Protein AF-0000000080708677 (afdb_homodimer)

Solvent-accessible surface area (backbone atoms only — not comparable to full-atom values): 71696 Å² total; per-residue (Å²): 63,31,33,70,60,73,61,90,81,62,88,71,53,75,65,36,65,67,45,30,76,67,50,51,50,50,32,36,48,73,40,58,39,45,74,49,75,49,67,41,77,64,61,50,33,37,38,37,50,73,49,70,48,68,70,57,48,47,52,49,30,32,72,70,48,38,67,37,55,40,27,40,66,53,44,49,50,47,34,54,66,28,44,89,37,42,32,51,58,42,62,61,47,61,86,78,63,76,42,96,63,61,77,48,54,71,28,53,40,59,41,64,75,92,44,71,83,54,58,72,30,42,35,64,33,74,46,88,53,96,80,51,75,65,36,67,53,50,71,39,50,50,52,37,49,50,52,49,37,37,39,30,44,58,93,73,61,14,32,50,42,50,61,68,57,34,38,73,64,60,45,24,72,43,75,65,53,77,76,53,66,67,62,49,51,57,47,44,70,69,58,72,52,92,85,60,60,50,82,68,60,59,42,68,60,42,22,57,64,46,13,42,40,58,20,49,51,54,49,49,50,18,52,53,41,51,59,29,47,65,50,19,56,52,16,47,52,25,44,50,48,19,51,73,61,74,61,34,76,40,34,70,39,28,50,54,46,32,55,48,48,39,53,46,42,48,50,52,56,50,53,44,43,30,51,44,45,48,47,16,46,64,69,60,20,67,70,42,77,81,67,59,60,74,37,71,81,37,72,51,48,82,35,53,27,62,54,70,25,45,80,37,67,45,64,63,66,69,59,42,50,52,42,44,52,50,43,52,51,51,52,53,52,50,46,53,49,45,54,52,52,52,52,50,43,53,50,49,34,56,56,31,60,33,72,79,47,31,64,74,38,47,52,96,87,43,56,44,39,70,52,46,42,35,50,51,48,42,50,50,39,55,53,51,48,56,54,46,51,55,48,43,52,54,45,48,60,66,41,51,46,50,30,65,66,56,42,49,38,52,39,50,54,55,46,47,60,45,47,50,49,55,67,41,44,66,56,50,36,44,57,66,41,34,65,76,74,69,48,79,53,91,85,37,44,40,56,51,40,22,50,40,50,52,48,27,51,50,50,49,55,50,51,52,56,47,47,69,54,49,48,53,51,53,50,29,52,52,40,46,50,61,63,49,58,90,32,55,86,85,58,70,78,48,74,68,54,56,45,64,39,33,37,84,44,48,58,68,62,40,53,46,52,55,50,50,55,52,52,54,49,48,44,65,36,45,35,54,24,40,50,37,35,54,36,26,40,55,50,31,56,49,42,60,50,44,57,53,52,53,50,45,38,54,73,73,45,28,32,39,41,66,40,40,82,48,47,66,74,60,51,57,54,55,48,51,53,51,48,32,57,46,18,33,48,41,24,32,44,37,45,36,66,41,30,59,64,44,61,89,44,52,62,50,57,28,48,51,49,25,50,51,49,34,51,50,48,52,51,48,49,51,50,48,59,70,70,47,64,55,64,45,68,47,50,54,46,49,52,50,20,32,55,51,48,38,38,36,74,74,64,53,54,66,55,87,81,11,50,68,28,30,52,68,46,39,72,73,70,68,72,71,71,72,77,75,80,84,121,64,32,34,70,60,74,60,91,81,61,88,70,53,74,65,37,64,66,43,30,75,67,51,52,50,51,30,36,46,72,42,56,40,44,76,48,74,47,66,41,75,64,60,48,33,36,39,36,48,74,48,69,48,68,69,57,48,46,52,48,30,32,73,70,46,38,67,37,53,39,28,37,67,53,45,48,52,46,33,54,66,29,42,91,38,41,34,52,58,42,61,61,46,62,87,77,64,75,43,96,63,59,78,48,53,70,28,53,41,60,41,63,74,91,42,70,82,52,59,73,31,41,34,62,33,73,45,90,54,96,80,51,75,64,35,69,52,50,75,39,51,48,52,37,49,50,49,48,39,38,39,30,44,60,92,72,60,15,33,50,42,48,62,68,58,34,37,74,65,60,43,24,70,44,76,66,53,79,76,53,66,69,63,50,51,58,44,42,70,68,57,72,52,93,84,61,59,51,83,68,59,58,44,69,62,44,21,57,64,45,12,40,40,58,20,47,51,53,48,49,50,18,52,53,40,50,59,28,49,65,50,18,55,52,16,48,54,26,45,50,48,17,52,72,59,73,61,34,74,40,36,70,40,27,50,54,46,34,56,49,48,40,52,46,43,48,52,53,54,50,52,44,43,30,50,44,46,47,48,16,47,64,68,63,20,67,67,43,78,80,67,59,61,74,38,70,81,38,70,50,47,84,36,52,27,61,53,71,27,47,83,36,66,44,63,61,65,68,58,42,48,52,41,46,52,49,43,52,51,50,51,53,53,51,47,52,48,46,55,52,52,51,52,50,44,53,51,49,33,57,56,32,59,33,72,80,45,30,63,73,37,47,54,97,85,43,58,43,38,70,50,46,44,34,51,51,49,42,50,50,37,54,52,51,48,55,53,47,52,56,48,42,53,54,46,48,61,67,41,51,46,50,32,66,66,57,40,50,37,53,39,49,54,54,46,45,60,44,48,51,50,56,69,41,44,67,55,50,36,44,55,65,42,33,64,75,74,70,48,79,53,91,85,37,44,42,56,51,37,23,50,41,50,52,48,27,52,51,50,49,55,52,50,52,56,47,48,70,54,48,50,55,53,52,50,30,52,50,40,46,50,61,63,51,58,89,31,55,88,85,57,71,77,49,73,68,55,55,44,64,38,32,37,85,42,47,57,66,62,40,53,47,52,53,48,51,54,51,53,55,50,49,43,63,36,46,34,54,26,39,48,36,36,53,36,26,42,54,49,33,54,48,43,61,50,45,57,52,51,54,51,47,39,54,72,73,46,28,32,39,42,65,39,40,82,48,49,68,74,60,52,58,53,56,50,51,54,51,49,34,56,46,17,34,48,43,25,32,44,36,44,34,66,44,29,59,64,45,63,87,44,55,63,49,57,30,47,50,50,26,50,52,49,32,53,51,49,51,51,48,48,51,49,51,59,70,70,48,64,54,63,46,69,46,50,53,46,50,52,51,20,30,53,50,49,40,38,37,73,73,65,53,54,66,55,89,80,11,52,68,28,30,53,68,46,39,73,74,70,68,73,70,72,73,77,74,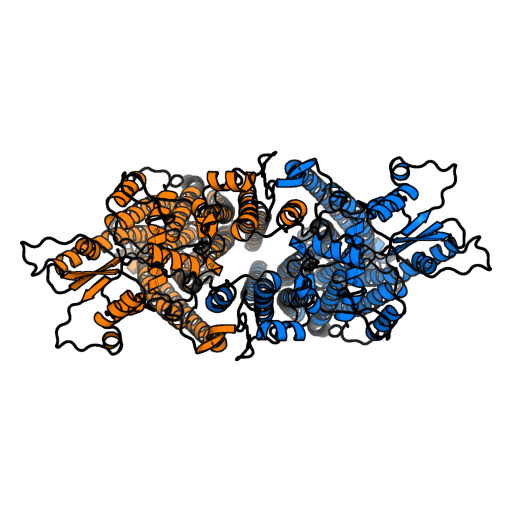80,84,118

pLDDT: mean 88.06, std 11.64, range [26.44, 98.38]

Secondary structure (DSSP, 8-state):
-EEE---TTPPPPHHHHHT-HHHHHHHHHHTT-EEEEEE-SSSSEEEEEEE--HHHHHHHHHHHT-EEEBPHHHHHHHHHH-BTTTB-------TT---SS-TTTT-EEE--SS-GGGGGGBPPB--SSTTPPPBS--HHHHHHHHHHHHHS-GGGTS----HHHHHHTTS-SB--PPP-HHHHHHHHHHH--TT--GGG--HHHHHHHH-HHHHHHHHHHHHHHHHHHHHHHHHHHHHHHHHHTTS-TTSHHHHHHHHHHHHHHHHHHHHHHHHHHHHHHHTT-TTGGGGPPPPTT---EEEE-TTT--EEEE--HHHHHHHHHHHHHHHHHHHHHHHHHHHHHHHHHHHHTSHHHHHHTEETTEEHHHHHHHHHHHHHHHHHHHHHHHHHHHHHHHH--SSHHHHHHHHHHHHHHHHHHHHHHHHHIIIIITTTTT---SS-HHHHHHHHHHHHHHHHHHHHHHHHHHHHHHHHHHHHHHHHTT--TTPPPPHHHHHHHSBP--HHHHHHHHHHHHHHHHHHHHTTTTT-TTHHHHHHHHHHHHHHHHHHIIIIIBPPPPP---S--THHHHHHHHHHHHHHHHHHHIIIIISSTTTTS-HHHHHHHHHHHHHHHHHHHHHHHHHS-SS-HHHHHHHHHHHHHIIIIIT----GGGHHHHHHHS-------------/-EEE---TTPPPPHHHHHT-HHHHHHHHHHTT-EEEEEE-SSSSEEEEEEE--HHHHHHHHHHHT-EEEBPHHHHHHHHHH-BTTTB-------TT---SS-TTTT-EEE--SS-GGGGGGBPPB--SSTTPPPBS--HHHHHHHHHHHHHS-GGGTS----HHHHHHTTS-SB--PPP-HHHHHHHHHHH--TT--GGG--HHHHHHHH-HHHHHHHHHHHHHHHHHHHHHHHHHHHHHHHHHTTS-TTSHHHHHHHHHHHHHHHHHHHHHHHHHHHHHHHTT-TTGGGGPPPPTT---EEEE-TTT--EEEE--HHHHHHHHHHHHHHHHHHHHHHHHHHHHHHHHHHHHTSHHHHHHTEETTEEHHHHHHHHHHHHHHHHHHHHHHHHHHHHHHHH--SSHHHHHHHHHHHHHHHHHHHHHHHHHIIIIITTTTT---SS-HHHHHHHHHHHHHHHHHHHHHHHHHHHHHHHHHHHHHHHHTT--TTPPPPHHHHHHHSBP--HHHHHHHHHHHHHHHHHHHHTTTTT-TTHHHHHHHHHHHHHHHHHHIIIIIBPPPPP---S--THHHHHHHHHHHHHHHHHHHIIIIISSTTTTS-HHHHHHHHHHHHHHHHHHHHHHHHHS-SS-HHHHHHHHHHHHHIIIIIT----GGGHHHHHHHS-------------

Organism: Ectocarpus siliculosus (NCBI:txid2880)

InterPro domains:
  IPR007632 Anoctamin [PTHR12308] (2-653)
  IPR049452 Anoctamin, transmembrane domain [PF04547] (206-641)

Sequence (1358 aa):
MVFEVRAEDKELTSYQRKFSMKEILTRLNAGGIETRMFYSVQRDEVYCKIRCPLERLQREADRVGYKILLDANNLRSTCQHGRPGKWASIVIQDEYNESPYEAYEYIYAPYTVDRPELESLYKKHGGLEREVMMIPFRGTDRLKLLYSILVAKTADSGCNLDILRLVKSKCLLAFFPLHDKVELRALQRKWLQYFRPPWKEPIDDVKNYFGEKIGLYFLWLGHYTTWLIPASIVGVMAWVHVALSGNDPNALGSALFSIFIGLWTTLFTEFWKRKQARCAMRWGMSGFEEQEQTRPQYKGIRSSSTIDGKPMDYFPPSESRKRFIFSQTVILGLILVVIGVVASIFWLKYFLTQPAQSSALDVWGVSFATIIPPLVNAVQIQVMNAFYGTVAIKLTDLENHRTDTEYEDNLIAKTFMFQFVNSYASLVYIAFIKEIIGNPCLVSCMNELSTNLSTVFLARLAVGNLSEVVLPILKARRRQREETMGSDPERTFSGPEREYIKETYDVMLGTFKDYAEMIIQFGYATLFVAAYPLSCLMALVNNYIEIRIDAWKLCQVSRRPEPRGAEDIGTWHTILTIMSSMAVVSNSAIVAFTSEIFHNQTWTTRVWIFLGIEHGMLLFKYLLEALINDTPADVGIQLKRNEFIVSKVVYNMPDDDDEEAVRAGMPTLSDHTIISSDEMVFEVRAEDKELTSYQRKFSMKEILTRLNAGGIETRMFYSVQRDEVYCKIRCPLERLQREADRVGYKILLDANNLRSTCQHGRPGKWASIVIQDEYNESPYEAYEYIYAPYTVDRPELESLYKKHGGLEREVMMIPFRGTDRLKLLYSILVAKTADSGCNLDILRLVKSKCLLAFFPLHDKVELRALQRKWLQYFRPPWKEPIDDVKNYFGEKIGLYFLWLGHYTTWLIPASIVGVMAWVHVALSGNDPNALGSALFSIFIGLWTTLFTEFWKRKQARCAMRWGMSGFEEQEQTRPQYKGIRSSSTIDGKPMDYFPPSESRKRFIFSQTVILGLILVVIGVVASIFWLKYFLTQPAQSSALDVWGVSFATIIPPLVNAVQIQVMNAFYGTVAIKLTDLENHRTDTEYEDNLIAKTFMFQFVNSYASLVYIAFIKEIIGNPCLVSCMNELSTNLSTVFLARLAVGNLSEVVLPILKARRRQREETMGSDPERTFSGPEREYIKETYDVMLGTFKDYAEMIIQFGYATLFVAAYPLSCLMALVNNYIEIRIDAWKLCQVSRRPEPRGAEDIGTWHTILTIMSSMAVVSNSAIVAFTSEIFHNQTWTTRVWIFLGIEHGMLLFKYLLEALINDTPADVGIQLKRNEFIVSKVVYNMPDDDDEEAVRAGMPTLSDHTIISSDE

Foldseek 3Di:
DKAFDDDPPDDADPVLVVLAPVLLVVLCVLLQKDWDWDAFLLSGMIDIDIDHDPVSLLVLLALLQPKAQWDQVVLQVDQQCDDFQFFHRDDDDDPPPPFPDDLRALFIGRRHPVDPVCQNGQDWDDPPDPPDDTHSAAPLSRLVSLVCQACDDVVSSHSNDQQVVCCVSSSGVDDFDFDDPVLLVVLCVQAQDQDDQLCPHPLVSVCSFQNALVSQLSNLLSLLLVLLVVLLVLLVVLCVQCVVVVVALQDVSLLVSLLVLLVSLLVSLLVVLAVLLVVLSNVVNVPVVVSFAFGSLFAADFDADPPPRHTDGDDDVVQLVVLVVVLVVVLVVLLVVLLVVLVVLVVQLVVCPPPVNQVVQQDPNDRVSLQVSLVVLLVVLVVSLVVVLVVLLVSLSSSRDTGLQRSLLSSLVSSCVNSVCSLCVNLCCLQPPCVVVPNADPPASLQSSQSSLVSSLVSLLVCVLCCLPPVLVVQLVVLVCVSPPPRDPVDDGDSVRNQVSFAAQESSVNSSVVLSSLLSLVLSQQQACSSPSNSSVVSSVSSSVVSNSVSCCCSPRHGSYNHDHDSHPHNSSVSSVVSSLNSQLRSLSSSLPRRCNCVVPDNVVSVVSSCCRSVVSVVVSVVVSVVRDSYDPNSVSNVVSSVVSCCCVVVSDYDPNGVVSSVSSPPPPVPVVPPPDPD/DKAFDDDPPDDADPVLVVLAPVLLVVLCVLLQKDWDWDAFLLSGMIDIDIDHDPVSLLVLLALLQPKAQWDQVVLQVDQQCDDFQFFHRDDDDDPPPPFPDDLRALFIGRRHPPDPVCQNGQDWDDPPDPPDDTDSAAPQSRLVSLVCQACDDVVSSHSNDQPVVCCVSSSGVDDFDFDDPVLLVVLCVQAQDQDDQLCPHPLVSVCSFQNALVSQLSNLLSLLLVLLVVLLVLLVVLCVQCVVVVVALQDVSLLVSLLVLLVSLLVSLLVVLAVLLVVLSNVVNVPVVVSFAFGSLFAADFDADPPPRHTDGDDDVVQLVVLVVVLVVVLVVLLVVLLVVLVVLVVQLVVCPPPVNQVVQQDPNDRVSLQVSLVVLLVVLVVSLVVVLVVLLVSLSSSRDTGLLRSLLSSLVSSCVNSVCSLCVNLCCLQPPCVVVPNADPPASLQSSQSSLVSSLVSLLVCVLCCLPPVLVVQLVVLVCVSPPPRDPPDDGDSVRNQVSFAAQESSVNSSVVLSSLLSLVLSQQQACSSPSNSSVVSSVSSSVVSNSVSCSCSPRHGSYNHDHDSHPHNSSVSSVVSSLNSQLRSLSSSLPRRCNCVVPDNVVSVVSSCCRSVVSVVVSVVVSVVRDSYDPNSVSNVVSSVVSCCCVVVSDYDPNGVVSSVSSPPPPPPVVPPPDPD

Radius of gyration: 36.71 Å; Cα contacts (8 Å, |Δi|>4): 1794; chains: 2; bounding box: 108×114×88 Å

Nearest PDB structures (foldseek):
  6r65-assembly1_A  TM=8.129E-01  e=8.884E-27  Homo sapiens
  6qpb-assembly1_B  TM=7.201E-01  e=8.217E-26  Mus musculus
  8b8g-assembly1_B  TM=7.083E-01  e=2.468E-24  Mus musculus
  8b8j-assembly1_A  TM=6.836E-01  e=1.294E-23  Mus musculus
  6e1o-assembly1_B  TM=7.950E-01  e=3.730E-17  Aspergillus fumigatus Af293

Structure (mmCIF, N/CA/C/O backbone):
data_AF-0000000080708677-model_v1
#
loop_
_entity.id
_entity.type
_entity.pdbx_description
1 polymer 'Anoctamin transmembrane domain-containing protein'
#
loop_
_atom_site.group_PDB
_atom_site.id
_atom_site.type_symbol
_atom_site.label_atom_id
_atom_site.label_alt_id
_atom_site.label_comp_id
_atom_site.label_asym_id
_atom_site.label_entity_id
_atom_site.label_seq_id
_atom_site.pdbx_PDB_ins_code
_atom_site.Cartn_x
_atom_site.Cartn_y
_atom_site.Cartn_z
_atom_site.occupancy
_atom_site.B_iso_or_equiv
_atom_site.auth_seq_id
_atom_site.auth_comp_id
_atom_site.auth_asym_id
_atom_site.auth_atom_id
_atom_site.pdbx_PDB_model_num
ATOM 1 N N . MET A 1 1 ? 17.172 -32.031 -23.156 1 95.5 1 MET A N 1
ATOM 2 C CA . MET A 1 1 ? 16.375 -31.703 -24.328 1 95.5 1 MET A CA 1
ATOM 3 C C . MET A 1 1 ? 16.094 -32.938 -25.188 1 95.5 1 MET A C 1
ATOM 5 O O . MET A 1 1 ? 16.969 -33.781 -25.328 1 95.5 1 MET A O 1
ATOM 9 N N . VAL A 1 2 ? 14.891 -33.031 -25.672 1 94.75 2 VAL A N 1
ATOM 10 C CA . VAL A 1 2 ? 14.523 -34.156 -26.516 1 94.75 2 VAL A CA 1
ATOM 11 C C . VAL A 1 2 ? 14.133 -33.656 -27.906 1 94.75 2 VAL A C 1
ATOM 13 O O . VAL A 1 2 ? 13.281 -32.781 -28.047 1 94.75 2 VAL A O 1
ATOM 16 N N . PHE A 1 3 ? 14.828 -34.188 -28.906 1 94.12 3 PHE A N 1
ATOM 17 C CA . PHE A 1 3 ? 14.57 -33.844 -30.297 1 94.12 3 PHE A CA 1
ATOM 18 C C . PHE A 1 3 ? 13.906 -35 -31.031 1 94.12 3 PHE A C 1
ATOM 20 O O . PHE A 1 3 ? 14.133 -36.156 -30.688 1 94.12 3 PHE A O 1
ATOM 27 N N . GLU A 1 4 ? 13.07 -34.719 -31.906 1 91.69 4 GLU A N 1
ATOM 28 C CA . GLU A 1 4 ? 12.477 -35.75 -32.75 1 91.69 4 GLU A CA 1
ATOM 29 C C . GLU A 1 4 ? 13.344 -36 -34 1 91.69 4 GLU A C 1
ATOM 31 O O . GLU A 1 4 ? 13.883 -35.062 -34.594 1 91.69 4 GLU A O 1
ATOM 36 N N . VAL A 1 5 ? 13.516 -37.312 -34.281 1 87.31 5 VAL A N 1
ATOM 37 C CA . VAL A 1 5 ? 14.195 -37.688 -35.5 1 87.31 5 VAL A CA 1
ATOM 38 C C . VAL A 1 5 ? 13.203 -37.656 -36.688 1 87.31 5 VAL A C 1
ATOM 40 O O . VAL A 1 5 ? 12.242 -38.406 -36.688 1 87.31 5 VAL A O 1
ATOM 43 N N . ARG A 1 6 ? 13.32 -36.688 -37.5 1 83.06 6 ARG A N 1
ATOM 44 C CA . ARG A 1 6 ? 12.352 -36.5 -38.562 1 83.06 6 ARG A CA 1
ATOM 45 C C . ARG A 1 6 ? 12.82 -37.219 -39.844 1 83.06 6 ARG A C 1
ATOM 47 O O . ARG A 1 6 ? 14.008 -37.219 -40.156 1 83.06 6 ARG A O 1
ATOM 54 N N . ALA A 1 7 ? 11.836 -37.844 -40.406 1 74.88 7 ALA A N 1
ATOM 55 C CA . ALA A 1 7 ? 12.086 -38.438 -41.719 1 74.88 7 ALA A CA 1
ATOM 56 C C . ALA A 1 7 ? 12.289 -37.375 -42.781 1 74.88 7 ALA A C 1
ATOM 58 O O . ALA A 1 7 ? 11.812 -36.25 -42.656 1 74.88 7 ALA A O 1
ATOM 59 N N . GLU A 1 8 ? 13.094 -37.656 -43.719 1 66.69 8 GLU A N 1
ATOM 60 C CA . GLU A 1 8 ? 13.453 -36.75 -44.812 1 66.69 8 GLU A CA 1
ATOM 61 C C . GLU A 1 8 ? 12.211 -36.219 -45.531 1 66.69 8 GLU A C 1
ATOM 63 O O . GLU A 1 8 ? 12.211 -35.062 -46 1 66.69 8 GLU A O 1
ATOM 68 N N . ASP A 1 9 ? 11.094 -36.938 -45.438 1 72.38 9 ASP A N 1
ATOM 69 C CA . ASP A 1 9 ? 9.938 -36.562 -46.25 1 72.38 9 ASP A CA 1
ATOM 70 C C . ASP A 1 9 ? 8.945 -35.75 -45.438 1 72.38 9 ASP A C 1
ATOM 72 O O . ASP A 1 9 ? 7.938 -35.281 -45.969 1 72.38 9 ASP A O 1
ATOM 76 N N . LYS A 1 10 ? 9.141 -35.438 -44.25 1 79.5 10 LYS A N 1
ATOM 77 C CA . LYS A 1 10 ? 8.148 -34.719 -43.438 1 79.5 10 LYS A CA 1
ATOM 78 C C . LYS A 1 10 ? 8.203 -33.219 -43.719 1 79.5 10 LYS A C 1
ATOM 80 O O . LYS A 1 10 ? 9.289 -32.656 -43.812 1 79.5 10 LYS A O 1
ATOM 85 N N . GLU A 1 11 ? 7.105 -32.625 -44.062 1 83.88 11 GLU A N 1
ATOM 86 C CA . GLU A 1 11 ? 7 -31.172 -44.312 1 83.88 11 GLU A CA 1
ATOM 87 C C . GLU A 1 11 ? 7.176 -30.391 -43 1 83.88 11 GLU A C 1
ATOM 89 O O . GLU A 1 11 ? 6.492 -30.672 -42 1 83.88 11 GLU A O 1
ATOM 94 N N . LEU A 1 12 ? 8.172 -29.547 -42.969 1 86.75 12 LEU A N 1
ATOM 95 C CA . LEU A 1 12 ? 8.492 -28.75 -41.812 1 86.75 12 LEU A CA 1
ATOM 96 C C . LEU A 1 12 ? 7.883 -27.359 -41.906 1 86.75 12 LEU A C 1
ATOM 98 O O . LEU A 1 12 ? 7.777 -26.797 -43 1 86.75 12 LEU A O 1
ATOM 102 N N . THR A 1 13 ? 7.363 -26.844 -40.812 1 88.69 13 THR A N 1
ATOM 103 C CA . THR A 1 13 ? 6.91 -25.469 -40.75 1 88.69 13 THR A CA 1
ATOM 104 C C . THR A 1 13 ? 8.086 -24.5 -40.844 1 88.69 13 THR A C 1
ATOM 106 O O . THR A 1 13 ? 9.242 -24.906 -40.719 1 88.69 13 THR A O 1
ATOM 109 N N . SER A 1 14 ? 7.805 -23.25 -41.156 1 88.81 14 SER A N 1
ATOM 110 C CA . SER A 1 14 ? 8.852 -22.234 -41.281 1 88.81 14 SER A CA 1
ATOM 111 C C . SER A 1 14 ? 9.625 -22.094 -39.969 1 88.81 14 SER A C 1
ATOM 113 O O . SER A 1 14 ? 10.844 -21.906 -40 1 88.81 14 SER A O 1
ATOM 115 N N . TYR A 1 15 ? 9.008 -22.25 -38.875 1 89.38 15 TYR A N 1
ATOM 116 C CA . TYR A 1 15 ? 9.656 -22.109 -37.562 1 89.38 15 TYR A CA 1
ATOM 117 C C . TYR A 1 15 ? 10.555 -23.312 -37.281 1 89.38 15 TYR A C 1
ATOM 119 O O . TYR A 1 15 ? 11.641 -23.156 -36.719 1 89.38 15 TYR A O 1
ATOM 127 N N . GLN A 1 16 ? 10.148 -24.484 -37.719 1 89.5 16 GLN A N 1
ATOM 128 C CA . GLN A 1 16 ? 10.945 -25.703 -37.531 1 89.5 16 GLN A CA 1
ATOM 129 C C . GLN A 1 16 ? 12.203 -25.672 -38.375 1 89.5 16 GLN A C 1
ATOM 131 O O . GLN A 1 16 ? 13.242 -26.203 -38 1 89.5 16 GLN A O 1
ATOM 136 N N . ARG A 1 17 ? 12.055 -24.984 -39.5 1 88.31 17 ARG A N 1
ATOM 137 C CA . ARG A 1 17 ? 13.219 -24.844 -40.375 1 88.31 17 ARG A CA 1
ATOM 138 C C . ARG A 1 17 ? 14.227 -23.859 -39.812 1 88.31 17 ARG A C 1
ATOM 140 O O . ARG A 1 17 ? 15.438 -24.062 -39.906 1 88.31 17 ARG A O 1
ATOM 147 N N . LYS A 1 18 ? 13.656 -22.859 -39.188 1 90 18 LYS A N 1
ATOM 148 C CA . LYS A 1 18 ? 14.523 -21.844 -38.594 1 90 18 LYS A CA 1
ATOM 149 C C . LYS A 1 18 ? 15.227 -22.391 -37.375 1 90 18 LYS A C 1
ATOM 151 O O . LYS A 1 18 ? 16.406 -22.094 -37.156 1 90 18 LYS A O 1
ATOM 156 N N . PHE A 1 19 ? 14.539 -23.141 -36.594 1 91.69 19 PHE A N 1
ATOM 157 C CA . PHE A 1 19 ? 15.086 -23.703 -35.375 1 91.69 19 PHE A CA 1
ATOM 158 C C . PHE A 1 19 ? 15.25 -25.219 -35.5 1 91.69 19 PHE A C 1
ATOM 160 O O . PHE A 1 19 ? 14.57 -25.969 -34.812 1 91.69 19 PHE A O 1
ATOM 167 N N . SER A 1 20 ? 16.25 -25.547 -36.312 1 90.31 20 SER A N 1
ATOM 168 C CA . SER A 1 20 ? 16.609 -26.953 -36.438 1 90.31 20 SER A CA 1
ATOM 169 C C . SER A 1 20 ? 17.469 -27.422 -35.25 1 90.31 20 SER A C 1
ATOM 171 O O . SER A 1 20 ? 17.938 -26.594 -34.469 1 90.31 20 SER A O 1
ATOM 173 N N . MET A 1 21 ? 17.609 -28.75 -35.094 1 92.06 21 MET A N 1
ATOM 174 C CA . MET A 1 21 ? 18.453 -29.297 -34.031 1 92.06 21 MET A CA 1
ATOM 175 C C . MET A 1 21 ? 19.859 -28.703 -34.094 1 92.06 21 MET A C 1
ATOM 177 O O . MET A 1 21 ? 20.422 -28.344 -33.062 1 92.06 21 MET A O 1
ATOM 181 N N . LYS A 1 22 ? 20.375 -28.531 -35.281 1 91 22 LYS A N 1
ATOM 182 C CA . LYS A 1 22 ? 21.703 -27.969 -35.5 1 91 22 LYS A CA 1
ATOM 183 C C . LYS A 1 22 ? 21.766 -26.516 -35.031 1 91 22 LYS A C 1
ATOM 185 O O . LYS A 1 22 ? 22.734 -26.109 -34.375 1 91 22 LYS A O 1
ATOM 190 N N . GLU A 1 23 ? 20.766 -25.766 -35.375 1 93.38 23 GLU A N 1
ATOM 191 C CA . GLU A 1 23 ? 20.734 -24.375 -34.969 1 93.38 23 GLU A CA 1
ATOM 192 C C . GLU A 1 23 ? 20.656 -24.234 -33.469 1 93.38 23 GLU A C 1
ATOM 194 O O . GLU A 1 23 ? 21.344 -23.391 -32.875 1 93.38 23 GLU A O 1
ATOM 199 N N . ILE A 1 24 ? 19.828 -25.016 -32.812 1 94.44 24 ILE A N 1
ATOM 200 C CA . ILE A 1 24 ? 19.672 -24.969 -31.359 1 94.44 24 ILE A CA 1
ATOM 201 C C . ILE A 1 24 ? 21 -25.328 -30.688 1 94.44 24 ILE A C 1
ATOM 203 O O . ILE A 1 24 ? 21.422 -24.656 -29.734 1 94.44 24 ILE A O 1
ATOM 207 N N . LEU A 1 25 ? 21.688 -26.328 -31.234 1 93.75 25 LEU A N 1
ATOM 208 C CA . LEU A 1 25 ? 22.969 -26.75 -30.688 1 93.75 25 LEU A CA 1
ATOM 209 C C . LEU A 1 25 ? 24.031 -25.672 -30.875 1 93.75 25 LEU A C 1
ATOM 211 O O . LEU A 1 25 ? 24.891 -25.484 -30 1 93.75 25 LEU A O 1
ATOM 215 N N . THR A 1 26 ? 23.969 -25 -31.969 1 93.19 26 THR A N 1
ATOM 216 C CA . THR A 1 26 ? 24.906 -23.906 -32.219 1 93.19 26 THR A CA 1
ATOM 217 C C . THR A 1 26 ? 24.703 -22.766 -31.219 1 93.19 26 THR A C 1
ATOM 219 O O . THR A 1 26 ? 25.672 -22.203 -30.719 1 93.19 26 THR A O 1
ATOM 222 N N . ARG A 1 27 ? 23.516 -22.453 -30.938 1 93.5 27 ARG A N 1
ATOM 223 C CA . ARG A 1 27 ? 23.203 -21.406 -29.984 1 93.5 27 ARG A CA 1
ATOM 224 C C . ARG A 1 27 ? 23.625 -21.797 -28.578 1 93.5 27 ARG A C 1
ATOM 226 O O . ARG A 1 27 ? 24.078 -20.953 -27.797 1 93.5 27 ARG A O 1
ATOM 233 N N . LEU A 1 28 ? 23.422 -23.094 -28.281 1 95 28 LEU A N 1
ATOM 234 C CA . LEU A 1 28 ? 23.859 -23.594 -26.969 1 95 28 LEU A CA 1
ATOM 235 C C . LEU A 1 28 ? 25.375 -23.469 -26.812 1 95 28 LEU A C 1
ATOM 237 O O . LEU A 1 28 ? 25.859 -23.031 -25.766 1 95 28 LEU A O 1
ATOM 241 N N . ASN A 1 29 ? 26.031 -23.859 -27.844 1 92.56 29 ASN A N 1
ATOM 242 C CA . ASN A 1 29 ? 27.484 -23.766 -27.828 1 92.56 29 ASN A CA 1
ATOM 243 C C . ASN A 1 29 ? 27.969 -22.312 -27.734 1 92.56 29 ASN A C 1
ATOM 245 O O . ASN A 1 29 ? 28.938 -22.031 -27.047 1 92.56 29 ASN A O 1
ATOM 249 N N . ALA A 1 30 ? 27.281 -21.516 -28.453 1 92.19 30 ALA A N 1
ATOM 250 C CA . ALA A 1 30 ? 27.625 -20.094 -28.422 1 92.19 30 ALA A CA 1
ATOM 251 C C . ALA A 1 30 ? 27.406 -19.516 -27.031 1 92.19 30 ALA A C 1
ATOM 253 O O . ALA A 1 30 ? 28.094 -18.562 -26.625 1 92.19 30 ALA A O 1
ATOM 254 N N . GLY A 1 31 ? 26.531 -20.062 -26.297 1 92.75 31 GLY A N 1
ATOM 255 C CA . GLY A 1 31 ? 26.25 -19.609 -24.953 1 92.75 31 GLY A CA 1
ATOM 256 C C . GLY A 1 31 ? 27.172 -20.203 -23.906 1 92.75 31 GLY A C 1
ATOM 257 O O . GLY A 1 31 ? 27.094 -19.859 -22.734 1 92.75 31 GLY A O 1
ATOM 258 N N . GLY A 1 32 ? 28.016 -21.016 -24.312 1 93.06 32 GLY A N 1
ATOM 259 C CA . GLY A 1 32 ? 28.984 -21.625 -23.406 1 93.06 32 GLY A CA 1
ATOM 260 C C . GLY A 1 32 ? 28.453 -22.891 -22.734 1 93.06 32 GLY A C 1
ATOM 261 O O . GLY A 1 32 ? 28.891 -23.234 -21.625 1 93.06 32 GLY A O 1
ATOM 262 N N . ILE A 1 33 ? 27.531 -23.516 -23.344 1 95.38 33 ILE A N 1
ATOM 263 C CA . ILE A 1 33 ? 26.906 -24.703 -22.766 1 95.38 33 ILE A CA 1
ATOM 264 C C . ILE A 1 33 ? 27.5 -25.953 -23.391 1 95.38 33 ILE A C 1
ATOM 266 O O . ILE A 1 33 ? 27.734 -26 -24.609 1 95.38 33 ILE A O 1
ATOM 270 N N . GLU A 1 34 ? 27.75 -26.922 -22.531 1 95.12 34 GLU A N 1
ATOM 271 C CA . GLU A 1 34 ? 28.234 -28.219 -23 1 95.12 34 GLU A CA 1
ATOM 272 C C . GLU A 1 34 ? 27.078 -29.188 -23.25 1 95.12 34 GLU A C 1
ATOM 274 O O . GLU A 1 34 ? 26.094 -29.203 -22.516 1 95.12 34 GLU A O 1
ATOM 279 N N . THR A 1 35 ? 27.234 -29.984 -24.344 1 95 35 THR A N 1
ATOM 280 C CA . THR A 1 35 ? 26.141 -30.875 -24.719 1 95 35 THR A CA 1
ATOM 281 C C . THR A 1 35 ? 26.656 -32.281 -24.953 1 95 35 THR A C 1
ATOM 283 O O . THR A 1 35 ? 27.812 -32.5 -25.297 1 95 35 THR A O 1
ATOM 286 N N . ARG A 1 36 ? 25.828 -33.281 -24.609 1 94.12 36 ARG A N 1
ATOM 287 C CA . ARG A 1 36 ? 26.031 -34.719 -24.906 1 94.12 36 ARG A CA 1
ATOM 288 C C . ARG A 1 36 ? 24.766 -35.312 -25.5 1 94.12 36 ARG A C 1
ATOM 290 O O . ARG A 1 36 ? 23.703 -35.281 -24.875 1 94.12 36 ARG A O 1
ATOM 297 N N . MET A 1 37 ? 24.906 -35.875 -26.719 1 94 37 MET A N 1
ATOM 298 C CA . MET A 1 37 ? 23.734 -36.375 -27.406 1 94 37 MET A CA 1
ATOM 299 C C . MET A 1 37 ? 23.781 -37.906 -27.516 1 94 37 MET A C 1
ATOM 301 O O . MET A 1 37 ? 24.859 -38.5 -27.625 1 94 37 MET A O 1
ATOM 305 N N . PHE A 1 38 ? 22.609 -38.531 -27.438 1 91.94 38 PHE A N 1
ATOM 306 C CA . PHE A 1 38 ? 22.484 -39.969 -27.656 1 91.94 38 PHE A CA 1
ATOM 307 C C . PHE A 1 38 ? 21.094 -40.312 -28.172 1 91.94 38 PHE A C 1
ATOM 309 O O . PHE A 1 38 ? 20.141 -39.562 -27.969 1 91.94 38 PHE A O 1
ATOM 316 N N . TYR A 1 39 ? 20.922 -41.375 -28.891 1 89.81 39 TYR A N 1
ATOM 317 C CA . TYR A 1 39 ? 19.656 -41.812 -29.469 1 89.81 39 TYR A CA 1
ATOM 318 C C . TYR A 1 39 ? 18.812 -42.531 -28.453 1 89.81 39 TYR A C 1
ATOM 320 O O . TYR A 1 39 ? 19.344 -43.188 -27.531 1 89.81 39 TYR A O 1
ATOM 328 N N . SER A 1 40 ? 17.516 -42.438 -28.625 1 88.94 40 SER A N 1
ATOM 329 C CA . SER A 1 40 ? 16.594 -43.219 -27.844 1 88.94 40 SER A CA 1
ATOM 330 C C . SER A 1 40 ? 16.688 -44.688 -28.188 1 88.94 40 SER A C 1
ATOM 332 O O . SER A 1 40 ? 17.344 -45.062 -29.172 1 88.94 40 SER A O 1
ATOM 334 N N . VAL A 1 41 ? 15.984 -45.469 -27.359 1 84.75 41 VAL A N 1
ATOM 335 C CA . VAL A 1 41 ? 15.992 -46.938 -27.578 1 84.75 41 VAL A CA 1
ATOM 336 C C . VAL A 1 41 ? 15.359 -47.25 -28.922 1 84.75 41 VAL A C 1
ATOM 338 O O . VAL A 1 41 ? 15.805 -48.188 -29.609 1 84.75 41 VAL A O 1
ATOM 341 N N . GLN A 1 42 ? 14.352 -46.469 -29.375 1 84.56 42 GLN A N 1
ATOM 342 C CA . GLN A 1 42 ? 13.664 -46.688 -30.641 1 84.56 42 GLN A CA 1
ATOM 343 C C . GLN A 1 42 ? 14.352 -45.938 -31.781 1 84.56 42 GLN A C 1
ATOM 345 O O . GLN A 1 42 ? 14.016 -46.125 -32.938 1 84.56 42 GLN A O 1
ATOM 350 N N . ARG A 1 43 ? 15.297 -45.094 -31.469 1 84.56 43 ARG A N 1
ATOM 351 C CA . ARG A 1 43 ? 16.062 -44.312 -32.438 1 84.56 43 ARG A CA 1
ATOM 352 C C . ARG A 1 43 ? 15.172 -43.312 -33.156 1 84.56 43 ARG A C 1
ATOM 354 O O . ARG A 1 43 ? 15.414 -43 -34.312 1 84.56 43 ARG A O 1
ATOM 361 N N . ASP A 1 44 ? 14.078 -43 -32.5 1 88.12 44 ASP A N 1
ATOM 362 C CA . ASP A 1 44 ? 13.18 -42 -33.125 1 88.12 44 ASP A CA 1
ATOM 363 C C . ASP A 1 44 ? 13.328 -40.656 -32.438 1 88.12 44 ASP A C 1
ATOM 365 O O . ASP A 1 44 ? 12.742 -39.656 -32.875 1 88.12 44 ASP A O 1
ATOM 369 N N . GLU A 1 45 ? 14.055 -40.656 -31.344 1 92.06 45 GLU A N 1
ATOM 370 C CA . GLU A 1 45 ? 14.305 -39.406 -30.609 1 92.06 45 GLU A CA 1
ATOM 371 C C . GLU A 1 45 ? 15.789 -39.25 -30.297 1 92.06 45 GLU A C 1
ATOM 373 O O . GLU A 1 45 ? 16.516 -40.25 -30.203 1 92.06 45 GLU A O 1
ATOM 378 N N . VAL A 1 46 ? 16.25 -38.062 -30.219 1 93.19 46 VAL A N 1
ATOM 379 C CA . VAL A 1 46 ? 17.609 -37.75 -29.797 1 93.19 46 VAL A CA 1
ATOM 380 C C . VAL A 1 46 ? 17.562 -36.969 -28.469 1 93.19 46 VAL A C 1
ATOM 382 O O . VAL A 1 46 ? 16.906 -35.938 -28.375 1 93.19 46 VAL A O 1
ATOM 385 N N . TYR A 1 47 ? 18.234 -37.562 -27.484 1 94.06 47 TYR A N 1
ATOM 386 C CA . TYR A 1 47 ? 18.359 -36.906 -26.188 1 94.06 47 TYR A CA 1
ATOM 387 C C . TYR A 1 47 ? 19.641 -36.125 -26.109 1 94.06 47 TYR A C 1
ATOM 389 O O . TYR A 1 47 ? 20.703 -36.594 -26.531 1 94.06 47 TYR A O 1
ATOM 397 N N . CYS A 1 48 ? 19.484 -34.875 -25.656 1 95.06 48 CYS A N 1
ATOM 398 C CA . CYS A 1 48 ? 20.625 -34 -25.484 1 95.06 48 CYS A CA 1
ATOM 399 C C . CYS A 1 48 ? 20.766 -33.562 -24.047 1 95.06 48 CYS A C 1
ATOM 401 O O . CYS A 1 48 ? 19.984 -32.719 -23.562 1 95.06 48 CYS A O 1
ATOM 403 N N . LYS A 1 49 ? 21.781 -34.094 -23.359 1 94.88 49 LYS A N 1
ATOM 404 C CA . LYS A 1 49 ? 22.078 -33.625 -22 1 94.88 49 LYS A CA 1
ATOM 405 C C . LYS A 1 49 ? 22.891 -32.312 -22.047 1 94.88 49 LYS A C 1
ATOM 407 O O . LYS A 1 49 ? 23.828 -32.188 -22.828 1 94.88 49 LYS A O 1
ATOM 412 N N . ILE A 1 50 ? 22.438 -31.375 -21.297 1 95.38 50 ILE A N 1
ATOM 413 C CA . ILE A 1 50 ? 23.094 -30.078 -21.281 1 95.38 50 ILE A CA 1
ATOM 414 C C . ILE A 1 50 ? 23.688 -29.812 -19.906 1 95.38 50 ILE A C 1
ATOM 416 O O . ILE A 1 50 ? 23.078 -30.141 -18.891 1 95.38 50 ILE A O 1
ATOM 420 N N . ARG A 1 51 ? 24.891 -29.297 -19.859 1 93.38 51 ARG A N 1
ATOM 421 C CA . ARG A 1 51 ? 25.594 -28.922 -18.625 1 93.38 51 ARG A CA 1
ATOM 422 C C . ARG A 1 51 ? 26.281 -27.562 -18.797 1 93.38 51 ARG A C 1
ATOM 424 O O . ARG A 1 51 ? 26.781 -27.25 -19.875 1 93.38 51 ARG A O 1
ATOM 431 N N . CYS A 1 52 ? 26.25 -26.797 -17.844 1 94.75 52 CYS A N 1
ATOM 432 C CA . CYS A 1 52 ? 26.922 -25.5 -17.828 1 94.75 52 CYS A CA 1
ATOM 433 C C . CYS A 1 52 ? 28.109 -25.516 -16.891 1 94.75 52 CYS A C 1
ATOM 435 O O . CYS A 1 52 ? 27.984 -25.844 -15.719 1 94.75 52 CYS A O 1
ATOM 437 N N . PRO A 1 53 ? 29.281 -25.125 -17.438 1 94 53 PRO A N 1
ATOM 438 C CA . PRO A 1 53 ? 30.469 -25.062 -16.578 1 94 53 PRO A CA 1
ATOM 439 C C . PRO A 1 53 ? 30.328 -24 -15.477 1 94 53 PRO A C 1
ATOM 441 O O . PRO A 1 53 ? 29.578 -23.047 -15.625 1 94 53 PRO A O 1
ATOM 444 N N . LEU A 1 54 ? 31.078 -24.219 -14.414 1 92.88 54 LEU A N 1
ATOM 445 C CA . LEU A 1 54 ? 30.984 -23.359 -13.234 1 92.88 54 LEU A CA 1
ATOM 446 C C . LEU A 1 54 ? 31.328 -21.922 -13.586 1 92.88 54 LEU A C 1
ATOM 448 O O . LEU A 1 54 ? 30.672 -20.984 -13.133 1 92.88 54 LEU A O 1
ATOM 452 N N . GLU A 1 55 ? 32.344 -21.75 -14.375 1 92.19 55 GLU A N 1
ATOM 453 C CA . GLU A 1 55 ? 32.75 -20.406 -14.742 1 92.19 55 GLU A CA 1
ATOM 454 C C . GLU A 1 55 ? 31.656 -19.656 -15.484 1 92.19 55 GLU A C 1
ATOM 456 O O . GLU A 1 55 ? 31.469 -18.453 -15.266 1 92.19 55 GLU A O 1
ATOM 461 N N . ARG A 1 56 ? 31 -20.375 -16.344 1 94.38 56 ARG A N 1
ATOM 462 C CA . ARG A 1 56 ? 29.922 -19.75 -17.109 1 94.38 56 ARG A CA 1
ATOM 463 C C . ARG A 1 56 ? 28.734 -19.406 -16.203 1 94.38 56 ARG A C 1
ATOM 465 O O . ARG A 1 56 ? 28.094 -18.375 -16.391 1 94.38 56 ARG A O 1
ATOM 472 N N . LEU A 1 57 ? 28.5 -20.219 -15.25 1 95.38 57 LEU A N 1
ATOM 473 C CA . LEU A 1 57 ? 27.453 -19.953 -14.266 1 95.38 57 LEU A CA 1
ATOM 474 C C . LEU A 1 57 ? 27.781 -18.703 -13.445 1 95.38 57 LEU A C 1
ATOM 476 O O . LEU A 1 57 ? 26.891 -17.891 -13.18 1 95.38 57 LEU A O 1
ATOM 480 N N . GLN A 1 58 ? 28.984 -18.594 -13.078 1 94.31 58 GLN A N 1
ATOM 481 C CA . GLN A 1 58 ? 29.438 -17.453 -12.289 1 94.31 58 GLN A CA 1
ATOM 482 C C . GLN A 1 58 ? 29.266 -16.156 -13.062 1 94.31 58 GLN A C 1
ATOM 484 O O . GLN A 1 58 ? 28.812 -15.148 -12.5 1 94.31 58 GLN A O 1
ATOM 489 N N . ARG A 1 59 ? 29.547 -16.203 -14.305 1 91.81 59 ARG A N 1
ATOM 490 C CA . ARG A 1 59 ? 29.406 -15.016 -15.133 1 91.81 59 ARG A CA 1
ATOM 491 C C . ARG A 1 59 ? 27.938 -14.617 -15.273 1 91.81 59 ARG A C 1
ATOM 493 O O . ARG A 1 59 ? 27.625 -13.422 -15.266 1 91.81 59 ARG A O 1
ATOM 500 N N . GLU A 1 60 ? 27.156 -15.578 -15.438 1 93.12 60 GLU A N 1
ATOM 501 C CA . GLU A 1 60 ? 25.734 -15.281 -15.555 1 93.12 60 GLU A CA 1
ATOM 502 C C . GLU A 1 60 ? 25.172 -14.75 -14.242 1 93.12 60 GLU A C 1
ATOM 504 O O . GLU A 1 60 ? 24.344 -13.836 -14.234 1 93.12 60 GLU A O 1
ATOM 509 N N . ALA A 1 61 ? 25.594 -15.336 -13.156 1 94.12 61 ALA A N 1
ATOM 510 C CA . ALA A 1 61 ? 25.156 -14.883 -11.844 1 94.12 61 ALA A CA 1
ATOM 511 C C . ALA A 1 61 ? 25.531 -13.422 -11.609 1 94.12 61 ALA A C 1
ATOM 513 O O . ALA A 1 61 ? 24.75 -12.656 -11.039 1 94.12 61 ALA A O 1
ATOM 514 N N . ASP A 1 62 ? 26.656 -13.125 -12.047 1 91 62 ASP A N 1
ATOM 515 C CA . ASP A 1 62 ? 27.125 -11.75 -11.938 1 91 62 ASP A CA 1
ATOM 516 C C . ASP A 1 62 ? 26.297 -10.812 -12.812 1 91 62 ASP A C 1
ATOM 518 O O . ASP A 1 62 ? 25.906 -9.734 -12.375 1 91 62 ASP A O 1
ATOM 522 N N . ARG A 1 63 ? 26.031 -11.25 -13.984 1 87 63 ARG A N 1
ATOM 523 C CA . ARG A 1 63 ? 25.281 -10.422 -14.938 1 87 63 ARG A CA 1
ATOM 524 C C . ARG A 1 63 ? 23.891 -10.102 -14.414 1 87 63 ARG A C 1
ATOM 526 O O . ARG A 1 63 ? 23.438 -8.961 -14.5 1 87 63 ARG A O 1
ATOM 533 N N . VAL A 1 64 ? 23.234 -11.094 -13.859 1 88.81 64 VAL A N 1
ATOM 534 C CA . VAL A 1 64 ? 21.844 -10.914 -13.469 1 88.81 64 VAL A CA 1
ATOM 535 C C . VAL A 1 64 ? 21.766 -10.43 -12.023 1 88.81 64 VAL A C 1
ATOM 537 O O . VAL A 1 64 ? 20.688 -10.125 -11.516 1 88.81 64 VAL A O 1
ATOM 540 N N . GLY A 1 65 ? 22.844 -10.281 -11.367 1 88.25 65 GLY A N 1
ATOM 541 C CA . GLY A 1 65 ? 22.828 -9.906 -9.961 1 88.25 65 GLY A CA 1
ATOM 542 C C . GLY A 1 65 ? 22.125 -10.938 -9.078 1 88.25 65 GLY A C 1
ATOM 543 O O . GLY A 1 65 ? 21.266 -10.586 -8.273 1 88.25 65 GLY A O 1
ATOM 544 N N . TYR A 1 66 ? 22.516 -12.18 -9.336 1 93.06 66 TYR A N 1
ATOM 545 C CA . TYR A 1 66 ? 21.891 -13.289 -8.625 1 93.06 66 TYR A CA 1
ATOM 546 C C . TYR A 1 66 ? 22.203 -13.227 -7.133 1 93.06 66 TYR A C 1
ATOM 548 O O . TYR A 1 66 ? 23.359 -13.102 -6.746 1 93.06 66 TYR A O 1
ATOM 556 N N . LYS A 1 67 ? 21.234 -13.25 -6.246 1 94.25 67 LYS A N 1
ATOM 557 C CA . LYS A 1 67 ? 21.422 -13.141 -4.805 1 94.25 67 LYS A CA 1
ATOM 558 C C . LYS A 1 67 ? 21.781 -14.492 -4.199 1 94.25 67 LYS A C 1
ATOM 560 O O . LYS A 1 67 ? 21.078 -15.484 -4.422 1 94.25 67 LYS A O 1
ATOM 565 N N . ILE A 1 68 ? 22.844 -14.484 -3.488 1 94.94 68 ILE A N 1
ATOM 566 C CA . ILE A 1 68 ? 23.312 -15.703 -2.836 1 94.94 68 ILE A CA 1
ATOM 567 C C . ILE A 1 68 ? 23.438 -15.469 -1.332 1 94.94 68 ILE A C 1
ATOM 569 O O . ILE A 1 68 ? 23.75 -14.352 -0.895 1 94.94 68 ILE A O 1
ATOM 573 N N . LEU A 1 69 ? 23.141 -16.5 -0.585 1 96.19 69 LEU A N 1
ATOM 574 C CA . LEU A 1 69 ? 23.25 -16.438 0.869 1 96.19 69 LEU A CA 1
ATOM 575 C C . LEU A 1 69 ? 24.719 -16.344 1.301 1 96.19 69 LEU A C 1
ATOM 577 O O . LEU A 1 69 ? 25.578 -17.047 0.762 1 96.19 69 LEU A O 1
ATOM 581 N N . LEU A 1 70 ? 24.969 -15.43 2.154 1 97.12 70 LEU A N 1
ATOM 582 C CA . LEU A 1 70 ? 26.312 -15.289 2.701 1 97.12 70 LEU A CA 1
ATOM 583 C C . LEU A 1 70 ? 26.5 -16.188 3.924 1 97.12 70 LEU A C 1
ATOM 585 O O . LEU A 1 70 ? 25.531 -16.453 4.648 1 97.12 70 LEU A O 1
ATOM 589 N N . ASP A 1 71 ? 27.75 -16.625 4.086 1 96.19 71 ASP A N 1
ATOM 590 C CA . ASP A 1 71 ? 28.062 -17.406 5.273 1 96.19 71 ASP A CA 1
ATOM 591 C C . ASP A 1 71 ? 28.078 -16.531 6.523 1 96.19 71 ASP A C 1
ATOM 593 O O . ASP A 1 71 ? 28.875 -15.594 6.617 1 96.19 71 ASP A O 1
ATOM 597 N N . ALA A 1 72 ? 27.312 -16.922 7.527 1 96.25 72 ALA A N 1
ATOM 598 C CA . ALA A 1 72 ? 27.094 -16.078 8.711 1 96.25 72 ALA A CA 1
ATOM 599 C C . ALA A 1 72 ? 28.391 -15.93 9.508 1 96.25 72 ALA A C 1
ATOM 601 O O . ALA A 1 72 ? 28.688 -14.836 10.008 1 96.25 72 ALA A O 1
ATOM 602 N N . ASN A 1 73 ? 29.156 -16.953 9.648 1 95.31 73 ASN A N 1
ATOM 603 C CA . ASN A 1 73 ? 30.375 -16.906 10.453 1 95.31 73 ASN A CA 1
ATOM 604 C C . ASN A 1 73 ? 31.453 -16.062 9.789 1 95.31 73 ASN A C 1
ATOM 606 O O . ASN A 1 73 ? 32.094 -15.234 10.445 1 95.31 73 ASN A O 1
ATOM 610 N N . ASN A 1 74 ? 31.656 -16.312 8.5 1 95.44 74 ASN A N 1
ATOM 611 C CA . ASN A 1 74 ? 32.656 -15.531 7.773 1 95.44 74 ASN A CA 1
ATOM 612 C C . ASN A 1 74 ? 32.25 -14.055 7.711 1 95.44 74 ASN A C 1
ATOM 614 O O . ASN A 1 74 ? 33.125 -13.18 7.762 1 95.44 74 ASN A O 1
ATOM 618 N N . LEU A 1 75 ? 30.984 -13.898 7.57 1 96 75 LEU A N 1
ATOM 619 C CA . LEU A 1 75 ? 30.469 -12.531 7.52 1 96 75 LEU A CA 1
ATOM 620 C C . LEU A 1 75 ? 30.688 -11.828 8.852 1 96 75 LEU A C 1
ATOM 622 O O . LEU A 1 75 ? 31.094 -10.664 8.883 1 96 75 LEU A O 1
ATOM 626 N N . ARG A 1 76 ? 30.375 -12.523 9.977 1 95.19 76 ARG A N 1
ATOM 627 C CA . ARG A 1 76 ? 30.578 -11.969 11.312 1 95.19 76 ARG A CA 1
ATOM 628 C C . ARG A 1 76 ? 32.062 -11.602 11.531 1 95.19 76 ARG A C 1
ATOM 630 O O . ARG A 1 76 ? 32.344 -10.508 12.016 1 95.19 76 ARG A O 1
ATOM 637 N N . SER A 1 77 ? 32.938 -12.445 11.125 1 94.69 77 SER A N 1
ATOM 638 C CA . SER A 1 77 ? 34.375 -12.211 11.289 1 94.69 77 SER A CA 1
ATOM 639 C C . SER A 1 77 ? 34.844 -11.023 10.453 1 94.69 77 SER A C 1
ATOM 641 O O . SER A 1 77 ? 35.594 -10.188 10.922 1 94.69 77 SER A O 1
ATOM 643 N N . THR A 1 78 ? 34.375 -10.992 9.273 1 94.12 78 THR A N 1
ATOM 644 C CA . THR A 1 78 ? 34.75 -9.898 8.375 1 94.12 78 THR A CA 1
ATOM 645 C C . THR A 1 78 ? 34.25 -8.562 8.922 1 94.12 78 THR A C 1
ATOM 647 O O . THR A 1 78 ? 34.969 -7.562 8.867 1 94.12 78 THR A O 1
ATOM 650 N N . CYS A 1 79 ? 33.062 -8.531 9.406 1 93.56 79 CYS A N 1
ATOM 651 C CA . CYS A 1 79 ? 32.5 -7.301 9.945 1 93.56 79 CYS A CA 1
ATOM 652 C C . CYS A 1 79 ? 33.219 -6.883 11.219 1 93.56 79 CYS A C 1
ATOM 654 O O . CYS A 1 79 ? 33.5 -5.695 11.422 1 93.56 79 CYS A O 1
ATOM 656 N N . GLN A 1 80 ? 33.594 -7.816 12.062 1 92.44 80 GLN A N 1
ATOM 657 C CA . GLN A 1 80 ? 34.281 -7.516 13.312 1 92.44 80 GLN A CA 1
ATOM 658 C C . GLN A 1 80 ? 35.688 -7.008 13.055 1 92.44 80 GLN A C 1
ATOM 660 O O . GLN A 1 80 ? 36.188 -6.168 13.797 1 92.44 80 GLN A O 1
ATOM 665 N N . HIS A 1 81 ? 36.312 -7.465 12.016 1 91.12 81 HIS A N 1
ATOM 666 C CA . HIS A 1 81 ? 37.656 -7.047 11.68 1 91.12 81 HIS A CA 1
ATOM 667 C C . HIS A 1 81 ? 37.656 -5.73 10.906 1 91.12 81 HIS A C 1
ATOM 669 O O . HIS A 1 81 ? 38.594 -4.934 11.023 1 91.12 81 HIS A O 1
ATOM 675 N N . GLY A 1 82 ? 36.656 -5.477 10.156 1 89.19 82 GLY A N 1
ATOM 676 C CA . GLY A 1 82 ? 36.625 -4.312 9.289 1 89.19 82 GLY A CA 1
ATOM 677 C C . GLY A 1 82 ? 37.5 -4.449 8.07 1 89.19 82 GLY A C 1
ATOM 678 O O . GLY A 1 82 ? 38.156 -5.48 7.879 1 89.19 82 GLY A O 1
ATOM 679 N N . ARG A 1 83 ? 37.375 -3.615 7.184 1 87.69 83 ARG A N 1
ATOM 680 C CA . ARG A 1 83 ? 38.25 -3.545 6.02 1 87.69 83 ARG A CA 1
ATOM 681 C C . ARG A 1 83 ? 39.125 -2.279 6.051 1 87.69 83 ARG A C 1
ATOM 683 O O . ARG A 1 83 ? 38.625 -1.19 5.734 1 87.69 83 ARG A O 1
ATOM 690 N N . PRO A 1 84 ? 40.344 -2.484 6.352 1 81 84 PRO A N 1
ATOM 691 C CA . PRO A 1 84 ? 41.219 -1.318 6.477 1 81 84 PRO A CA 1
ATOM 692 C C . PRO A 1 84 ? 41.219 -0.442 5.227 1 81 84 PRO A C 1
ATOM 694 O O . PRO A 1 84 ? 41.344 -0.953 4.109 1 81 84 PRO A O 1
ATOM 697 N N . GLY A 1 85 ? 41 0.855 5.379 1 76.19 85 GLY A N 1
ATOM 698 C CA . GLY A 1 85 ? 41 1.811 4.281 1 76.19 85 GLY A CA 1
ATOM 699 C C . GLY A 1 85 ? 39.625 2.066 3.709 1 76.19 85 GLY A C 1
ATOM 700 O O . GLY A 1 85 ? 39.438 2.992 2.918 1 76.19 85 GLY A O 1
ATOM 701 N N . LYS A 1 86 ? 38.719 1.185 4.09 1 82 86 LYS A N 1
ATOM 702 C CA . LYS A 1 86 ? 37.375 1.349 3.516 1 82 86 LYS A CA 1
ATOM 703 C C . LYS A 1 86 ? 36.344 1.642 4.602 1 82 86 LYS A C 1
ATOM 705 O O . LYS A 1 86 ? 35.75 2.713 4.609 1 82 86 LYS A O 1
ATOM 710 N N . TRP A 1 87 ? 36.188 0.685 5.516 1 85.88 87 TRP A N 1
ATOM 711 C CA . TRP A 1 87 ? 35.219 0.884 6.594 1 85.88 87 TRP A CA 1
ATOM 712 C C . TRP A 1 87 ? 35.688 0.209 7.875 1 85.88 87 TRP A C 1
ATOM 714 O O . TRP A 1 87 ? 36.438 -0.757 7.832 1 85.88 87 TRP A O 1
ATOM 724 N N . ALA A 1 88 ? 35.219 0.778 9.031 1 87.62 88 ALA A N 1
ATOM 725 C CA . ALA A 1 88 ? 35.656 0.342 10.359 1 87.62 88 ALA A CA 1
ATOM 726 C C . ALA A 1 88 ? 34.875 -0.891 10.812 1 87.62 88 ALA A C 1
ATOM 728 O O . ALA A 1 88 ? 34.031 -1.393 10.078 1 87.62 88 ALA A O 1
ATOM 729 N N . SER A 1 89 ? 35.344 -1.442 11.961 1 89.5 89 SER A N 1
ATOM 730 C CA . SER A 1 89 ? 34.719 -2.635 12.531 1 89.5 89 SER A CA 1
ATOM 731 C C . SER A 1 89 ? 33.281 -2.379 12.898 1 89.5 89 SER A C 1
ATOM 733 O O . SER A 1 89 ? 32.938 -1.296 13.383 1 89.5 89 SER A O 1
ATOM 735 N N . ILE A 1 90 ? 32.469 -3.316 12.641 1 91.06 90 ILE A N 1
ATOM 736 C CA . ILE A 1 90 ? 31.031 -3.248 12.898 1 91.06 90 ILE A CA 1
ATOM 737 C C . ILE A 1 90 ? 30.641 -4.367 13.859 1 91.06 90 ILE A C 1
ATOM 739 O O . ILE A 1 90 ? 30.906 -5.543 13.594 1 91.06 90 ILE A O 1
ATOM 743 N N . VAL A 1 91 ? 30.094 -4.035 14.953 1 90.5 91 VAL A N 1
ATOM 744 C CA . VAL A 1 91 ? 29.562 -5.012 15.898 1 90.5 91 VAL A CA 1
ATOM 745 C C . VAL A 1 91 ? 28.078 -4.738 16.156 1 90.5 91 VAL A C 1
ATOM 747 O O . VAL A 1 91 ? 27.734 -3.691 16.703 1 90.5 91 VAL A O 1
ATOM 750 N N . ILE A 1 92 ? 27.281 -5.648 15.719 1 93.12 92 ILE A N 1
ATOM 751 C CA . ILE A 1 92 ? 25.844 -5.512 15.898 1 93.12 92 ILE A CA 1
ATOM 752 C C . ILE A 1 92 ? 25.375 -6.383 17.062 1 93.12 92 ILE A C 1
ATOM 754 O O . ILE A 1 92 ? 25.547 -7.605 17.047 1 93.12 92 ILE A O 1
ATOM 758 N N . GLN A 1 93 ? 24.859 -5.754 18.125 1 89.62 93 GLN A N 1
ATOM 759 C CA . GLN A 1 93 ? 24.344 -6.465 19.297 1 89.62 93 GLN A CA 1
ATOM 760 C C . GLN A 1 93 ? 22.875 -6.148 19.547 1 89.62 93 GLN A C 1
ATOM 762 O O . GLN A 1 93 ? 22.469 -4.988 19.469 1 89.62 93 GLN A O 1
ATOM 767 N N . ASP A 1 94 ? 22.125 -7.207 19.641 1 90.12 94 ASP A N 1
ATOM 768 C CA . ASP A 1 94 ? 20.719 -7.059 19.984 1 90.12 94 ASP A CA 1
ATOM 769 C C . ASP A 1 94 ? 20.5 -7.172 21.484 1 90.12 94 ASP A C 1
ATOM 771 O O . ASP A 1 94 ? 20.062 -8.211 21.984 1 90.12 94 ASP A O 1
ATOM 775 N N . GLU A 1 95 ? 20.609 -6.102 22.234 1 87.38 95 GLU A N 1
ATOM 776 C CA . GLU A 1 95 ? 20.625 -6.055 23.688 1 87.38 95 GLU A CA 1
ATOM 777 C C . GLU A 1 95 ? 19.266 -6.375 24.281 1 87.38 95 GLU A C 1
ATOM 779 O O . GLU A 1 95 ? 19.156 -6.941 25.375 1 87.38 95 GLU A O 1
ATOM 784 N N . TYR A 1 96 ? 18.297 -6.086 23.625 1 87.5 96 TYR A N 1
ATOM 785 C CA . TYR A 1 96 ? 16.953 -6.238 24.188 1 87.5 96 TYR A CA 1
ATOM 786 C C . TYR A 1 96 ? 16.188 -7.336 23.469 1 87.5 96 TYR A C 1
ATOM 788 O O . TYR A 1 96 ? 14.953 -7.391 23.531 1 87.5 96 TYR A O 1
ATOM 796 N N . ASN A 1 97 ? 16.844 -8.195 22.672 1 87.81 97 ASN A N 1
ATOM 797 C CA . ASN A 1 97 ? 16.266 -9.336 21.984 1 87.81 97 ASN A CA 1
ATOM 798 C C . ASN A 1 97 ? 15.047 -8.93 21.156 1 87.81 97 ASN A C 1
ATOM 800 O O . ASN A 1 97 ? 13.961 -9.492 21.312 1 87.81 97 ASN A O 1
ATOM 804 N N . GLU A 1 98 ? 15.305 -7.957 20.359 1 87.69 98 GLU A N 1
ATOM 805 C CA . GLU A 1 98 ? 14.234 -7.449 19.5 1 87.69 98 GLU A CA 1
ATOM 806 C C . GLU A 1 98 ? 13.984 -8.383 18.328 1 87.69 98 GLU A C 1
ATOM 808 O O . GLU A 1 98 ? 12.891 -8.391 17.75 1 87.69 98 GLU A O 1
ATOM 813 N N . SER A 1 99 ? 14.969 -9.086 17.875 1 91.38 99 SER A N 1
ATOM 814 C CA . SER A 1 99 ? 14.844 -10 16.75 1 91.38 99 SER A CA 1
ATOM 815 C C . SER A 1 99 ? 15.211 -11.43 17.156 1 91.38 99 SER A C 1
ATOM 817 O O . SER A 1 99 ? 16.156 -11.641 17.922 1 91.38 99 SER A O 1
ATOM 819 N N . PRO A 1 100 ? 14.414 -12.336 16.656 1 93.19 100 PRO A N 1
ATOM 820 C CA . PRO A 1 100 ? 14.758 -13.734 16.938 1 93.19 100 PRO A CA 1
ATOM 821 C C . PRO A 1 100 ? 15.945 -14.219 16.109 1 93.19 100 PRO A C 1
ATOM 823 O O . PRO A 1 100 ? 16.5 -15.289 16.375 1 93.19 100 PRO A O 1
ATOM 826 N N . TYR A 1 101 ? 16.375 -13.461 15.148 1 94.69 101 TYR A N 1
ATOM 827 C CA . TYR A 1 101 ? 17.484 -13.844 14.273 1 94.69 101 TYR A CA 1
ATOM 828 C C . TYR A 1 101 ? 18.781 -13.172 14.711 1 94.69 101 TYR A C 1
ATOM 830 O O . TYR A 1 101 ? 18.766 -12.055 15.234 1 94.69 101 TYR A O 1
ATOM 838 N N . GLU A 1 102 ? 19.859 -13.859 14.461 1 93.75 102 GLU A N 1
ATOM 839 C CA . GLU A 1 102 ? 21.156 -13.219 14.641 1 93.75 102 GLU A CA 1
ATOM 840 C C . GLU A 1 102 ? 21.422 -12.195 13.547 1 93.75 102 GLU A C 1
ATOM 842 O O . GLU A 1 102 ? 20.875 -12.289 12.445 1 93.75 102 GLU A O 1
ATOM 847 N N . ALA A 1 103 ? 22.297 -11.281 13.789 1 94.19 103 ALA A N 1
ATOM 848 C CA . ALA A 1 103 ? 22.516 -10.125 12.93 1 94.19 103 ALA A CA 1
ATOM 849 C C . ALA A 1 103 ? 23.016 -10.547 11.547 1 94.19 103 ALA A C 1
ATOM 851 O O . ALA A 1 103 ? 22.75 -9.875 10.547 1 94.19 103 ALA A O 1
ATOM 852 N N . TYR A 1 104 ? 23.719 -11.68 11.508 1 95.69 104 TYR A N 1
ATOM 853 C CA . TYR A 1 104 ? 24.375 -12.016 10.258 1 95.69 104 TYR A CA 1
ATOM 854 C C . TYR A 1 104 ? 23.719 -13.219 9.594 1 95.69 104 TYR A C 1
ATOM 856 O O . TYR A 1 104 ? 24.25 -13.766 8.617 1 95.69 104 TYR A O 1
ATOM 864 N N . GLU A 1 105 ? 22.578 -13.547 10.117 1 95.44 105 GLU A N 1
ATOM 865 C CA . GLU A 1 105 ? 21.828 -14.648 9.531 1 95.44 105 GLU A CA 1
ATOM 866 C C . GLU A 1 105 ? 20.938 -14.164 8.398 1 95.44 105 GLU A C 1
ATOM 868 O O . GLU A 1 105 ? 20.391 -13.055 8.453 1 95.44 105 GLU A O 1
ATOM 873 N N . TYR A 1 106 ? 20.766 -15.008 7.328 1 96.25 106 TYR A N 1
ATOM 874 C CA . TYR A 1 106 ? 19.844 -14.773 6.219 1 96.25 106 TYR A CA 1
ATOM 875 C C . TYR A 1 106 ? 20.203 -13.477 5.492 1 96.25 106 TYR A C 1
ATOM 877 O O . TYR A 1 106 ? 19.328 -12.656 5.223 1 96.25 106 TYR A O 1
ATOM 885 N N . ILE A 1 107 ? 21.453 -13.227 5.34 1 97.25 107 ILE A N 1
ATOM 886 C CA . ILE A 1 107 ? 21.938 -12.086 4.57 1 97.25 107 ILE A CA 1
ATOM 887 C C . ILE A 1 107 ? 22.266 -12.523 3.146 1 97.25 107 ILE A C 1
ATOM 889 O O . ILE A 1 107 ? 23.078 -13.43 2.939 1 97.25 107 ILE A O 1
ATOM 893 N N . TYR A 1 108 ? 21.578 -11.938 2.174 1 96.56 108 TYR A N 1
ATOM 894 C CA . TYR A 1 108 ? 21.766 -12.266 0.765 1 96.56 108 TYR A CA 1
ATOM 895 C C . TYR A 1 108 ? 22.422 -11.109 0.02 1 96.56 108 TYR A C 1
ATOM 897 O O . TYR A 1 108 ? 22.125 -9.938 0.282 1 96.56 108 TYR A O 1
ATOM 905 N N . ALA A 1 109 ? 23.328 -11.359 -0.798 1 95.12 109 ALA A N 1
ATOM 906 C CA . ALA A 1 109 ? 24.016 -10.352 -1.604 1 95.12 109 ALA A CA 1
ATOM 907 C C . ALA A 1 109 ? 24.156 -10.812 -3.053 1 95.12 109 ALA A C 1
ATOM 909 O O . ALA A 1 109 ? 24.172 -12.008 -3.332 1 95.12 109 ALA A O 1
ATOM 910 N N . PRO A 1 110 ? 24.156 -9.867 -3.998 1 91.69 110 PRO A N 1
ATOM 911 C CA . PRO A 1 110 ? 24.391 -10.25 -5.395 1 91.69 110 PRO A CA 1
ATOM 912 C C . PRO A 1 110 ? 25.781 -10.836 -5.621 1 91.69 110 PRO A C 1
ATOM 914 O O . PRO A 1 110 ? 26.75 -10.383 -5.016 1 91.69 110 PRO A O 1
ATOM 917 N N . TYR A 1 111 ? 25.859 -11.82 -6.438 1 93.38 111 TYR A N 1
ATOM 918 C CA . TYR A 1 111 ? 27.125 -12.469 -6.762 1 93.38 111 TYR A CA 1
ATOM 919 C C . TYR A 1 111 ? 27.969 -11.602 -7.695 1 93.38 111 TYR A C 1
ATOM 921 O O . TYR A 1 111 ? 27.422 -10.984 -8.617 1 93.38 111 TYR A O 1
ATOM 929 N N . THR A 1 112 ? 29.234 -11.484 -7.391 1 88.94 112 THR A N 1
ATOM 930 C CA . THR A 1 112 ? 30.156 -10.742 -8.25 1 88.94 112 THR A CA 1
ATOM 931 C C . THR A 1 112 ? 31.422 -11.547 -8.5 1 88.94 112 THR A C 1
ATOM 933 O O . THR A 1 112 ? 31.922 -12.234 -7.605 1 88.94 112 THR A O 1
ATOM 936 N N . VAL A 1 113 ? 31.891 -11.562 -9.758 1 85.31 113 VAL A N 1
ATOM 937 C CA . VAL A 1 113 ? 33.094 -12.32 -10.133 1 85.31 113 VAL A CA 1
ATOM 938 C C . VAL A 1 113 ? 34.312 -11.453 -9.953 1 85.31 113 VAL A C 1
ATOM 940 O O . VAL A 1 113 ? 35.406 -11.977 -9.695 1 85.31 113 VAL A O 1
ATOM 943 N N . ASP A 1 114 ? 34.188 -10.164 -9.961 1 78.44 114 ASP A N 1
ATOM 944 C CA . ASP A 1 114 ? 35.312 -9.242 -10.062 1 78.44 114 ASP A CA 1
ATOM 945 C C . ASP A 1 114 ? 35.969 -8.992 -8.695 1 78.44 114 ASP A C 1
ATOM 947 O O . ASP A 1 114 ? 37 -8.336 -8.594 1 78.44 114 ASP A O 1
ATOM 951 N N . ARG A 1 115 ? 35.438 -9.602 -7.684 1 84.5 115 ARG A N 1
ATOM 952 C CA . ARG A 1 115 ? 35.969 -9.359 -6.344 1 84.5 115 ARG A CA 1
ATOM 953 C C . ARG A 1 115 ? 36.25 -10.672 -5.621 1 84.5 115 ARG A C 1
ATOM 955 O O . ARG A 1 115 ? 35.406 -11.18 -4.883 1 84.5 115 ARG A O 1
ATOM 962 N N . PRO A 1 116 ? 37.406 -11.07 -5.707 1 83.69 116 PRO A N 1
ATOM 963 C CA . PRO A 1 116 ? 37.75 -12.359 -5.109 1 83.69 116 PRO A CA 1
ATOM 964 C C . PRO A 1 116 ? 37.656 -12.359 -3.588 1 83.69 116 PRO A C 1
ATOM 966 O O . PRO A 1 116 ? 37.469 -13.414 -2.977 1 83.69 116 PRO A O 1
ATOM 969 N N . GLU A 1 117 ? 37.688 -11.172 -2.951 1 84.69 117 GLU A N 1
ATOM 970 C CA . GLU A 1 117 ? 37.594 -11.086 -1.497 1 84.69 117 GLU A CA 1
ATOM 971 C C . GLU A 1 117 ? 36.188 -11.508 -1.014 1 84.69 117 GLU A C 1
ATOM 973 O O . GLU A 1 117 ? 36.031 -11.906 0.14 1 84.69 117 GLU A O 1
ATOM 978 N N . LEU A 1 118 ? 35.312 -11.414 -1.93 1 90.94 118 LEU A N 1
ATOM 979 C CA . LEU A 1 118 ? 33.938 -11.719 -1.552 1 90.94 118 LEU A CA 1
ATOM 980 C C . LEU A 1 118 ? 33.656 -13.211 -1.714 1 90.94 118 LEU A C 1
ATOM 982 O O . LEU A 1 118 ? 32.625 -13.703 -1.21 1 90.94 118 LEU A O 1
ATOM 986 N N . GLU A 1 119 ? 34.5 -13.961 -2.363 1 89.94 119 GLU A N 1
ATOM 987 C CA . GLU A 1 119 ? 34.25 -15.375 -2.645 1 89.94 119 GLU A CA 1
ATOM 988 C C . GLU A 1 119 ? 34.156 -16.188 -1.355 1 89.94 119 GLU A C 1
ATOM 990 O O . GLU A 1 119 ? 33.375 -17.125 -1.279 1 89.94 119 GLU A O 1
ATOM 995 N N . SER A 1 120 ? 34.906 -15.742 -0.35 1 90.5 120 SER A N 1
ATOM 996 C CA . SER A 1 120 ? 34.906 -16.484 0.91 1 90.5 120 SER A CA 1
ATOM 997 C C . SER A 1 120 ? 33.625 -16.219 1.698 1 90.5 120 SER A C 1
ATOM 999 O O . SER A 1 120 ? 33.281 -16.969 2.611 1 90.5 120 SER A O 1
ATOM 1001 N N . LEU A 1 121 ? 32.969 -15.203 1.324 1 94.69 121 LEU A N 1
ATOM 1002 C CA . LEU A 1 121 ? 31.797 -14.805 2.08 1 94.69 121 LEU A CA 1
ATOM 1003 C C . LEU A 1 121 ? 30.562 -15.57 1.611 1 94.69 121 LEU A C 1
ATOM 1005 O O . LEU A 1 121 ? 29.578 -15.688 2.346 1 94.69 121 LEU A O 1
ATOM 1009 N N . TYR A 1 122 ? 30.562 -16.031 0.38 1 95.12 122 TYR A N 1
ATOM 1010 C CA . TYR A 1 122 ? 29.422 -16.766 -0.132 1 95.12 122 TYR A CA 1
ATOM 1011 C C . TYR A 1 122 ? 29.328 -18.156 0.502 1 95.12 122 TYR A C 1
ATOM 1013 O O . TYR A 1 122 ? 30.344 -18.844 0.652 1 95.12 122 TYR A O 1
ATOM 1021 N N . LYS A 1 123 ? 28.141 -18.5 0.921 1 94.5 123 LYS A N 1
ATOM 1022 C CA . LYS A 1 123 ? 27.938 -19.828 1.475 1 94.5 123 LYS A CA 1
ATOM 1023 C C . LYS A 1 123 ? 28.188 -20.906 0.419 1 94.5 123 LYS A C 1
ATOM 1025 O O . LYS A 1 123 ? 27.672 -20.828 -0.694 1 94.5 123 LYS A O 1
ATOM 1030 N N . LYS A 1 124 ? 28.984 -21.812 0.724 1 92.44 124 LYS A N 1
ATOM 1031 C CA . LYS A 1 124 ? 29.344 -22.875 -0.219 1 92.44 124 LYS A CA 1
ATOM 1032 C C . LYS A 1 124 ? 28.516 -24.125 0.022 1 92.44 124 LYS A C 1
ATOM 1034 O O . LYS A 1 124 ? 28.078 -24.391 1.146 1 92.44 124 LYS A O 1
ATOM 1039 N N . HIS A 1 125 ? 28.234 -24.734 -1.038 1 88.38 125 HIS A N 1
ATOM 1040 C CA . HIS A 1 125 ? 27.438 -25.953 -1.008 1 88.38 125 HIS A CA 1
ATOM 1041 C C . HIS A 1 125 ? 28.188 -27.109 -1.655 1 88.38 125 HIS A C 1
ATOM 1043 O O . HIS A 1 125 ? 28.984 -26.906 -2.576 1 88.38 125 HIS A O 1
ATOM 1049 N N . GLY A 1 126 ? 27.969 -28.219 -1.173 1 74.06 126 GLY A N 1
ATOM 1050 C CA . GLY A 1 126 ? 28.656 -29.391 -1.717 1 74.06 126 GLY A CA 1
ATOM 1051 C C . GLY A 1 126 ? 29.656 -30 -0.75 1 74.06 126 GLY A C 1
ATOM 1052 O O . GLY A 1 126 ? 29.797 -29.531 0.383 1 74.06 126 GLY A O 1
ATOM 1053 N N . GLY A 1 127 ? 30.312 -31.312 -0.621 1 61.91 127 GLY A N 1
ATOM 1054 C CA . GLY A 1 127 ? 31.469 -31.859 0.088 1 61.91 127 GLY A CA 1
ATOM 1055 C C . GLY A 1 127 ? 31.188 -33.219 0.731 1 61.91 127 GLY A C 1
ATOM 1056 O O . GLY A 1 127 ? 32 -33.719 1.493 1 61.91 127 GLY A O 1
ATOM 1057 N N . LEU A 1 128 ? 30 -33.5 0.907 1 52.03 128 LEU A N 1
ATOM 1058 C CA . LEU A 1 128 ? 30.016 -34.75 1.661 1 52.03 128 LEU A CA 1
ATOM 1059 C C . LEU A 1 128 ? 31.047 -35.719 1.099 1 52.03 128 LEU A C 1
ATOM 1061 O O . LEU A 1 128 ? 31.562 -36.562 1.825 1 52.03 128 LEU A O 1
ATOM 1065 N N . GLU A 1 129 ? 31.125 -35.875 -0.208 1 49.41 129 GLU A N 1
ATOM 1066 C CA . GLU A 1 129 ? 32.125 -36.812 -0.669 1 49.41 129 GLU A CA 1
ATOM 1067 C C . GLU A 1 129 ? 33.469 -36.125 -0.935 1 49.41 129 GLU A C 1
ATOM 1069 O O . GLU A 1 129 ? 33.5 -34.969 -1.334 1 49.41 129 GLU A O 1
ATOM 1074 N N . ARG A 1 130 ? 34.562 -36.594 -0.417 1 50.09 130 ARG A N 1
ATOM 1075 C CA . ARG A 1 130 ? 35.969 -36.188 -0.333 1 50.09 130 ARG A CA 1
ATOM 1076 C C . ARG A 1 130 ? 36.375 -35.438 -1.604 1 50.09 130 ARG A C 1
ATOM 1078 O O . ARG A 1 130 ? 37.312 -34.625 -1.574 1 50.09 130 ARG A O 1
ATOM 1085 N N . GLU A 1 131 ? 35.719 -35.688 -2.67 1 52.38 131 GLU A N 1
ATOM 1086 C CA . GLU A 1 131 ? 36.281 -35.25 -3.936 1 52.38 131 GLU A CA 1
ATOM 1087 C C . GLU A 1 131 ? 35.5 -34.125 -4.559 1 52.38 131 GLU A C 1
ATOM 1089 O O . GLU A 1 131 ? 35.906 -33.562 -5.582 1 52.38 131 GLU A O 1
ATOM 1094 N N . VAL A 1 132 ? 34.281 -33.625 -4.023 1 58.12 132 VAL A N 1
ATOM 1095 C CA . VAL A 1 132 ? 33.469 -32.688 -4.785 1 58.12 132 VAL A CA 1
ATOM 1096 C C . VAL A 1 132 ? 33.75 -31.266 -4.32 1 58.12 132 VAL A C 1
ATOM 1098 O O . VAL A 1 132 ? 33.812 -31 -3.119 1 58.12 132 VAL A O 1
ATOM 1101 N N . MET A 1 133 ? 34.25 -30.297 -5.176 1 69.12 133 MET A N 1
ATOM 1102 C CA . MET A 1 133 ? 34.562 -28.891 -5.004 1 69.12 133 MET A CA 1
ATOM 1103 C C . MET A 1 133 ? 33.344 -28.125 -4.48 1 69.12 133 MET A C 1
ATOM 1105 O O . MET A 1 133 ? 32.219 -28.328 -4.945 1 69.12 133 MET A O 1
ATOM 1109 N N . MET A 1 134 ? 33.469 -27.5 -3.348 1 83.5 134 MET A N 1
ATOM 1110 C CA . MET A 1 134 ? 32.438 -26.641 -2.783 1 83.5 134 MET A CA 1
ATOM 1111 C C . MET A 1 134 ? 32.25 -25.391 -3.633 1 83.5 134 MET A C 1
ATOM 1113 O O . MET A 1 134 ? 33.219 -24.719 -3.977 1 83.5 134 MET A O 1
ATOM 1117 N N . ILE A 1 135 ? 30.984 -25.266 -4.145 1 88.38 135 ILE A N 1
ATOM 1118 C CA . ILE A 1 135 ? 30.703 -24.125 -5 1 88.38 135 ILE A CA 1
ATOM 1119 C C . ILE A 1 135 ? 29.609 -23.266 -4.359 1 88.38 135 ILE A C 1
ATOM 1121 O O . ILE A 1 135 ? 28.828 -23.75 -3.525 1 88.38 135 ILE A O 1
ATOM 1125 N N . PRO A 1 136 ? 29.516 -22.078 -4.695 1 91.19 136 PRO A N 1
ATOM 1126 C CA . PRO A 1 136 ? 28.578 -21.156 -4.047 1 91.19 136 PRO A CA 1
ATOM 1127 C C . PRO A 1 136 ? 27.156 -21.297 -4.59 1 91.19 136 PRO A C 1
ATOM 1129 O O . PRO A 1 136 ? 26.281 -20.484 -4.273 1 91.19 136 PRO A O 1
ATOM 1132 N N . PHE A 1 137 ? 26.906 -22.312 -5.371 1 94.06 137 PHE A N 1
ATOM 1133 C CA . PHE A 1 137 ? 25.578 -22.484 -5.973 1 94.06 137 PHE A CA 1
ATOM 1134 C C . PHE A 1 137 ? 24.969 -23.812 -5.543 1 94.06 137 PHE A C 1
ATOM 1136 O O . PHE A 1 137 ? 25.625 -24.859 -5.617 1 94.06 137 PHE A O 1
ATOM 1143 N N . ARG A 1 138 ? 23.812 -23.75 -5.062 1 91.38 138 ARG A N 1
ATOM 1144 C CA . ARG A 1 138 ? 23.031 -24.969 -4.855 1 91.38 138 ARG A CA 1
ATOM 1145 C C . ARG A 1 138 ? 22.641 -25.594 -6.188 1 91.38 138 ARG A C 1
ATOM 1147 O O . ARG A 1 138 ? 22.766 -24.969 -7.238 1 91.38 138 ARG A O 1
ATOM 1154 N N . GLY A 1 139 ? 22.047 -26.797 -6.129 1 90.44 139 GLY A N 1
ATOM 1155 C CA . GLY A 1 139 ? 21.547 -27.438 -7.336 1 90.44 139 GLY A CA 1
ATOM 1156 C C . GLY A 1 139 ? 20.469 -26.641 -8.023 1 90.44 139 GLY A C 1
ATOM 1157 O O . GLY A 1 139 ? 20.469 -26.484 -9.25 1 90.44 139 GLY A O 1
ATOM 1158 N N . THR A 1 140 ? 19.578 -26.109 -7.297 1 94.31 140 THR A N 1
ATOM 1159 C CA . THR A 1 140 ? 18.484 -25.312 -7.832 1 94.31 140 THR A CA 1
ATOM 1160 C C . THR A 1 140 ? 19 -24.016 -8.43 1 94.31 140 THR A C 1
ATOM 1162 O O . THR A 1 140 ? 18.469 -23.531 -9.43 1 94.31 140 THR A O 1
ATOM 1165 N N . ASP A 1 141 ? 20.047 -23.422 -7.809 1 95.25 141 ASP A N 1
ATOM 1166 C CA . ASP A 1 141 ? 20.656 -22.203 -8.344 1 95.25 141 ASP A CA 1
ATOM 1167 C C . ASP A 1 141 ? 21.266 -22.453 -9.719 1 95.25 141 ASP A C 1
ATOM 1169 O O . ASP A 1 141 ? 21.125 -21.641 -10.625 1 95.25 141 ASP A O 1
ATOM 1173 N N . ARG A 1 142 ? 21.922 -23.594 -9.812 1 95.12 142 ARG A N 1
ATOM 1174 C CA . ARG A 1 142 ? 22.562 -23.938 -11.078 1 95.12 142 ARG A CA 1
ATOM 1175 C C . ARG A 1 142 ? 21.531 -24.094 -12.188 1 95.12 142 ARG A C 1
ATOM 1177 O O . ARG A 1 142 ? 21.734 -23.609 -13.312 1 95.12 142 ARG A O 1
ATOM 1184 N N . LEU A 1 143 ? 20.453 -24.703 -11.844 1 95.81 143 LEU A N 1
ATOM 1185 C CA . LEU A 1 143 ? 19.391 -24.906 -12.828 1 95.81 143 LEU A CA 1
ATOM 1186 C C . LEU A 1 143 ? 18.75 -23.578 -13.219 1 95.81 143 LEU A C 1
ATOM 1188 O O . LEU A 1 143 ? 18.453 -23.359 -14.398 1 95.81 143 LEU A O 1
ATOM 1192 N N . LYS A 1 144 ? 18.547 -22.719 -12.266 1 95.06 144 LYS A N 1
ATOM 1193 C CA . LYS A 1 144 ? 17.953 -21.406 -12.547 1 95.06 144 LYS A CA 1
ATOM 1194 C C . LYS A 1 144 ? 18.875 -20.578 -13.438 1 95.06 144 LYS A C 1
ATOM 1196 O O . LYS A 1 144 ? 18.406 -19.938 -14.383 1 95.06 144 LYS A O 1
ATOM 1201 N N . LEU A 1 145 ? 20.094 -20.594 -13.109 1 95.5 145 LEU A N 1
ATOM 1202 C CA . LEU A 1 145 ? 21.078 -19.828 -13.883 1 95.5 145 LEU A CA 1
ATOM 1203 C C . LEU A 1 145 ? 21.203 -20.406 -15.289 1 95.5 145 LEU A C 1
ATOM 1205 O O . LEU A 1 145 ? 21.344 -19.656 -16.266 1 95.5 145 LEU A O 1
ATOM 1209 N N . LEU A 1 146 ? 21.234 -21.719 -15.352 1 95.88 146 LEU A N 1
ATOM 1210 C CA . LEU A 1 146 ? 21.281 -22.359 -16.656 1 95.88 146 LEU A CA 1
ATOM 1211 C C . LEU A 1 146 ? 20.094 -21.938 -17.516 1 95.88 146 LEU A C 1
ATOM 1213 O O . LEU A 1 146 ? 20.266 -21.609 -18.688 1 95.88 146 LEU A O 1
ATOM 1217 N N . TYR A 1 147 ? 18.953 -21.969 -16.922 1 93.56 147 TYR A N 1
ATOM 1218 C CA . TYR A 1 147 ? 17.766 -21.547 -17.656 1 93.56 147 TYR A CA 1
ATOM 1219 C C . TYR A 1 147 ? 17.875 -20.078 -18.078 1 93.56 147 TYR A C 1
ATOM 1221 O O . TYR A 1 147 ? 17.469 -19.719 -19.188 1 93.56 147 TYR A O 1
ATOM 1229 N N . SER A 1 148 ? 18.375 -19.281 -17.188 1 92.94 148 SER A N 1
ATOM 1230 C CA . SER A 1 148 ? 18.562 -17.875 -17.484 1 92.94 148 SER A CA 1
ATOM 1231 C C . SER A 1 148 ? 19.469 -17.688 -18.703 1 92.94 148 SER A C 1
ATOM 1233 O O . SER A 1 148 ? 19.203 -16.828 -19.547 1 92.94 148 SER A O 1
ATOM 1235 N N . ILE A 1 149 ? 20.5 -18.469 -18.828 1 94.31 149 ILE A N 1
ATOM 1236 C CA . ILE A 1 149 ? 21.422 -18.406 -19.969 1 94.31 149 ILE A CA 1
ATOM 1237 C C . ILE A 1 149 ? 20.703 -18.797 -21.25 1 94.31 149 ILE A C 1
ATOM 1239 O O . ILE A 1 149 ? 20.875 -18.172 -22.297 1 94.31 149 ILE A O 1
ATOM 1243 N N . LEU A 1 150 ? 19.859 -19.781 -21.141 1 94.19 150 LEU A N 1
ATOM 1244 C CA . LEU A 1 150 ? 19.172 -20.312 -22.312 1 94.19 150 LEU A CA 1
ATOM 1245 C C . LEU A 1 150 ? 18.234 -19.281 -22.906 1 94.19 150 LEU A C 1
ATOM 1247 O O . LEU A 1 150 ? 18.141 -19.141 -24.125 1 94.19 150 LEU A O 1
ATOM 1251 N N . VAL A 1 151 ? 17.578 -18.547 -22 1 90.69 151 VAL A N 1
ATOM 1252 C CA . VAL A 1 151 ? 16.5 -17.688 -22.469 1 90.69 151 VAL A CA 1
ATOM 1253 C C . VAL A 1 151 ? 17.031 -16.281 -22.719 1 90.69 151 VAL A C 1
ATOM 1255 O O . VAL A 1 151 ? 16.453 -15.523 -23.516 1 90.69 151 VAL A O 1
ATOM 1258 N N . ALA A 1 152 ? 18.109 -15.914 -22.109 1 87.94 152 ALA A N 1
ATOM 1259 C CA . ALA A 1 152 ? 18.656 -14.57 -22.266 1 87.94 152 ALA A CA 1
ATOM 1260 C C . ALA A 1 152 ? 18.969 -14.266 -23.719 1 87.94 152 ALA A C 1
ATOM 1262 O O . ALA A 1 152 ? 19.344 -15.172 -24.484 1 87.94 152 ALA A O 1
ATOM 1263 N N . LYS A 1 153 ? 18.844 -13.055 -24.141 1 82.12 153 LYS A N 1
ATOM 1264 C CA . LYS A 1 153 ? 19.109 -12.617 -25.516 1 82.12 153 LYS A CA 1
ATOM 1265 C C . LYS A 1 153 ? 20.594 -12.719 -25.844 1 82.12 153 LYS A C 1
ATOM 1267 O O . LYS A 1 153 ? 21.438 -12.758 -24.953 1 82.12 153 LYS A O 1
ATOM 1272 N N . THR A 1 154 ? 20.844 -12.734 -27.156 1 81.19 154 THR A N 1
ATOM 1273 C CA . THR A 1 154 ? 22.219 -12.844 -27.641 1 81.19 154 THR A CA 1
ATOM 1274 C C . THR A 1 154 ? 23.047 -11.633 -27.203 1 81.19 154 THR A C 1
ATOM 1276 O O . THR A 1 154 ? 24.234 -11.758 -26.922 1 81.19 154 THR A O 1
ATOM 1279 N N . ALA A 1 155 ? 22.297 -10.531 -27.094 1 72.94 155 ALA A N 1
ATOM 1280 C CA . ALA A 1 155 ? 22.969 -9.305 -26.672 1 72.94 155 ALA A CA 1
ATOM 1281 C C . ALA A 1 155 ? 23.516 -9.438 -25.25 1 72.94 155 ALA A C 1
ATOM 1283 O O . ALA A 1 155 ? 24.5 -8.789 -24.891 1 72.94 155 ALA A O 1
ATOM 1284 N N . ASP A 1 156 ? 23 -10.297 -24.484 1 76.88 156 ASP A N 1
ATOM 1285 C CA . ASP A 1 156 ? 23.422 -10.539 -23.109 1 76.88 156 ASP A CA 1
ATOM 1286 C C . ASP A 1 156 ? 24.203 -11.836 -23 1 76.88 156 ASP A C 1
ATOM 1288 O O . ASP A 1 156 ? 24.25 -12.445 -21.922 1 76.88 156 ASP A O 1
ATOM 1292 N N . SER A 1 157 ? 24.766 -12.289 -24.047 1 81.19 157 SER A N 1
ATOM 1293 C CA . SER A 1 157 ? 25.562 -13.508 -24.109 1 81.19 157 SER A CA 1
ATOM 1294 C C . SER A 1 157 ? 24.719 -14.734 -23.797 1 81.19 157 SER A C 1
ATOM 1296 O O . SER A 1 157 ? 25.203 -15.703 -23.219 1 81.19 157 SER A O 1
ATOM 1298 N N . GLY A 1 158 ? 23.469 -14.641 -24.031 1 89.06 158 GLY A N 1
ATOM 1299 C CA . GLY A 1 158 ? 22.578 -15.773 -23.844 1 89.06 158 GLY A CA 1
ATOM 1300 C C . GLY A 1 158 ? 22.328 -16.547 -25.109 1 89.06 158 GLY A C 1
ATOM 1301 O O . GLY A 1 158 ? 22.922 -16.266 -26.156 1 89.06 158 GLY A O 1
ATOM 1302 N N . CYS A 1 159 ? 21.5 -17.609 -25 1 91.75 159 CYS A N 1
ATOM 1303 C CA . CYS A 1 159 ? 21.219 -18.469 -26.141 1 91.75 159 CYS A CA 1
ATOM 1304 C C . CYS A 1 159 ? 19.984 -17.984 -26.906 1 91.75 159 CYS A C 1
ATOM 1306 O O . CYS A 1 159 ? 19.719 -18.438 -28.016 1 91.75 159 CYS A O 1
ATOM 1308 N N . ASN A 1 160 ? 19.234 -17.031 -26.391 1 87.88 160 ASN A N 1
ATOM 1309 C CA . ASN A 1 160 ? 18.031 -16.469 -26.984 1 87.88 160 ASN A CA 1
ATOM 1310 C C . ASN A 1 160 ? 17.078 -17.562 -27.453 1 87.88 160 ASN A C 1
ATOM 1312 O O . ASN A 1 160 ? 16.625 -17.547 -28.609 1 87.88 160 ASN A O 1
ATOM 1316 N N . LEU A 1 161 ? 16.781 -18.516 -26.609 1 91.5 161 LEU A N 1
ATOM 1317 C CA . LEU A 1 161 ? 15.891 -19.625 -26.938 1 91.5 161 LEU A CA 1
ATOM 1318 C C . LEU A 1 161 ? 14.562 -19.484 -26.203 1 91.5 161 LEU A C 1
ATOM 1320 O O . LEU A 1 161 ? 14.531 -19.422 -24.969 1 91.5 161 LEU A O 1
ATOM 1324 N N . ASP A 1 162 ? 13.523 -19.344 -26.922 1 89.62 162 ASP A N 1
ATOM 1325 C CA . ASP A 1 162 ? 12.18 -19.438 -26.344 1 89.62 162 ASP A CA 1
ATOM 1326 C C . ASP A 1 162 ? 11.742 -20.891 -26.203 1 89.62 162 ASP A C 1
ATOM 1328 O O . ASP A 1 162 ? 11.062 -21.438 -27.078 1 89.62 162 ASP A O 1
ATOM 1332 N N . ILE A 1 163 ? 11.977 -21.422 -25.109 1 90.69 163 ILE A N 1
ATOM 1333 C CA . ILE A 1 163 ? 11.797 -22.859 -24.875 1 90.69 163 ILE A CA 1
ATOM 1334 C C . ILE A 1 163 ? 10.32 -23.219 -25.016 1 90.69 163 ILE A C 1
ATOM 1336 O O . ILE A 1 163 ? 9.984 -24.25 -25.578 1 90.69 163 ILE A O 1
ATOM 1340 N N . LEU A 1 164 ? 9.492 -22.438 -24.516 1 87 164 LEU A N 1
ATOM 1341 C CA . LEU A 1 164 ? 8.062 -22.719 -24.578 1 87 164 LEU A CA 1
ATOM 1342 C C . LEU A 1 164 ? 7.59 -22.781 -26.031 1 87 164 LEU A C 1
ATOM 1344 O O . LEU A 1 164 ? 6.84 -23.672 -26.406 1 87 164 LEU A O 1
ATOM 1348 N N . ARG A 1 165 ? 8.016 -21.875 -26.844 1 87.69 165 ARG A N 1
ATOM 1349 C CA . ARG A 1 165 ? 7.625 -21.859 -28.25 1 87.69 165 ARG A CA 1
ATOM 1350 C C . ARG A 1 165 ? 8.25 -23.031 -29.016 1 87.69 165 ARG A C 1
ATOM 1352 O O . ARG A 1 165 ? 7.641 -23.578 -29.922 1 87.69 165 ARG A O 1
ATOM 1359 N N . LEU A 1 166 ? 9.453 -23.328 -28.656 1 92.56 166 LEU A N 1
ATOM 1360 C CA . LEU A 1 166 ? 10.141 -24.438 -29.297 1 92.56 166 LEU A CA 1
ATOM 1361 C C . LEU A 1 166 ? 9.398 -25.75 -29.047 1 92.56 166 LEU A C 1
ATOM 1363 O O . LEU A 1 166 ? 9.297 -26.594 -29.953 1 92.56 166 LEU A O 1
ATOM 1367 N N . VAL A 1 167 ? 8.898 -25.906 -27.891 1 91.62 167 VAL A N 1
ATOM 1368 C CA . VAL A 1 167 ? 8.164 -27.109 -27.547 1 91.62 167 VAL A CA 1
ATOM 1369 C C . VAL A 1 167 ? 6.797 -27.094 -28.219 1 91.62 167 VAL A C 1
ATOM 1371 O O . VAL A 1 167 ? 6.359 -28.109 -28.781 1 91.62 167 VAL A O 1
ATOM 1374 N N . LYS A 1 168 ? 6.141 -25.984 -28.203 1 86.88 168 LYS A N 1
ATOM 1375 C CA . LYS A 1 168 ? 4.82 -25.844 -28.812 1 86.88 168 LYS A CA 1
ATOM 1376 C C . LYS A 1 168 ? 4.887 -26.094 -30.328 1 86.88 168 LYS A C 1
ATOM 1378 O O . LYS A 1 168 ? 3.969 -26.672 -30.906 1 86.88 168 LYS A O 1
ATOM 1383 N N . SER A 1 169 ? 5.98 -25.625 -30.938 1 90.25 169 SER A N 1
ATOM 1384 C CA . SER A 1 169 ? 6.152 -25.75 -32.375 1 90.25 169 SER A CA 1
ATOM 1385 C C . SER A 1 169 ? 6.773 -27.094 -32.75 1 90.25 169 SER A C 1
ATOM 1387 O O . SER A 1 169 ? 7.074 -27.359 -33.906 1 90.25 169 SER A O 1
ATOM 1389 N N . LYS A 1 170 ? 7.059 -27.906 -31.734 1 90.62 170 LYS A N 1
ATOM 1390 C CA . LYS A 1 170 ? 7.578 -29.266 -31.891 1 90.62 170 LYS A CA 1
ATOM 1391 C C . LYS A 1 170 ? 8.984 -29.25 -32.469 1 90.62 170 LYS A C 1
ATOM 1393 O O . LYS A 1 170 ? 9.359 -30.156 -33.219 1 90.62 170 LYS A O 1
ATOM 1398 N N . CYS A 1 171 ? 9.617 -28.094 -32.281 1 91.5 171 CYS A N 1
ATOM 1399 C CA . CYS A 1 171 ? 11.047 -28.109 -32.531 1 91.5 171 CYS A CA 1
ATOM 1400 C C . CYS A 1 171 ? 11.773 -28.938 -31.5 1 91.5 171 CYS A C 1
ATOM 1402 O O . CYS A 1 171 ? 12.812 -29.547 -31.781 1 91.5 171 CYS A O 1
ATOM 1404 N N . LEU A 1 172 ? 11.273 -28.859 -30.328 1 93.5 172 LEU A N 1
ATOM 1405 C CA . LEU A 1 172 ? 11.656 -29.672 -29.188 1 93.5 172 LEU A CA 1
ATOM 1406 C C . LEU A 1 172 ? 10.461 -30.484 -28.672 1 93.5 172 LEU A C 1
ATOM 1408 O O . LEU A 1 172 ? 9.344 -29.969 -28.609 1 93.5 172 LEU A O 1
ATOM 1412 N N . LEU A 1 173 ? 10.789 -31.688 -28.422 1 91.88 173 LEU A N 1
ATOM 1413 C CA . LEU A 1 173 ? 9.719 -32.5 -27.859 1 91.88 173 LEU A CA 1
ATOM 1414 C C . LEU A 1 173 ? 9.539 -32.188 -26.375 1 91.88 173 LEU A C 1
ATOM 1416 O O . LEU A 1 173 ? 8.422 -32.219 -25.859 1 91.88 173 LEU A O 1
ATOM 1420 N N . ALA A 1 174 ? 10.672 -32 -25.703 1 93.31 174 ALA A N 1
ATOM 1421 C CA . ALA A 1 174 ? 10.602 -31.719 -24.266 1 93.31 174 ALA A CA 1
ATOM 1422 C C . ALA A 1 174 ? 11.891 -31.078 -23.766 1 93.31 174 ALA A C 1
ATOM 1424 O O . ALA A 1 174 ? 12.945 -31.219 -24.391 1 93.31 174 ALA A O 1
ATOM 1425 N N . PHE A 1 175 ? 11.773 -30.344 -22.812 1 94.56 175 PHE A N 1
ATOM 1426 C CA . PHE A 1 175 ? 12.867 -29.734 -22.047 1 94.56 175 PHE A CA 1
ATOM 1427 C C . PHE A 1 175 ? 12.594 -29.828 -20.547 1 94.56 175 PHE A C 1
ATOM 1429 O O . PHE A 1 175 ? 11.57 -29.344 -20.078 1 94.56 175 PHE A O 1
ATOM 1436 N N . PHE A 1 176 ? 13.438 -30.547 -19.828 1 94.56 176 PHE A N 1
ATOM 1437 C CA . PHE A 1 176 ? 13.195 -30.672 -18.406 1 94.56 176 PHE A CA 1
ATOM 1438 C C . PHE A 1 176 ? 14.492 -30.984 -17.656 1 94.56 176 PHE A C 1
ATOM 1440 O O . PHE A 1 176 ? 15.383 -31.625 -18.203 1 94.56 176 PHE A O 1
ATOM 1447 N N . PRO A 1 177 ? 14.633 -30.531 -16.391 1 95.38 177 PRO A N 1
ATOM 1448 C CA . PRO A 1 177 ? 15.758 -30.953 -15.562 1 95.38 177 PRO A CA 1
ATOM 1449 C C . PRO A 1 177 ? 15.656 -32.406 -15.125 1 95.38 177 PRO A C 1
ATOM 1451 O O . PRO A 1 177 ? 14.555 -32.938 -14.922 1 95.38 177 PRO A O 1
ATOM 1454 N N . LEU A 1 178 ? 16.75 -33.031 -14.961 1 94.62 178 LEU A N 1
ATOM 1455 C CA . LEU A 1 178 ? 16.781 -34.406 -14.523 1 94.62 178 LEU A CA 1
ATOM 1456 C C . LEU A 1 178 ? 16.703 -34.5 -13 1 94.62 178 LEU A C 1
ATOM 1458 O O . LEU A 1 178 ? 17.25 -33.656 -12.297 1 94.62 178 LEU A O 1
ATOM 1462 N N . HIS A 1 179 ? 16.016 -35.5 -12.57 1 94.75 179 HIS A N 1
ATOM 1463 C CA . HIS A 1 179 ? 15.984 -35.75 -11.141 1 94.75 179 HIS A CA 1
ATOM 1464 C C . HIS A 1 179 ? 17.328 -36.281 -10.641 1 94.75 179 HIS A C 1
ATOM 1466 O O . HIS A 1 179 ? 17.984 -37.062 -11.336 1 94.75 179 HIS A O 1
ATOM 1472 N N . ASP A 1 180 ? 17.75 -35.781 -9.469 1 92.25 180 ASP A N 1
ATOM 1473 C CA . ASP A 1 180 ? 18.828 -36.438 -8.711 1 92.25 180 ASP A CA 1
ATOM 1474 C C . ASP A 1 180 ? 18.281 -37.531 -7.801 1 92.25 180 ASP A C 1
ATOM 1476 O O . ASP A 1 180 ? 17.672 -37.25 -6.77 1 92.25 180 ASP A O 1
ATOM 1480 N N . LYS A 1 181 ? 18.578 -38.688 -8.094 1 92.12 181 LYS A N 1
ATOM 1481 C CA . LYS A 1 181 ? 17.953 -39.844 -7.418 1 92.12 181 LYS A CA 1
ATOM 1482 C C . LYS A 1 181 ? 18.25 -39.812 -5.922 1 92.12 181 LYS A C 1
ATOM 1484 O O . LYS A 1 181 ? 17.375 -40.094 -5.105 1 92.12 181 LYS A O 1
ATOM 1489 N N . VAL A 1 182 ? 19.422 -39.5 -5.582 1 91.69 182 VAL A N 1
ATOM 1490 C CA . VAL A 1 182 ? 19.828 -39.5 -4.184 1 91.69 182 VAL A CA 1
ATOM 1491 C C . VAL A 1 182 ? 19.109 -38.406 -3.42 1 91.69 182 VAL A C 1
ATOM 1493 O O . VAL A 1 182 ? 18.531 -38.625 -2.363 1 91.69 182 VAL A O 1
ATOM 1496 N N . GLU A 1 183 ? 19.156 -37.25 -3.943 1 92.44 183 GLU A N 1
ATOM 1497 C CA . GLU A 1 183 ? 18.5 -36.125 -3.293 1 92.44 183 GLU A CA 1
ATOM 1498 C C . GLU A 1 183 ? 16.984 -36.312 -3.25 1 92.44 183 GLU A C 1
ATOM 1500 O O . GLU A 1 183 ? 16.344 -35.969 -2.268 1 92.44 183 GLU A O 1
ATOM 1505 N N . LEU A 1 184 ? 16.453 -36.844 -4.316 1 95.5 184 LEU A N 1
ATOM 1506 C CA . LEU A 1 184 ? 15.008 -37.062 -4.387 1 95.5 184 LEU A CA 1
ATOM 1507 C C . LEU A 1 184 ? 14.562 -38.094 -3.354 1 95.5 184 LEU A C 1
ATOM 1509 O O . LEU A 1 184 ? 13.531 -37.906 -2.701 1 95.5 184 LEU A O 1
ATOM 1513 N N . ARG A 1 185 ? 15.297 -39.125 -3.207 1 95 185 ARG A N 1
ATOM 1514 C CA . ARG A 1 185 ? 14.961 -40.156 -2.232 1 95 185 ARG A CA 1
ATOM 1515 C C . ARG A 1 185 ? 15.016 -39.625 -0.811 1 95 185 ARG A C 1
ATOM 1517 O O . ARG A 1 185 ? 14.172 -39.938 0.023 1 95 185 ARG A O 1
ATOM 1524 N N . ALA A 1 186 ? 15.977 -38.844 -0.558 1 94.62 186 ALA A N 1
ATOM 1525 C CA . ALA A 1 186 ? 16.094 -38.219 0.755 1 94.62 186 ALA A CA 1
ATOM 1526 C C . ALA A 1 186 ? 14.883 -37.312 1.033 1 94.62 186 ALA A C 1
ATOM 1528 O O . ALA A 1 186 ? 14.367 -37.281 2.152 1 94.62 186 ALA A O 1
ATOM 1529 N N . LEU A 1 187 ? 14.453 -36.625 0.03 1 95.94 187 LEU A N 1
ATOM 1530 C CA . LEU A 1 187 ? 13.289 -35.75 0.161 1 95.94 187 LEU A CA 1
ATOM 1531 C C . LEU A 1 187 ? 12.023 -36.562 0.356 1 95.94 187 LEU A C 1
ATOM 1533 O O . LEU A 1 187 ? 11.172 -36.219 1.183 1 95.94 187 LEU A O 1
ATOM 1537 N N . GLN A 1 188 ? 11.891 -37.625 -0.385 1 95.62 188 GLN A N 1
ATOM 1538 C CA . GLN A 1 188 ? 10.719 -38.5 -0.303 1 95.62 188 GLN A CA 1
ATOM 1539 C C . GLN A 1 188 ? 10.562 -39.062 1.097 1 95.62 188 GLN A C 1
ATOM 1541 O O . GLN A 1 188 ? 9.445 -39.156 1.615 1 95.62 188 GLN A O 1
ATOM 1546 N N . ARG A 1 189 ? 11.578 -39.406 1.717 1 94.12 189 ARG A N 1
ATOM 1547 C CA . ARG A 1 189 ? 11.555 -40 3.053 1 94.12 189 ARG A CA 1
ATOM 1548 C C . ARG A 1 189 ? 11.016 -39 4.074 1 94.12 189 ARG A C 1
ATOM 1550 O O . ARG A 1 189 ? 10.266 -39.375 4.984 1 94.12 189 ARG A O 1
ATOM 1557 N N . LYS A 1 190 ? 11.359 -37.781 3.84 1 93.19 190 LYS A N 1
ATOM 1558 C CA . LYS A 1 190 ? 10.953 -36.75 4.785 1 93.19 190 LYS A CA 1
ATOM 1559 C C . LYS A 1 190 ? 9.578 -36.219 4.438 1 93.19 190 LYS A C 1
ATOM 1561 O O . LYS A 1 190 ? 8.82 -35.812 5.324 1 93.19 190 LYS A O 1
ATOM 1566 N N . TRP A 1 191 ? 9.289 -36.219 3.188 1 93.56 191 TRP A N 1
ATOM 1567 C CA . TRP A 1 191 ? 8.148 -35.438 2.693 1 93.56 191 TRP A CA 1
ATOM 1568 C C . TRP A 1 191 ? 6.922 -36.344 2.531 1 93.56 191 TRP A C 1
ATOM 1570 O O . TRP A 1 191 ? 5.805 -35.938 2.869 1 93.56 191 TRP A O 1
ATOM 1580 N N . LEU A 1 192 ? 7.117 -37.531 2.059 1 93.12 192 LEU A N 1
ATOM 1581 C CA . LEU A 1 192 ? 5.992 -38.438 1.784 1 93.12 192 LEU A CA 1
ATOM 1582 C C . LEU A 1 192 ? 5.602 -39.219 3.031 1 93.12 192 LEU A C 1
ATOM 1584 O O . LEU A 1 192 ? 5.77 -40.438 3.08 1 93.12 192 LEU A O 1
ATOM 1588 N N . GLN A 1 193 ? 5.145 -38.562 4.016 1 91.44 193 GLN A N 1
ATOM 1589 C CA . GLN A 1 193 ? 4.617 -39.156 5.242 1 91.44 193 GLN A CA 1
ATOM 1590 C C . GLN A 1 193 ? 3.102 -38.969 5.328 1 91.44 193 GLN A C 1
ATOM 1592 O O . GLN A 1 193 ? 2.584 -37.875 5.137 1 91.44 193 GLN A O 1
ATOM 1597 N N . TYR A 1 194 ? 2.453 -40 5.617 1 88.12 194 TYR A N 1
ATOM 1598 C CA . TYR A 1 194 ? 0.996 -40 5.582 1 88.12 194 TYR A CA 1
ATOM 1599 C C . TYR A 1 194 ? 0.414 -39.219 6.742 1 88.12 194 TYR A C 1
ATOM 1601 O O . TYR A 1 194 ? -0.628 -38.562 6.602 1 88.12 194 TYR A O 1
ATOM 1609 N N . PHE A 1 195 ? 1.05 -39.25 7.914 1 89.31 195 PHE A N 1
ATOM 1610 C CA . PHE A 1 195 ? 0.43 -38.656 9.086 1 89.31 195 PHE A CA 1
ATOM 1611 C C . PHE A 1 195 ? 1.25 -37.469 9.578 1 89.31 195 PHE A C 1
ATOM 1613 O O . PHE A 1 195 ? 1.21 -37.125 10.766 1 89.31 195 PHE A O 1
ATOM 1620 N N . ARG A 1 196 ? 1.613 -36.656 8.812 1 91.31 196 ARG A N 1
ATOM 1621 C CA . ARG A 1 196 ? 2.363 -35.469 9.219 1 91.31 196 ARG A CA 1
ATOM 1622 C C . ARG A 1 196 ? 1.445 -34.25 9.359 1 91.31 196 ARG A C 1
ATOM 1624 O O . ARG A 1 196 ? 0.616 -34 8.484 1 91.31 196 ARG A O 1
ATOM 1631 N N . PRO A 1 197 ? 1.641 -33.562 10.492 1 94.69 197 PRO A N 1
ATOM 1632 C CA . PRO A 1 197 ? 0.836 -32.344 10.633 1 94.69 197 PRO A CA 1
ATOM 1633 C C . PRO A 1 197 ? 1.132 -31.297 9.547 1 94.69 197 PRO A C 1
ATOM 1635 O O . PRO A 1 197 ? 2.281 -31.156 9.133 1 94.69 197 PRO A O 1
ATOM 1638 N N . PRO A 1 198 ? 0.104 -30.594 9.125 1 94.19 198 PRO A N 1
ATOM 1639 C CA . PRO A 1 198 ? 0.258 -29.688 7.996 1 94.19 198 PRO A CA 1
ATOM 1640 C C . PRO A 1 198 ? 1.199 -28.516 8.297 1 94.19 198 PRO A C 1
ATOM 1642 O O . PRO A 1 198 ? 1.756 -27.906 7.383 1 94.19 198 PRO A O 1
ATOM 1645 N N . TRP A 1 199 ? 1.419 -28.172 9.562 1 92.75 199 TRP A N 1
ATOM 1646 C CA . TRP A 1 199 ? 2.287 -27.047 9.906 1 92.75 199 TRP A CA 1
ATOM 1647 C C . TRP A 1 199 ? 3.742 -27.5 10 1 92.75 199 TRP A C 1
ATOM 1649 O O . TRP A 1 199 ? 4.641 -26.672 10.18 1 92.75 199 TRP A O 1
ATOM 1659 N N . LYS A 1 200 ? 4.059 -28.781 9.812 1 93.38 200 LYS A N 1
ATOM 1660 C CA . LYS A 1 200 ? 5.418 -29.281 9.953 1 93.38 200 LYS A CA 1
ATOM 1661 C C . LYS A 1 200 ? 5.91 -29.906 8.648 1 93.38 200 LYS A C 1
ATOM 1663 O O . LYS A 1 200 ? 6.703 -30.844 8.664 1 93.38 200 LYS A O 1
ATOM 1668 N N . GLU A 1 201 ? 5.398 -29.438 7.59 1 93.88 201 GLU A N 1
ATOM 1669 C CA . GLU A 1 201 ? 5.887 -29.906 6.297 1 93.88 201 GLU A CA 1
ATOM 1670 C C . GLU A 1 201 ? 7.336 -29.484 6.07 1 93.88 201 GLU A C 1
ATOM 1672 O O . GLU A 1 201 ? 7.758 -28.422 6.516 1 93.88 201 GLU A O 1
ATOM 1677 N N . PRO A 1 202 ? 8.156 -30.297 5.48 1 95.81 202 PRO A N 1
ATOM 1678 C CA . PRO A 1 202 ? 9.547 -29.938 5.211 1 95.81 202 PRO A CA 1
ATOM 1679 C C . PRO A 1 202 ? 9.695 -28.969 4.051 1 95.81 202 PRO A C 1
ATOM 1681 O O . PRO A 1 202 ? 10.297 -29.297 3.027 1 95.81 202 PRO A O 1
ATOM 1684 N N . ILE A 1 203 ? 9.328 -27.797 4.25 1 96.69 203 ILE A N 1
ATOM 1685 C CA . ILE A 1 203 ? 9.211 -26.797 3.191 1 96.69 203 ILE A CA 1
ATOM 1686 C C . ILE A 1 203 ? 10.602 -26.391 2.717 1 96.69 203 ILE A C 1
ATOM 1688 O O . ILE A 1 203 ? 10.805 -26.125 1.527 1 96.69 203 ILE A O 1
ATOM 1692 N N . ASP A 1 204 ? 11.539 -26.328 3.596 1 95 204 ASP A N 1
ATOM 1693 C CA . ASP A 1 204 ? 12.891 -25.922 3.215 1 95 204 ASP A CA 1
ATOM 1694 C C . ASP A 1 204 ? 13.523 -26.938 2.268 1 95 204 ASP A C 1
ATOM 1696 O O . ASP A 1 204 ? 14.195 -26.562 1.305 1 95 204 ASP A O 1
ATOM 1700 N N . ASP A 1 205 ? 13.281 -28.172 2.543 1 95.75 205 ASP A N 1
ATOM 1701 C CA . ASP A 1 205 ? 13.797 -29.219 1.668 1 95.75 205 ASP A CA 1
ATOM 1702 C C . ASP A 1 205 ? 13.109 -29.188 0.306 1 95.75 205 ASP A C 1
ATOM 1704 O O . ASP A 1 205 ? 13.75 -29.391 -0.727 1 95.75 205 ASP A O 1
ATOM 1708 N N . VAL A 1 206 ? 11.852 -28.938 0.301 1 96.56 206 VAL A N 1
ATOM 1709 C CA . VAL A 1 206 ? 11.078 -28.875 -0.936 1 96.56 206 VAL A CA 1
ATOM 1710 C C . VAL A 1 206 ? 11.57 -27.703 -1.789 1 96.56 206 VAL A C 1
ATOM 1712 O O . VAL A 1 206 ? 11.812 -27.859 -2.986 1 96.56 206 VAL A O 1
ATOM 1715 N N . LYS A 1 207 ? 11.758 -26.609 -1.15 1 95.75 207 LYS A N 1
ATOM 1716 C CA . LYS A 1 207 ? 12.203 -25.406 -1.859 1 95.75 207 LYS A CA 1
ATOM 1717 C C . LYS A 1 207 ? 13.617 -25.594 -2.398 1 95.75 207 LYS A C 1
ATOM 1719 O O . LYS A 1 207 ? 13.938 -25.109 -3.49 1 95.75 207 LYS A O 1
ATOM 1724 N N . ASN A 1 208 ? 14.438 -26.25 -1.65 1 94.38 208 ASN A N 1
ATOM 1725 C CA . ASN A 1 208 ? 15.82 -26.438 -2.062 1 94.38 208 ASN A CA 1
ATOM 1726 C C . ASN A 1 208 ? 15.93 -27.422 -3.234 1 94.38 208 ASN A C 1
ATOM 1728 O O . ASN A 1 208 ? 16.906 -27.406 -3.973 1 94.38 208 ASN A O 1
ATOM 1732 N N . TYR A 1 209 ? 14.93 -28.219 -3.396 1 96.06 209 TYR A N 1
ATOM 1733 C CA . TYR A 1 209 ? 14.977 -29.188 -4.484 1 96.06 209 TYR A CA 1
ATOM 1734 C C . TYR A 1 209 ? 14.141 -28.734 -5.672 1 96.06 209 TYR A C 1
ATOM 1736 O O . TYR A 1 209 ? 14.586 -28.797 -6.816 1 96.06 209 TYR A O 1
ATOM 1744 N N . PHE A 1 210 ? 12.93 -28.25 -5.461 1 96.56 210 PHE A N 1
ATOM 1745 C CA . PHE A 1 210 ? 12 -27.938 -6.547 1 96.56 210 PHE A CA 1
ATOM 1746 C C . PHE A 1 210 ? 11.961 -26.438 -6.824 1 96.56 210 PHE A C 1
ATOM 1748 O O . PHE A 1 210 ? 11.391 -26.016 -7.828 1 96.56 210 PHE A O 1
ATOM 1755 N N . GLY A 1 211 ? 12.469 -25.594 -5.938 1 95.94 211 GLY A N 1
ATOM 1756 C CA . GLY A 1 211 ? 12.461 -24.156 -6.137 1 95.94 211 GLY A CA 1
ATOM 1757 C C . GLY A 1 211 ? 11.508 -23.422 -5.199 1 95.94 211 GLY A C 1
ATOM 1758 O O . GLY A 1 211 ? 10.68 -24.062 -4.535 1 95.94 211 GLY A O 1
ATOM 1759 N N . GLU A 1 212 ? 11.648 -22.156 -5.129 1 96.5 212 GLU A N 1
ATOM 1760 C CA . GLU A 1 212 ? 10.898 -21.344 -4.18 1 96.5 212 GLU A CA 1
ATOM 1761 C C . GLU A 1 212 ? 9.43 -21.25 -4.574 1 96.5 212 GLU A C 1
ATOM 1763 O O . GLU A 1 212 ? 8.555 -21.172 -3.707 1 96.5 212 GLU A O 1
ATOM 1768 N N . LYS A 1 213 ? 9.109 -21.297 -5.852 1 96.38 213 LYS A N 1
ATOM 1769 C CA . LYS A 1 213 ? 7.723 -21.188 -6.293 1 96.38 213 LYS A CA 1
ATOM 1770 C C . LYS A 1 213 ? 6.895 -22.375 -5.801 1 96.38 213 LYS A C 1
ATOM 1772 O O . LYS A 1 213 ? 5.812 -22.188 -5.238 1 96.38 213 LYS A O 1
ATOM 1777 N N . ILE A 1 214 ? 7.418 -23.531 -5.988 1 97.06 214 ILE A N 1
ATOM 1778 C CA . ILE A 1 214 ? 6.73 -24.734 -5.535 1 97.06 214 ILE A CA 1
ATOM 1779 C C . ILE A 1 214 ? 6.75 -24.797 -4.008 1 97.06 214 ILE A C 1
ATOM 1781 O O . ILE A 1 214 ? 5.754 -25.172 -3.383 1 97.06 214 ILE A O 1
ATOM 1785 N N . GLY A 1 215 ? 7.867 -24.453 -3.422 1 97.12 215 GLY A N 1
ATOM 1786 C CA . GLY A 1 215 ? 7.922 -24.375 -1.97 1 97.12 215 GLY A CA 1
ATOM 1787 C C . GLY A 1 215 ? 6.875 -23.438 -1.384 1 97.12 215 GLY A C 1
ATOM 1788 O O . GLY A 1 215 ? 6.25 -23.766 -0.37 1 97.12 215 GLY A O 1
ATOM 1789 N N . LEU A 1 216 ? 6.688 -22.328 -2.027 1 97.31 216 LEU A N 1
ATOM 1790 C CA . LEU A 1 216 ? 5.723 -21.328 -1.564 1 97.31 216 LEU A CA 1
ATOM 1791 C C . LEU A 1 216 ? 4.301 -21.891 -1.63 1 97.31 216 LEU A C 1
ATOM 1793 O O . LEU A 1 216 ? 3.488 -21.625 -0.74 1 97.31 216 LEU A O 1
ATOM 1797 N N . TYR A 1 217 ? 4.004 -22.656 -2.666 1 97.06 217 TYR A N 1
ATOM 1798 C CA . TYR A 1 217 ? 2.689 -23.281 -2.781 1 97.06 217 TYR A CA 1
ATOM 1799 C C . TYR A 1 217 ? 2.42 -24.219 -1.609 1 97.06 217 TYR A C 1
ATOM 1801 O O . TYR A 1 217 ? 1.357 -24.141 -0.987 1 97.06 217 TYR A O 1
ATOM 1809 N N . PHE A 1 218 ? 3.348 -25.016 -1.264 1 97.38 218 PHE A N 1
ATOM 1810 C CA . PHE A 1 218 ? 3.141 -25.984 -0.194 1 97.38 218 PHE A CA 1
ATOM 1811 C C . PHE A 1 218 ? 3.146 -25.297 1.167 1 97.38 218 PHE A C 1
ATOM 1813 O O . PHE A 1 218 ? 2.459 -25.734 2.092 1 97.38 218 PHE A O 1
ATOM 1820 N N . LEU A 1 219 ? 3.93 -24.234 1.25 1 97.81 219 LEU A N 1
ATOM 1821 C CA . LEU A 1 219 ? 3.859 -23.438 2.465 1 97.81 219 LEU A CA 1
ATOM 1822 C C . LEU A 1 219 ? 2.459 -22.859 2.66 1 97.81 219 LEU A C 1
ATOM 1824 O O . LEU A 1 219 ? 1.909 -22.906 3.762 1 97.81 219 LEU A O 1
ATOM 1828 N N . TRP A 1 220 ? 1.942 -22.297 1.613 1 98.06 220 TRP A N 1
ATOM 1829 C CA . TRP A 1 220 ? 0.604 -21.719 1.651 1 98.06 220 TRP A CA 1
ATOM 1830 C C . TRP A 1 220 ? -0.445 -22.781 1.936 1 98.06 220 TRP A C 1
ATOM 1832 O O . TRP A 1 220 ? -1.355 -22.578 2.74 1 98.06 220 TRP A O 1
ATOM 1842 N N . LEU A 1 221 ? -0.323 -23.922 1.249 1 97.88 221 LEU A N 1
ATOM 1843 C CA . LEU A 1 221 ? -1.274 -25.016 1.434 1 97.88 221 LEU A CA 1
ATOM 1844 C C . LEU A 1 221 ? -1.254 -25.516 2.873 1 97.88 221 LEU A C 1
ATOM 1846 O O . LEU A 1 221 ? -2.305 -25.812 3.445 1 97.88 221 LEU A O 1
ATOM 1850 N N . GLY A 1 222 ? -0.058 -25.641 3.438 1 97.75 222 GLY A N 1
ATOM 1851 C CA . GLY A 1 222 ? 0.048 -26.016 4.84 1 97.75 222 GLY A CA 1
ATOM 1852 C C . GLY A 1 222 ? -0.598 -25 5.773 1 97.75 222 GLY A C 1
ATOM 1853 O O . GLY A 1 222 ? -1.275 -25.375 6.73 1 97.75 222 GLY A O 1
ATOM 1854 N N . HIS A 1 223 ? -0.394 -23.734 5.527 1 97.94 223 HIS A N 1
ATOM 1855 C CA . HIS A 1 223 ? -1.005 -22.672 6.316 1 97.94 223 HIS A CA 1
ATOM 1856 C C . HIS A 1 223 ? -2.527 -22.734 6.238 1 97.94 223 HIS A C 1
ATOM 1858 O O . HIS A 1 223 ? -3.207 -22.703 7.266 1 97.94 223 HIS A O 1
ATOM 1864 N N . TYR A 1 224 ? -3.018 -22.844 5.02 1 98.38 224 TYR A N 1
ATOM 1865 C CA . TYR A 1 224 ? -4.453 -22.922 4.777 1 98.38 224 TYR A CA 1
ATOM 1866 C C . TYR A 1 224 ? -5.07 -24.109 5.504 1 98.38 224 TYR A C 1
ATOM 1868 O O . TYR A 1 224 ? -6.062 -23.969 6.223 1 98.38 224 TYR A O 1
ATOM 1876 N N . THR A 1 225 ? -4.457 -25.25 5.395 1 98.31 225 THR A N 1
ATOM 1877 C CA . THR A 1 225 ? -4.957 -26.469 6.016 1 98.31 225 THR A CA 1
ATOM 1878 C C . THR A 1 225 ? -4.949 -26.344 7.539 1 98.31 225 THR A C 1
ATOM 1880 O O . THR A 1 225 ? -5.898 -26.766 8.203 1 98.31 225 THR A O 1
ATOM 1883 N N . THR A 1 226 ? -3.936 -25.797 8.086 1 98.25 226 THR A N 1
ATOM 1884 C CA . THR A 1 226 ? -3.832 -25.609 9.523 1 98.25 226 THR A CA 1
ATOM 1885 C C . THR A 1 226 ? -4.938 -24.672 10.031 1 98.25 226 THR A C 1
ATOM 1887 O O . THR A 1 226 ? -5.559 -24.953 11.055 1 98.25 226 THR A O 1
ATOM 1890 N N . TRP A 1 227 ? -5.176 -23.672 9.328 1 98.19 227 TRP A N 1
ATOM 1891 C CA . TRP A 1 227 ? -6.168 -22.688 9.75 1 98.19 227 TRP A CA 1
ATOM 1892 C C . TRP A 1 227 ? -7.582 -23.234 9.594 1 98.19 227 TRP A C 1
ATOM 1894 O O . TRP A 1 227 ? -8.523 -22.734 10.219 1 98.19 227 TRP A O 1
ATOM 1904 N N . LEU A 1 228 ? -7.758 -24.234 8.734 1 98.25 228 LEU A N 1
ATOM 1905 C CA . LEU A 1 228 ? -9.07 -24.844 8.555 1 98.25 228 LEU A CA 1
ATOM 1906 C C . LEU A 1 228 ? -9.445 -25.688 9.773 1 98.25 228 LEU A C 1
ATOM 1908 O O . LEU A 1 228 ? -10.617 -26.031 9.961 1 98.25 228 LEU A O 1
ATOM 1912 N N . ILE A 1 229 ? -8.508 -26.031 10.625 1 98.12 229 ILE A N 1
ATOM 1913 C CA . ILE A 1 229 ? -8.766 -26.891 11.773 1 98.12 229 ILE A CA 1
ATOM 1914 C C . ILE A 1 229 ? -9.734 -26.188 12.727 1 98.12 229 ILE A C 1
ATOM 1916 O O . ILE A 1 229 ? -10.82 -26.703 13 1 98.12 229 ILE A O 1
ATOM 1920 N N . PRO A 1 230 ? -9.406 -24.969 13.258 1 97.69 230 PRO A N 1
ATOM 1921 C CA . PRO A 1 230 ? -10.383 -24.312 14.141 1 97.69 230 PRO A CA 1
ATOM 1922 C C . PRO A 1 230 ? -11.711 -24.047 13.438 1 97.69 230 PRO A C 1
ATOM 1924 O O . PRO A 1 230 ? -12.773 -24.141 14.062 1 97.69 230 PRO A O 1
ATOM 1927 N N . ALA A 1 231 ? -11.695 -23.672 12.18 1 97.62 231 ALA A N 1
ATOM 1928 C CA . ALA A 1 231 ? -12.93 -23.422 11.438 1 97.62 231 ALA A CA 1
ATOM 1929 C C . ALA A 1 231 ? -13.773 -24.703 11.359 1 97.62 231 ALA A C 1
ATOM 1931 O O . ALA A 1 231 ? -15 -24.641 11.477 1 97.62 231 ALA A O 1
ATOM 1932 N N . SER A 1 232 ? -13.109 -25.828 11.141 1 97.94 232 SER A N 1
ATOM 1933 C CA . SER A 1 232 ? -13.812 -27.109 11.055 1 97.94 232 SER A CA 1
ATOM 1934 C C . SER A 1 232 ? -14.406 -27.5 12.406 1 97.94 232 SER A C 1
ATOM 1936 O O . SER A 1 232 ? -15.523 -28.016 12.469 1 97.94 232 SER A O 1
ATOM 1938 N N . ILE A 1 233 ? -13.695 -27.297 13.477 1 97.69 233 ILE A N 1
ATOM 1939 C CA . ILE A 1 233 ? -14.188 -27.625 14.812 1 97.69 233 ILE A CA 1
ATOM 1940 C C . ILE A 1 233 ? -15.445 -26.812 15.109 1 97.69 233 ILE A C 1
ATOM 1942 O O . ILE A 1 233 ? -16.469 -27.375 15.508 1 97.69 233 ILE A O 1
ATOM 1946 N N . VAL A 1 234 ? -15.43 -25.516 14.836 1 96.75 234 VAL A N 1
ATOM 1947 C CA . VAL A 1 234 ? -16.578 -24.656 15.102 1 96.75 234 VAL A CA 1
ATOM 1948 C C . VAL A 1 234 ? -17.703 -24.984 14.141 1 96.75 234 VAL A C 1
ATOM 1950 O O . VAL A 1 234 ? -18.891 -24.938 14.508 1 96.75 234 VAL A O 1
ATOM 1953 N N . GLY A 1 235 ? -17.312 -25.328 12.914 1 95.38 235 GLY A N 1
ATOM 1954 C CA . GLY A 1 235 ? -18.312 -25.734 11.945 1 95.38 235 GLY A CA 1
ATOM 1955 C C . GLY A 1 235 ? -19.047 -27 12.352 1 95.38 235 GLY A C 1
ATOM 1956 O O . GLY A 1 235 ? -20.266 -27.078 12.219 1 95.38 235 GLY A O 1
ATOM 1957 N N . VAL A 1 236 ? -18.359 -27.969 12.852 1 95.5 236 VAL A N 1
ATOM 1958 C CA . VAL A 1 236 ? -18.984 -29.203 13.32 1 95.5 236 VAL A CA 1
ATOM 1959 C C . VAL A 1 236 ? -19.875 -28.922 14.516 1 95.5 236 VAL A C 1
ATOM 1961 O O . VAL A 1 236 ? -20.969 -29.469 14.625 1 95.5 236 VAL A O 1
ATOM 1964 N N . MET A 1 237 ? -19.453 -28.062 15.406 1 94.44 237 MET A N 1
ATOM 1965 C CA . MET A 1 237 ? -20.266 -27.672 16.547 1 94.44 237 MET A CA 1
ATOM 1966 C C . MET A 1 237 ? -21.562 -27 16.094 1 94.44 237 MET A C 1
ATOM 1968 O O . MET A 1 237 ? -22.625 -27.25 16.656 1 94.44 237 MET A O 1
ATOM 1972 N N . ALA A 1 238 ? -21.406 -26.172 15.109 1 92.06 238 ALA A N 1
ATOM 1973 C CA . ALA A 1 238 ? -22.594 -25.5 14.57 1 92.06 238 ALA A CA 1
ATOM 1974 C C . ALA A 1 238 ? -23.531 -26.516 13.93 1 92.06 238 ALA A C 1
ATOM 1976 O O . ALA A 1 238 ? -24.75 -26.422 14.102 1 92.06 238 ALA A O 1
ATOM 1977 N N . TRP A 1 239 ? -23.016 -27.453 13.219 1 89.75 239 TRP A N 1
ATOM 1978 C CA . TRP A 1 239 ? -23.828 -28.484 12.57 1 89.75 239 TRP A CA 1
ATOM 1979 C C . TRP A 1 239 ? -24.531 -29.359 13.609 1 89.75 239 TRP A C 1
ATOM 1981 O O . TRP A 1 239 ? -25.703 -29.719 13.438 1 89.75 239 TRP A O 1
ATOM 1991 N N . VAL A 1 240 ? -23.859 -29.688 14.688 1 91.25 240 VAL A N 1
ATOM 1992 C CA . VAL A 1 240 ? -24.453 -30.484 15.758 1 91.25 240 VAL A CA 1
ATOM 1993 C C . VAL A 1 240 ? -25.609 -29.719 16.406 1 91.25 240 VAL A C 1
ATOM 1995 O O . VAL A 1 240 ? -26.641 -30.297 16.719 1 91.25 240 VAL A O 1
ATOM 1998 N N . HIS A 1 241 ? -25.375 -28.469 16.594 1 88.12 241 HIS A N 1
ATOM 1999 C CA . HIS A 1 241 ? -26.422 -27.625 17.156 1 88.12 241 HIS A CA 1
ATOM 2000 C C . HIS A 1 241 ? -27.672 -27.641 16.266 1 88.12 241 HIS A C 1
ATOM 2002 O O . HIS A 1 241 ? -28.797 -27.703 16.766 1 88.12 241 HIS A O 1
ATOM 2008 N N . VAL A 1 242 ? -27.438 -27.578 15.039 1 82.5 242 VAL A N 1
ATOM 2009 C CA . VAL A 1 242 ? -28.531 -27.594 14.086 1 82.5 242 VAL A CA 1
ATOM 2010 C C . VAL A 1 242 ? -29.219 -28.969 14.109 1 82.5 242 VAL A C 1
ATOM 2012 O O . VAL A 1 242 ? -30.453 -29.047 14.109 1 82.5 242 VAL A O 1
ATOM 2015 N N . ALA A 1 243 ? -28.453 -30 14.172 1 83.75 243 ALA A N 1
ATOM 2016 C CA . ALA A 1 243 ? -28.984 -31.359 14.195 1 83.75 243 ALA A CA 1
ATOM 2017 C C . ALA A 1 243 ? -29.812 -31.594 15.461 1 83.75 243 ALA A C 1
ATOM 2019 O O . ALA A 1 243 ? -30.859 -32.219 15.406 1 83.75 243 ALA A O 1
ATOM 2020 N N . LEU A 1 244 ? -29.359 -31.062 16.5 1 85.62 244 LEU A N 1
ATOM 2021 C CA . LEU A 1 244 ? -30.047 -31.234 17.781 1 85.62 244 LEU A CA 1
ATOM 2022 C C . LEU A 1 244 ? -31.312 -30.375 17.844 1 85.62 244 LEU A C 1
ATOM 2024 O O . LEU A 1 244 ? -32.25 -30.688 18.594 1 85.62 244 LEU A O 1
ATOM 2028 N N . SER A 1 245 ? -31.297 -29.328 17.062 1 80.19 245 SER A N 1
ATOM 2029 C CA . SER A 1 245 ? -32.469 -28.453 17.031 1 80.19 245 SER A CA 1
ATOM 2030 C C . SER A 1 245 ? -33.469 -28.922 15.977 1 80.19 245 SER A C 1
ATOM 2032 O O . SER A 1 245 ? -34.188 -28.094 15.391 1 80.19 245 SER A O 1
ATOM 2034 N N . GLY A 1 246 ? -33.562 -30.219 15.68 1 73.62 246 GLY A N 1
ATOM 2035 C CA . GLY A 1 246 ? -34.531 -30.797 14.758 1 73.62 246 GLY A CA 1
ATOM 2036 C C . GLY A 1 246 ? -34.156 -30.609 13.305 1 73.62 246 GLY A C 1
ATOM 2037 O O . GLY A 1 246 ? -35.031 -30.438 12.445 1 73.62 246 GLY A O 1
ATOM 2038 N N . ASN A 1 247 ? -32.875 -30.406 13.039 1 67.94 247 ASN A N 1
ATOM 2039 C CA . ASN A 1 247 ? -32.344 -30.281 11.695 1 67.94 247 ASN A CA 1
ATOM 2040 C C . ASN A 1 247 ? -32.875 -29.047 10.984 1 67.94 247 ASN A C 1
ATOM 2042 O O . ASN A 1 247 ? -33.125 -29.078 9.781 1 67.94 247 ASN A O 1
ATOM 2046 N N . ASP A 1 248 ? -33.156 -28.078 11.844 1 65.88 248 ASP A N 1
ATOM 2047 C CA . ASP A 1 248 ? -33.562 -26.797 11.289 1 65.88 248 ASP A CA 1
ATOM 2048 C C . ASP A 1 248 ? -32.375 -25.922 10.938 1 65.88 248 ASP A C 1
ATOM 2050 O O . ASP A 1 248 ? -31.641 -25.484 11.82 1 65.88 248 ASP A O 1
ATOM 2054 N N . PRO A 1 249 ? -32.125 -25.734 9.609 1 65.56 249 PRO A N 1
ATOM 2055 C CA . PRO A 1 249 ? -30.969 -24.922 9.219 1 65.56 249 PRO A CA 1
ATOM 2056 C C . PRO A 1 249 ? -31.078 -23.469 9.68 1 65.56 249 PRO A C 1
ATOM 2058 O O . PRO A 1 249 ? -30.109 -22.719 9.609 1 65.56 249 PRO A O 1
ATOM 2061 N N . ASN A 1 250 ? -32.188 -23.203 10.344 1 67.25 250 ASN A N 1
ATOM 2062 C CA . ASN A 1 250 ? -32.469 -21.844 10.82 1 67.25 250 ASN A CA 1
ATOM 2063 C C . ASN A 1 250 ? -32.062 -21.672 12.289 1 67.25 250 ASN A C 1
ATOM 2065 O O . ASN A 1 250 ? -32.469 -20.734 12.945 1 67.25 250 ASN A O 1
ATOM 2069 N N . ALA A 1 251 ? -31.25 -22.531 12.75 1 75.56 251 ALA A N 1
ATOM 2070 C CA . ALA A 1 251 ? -30.844 -22.469 14.148 1 75.56 251 ALA A CA 1
ATOM 2071 C C . ALA A 1 251 ? -29.828 -21.359 14.383 1 75.56 251 ALA A C 1
ATOM 2073 O O . ALA A 1 251 ? -29.125 -20.953 13.453 1 75.56 251 ALA A O 1
ATOM 2074 N N . LEU A 1 252 ? -29.734 -20.781 15.547 1 79.88 252 LEU A N 1
ATOM 2075 C CA . LEU A 1 252 ? -28.859 -19.688 15.961 1 79.88 252 LEU A CA 1
ATOM 2076 C C . LEU A 1 252 ? -27.391 -20.062 15.766 1 79.88 252 LEU A C 1
ATOM 2078 O O . LEU A 1 252 ? -26.562 -19.188 15.516 1 79.88 252 LEU A O 1
ATOM 2082 N N . GLY A 1 253 ? -27.172 -21.328 15.758 1 82.5 253 GLY A N 1
ATOM 2083 C CA . GLY A 1 253 ? -25.812 -21.812 15.586 1 82.5 253 GLY A CA 1
ATOM 2084 C C . GLY A 1 253 ? -25.203 -21.438 14.25 1 82.5 253 GLY A C 1
ATOM 2085 O O . GLY A 1 253 ? -24.031 -21.062 14.164 1 82.5 253 GLY A O 1
ATOM 2086 N N . SER A 1 254 ? -26.016 -21.438 13.227 1 83.62 254 SER A N 1
ATOM 2087 C CA . SER A 1 254 ? -25.531 -21.109 11.891 1 83.62 254 SER A CA 1
ATOM 2088 C C . SER A 1 254 ? -25.203 -19.625 11.781 1 83.62 254 SER A C 1
ATOM 2090 O O . SER A 1 254 ? -24.234 -19.25 11.109 1 83.62 254 SER A O 1
ATOM 2092 N N . ALA A 1 255 ? -25.938 -18.828 12.43 1 86.25 255 ALA A N 1
ATOM 2093 C CA . ALA A 1 255 ? -25.688 -17.391 12.406 1 86.25 255 ALA A CA 1
ATOM 2094 C C . ALA A 1 255 ? -24.391 -17.047 13.141 1 86.25 255 ALA A C 1
ATOM 2096 O O . ALA A 1 255 ? -23.594 -16.25 12.656 1 86.25 255 ALA A O 1
ATOM 2097 N N . LEU A 1 256 ? -24.188 -17.641 14.203 1 90.06 256 LEU A N 1
ATOM 2098 C CA . LEU A 1 256 ? -22.969 -17.406 14.969 1 90.06 256 LEU A CA 1
ATOM 2099 C C . LEU A 1 256 ? -21.75 -17.906 14.211 1 90.06 256 LEU A C 1
ATOM 2101 O O . LEU A 1 256 ? -20.688 -17.281 14.266 1 90.06 256 LEU A O 1
ATOM 2105 N N . PHE A 1 257 ? -21.984 -18.984 13.547 1 93.25 257 PHE A N 1
ATOM 2106 C CA . PHE A 1 257 ? -20.891 -19.516 12.758 1 93.25 257 PHE A CA 1
ATOM 2107 C C . PHE A 1 257 ? -20.516 -18.578 11.617 1 93.25 257 PHE A C 1
ATOM 2109 O O . PHE A 1 257 ? -19.344 -18.438 11.273 1 93.25 257 PHE A O 1
ATOM 2116 N N . SER A 1 258 ? -21.469 -17.938 11.07 1 91.31 258 SER A N 1
ATOM 2117 C CA . SER A 1 258 ? -21.219 -16.969 10.008 1 91.31 258 SER A CA 1
ATOM 2118 C C . SER A 1 258 ? -20.359 -15.812 10.5 1 91.31 258 SER A C 1
ATOM 2120 O O . SER A 1 258 ? -19.469 -15.344 9.789 1 91.31 258 SER A O 1
ATOM 2122 N N . ILE A 1 259 ? -20.609 -15.359 11.633 1 91.31 259 ILE A N 1
ATOM 2123 C CA . ILE A 1 259 ? -19.812 -14.297 12.219 1 91.31 259 ILE A CA 1
ATOM 2124 C C . ILE A 1 259 ? -18.391 -14.789 12.453 1 91.31 259 ILE A C 1
ATOM 2126 O O . ILE A 1 259 ? -17.422 -14.078 12.148 1 91.31 259 ILE A O 1
ATOM 2130 N N . PHE A 1 260 ? -18.328 -15.953 12.906 1 94.94 260 PHE A N 1
ATOM 2131 C CA . PHE A 1 260 ? -17.016 -16.547 13.164 1 94.94 260 PHE A CA 1
ATOM 2132 C C . PHE A 1 260 ? -16.203 -16.641 11.883 1 94.94 260 PHE A C 1
ATOM 2134 O O . PHE A 1 260 ? -15.008 -16.297 11.883 1 94.94 260 PHE A O 1
ATOM 2141 N N . ILE A 1 261 ? -16.797 -17.031 10.836 1 95.75 261 ILE A N 1
ATOM 2142 C CA . ILE A 1 261 ? -16.062 -17.234 9.578 1 95.75 261 ILE A CA 1
ATOM 2143 C C . ILE A 1 261 ? -15.609 -15.875 9.039 1 95.75 261 ILE A C 1
ATOM 2145 O O . ILE A 1 261 ? -14.539 -15.773 8.438 1 95.75 261 ILE A O 1
ATOM 2149 N N . GLY A 1 262 ? -16.391 -14.859 9.242 1 92.75 262 GLY A N 1
ATOM 2150 C CA . GLY A 1 262 ? -15.953 -13.531 8.867 1 92.75 262 GLY A CA 1
ATOM 2151 C C . GLY A 1 262 ? -14.664 -13.109 9.547 1 92.75 262 GLY A C 1
ATOM 2152 O O . GLY A 1 262 ? -13.758 -12.57 8.906 1 92.75 262 GLY A O 1
ATOM 2153 N N . LEU A 1 263 ? -14.562 -13.414 10.758 1 92.88 263 LEU A N 1
ATOM 2154 C CA . LEU A 1 263 ? -13.352 -13.109 11.516 1 92.88 263 LEU A CA 1
ATOM 2155 C C . LEU A 1 263 ? -12.211 -14.039 11.109 1 92.88 263 LEU A C 1
ATOM 2157 O O . LEU A 1 263 ? -11.07 -13.594 10.945 1 92.88 263 LEU A O 1
ATOM 2161 N N . TRP A 1 264 ? -12.57 -15.234 10.953 1 96.31 264 TRP A N 1
ATOM 2162 C CA . TRP A 1 264 ? -11.594 -16.25 10.602 1 96.31 264 TRP A CA 1
ATOM 2163 C C . TRP A 1 264 ? -10.914 -15.922 9.273 1 96.31 264 TRP A C 1
ATOM 2165 O O . TRP A 1 264 ? -9.688 -15.992 9.164 1 96.31 264 TRP A O 1
ATOM 2175 N N . THR A 1 265 ? -11.672 -15.531 8.242 1 96.19 265 THR A N 1
ATOM 2176 C CA . THR A 1 265 ? -11.102 -15.25 6.926 1 96.19 265 THR A CA 1
ATOM 2177 C C . THR A 1 265 ? -10.156 -14.055 6.992 1 96.19 265 THR A C 1
ATOM 2179 O O . THR A 1 265 ? -9.125 -14.031 6.312 1 96.19 265 THR A O 1
ATOM 2182 N N . THR A 1 266 ? -10.422 -13.125 7.832 1 93.06 266 THR A N 1
ATOM 2183 C CA . THR A 1 266 ? -9.578 -11.945 7.984 1 93.06 266 THR A CA 1
ATOM 2184 C C . THR A 1 266 ? -8.266 -12.305 8.672 1 93.06 266 THR A C 1
ATOM 2186 O O . THR A 1 266 ? -7.188 -11.922 8.195 1 93.06 266 THR A O 1
ATOM 2189 N N . LEU A 1 267 ? -8.375 -13.016 9.711 1 95.38 267 LEU A N 1
ATOM 2190 C CA . LEU A 1 267 ? -7.176 -13.406 10.438 1 95.38 267 LEU A CA 1
ATOM 2191 C C . LEU A 1 267 ? -6.312 -14.336 9.594 1 95.38 267 LEU A C 1
ATOM 2193 O O . LEU A 1 267 ? -5.082 -14.242 9.609 1 95.38 267 LEU A O 1
ATOM 2197 N N . PHE A 1 268 ? -6.965 -15.242 8.922 1 96.31 268 PHE A N 1
ATOM 2198 C CA . PHE A 1 268 ? -6.281 -16.156 8.023 1 96.31 268 PHE A CA 1
ATOM 2199 C C . PHE A 1 268 ? -5.434 -15.398 7.012 1 96.31 268 PHE A C 1
ATOM 2201 O O . PHE A 1 268 ? -4.246 -15.688 6.848 1 96.31 268 PHE A O 1
ATOM 2208 N N . THR A 1 269 ? -5.992 -14.406 6.34 1 95.31 269 THR A N 1
ATOM 2209 C CA . THR A 1 269 ? -5.297 -13.656 5.297 1 95.31 269 THR A CA 1
ATOM 2210 C C . THR A 1 269 ? -4.195 -12.789 5.898 1 95.31 269 THR A C 1
ATOM 2212 O O . THR A 1 269 ? -3.109 -12.664 5.324 1 95.31 269 THR A O 1
ATOM 2215 N N . GLU A 1 270 ? -4.414 -12.227 7.062 1 94.56 270 GLU A N 1
ATOM 2216 C CA . GLU A 1 270 ? -3.424 -11.359 7.695 1 94.56 270 GLU A CA 1
ATOM 2217 C C . GLU A 1 270 ? -2.213 -12.156 8.164 1 94.56 270 GLU A C 1
ATOM 2219 O O . GLU A 1 270 ? -1.07 -11.727 7.984 1 94.56 270 GLU A O 1
ATOM 2224 N N . PHE A 1 271 ? -2.494 -13.281 8.695 1 96.06 271 PHE A N 1
ATOM 2225 C CA . PHE A 1 271 ? -1.381 -14.078 9.203 1 96.06 271 PHE A CA 1
ATOM 2226 C C . PHE A 1 271 ? -0.609 -14.719 8.062 1 96.06 271 PHE A C 1
ATOM 2228 O O . PHE A 1 271 ? 0.585 -15 8.188 1 96.06 271 PHE A O 1
ATOM 2235 N N . TRP A 1 272 ? -1.264 -14.906 6.969 1 97.12 272 TRP A N 1
ATOM 2236 C CA . TRP A 1 272 ? -0.525 -15.375 5.801 1 97.12 272 TRP A CA 1
ATOM 2237 C C . TRP A 1 272 ? 0.455 -14.312 5.316 1 97.12 272 TRP A C 1
ATOM 2239 O O . TRP A 1 272 ? 1.6 -14.625 4.977 1 97.12 272 TRP A O 1
ATOM 2249 N N . LYS A 1 273 ? 0.024 -13.094 5.27 1 96.38 273 LYS A N 1
ATOM 2250 C CA . LYS A 1 273 ? 0.92 -12.023 4.848 1 96.38 273 LYS A CA 1
ATOM 2251 C C . LYS A 1 273 ? 2.197 -12.016 5.684 1 96.38 273 LYS A C 1
ATOM 2253 O O . LYS A 1 273 ? 3.297 -11.859 5.145 1 96.38 273 LYS A O 1
ATOM 2258 N N . ARG A 1 274 ? 2.049 -12.211 6.918 1 96.31 274 ARG A N 1
ATOM 2259 C CA . ARG A 1 274 ? 3.184 -12.195 7.836 1 96.31 274 ARG A CA 1
ATOM 2260 C C . ARG A 1 274 ? 4.09 -13.398 7.609 1 96.31 274 ARG A C 1
ATOM 2262 O O . ARG A 1 274 ? 5.316 -13.266 7.566 1 96.31 274 ARG A O 1
ATOM 2269 N N . LYS A 1 275 ? 3.451 -14.5 7.43 1 96.81 275 LYS A N 1
ATOM 2270 C CA . LYS A 1 275 ? 4.219 -15.719 7.176 1 96.81 275 LYS A CA 1
ATOM 2271 C C . LYS A 1 275 ? 4.957 -15.633 5.844 1 96.81 275 LYS A C 1
ATOM 2273 O O . LYS A 1 275 ? 6.117 -16.047 5.742 1 96.81 275 LYS A O 1
ATOM 2278 N N . GLN A 1 276 ? 4.301 -15.141 4.871 1 97.12 276 GLN A N 1
ATOM 2279 C CA . GLN A 1 276 ? 4.879 -14.977 3.541 1 97.12 276 GLN A CA 1
ATOM 2280 C C . GLN A 1 276 ? 6.074 -14.031 3.578 1 97.12 276 GLN A C 1
ATOM 2282 O O . GLN A 1 276 ? 7.098 -14.281 2.938 1 97.12 276 GLN A O 1
ATOM 2287 N N . ALA A 1 277 ? 5.969 -12.953 4.332 1 96.56 277 ALA A N 1
ATOM 2288 C CA . ALA A 1 277 ? 7.055 -11.984 4.449 1 96.56 277 ALA A CA 1
ATOM 2289 C C . ALA A 1 277 ? 8.273 -12.609 5.117 1 96.56 277 ALA A C 1
ATOM 2291 O O . ALA A 1 277 ? 9.414 -12.383 4.688 1 96.56 277 ALA A O 1
ATOM 2292 N N . ARG A 1 278 ? 8.047 -13.391 6.125 1 96.56 278 ARG A N 1
ATOM 2293 C CA . ARG A 1 278 ? 9.133 -14.07 6.82 1 96.56 278 ARG A CA 1
ATOM 2294 C C . ARG A 1 278 ? 9.844 -15.062 5.898 1 96.56 278 ARG A C 1
ATOM 2296 O O . ARG A 1 278 ? 11.078 -15.125 5.883 1 96.56 278 ARG A O 1
ATOM 2303 N N . CYS A 1 279 ? 9.055 -15.727 5.152 1 96.12 279 CYS A N 1
ATOM 2304 C CA . CYS A 1 279 ? 9.625 -16.734 4.262 1 96.12 279 CYS A CA 1
ATOM 2305 C C . CYS A 1 279 ? 10.383 -16.078 3.117 1 96.12 279 CYS A C 1
ATOM 2307 O O . CYS A 1 279 ? 11.445 -16.547 2.713 1 96.12 279 CYS A O 1
ATOM 2309 N N . ALA A 1 280 ? 9.828 -15.031 2.57 1 96.5 280 ALA A N 1
ATOM 2310 C CA . ALA A 1 280 ? 10.508 -14.312 1.494 1 96.5 280 ALA A CA 1
ATOM 2311 C C . ALA A 1 280 ? 11.867 -13.797 1.953 1 96.5 280 ALA A C 1
ATOM 2313 O O . ALA A 1 280 ? 12.844 -13.875 1.209 1 96.5 280 ALA A O 1
ATOM 2314 N N . MET A 1 281 ? 11.898 -13.32 3.191 1 96.44 281 MET A N 1
ATOM 2315 C CA . MET A 1 281 ? 13.156 -12.836 3.75 1 96.44 281 MET A CA 1
ATOM 2316 C C . MET A 1 281 ? 14.148 -13.977 3.941 1 96.44 281 MET A C 1
ATOM 2318 O O . MET A 1 281 ? 15.297 -13.883 3.516 1 96.44 281 MET A O 1
ATOM 2322 N N . ARG A 1 282 ? 13.695 -15.117 4.438 1 96.62 282 ARG A N 1
ATOM 2323 C CA . ARG A 1 282 ? 14.562 -16.25 4.73 1 96.62 282 ARG A CA 1
ATOM 2324 C C . ARG A 1 282 ? 15.102 -16.875 3.449 1 96.62 282 ARG A C 1
ATOM 2326 O O . ARG A 1 282 ? 16.219 -17.391 3.424 1 96.62 282 ARG A O 1
ATOM 2333 N N . TRP A 1 283 ? 14.297 -16.781 2.387 1 96.44 283 TRP A N 1
ATOM 2334 C CA . TRP A 1 283 ? 14.664 -17.422 1.13 1 96.44 283 TRP A CA 1
ATOM 2335 C C . TRP A 1 283 ? 15.398 -16.453 0.211 1 96.44 283 TRP A C 1
ATOM 2337 O O . TRP A 1 283 ? 15.797 -16.828 -0.896 1 96.44 283 TRP A O 1
ATOM 2347 N N . GLY A 1 284 ? 15.547 -15.203 0.629 1 94.94 284 GLY A N 1
ATOM 2348 C CA . GLY A 1 284 ? 16.203 -14.203 -0.205 1 94.94 284 GLY A CA 1
ATOM 2349 C C . GLY A 1 284 ? 15.375 -13.789 -1.401 1 94.94 284 GLY A C 1
ATOM 2350 O O . GLY A 1 284 ? 15.914 -13.469 -2.461 1 94.94 284 GLY A O 1
ATOM 2351 N N . MET A 1 285 ? 14.062 -13.898 -1.246 1 95.62 285 MET A N 1
ATOM 2352 C CA . MET A 1 285 ? 13.172 -13.633 -2.373 1 95.62 285 MET A CA 1
ATOM 2353 C C . MET A 1 285 ? 12.516 -12.266 -2.234 1 95.62 285 MET A C 1
ATOM 2355 O O . MET A 1 285 ? 11.688 -11.883 -3.064 1 95.62 285 MET A O 1
ATOM 2359 N N . SER A 1 286 ? 12.945 -11.461 -1.205 1 93.38 286 SER A N 1
ATOM 2360 C CA . SER A 1 286 ? 12.406 -10.117 -1.059 1 93.38 286 SER A CA 1
ATOM 2361 C C . SER A 1 286 ? 12.836 -9.219 -2.213 1 93.38 286 SER A C 1
ATOM 2363 O O . SER A 1 286 ? 14.031 -9.102 -2.5 1 93.38 286 SER A O 1
ATOM 2365 N N . GLY A 1 287 ? 11.938 -8.695 -2.93 1 89.88 287 GLY A N 1
ATOM 2366 C CA . GLY A 1 287 ? 12.234 -7.828 -4.059 1 89.88 287 GLY A CA 1
ATOM 2367 C C . GLY A 1 287 ? 12.516 -8.594 -5.34 1 89.88 287 GLY A C 1
ATOM 2368 O O . GLY A 1 287 ? 13.094 -8.047 -6.277 1 89.88 287 GLY A O 1
ATOM 2369 N N . PHE A 1 288 ? 12.109 -9.781 -5.426 1 90.94 288 PHE A N 1
ATOM 2370 C CA . PHE A 1 288 ? 12.359 -10.664 -6.559 1 90.94 288 PHE A CA 1
ATOM 2371 C C . PHE A 1 288 ? 11.703 -10.125 -7.824 1 90.94 288 PHE A C 1
ATOM 2373 O O . PHE A 1 288 ? 12.281 -10.188 -8.906 1 90.94 288 PHE A O 1
ATOM 2380 N N . GLU A 1 289 ? 10.617 -9.523 -7.793 1 89 289 GLU A N 1
ATOM 2381 C CA . GLU A 1 289 ? 9.844 -9.078 -8.945 1 89 289 GLU A CA 1
ATOM 2382 C C . GLU A 1 289 ? 10.531 -7.914 -9.664 1 89 289 GLU A C 1
ATOM 2384 O O . GLU A 1 289 ? 10.383 -7.746 -10.875 1 89 289 GLU A O 1
ATOM 2389 N N . GLU A 1 290 ? 11.273 -7.176 -8.938 1 81.75 290 GLU A N 1
ATOM 2390 C CA . GLU A 1 290 ? 11.961 -6.031 -9.523 1 81.75 290 GLU A CA 1
ATOM 2391 C C . GLU A 1 290 ? 13.148 -6.473 -10.367 1 81.75 290 GLU A C 1
ATOM 2393 O O . GLU A 1 290 ? 13.594 -5.742 -11.258 1 81.75 290 GLU A O 1
ATOM 2398 N N . GLN A 1 291 ? 13.578 -7.691 -10.18 1 79.88 291 GLN A N 1
ATOM 2399 C CA . GLN A 1 291 ? 14.781 -8.172 -10.852 1 79.88 291 GLN A CA 1
ATOM 2400 C C . GLN A 1 291 ? 14.438 -9.18 -11.945 1 79.88 291 GLN A C 1
ATOM 2402 O O . GLN A 1 291 ? 15.328 -9.703 -12.617 1 79.88 291 GLN A O 1
ATOM 2407 N N . GLU A 1 292 ? 13.203 -9.359 -12.148 1 85.44 292 GLU A N 1
ATOM 2408 C CA . GLU A 1 292 ? 12.805 -10.375 -13.117 1 85.44 292 GLU A CA 1
ATOM 2409 C C . GLU A 1 292 ? 13.156 -9.953 -14.539 1 85.44 292 GLU A C 1
ATOM 2411 O O . GLU A 1 292 ? 13.031 -8.781 -14.898 1 85.44 292 GLU A O 1
ATOM 2416 N N . GLN A 1 293 ? 13.547 -10.945 -15.32 1 81.31 293 GLN A N 1
ATOM 2417 C CA . GLN A 1 293 ? 13.953 -10.695 -16.703 1 81.31 293 GLN A CA 1
ATOM 2418 C C . GLN A 1 293 ? 12.742 -10.672 -17.625 1 81.31 293 GLN A C 1
ATOM 2420 O O . GLN A 1 293 ? 11.68 -11.195 -17.297 1 81.31 293 GLN A O 1
ATOM 2425 N N . THR A 1 294 ? 12.992 -10.023 -18.766 1 84.62 294 THR A N 1
ATOM 2426 C CA . THR A 1 294 ? 11.961 -10 -19.797 1 84.62 294 THR A CA 1
ATOM 2427 C C . THR A 1 294 ? 11.766 -11.391 -20.391 1 84.62 294 THR A C 1
ATOM 2429 O O . THR A 1 294 ? 12.734 -12.109 -20.641 1 84.62 294 THR A O 1
ATOM 2432 N N . ARG A 1 295 ? 10.539 -11.758 -20.578 1 84.81 295 ARG A N 1
ATOM 2433 C CA . ARG A 1 295 ? 10.219 -13.047 -21.172 1 84.81 295 ARG A CA 1
ATOM 2434 C C . ARG A 1 295 ? 10.633 -13.078 -22.641 1 84.81 295 ARG A C 1
ATOM 2436 O O . ARG A 1 295 ? 10.523 -12.07 -23.344 1 84.81 295 ARG A O 1
ATOM 2443 N N . PRO A 1 296 ? 11.031 -14.211 -23.062 1 82.81 296 PRO A N 1
ATOM 2444 C CA . PRO A 1 296 ? 11.367 -14.32 -24.484 1 82.81 296 PRO A CA 1
ATOM 2445 C C . PRO A 1 296 ? 10.156 -14.141 -25.391 1 82.81 296 PRO A C 1
ATOM 2447 O O . PRO A 1 296 ? 10.297 -13.734 -26.547 1 82.81 296 PRO A O 1
ATOM 2450 N N . GLN A 1 297 ? 8.961 -14.352 -24.797 1 85.88 297 GLN A N 1
ATOM 2451 C CA . GLN A 1 297 ? 7.73 -14.25 -25.578 1 85.88 297 GLN A CA 1
ATOM 2452 C C . GLN A 1 297 ? 7.328 -12.789 -25.781 1 85.88 297 GLN A C 1
ATOM 2454 O O . GLN A 1 297 ? 6.477 -12.492 -26.625 1 85.88 297 GLN A O 1
ATOM 2459 N N . TYR A 1 298 ? 7.945 -11.898 -25 1 88.88 298 TYR A N 1
ATOM 2460 C CA . TYR A 1 298 ? 7.598 -10.484 -25.094 1 88.88 298 TYR A CA 1
ATOM 2461 C C . TYR A 1 298 ? 8.109 -9.875 -26.391 1 88.88 298 TYR A C 1
ATOM 2463 O O . TYR A 1 298 ? 9.305 -9.953 -26.688 1 88.88 298 TYR A O 1
ATOM 2471 N N . LYS A 1 299 ? 7.219 -9.398 -27.156 1 87.5 299 LYS A N 1
ATOM 2472 C CA . LYS A 1 299 ? 7.578 -8.805 -28.438 1 87.5 299 LYS A CA 1
ATOM 2473 C C . LYS A 1 299 ? 7.391 -7.289 -28.406 1 87.5 299 LYS A C 1
ATOM 2475 O O . LYS A 1 299 ? 6.441 -6.785 -27.812 1 87.5 299 LYS A O 1
ATOM 2480 N N . GLY A 1 300 ? 8.438 -6.582 -28.891 1 88.38 300 GLY A N 1
ATOM 2481 C CA . GLY A 1 300 ? 8.367 -5.133 -28.984 1 88.38 300 GLY A CA 1
ATOM 2482 C C . GLY A 1 300 ? 9.312 -4.559 -30.016 1 88.38 300 GLY A C 1
ATOM 2483 O O . GLY A 1 300 ? 10 -5.301 -30.719 1 88.38 300 GLY A O 1
ATOM 2484 N N . ILE A 1 301 ? 9.172 -3.277 -30.234 1 88.62 301 ILE A N 1
ATOM 2485 C CA . ILE A 1 301 ? 10.055 -2.549 -31.125 1 88.62 301 ILE A CA 1
ATOM 2486 C C . ILE A 1 301 ? 11.336 -2.162 -30.391 1 88.62 301 ILE A C 1
ATOM 2488 O O . ILE A 1 301 ? 11.289 -1.635 -29.281 1 88.62 301 ILE A O 1
ATOM 2492 N N . ARG A 1 302 ? 12.422 -2.564 -31.031 1 86.31 302 ARG A N 1
ATOM 2493 C CA . ARG A 1 302 ? 13.703 -2.221 -30.406 1 86.31 302 ARG A CA 1
ATOM 2494 C C . ARG A 1 302 ? 13.875 -0.708 -30.312 1 86.31 302 ARG A C 1
ATOM 2496 O O . ARG A 1 302 ? 13.703 0.007 -31.297 1 86.31 302 ARG A O 1
ATOM 2503 N N . SER A 1 303 ? 13.945 -0.301 -29.156 1 88.56 303 SER A N 1
ATOM 2504 C CA . SER A 1 303 ? 14.125 1.12 -28.875 1 88.56 303 SER A CA 1
ATOM 2505 C C . SER A 1 303 ? 15.031 1.34 -27.672 1 88.56 303 SER A C 1
ATOM 2507 O O . SER A 1 303 ? 15.508 0.379 -27.062 1 88.56 303 SER A O 1
ATOM 2509 N N . SER A 1 304 ? 15.359 2.627 -27.453 1 88 304 SER A N 1
ATOM 2510 C CA . SER A 1 304 ? 16.172 2.965 -26.281 1 88 304 SER A CA 1
ATOM 2511 C C . SER A 1 304 ? 15.312 3.232 -25.062 1 88 304 SER A C 1
ATOM 2513 O O . SER A 1 304 ? 14.25 3.848 -25.172 1 88 304 SER A O 1
ATOM 2515 N N . SER A 1 305 ? 15.773 2.654 -24 1 88.81 305 SER A N 1
ATOM 2516 C CA . SER A 1 305 ? 15.055 2.867 -22.734 1 88.81 305 SER A CA 1
ATOM 2517 C C . SER A 1 305 ? 15.031 4.344 -22.359 1 88.81 305 SER A C 1
ATOM 2519 O O . SER A 1 305 ? 16.047 5.039 -22.484 1 88.81 305 SER A O 1
ATOM 2521 N N . THR A 1 306 ? 13.914 4.797 -21.953 1 90.94 306 THR A N 1
ATOM 2522 C CA . THR A 1 306 ? 13.75 6.191 -21.547 1 90.94 306 THR A CA 1
ATOM 2523 C C . THR A 1 306 ? 14.367 6.434 -20.172 1 90.94 306 THR A C 1
ATOM 2525 O O . THR A 1 306 ? 14.508 7.578 -19.734 1 90.94 306 THR A O 1
ATOM 2528 N N . ILE A 1 307 ? 14.781 5.371 -19.453 1 90.19 307 ILE A N 1
ATOM 2529 C CA . ILE A 1 307 ? 15.305 5.484 -18.094 1 90.19 307 ILE A CA 1
ATOM 2530 C C . ILE A 1 307 ? 16.828 5.539 -18.141 1 90.19 307 ILE A C 1
ATOM 2532 O O . ILE A 1 307 ? 17.438 6.469 -17.594 1 90.19 307 ILE A O 1
ATOM 2536 N N . ASP A 1 308 ? 17.438 4.578 -18.812 1 89 308 ASP A N 1
ATOM 2537 C CA . ASP A 1 308 ? 18.891 4.48 -18.75 1 89 308 ASP A CA 1
ATOM 2538 C C . ASP A 1 308 ? 19.516 4.52 -20.141 1 89 308 ASP A C 1
ATOM 2540 O O . ASP A 1 308 ? 20.734 4.492 -20.297 1 89 308 ASP A O 1
ATOM 2544 N N . GLY A 1 309 ? 18.703 4.574 -21.203 1 87.19 309 GLY A N 1
ATOM 2545 C CA . GLY A 1 309 ? 19.203 4.684 -22.562 1 87.19 309 GLY A CA 1
ATOM 2546 C C . GLY A 1 309 ? 19.609 3.348 -23.156 1 87.19 309 GLY A C 1
ATOM 2547 O O . GLY A 1 309 ? 19.984 3.271 -24.328 1 87.19 309 GLY A O 1
ATOM 2548 N N . LYS A 1 310 ? 19.5 2.266 -22.438 1 84.62 310 LYS A N 1
ATOM 2549 C CA . LYS A 1 310 ? 19.859 0.941 -22.953 1 84.62 310 LYS A CA 1
ATOM 2550 C C . LYS A 1 310 ? 18.781 0.42 -23.906 1 84.62 310 LYS A C 1
ATOM 2552 O O . LYS A 1 310 ? 17.625 0.812 -23.812 1 84.62 310 LYS A O 1
ATOM 2557 N N . PRO A 1 311 ? 19.234 -0.374 -24.781 1 83.62 311 PRO A N 1
ATOM 2558 C CA . PRO A 1 311 ? 18.25 -0.927 -25.719 1 83.62 311 PRO A CA 1
ATOM 2559 C C . PRO A 1 311 ? 17.203 -1.78 -25.016 1 83.62 311 PRO A C 1
ATOM 2561 O O . PRO A 1 311 ? 17.516 -2.529 -24.094 1 83.62 311 PRO A O 1
ATOM 2564 N N . MET A 1 312 ? 15.977 -1.542 -25.391 1 84.25 312 MET A N 1
ATOM 2565 C CA . MET A 1 312 ? 14.867 -2.309 -24.828 1 84.25 312 MET A CA 1
ATOM 2566 C C . MET A 1 312 ? 13.773 -2.535 -25.875 1 84.25 312 MET A C 1
ATOM 2568 O O . MET A 1 312 ? 13.758 -1.871 -26.906 1 84.25 312 MET A O 1
ATOM 2572 N N . ASP A 1 313 ? 12.961 -3.492 -25.625 1 85.81 313 ASP A N 1
ATOM 2573 C CA . ASP A 1 313 ? 11.781 -3.711 -26.453 1 85.81 313 ASP A CA 1
ATOM 2574 C C . ASP A 1 313 ? 10.602 -2.871 -25.953 1 85.81 313 ASP A C 1
ATOM 2576 O O . ASP A 1 313 ? 10.18 -2.996 -24.812 1 85.81 313 ASP A O 1
ATOM 2580 N N . TYR A 1 314 ? 10.258 -2.025 -26.875 1 88.88 314 TYR A N 1
ATOM 2581 C CA . TYR A 1 314 ? 9.164 -1.123 -26.531 1 88.88 314 TYR A CA 1
ATOM 2582 C C . TYR A 1 314 ? 7.848 -1.615 -27.125 1 88.88 314 TYR A C 1
ATOM 2584 O O . TYR A 1 314 ? 7.793 -2.02 -28.281 1 88.88 314 TYR A O 1
ATOM 2592 N N . PHE A 1 315 ? 6.836 -1.729 -26.297 1 91.56 315 PHE A N 1
ATOM 2593 C CA . PHE A 1 315 ? 5.469 -2.047 -26.703 1 91.56 315 PHE A CA 1
ATOM 2594 C C . PHE A 1 315 ? 4.523 -0.909 -26.328 1 91.56 315 PHE A C 1
ATOM 2596 O O . PHE A 1 315 ? 4.359 -0.578 -25.156 1 91.56 315 PHE A O 1
ATOM 2603 N N . PRO A 1 316 ? 3.918 -0.254 -27.312 1 89 316 PRO A N 1
ATOM 2604 C CA . PRO A 1 316 ? 3.086 0.922 -27.047 1 89 316 PRO A CA 1
ATOM 2605 C C . PRO A 1 316 ? 1.938 0.629 -26.078 1 89 316 PRO A C 1
ATOM 2607 O O . PRO A 1 316 ? 1.234 -0.371 -26.25 1 89 316 PRO A O 1
ATOM 2610 N N . PRO A 1 317 ? 1.735 1.501 -25.156 1 87.81 317 PRO A N 1
ATOM 2611 C CA . PRO A 1 317 ? 0.68 1.296 -24.172 1 87.81 317 PRO A CA 1
ATOM 2612 C C . PRO A 1 317 ? -0.719 1.305 -24.781 1 87.81 317 PRO A C 1
ATOM 2614 O O . PRO A 1 317 ? -1.626 0.646 -24.266 1 87.81 317 PRO A O 1
ATOM 2617 N N . SER A 1 318 ? -0.97 2.049 -25.828 1 89.38 318 SER A N 1
ATOM 2618 C CA . SER A 1 318 ? -2.283 2.09 -26.469 1 89.38 318 SER A CA 1
ATOM 2619 C C . SER A 1 318 ? -2.67 0.724 -27.016 1 89.38 318 SER A C 1
ATOM 2621 O O . SER A 1 318 ? -3.822 0.305 -26.906 1 89.38 318 SER A O 1
ATOM 2623 N N . GLU A 1 319 ? -1.68 0.079 -27.594 1 92.31 319 GLU A N 1
ATOM 2624 C CA . GLU A 1 319 ? -1.934 -1.259 -28.125 1 92.31 319 GLU A CA 1
ATOM 2625 C C . GLU A 1 319 ? -2.188 -2.256 -27 1 92.31 319 GLU A C 1
ATOM 2627 O O . GLU A 1 319 ? -3.039 -3.139 -27.125 1 92.31 319 GLU A O 1
ATOM 2632 N N . SER A 1 320 ? -1.363 -2.127 -26 1 91.75 320 SER A N 1
ATOM 2633 C CA . SER A 1 320 ? -1.56 -2.99 -24.844 1 91.75 320 SER A CA 1
ATOM 2634 C C . SER A 1 320 ? -2.955 -2.814 -24.25 1 91.75 320 SER A C 1
ATOM 2636 O O . SER A 1 320 ? -3.609 -3.795 -23.891 1 91.75 320 SER A O 1
ATOM 2638 N N . ARG A 1 321 ? -3.471 -1.613 -24.203 1 91.31 321 ARG A N 1
ATOM 2639 C CA . ARG A 1 321 ? -4.793 -1.321 -23.672 1 91.31 321 ARG A CA 1
ATOM 2640 C C . ARG A 1 321 ? -5.891 -1.898 -24.562 1 91.31 321 ARG A C 1
ATOM 2642 O O . ARG A 1 321 ? -6.895 -2.414 -24.062 1 91.31 321 ARG A O 1
ATOM 2649 N N . LYS A 1 322 ? -5.75 -1.75 -25.812 1 94.25 322 LYS A N 1
ATOM 2650 C CA . LYS A 1 322 ? -6.723 -2.303 -26.75 1 94.25 322 LYS A CA 1
ATOM 2651 C C . LYS A 1 322 ? -6.852 -3.814 -26.578 1 94.25 322 LYS A C 1
ATOM 2653 O O . LYS A 1 322 ? -7.961 -4.348 -26.547 1 94.25 322 LYS A O 1
ATOM 2658 N N . ARG A 1 323 ? -5.73 -4.504 -26.453 1 95.38 323 ARG A N 1
ATOM 2659 C CA . ARG A 1 323 ? -5.727 -5.957 -26.297 1 95.38 323 ARG A CA 1
ATOM 2660 C C . ARG A 1 323 ? -6.328 -6.355 -24.953 1 95.38 323 ARG A C 1
ATOM 2662 O O . ARG A 1 323 ? -7.035 -7.359 -24.859 1 95.38 323 ARG A O 1
ATOM 2669 N N . PHE A 1 324 ? -6.035 -5.531 -24.031 1 93.19 324 PHE A N 1
ATOM 2670 C CA . PHE A 1 324 ? -6.594 -5.785 -22.719 1 93.19 324 PHE A CA 1
ATOM 2671 C C . PHE A 1 324 ? -8.109 -5.648 -22.734 1 93.19 324 PHE A C 1
ATOM 2673 O O . PHE A 1 324 ? -8.82 -6.484 -22.172 1 93.19 324 PHE A O 1
ATOM 2680 N N . ILE A 1 325 ? -8.656 -4.625 -23.359 1 93.69 325 ILE A N 1
ATOM 2681 C CA . ILE A 1 325 ? -10.094 -4.395 -23.438 1 93.69 325 ILE A CA 1
ATOM 2682 C C . ILE A 1 325 ? -10.75 -5.523 -24.234 1 93.69 325 ILE A C 1
ATOM 2684 O O . ILE A 1 325 ? -11.836 -5.988 -23.875 1 93.69 325 ILE A O 1
ATOM 2688 N N . PHE A 1 326 ? -10.102 -5.918 -25.188 1 95.44 326 PHE A N 1
ATOM 2689 C CA . PHE A 1 326 ? -10.602 -7.043 -25.969 1 95.44 326 PHE A CA 1
ATOM 2690 C C . PHE A 1 326 ? -10.727 -8.289 -25.109 1 95.44 326 PHE A C 1
ATOM 2692 O O . PHE A 1 326 ? -11.75 -8.977 -25.125 1 95.44 326 PHE A O 1
ATOM 2699 N N . SER A 1 327 ? -9.656 -8.586 -24.359 1 95.88 327 SER A N 1
ATOM 2700 C CA . SER A 1 327 ? -9.68 -9.742 -23.469 1 95.88 327 SER A CA 1
ATOM 2701 C C . SER A 1 327 ? -10.828 -9.648 -22.469 1 95.88 327 SER A C 1
ATOM 2703 O O . SER A 1 327 ? -11.531 -10.633 -22.234 1 95.88 327 SER A O 1
ATOM 2705 N N . GLN A 1 328 ? -11.07 -8.469 -21.938 1 93.25 328 GLN A N 1
ATOM 2706 C CA . GLN A 1 328 ? -12.141 -8.289 -20.953 1 93.25 328 GLN A CA 1
ATOM 2707 C C . GLN A 1 328 ? -13.508 -8.461 -21.594 1 93.25 328 GLN A C 1
ATOM 2709 O O . GLN A 1 328 ? -14.43 -9 -20.969 1 93.25 328 GLN A O 1
ATOM 2714 N N . THR A 1 329 ? -13.641 -8.055 -22.797 1 95.31 329 THR A N 1
ATOM 2715 C CA . THR A 1 329 ? -14.906 -8.188 -23.516 1 95.31 329 THR A CA 1
ATOM 2716 C C . THR A 1 329 ? -15.242 -9.656 -23.766 1 95.31 329 THR A C 1
ATOM 2718 O O . THR A 1 329 ? -16.391 -10.078 -23.594 1 95.31 329 THR A O 1
ATOM 2721 N N . VAL A 1 330 ? -14.227 -10.352 -24.047 1 96 330 VAL A N 1
ATOM 2722 C CA . VAL A 1 330 ? -14.422 -11.773 -24.297 1 96 330 VAL A CA 1
ATOM 2723 C C . VAL A 1 330 ? -14.805 -12.469 -23 1 96 330 VAL A C 1
ATOM 2725 O O . VAL A 1 330 ? -15.719 -13.305 -22.969 1 96 330 VAL A O 1
ATOM 2728 N N . ILE A 1 331 ? -14.125 -12.164 -21.938 1 95.19 331 ILE A N 1
ATOM 2729 C CA . ILE A 1 331 ? -14.406 -12.773 -20.641 1 95.19 331 ILE A CA 1
ATOM 2730 C C . ILE A 1 331 ? -15.836 -12.438 -20.219 1 95.19 331 ILE A C 1
ATOM 2732 O O . ILE A 1 331 ? -16.562 -13.312 -19.766 1 95.19 331 ILE A O 1
ATOM 2736 N N . LEU A 1 332 ? -16.281 -11.195 -20.391 1 94.94 332 LEU A N 1
ATOM 2737 C CA . LEU A 1 332 ? -17.625 -10.781 -20.031 1 94.94 332 LEU A CA 1
ATOM 2738 C C . LEU A 1 332 ? -18.656 -11.531 -20.875 1 94.94 332 LEU A C 1
ATOM 2740 O O . LEU A 1 332 ? -19.719 -11.93 -20.359 1 94.94 332 LEU A O 1
ATOM 2744 N N . GLY A 1 333 ? -18.344 -11.68 -22.109 1 95.81 333 GLY A N 1
ATOM 2745 C CA . GLY A 1 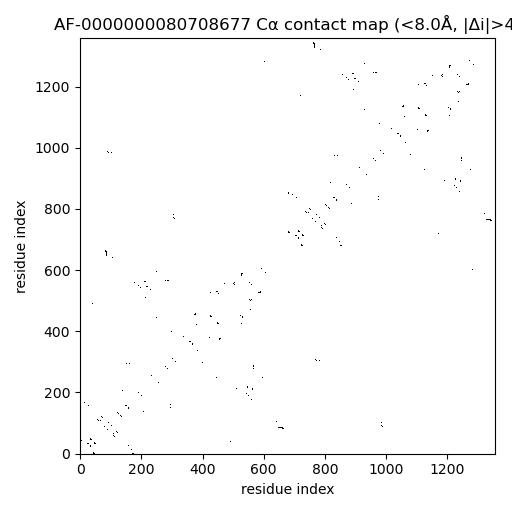333 ? -19.219 -12.469 -22.969 1 95.81 333 GLY A CA 1
ATOM 2746 C C . GLY A 1 333 ? -19.359 -13.906 -22.5 1 95.81 333 GLY A C 1
ATOM 2747 O O . GLY A 1 333 ? -20.469 -14.445 -22.469 1 95.81 333 GLY A O 1
ATOM 2748 N N . LEU A 1 334 ? -18.266 -14.508 -22.078 1 95.38 334 LEU A N 1
ATOM 2749 C CA . LEU A 1 334 ? -18.297 -15.891 -21.625 1 95.38 334 LEU A CA 1
ATOM 2750 C C . LEU A 1 334 ? -19.016 -16 -20.281 1 95.38 334 LEU A C 1
ATOM 2752 O O . LEU A 1 334 ? -19.688 -17.016 -20.016 1 95.38 334 LEU A O 1
ATOM 2756 N N . ILE A 1 335 ? -18.891 -15.016 -19.453 1 95.19 335 ILE A N 1
ATOM 2757 C CA . ILE A 1 335 ? -19.594 -14.992 -18.172 1 95.19 335 ILE A CA 1
ATOM 2758 C C . ILE A 1 335 ? -21.109 -14.977 -18.422 1 95.19 335 ILE A C 1
ATOM 2760 O O . ILE A 1 335 ? -21.859 -15.688 -17.766 1 95.19 335 ILE A O 1
ATOM 2764 N N . LEU A 1 336 ? -21.578 -14.25 -19.422 1 95.56 336 LEU A N 1
ATOM 2765 C CA . LEU A 1 336 ? -22.984 -14.211 -19.766 1 95.56 336 LEU A CA 1
ATOM 2766 C C . LEU A 1 336 ? -23.469 -15.578 -20.25 1 95.56 336 LEU A C 1
ATOM 2768 O O . LEU A 1 336 ? -24.578 -16 -19.922 1 95.56 336 LEU A O 1
ATOM 2772 N N . VAL A 1 337 ? -22.594 -16.203 -20.922 1 94.56 337 VAL A N 1
ATOM 2773 C CA . VAL A 1 337 ? -22.922 -17.531 -21.406 1 94.56 337 VAL A CA 1
ATOM 2774 C C . VAL A 1 337 ? -23.109 -18.484 -20.219 1 94.56 337 VAL A C 1
ATOM 2776 O O . VAL A 1 337 ? -24.062 -19.266 -20.203 1 94.56 337 VAL A O 1
ATOM 2779 N N . VAL A 1 338 ? -22.25 -18.422 -19.297 1 93.38 338 VAL A N 1
ATOM 2780 C CA . VAL A 1 338 ? -22.328 -19.297 -18.141 1 93.38 338 VAL A CA 1
ATOM 2781 C C . VAL A 1 338 ? -23.609 -19 -17.359 1 93.38 338 VAL A C 1
ATOM 2783 O O . VAL A 1 338 ? -24.266 -19.922 -16.859 1 93.38 338 VAL A O 1
ATOM 2786 N N . ILE A 1 339 ? -23.906 -17.766 -17.203 1 93.94 339 ILE A N 1
ATOM 2787 C CA . ILE A 1 339 ? -25.141 -17.391 -16.531 1 93.94 339 ILE A CA 1
ATOM 2788 C C . ILE A 1 339 ? -26.344 -18 -17.266 1 93.94 339 ILE A C 1
ATOM 2790 O O . ILE A 1 339 ? -27.266 -18.5 -16.625 1 93.94 339 ILE A O 1
ATOM 2794 N N . GLY A 1 340 ? -26.297 -18 -18.562 1 94.19 340 GLY A N 1
ATOM 2795 C CA . GLY A 1 340 ? -27.328 -18.625 -19.359 1 94.19 340 GLY A CA 1
ATOM 2796 C C . GLY A 1 340 ? -27.406 -20.125 -19.141 1 94.19 340 GLY A C 1
ATOM 2797 O O . GLY A 1 340 ? -28.5 -20.688 -19.031 1 94.19 340 GLY A O 1
ATOM 2798 N N . VAL A 1 341 ? -26.281 -20.75 -19.031 1 93.56 341 VAL A N 1
ATOM 2799 C CA . VAL A 1 341 ? -26.219 -22.188 -18.828 1 93.56 341 VAL A CA 1
ATOM 2800 C C . VAL A 1 341 ? -26.797 -22.547 -17.453 1 93.56 341 VAL A C 1
ATOM 2802 O O . VAL A 1 341 ? -27.562 -23.5 -17.328 1 93.56 341 VAL A O 1
ATOM 2805 N N . VAL A 1 342 ? -26.453 -21.859 -16.453 1 91.81 342 VAL A N 1
ATOM 2806 C CA . VAL A 1 342 ? -26.953 -22.094 -15.102 1 91.81 342 VAL A CA 1
ATOM 2807 C C . VAL A 1 342 ? -28.469 -21.875 -15.062 1 91.81 342 VAL A C 1
ATOM 2809 O O . VAL A 1 342 ? -29.188 -22.672 -14.453 1 91.81 342 VAL A O 1
ATOM 2812 N N . ALA A 1 343 ? -28.938 -20.859 -15.719 1 92.62 343 ALA A N 1
ATOM 2813 C CA . ALA A 1 343 ? -30.375 -20.609 -15.805 1 92.62 343 ALA A CA 1
ATOM 2814 C C . ALA A 1 343 ? -31.094 -21.797 -16.453 1 92.62 343 ALA A C 1
ATOM 2816 O O . ALA A 1 343 ? -32.188 -22.188 -16.016 1 92.62 343 ALA A O 1
ATOM 2817 N N . SER A 1 344 ? -30.484 -22.344 -17.438 1 93.75 344 SER A N 1
ATOM 2818 C CA . SER A 1 344 ? -31.062 -23.484 -18.125 1 93.75 344 SER A CA 1
ATOM 2819 C C . SER A 1 344 ? -31.156 -24.703 -17.203 1 93.75 344 SER A C 1
ATOM 2821 O O . SER A 1 344 ? -32.094 -25.5 -17.281 1 93.75 344 SER A O 1
ATOM 2823 N N . ILE A 1 345 ? -30.156 -24.844 -16.375 1 92 345 ILE A N 1
ATOM 2824 C CA . ILE A 1 345 ? -30.156 -25.953 -15.422 1 92 345 ILE A CA 1
ATOM 2825 C C . ILE A 1 345 ? -31.297 -25.781 -14.414 1 92 345 ILE A C 1
ATOM 2827 O O . ILE A 1 345 ? -31.938 -26.75 -14.031 1 92 345 ILE A O 1
ATOM 2831 N N . PHE A 1 346 ? -31.578 -24.625 -13.984 1 89.75 346 PHE A N 1
ATOM 2832 C CA . PHE A 1 346 ? -32.656 -24.375 -13.047 1 89.75 346 PHE A CA 1
ATOM 2833 C C . PHE A 1 346 ? -34 -24.547 -13.727 1 89.75 346 PHE A C 1
ATOM 2835 O O . PHE A 1 346 ? -35 -24.953 -13.094 1 89.75 346 PHE A O 1
ATOM 2842 N N . TRP A 1 347 ? -34.031 -24.266 -15.039 1 88.81 347 TRP A N 1
ATOM 2843 C CA . TRP A 1 347 ? -35.219 -24.578 -15.812 1 88.81 347 TRP A CA 1
ATOM 2844 C C . TRP A 1 347 ? -35.469 -26.078 -15.867 1 88.81 347 TRP A C 1
ATOM 2846 O O . TRP A 1 347 ? -36.594 -26.531 -15.75 1 88.81 347 TRP A O 1
ATOM 2856 N N . LEU A 1 348 ? -34.438 -26.797 -16.016 1 88 348 LEU A N 1
ATOM 2857 C CA . LEU A 1 348 ? -34.5 -28.25 -15.977 1 88 348 LEU A CA 1
ATOM 2858 C C . LEU A 1 348 ? -35 -28.734 -14.617 1 88 348 LEU A C 1
ATOM 2860 O O . LEU A 1 348 ? -35.844 -29.641 -14.547 1 88 348 LEU A O 1
ATOM 2864 N N . LYS A 1 349 ? -34.469 -28.188 -13.547 1 86.38 349 LYS A N 1
ATOM 2865 C CA . LYS A 1 349 ? -34.875 -28.547 -12.195 1 86.38 349 LYS A CA 1
ATOM 2866 C C . LYS A 1 349 ? -36.375 -28.312 -12.016 1 86.38 349 LYS A C 1
ATOM 2868 O O . LYS A 1 349 ? -37.094 -29.141 -11.43 1 86.38 349 LYS A O 1
ATOM 2873 N N . TYR A 1 350 ? -36.812 -27.188 -12.5 1 84.62 350 TYR A N 1
ATOM 2874 C CA . TYR A 1 350 ? -38.25 -26.844 -12.422 1 84.62 350 TYR A CA 1
ATOM 2875 C C . TYR A 1 350 ? -39.094 -27.891 -13.141 1 84.62 350 TYR A C 1
ATOM 2877 O O . TYR A 1 350 ? -40.125 -28.312 -12.625 1 84.62 350 TYR A O 1
ATOM 2885 N N . PHE A 1 351 ? -38.656 -28.312 -14.227 1 85.25 351 PHE A N 1
ATOM 2886 C CA . PHE A 1 351 ? -39.344 -29.297 -15.031 1 85.25 351 PHE A CA 1
ATOM 2887 C C . PHE A 1 351 ? -39.375 -30.656 -14.344 1 85.25 351 PHE A C 1
ATOM 2889 O O . PHE A 1 351 ? -40.375 -31.344 -14.297 1 85.25 351 PHE A O 1
ATOM 2896 N N . LEU A 1 352 ? -38.25 -31.062 -13.75 1 85.62 352 LEU A N 1
ATOM 2897 C CA . LEU A 1 352 ? -38.094 -32.375 -13.148 1 85.62 352 LEU A CA 1
ATOM 2898 C C . LEU A 1 352 ? -38.875 -32.5 -11.852 1 85.62 352 LEU A C 1
ATOM 2900 O O . LEU A 1 352 ? -39.281 -33.594 -11.438 1 85.62 352 LEU A O 1
ATOM 2904 N N . THR A 1 353 ? -39.094 -31.375 -11.172 1 83.12 353 THR A N 1
ATOM 2905 C CA . THR A 1 353 ? -39.719 -31.406 -9.867 1 83.12 353 THR A CA 1
ATOM 2906 C C . THR A 1 353 ? -41.25 -31.281 -10.016 1 83.12 353 THR A C 1
ATOM 2908 O O . THR A 1 353 ? -41.969 -31.281 -9.023 1 83.12 353 THR A O 1
ATOM 2911 N N . GLN A 1 354 ? -41.719 -31.203 -11.258 1 82.19 354 GLN A N 1
ATOM 2912 C CA . GLN A 1 354 ? -43.156 -31.266 -11.477 1 82.19 354 GLN A CA 1
ATOM 2913 C C . GLN A 1 354 ? -43.688 -32.656 -11.109 1 82.19 354 GLN A C 1
ATOM 2915 O O . GLN A 1 354 ? -43.031 -33.656 -11.266 1 82.19 354 GLN A O 1
ATOM 2920 N N . PRO A 1 355 ? -44.938 -32.656 -10.469 1 78.38 355 PRO A N 1
ATOM 2921 C CA . PRO A 1 355 ? -45.5 -33.906 -9.898 1 78.38 355 PRO A CA 1
ATOM 2922 C C . PRO A 1 355 ? -45.406 -35.094 -10.859 1 78.38 355 PRO A C 1
ATOM 2924 O O . PRO A 1 355 ? -45.062 -36.188 -10.445 1 78.38 355 PRO A O 1
ATOM 2927 N N . ALA A 1 356 ? -45.719 -34.969 -12.039 1 74.25 356 ALA A N 1
ATOM 2928 C CA . ALA A 1 356 ? -45.719 -36.062 -13 1 74.25 356 ALA A CA 1
ATOM 2929 C C . ALA A 1 356 ? -44.312 -36.656 -13.156 1 74.25 356 ALA A C 1
ATOM 2931 O O . ALA A 1 356 ? -44.156 -37.875 -13.164 1 74.25 356 ALA A O 1
ATOM 2932 N N . GLN A 1 357 ? -43.344 -35.812 -13.211 1 74.25 357 GLN A N 1
ATOM 2933 C CA . GLN A 1 357 ? -41.969 -36.25 -13.453 1 74.25 357 GLN A CA 1
ATOM 2934 C C . GLN A 1 357 ? -41.312 -36.688 -12.172 1 74.25 357 GLN A C 1
ATOM 2936 O O . GLN A 1 357 ? -40.531 -37.656 -12.18 1 74.25 357 GLN A O 1
ATOM 2941 N N . SER A 1 358 ? -41.594 -36.062 -11.055 1 75.38 358 SER A N 1
ATOM 2942 C CA . SER A 1 358 ? -40.969 -36.375 -9.781 1 75.38 358 SER A CA 1
ATOM 2943 C C . SER A 1 358 ? -41.25 -37.781 -9.328 1 75.38 358 SER A C 1
ATOM 2945 O O . SER A 1 358 ? -40.375 -38.469 -8.781 1 75.38 358 SER A O 1
ATOM 2947 N N . SER A 1 359 ? -42.438 -38.25 -9.633 1 77.75 359 SER A N 1
ATOM 2948 C CA . SER A 1 359 ? -42.844 -39.594 -9.25 1 77.75 359 SER A CA 1
ATOM 2949 C C . SER A 1 359 ? -42.062 -40.656 -10.047 1 77.75 359 SER A C 1
ATOM 2951 O O . SER A 1 359 ? -41.688 -41.688 -9.508 1 77.75 359 SER A O 1
ATOM 2953 N N . ALA A 1 360 ? -41.688 -40.312 -11.219 1 78 360 ALA A N 1
ATOM 2954 C CA . ALA A 1 360 ? -41 -41.25 -12.102 1 78 360 ALA A CA 1
ATOM 2955 C C . ALA A 1 360 ? -39.531 -41.375 -11.719 1 78 360 ALA A C 1
ATOM 2957 O O . ALA A 1 360 ? -38.875 -42.375 -12.016 1 78 360 ALA A O 1
ATOM 2958 N N . LEU A 1 361 ? -39.094 -40.344 -11.031 1 78.31 361 LEU A N 1
ATOM 2959 C CA . LEU A 1 361 ? -37.656 -40.281 -10.75 1 78.31 361 LEU A CA 1
ATOM 2960 C C . LEU A 1 361 ? -37.375 -40.625 -9.289 1 78.31 361 LEU A C 1
ATOM 2962 O O . LEU A 1 361 ? -36.25 -40.562 -8.844 1 78.31 361 LEU A O 1
ATOM 2966 N N . ASP A 1 362 ? -38.375 -41.031 -8.562 1 79.25 362 ASP A N 1
ATOM 2967 C CA . ASP A 1 362 ? -38.219 -41.469 -7.188 1 79.25 362 ASP A CA 1
ATOM 2968 C C . ASP A 1 362 ? -37.812 -42.938 -7.141 1 79.25 362 ASP A C 1
ATOM 2970 O O . ASP A 1 362 ? -38.594 -43.812 -7.547 1 79.25 362 ASP A O 1
ATOM 2974 N N . VAL A 1 363 ? -36.562 -43.156 -6.973 1 74.44 363 VAL A N 1
ATOM 2975 C CA . VAL A 1 363 ? -36.062 -44.531 -6.914 1 74.44 363 VAL A CA 1
ATOM 2976 C C . VAL A 1 363 ? -35.531 -44.844 -5.508 1 74.44 363 VAL A C 1
ATOM 2978 O O . VAL A 1 363 ? -34.688 -44.094 -4.98 1 74.44 363 VAL A O 1
ATOM 2981 N N . TRP A 1 364 ? -36.031 -45.875 -4.879 1 75.19 364 TRP A N 1
ATOM 2982 C CA . TRP A 1 364 ? -35.625 -46.406 -3.576 1 75.19 364 TRP A CA 1
ATOM 2983 C C . TRP A 1 364 ? -35.688 -45.312 -2.514 1 75.19 364 TRP A C 1
ATOM 2985 O O . TRP A 1 364 ? -34.781 -45.156 -1.707 1 75.19 364 TRP A O 1
ATOM 2995 N N . GLY A 1 365 ? -36.469 -44.344 -2.613 1 69.81 365 GLY A N 1
ATOM 2996 C CA . GLY A 1 365 ? -36.656 -43.344 -1.59 1 69.81 365 GLY A CA 1
ATOM 2997 C C . GLY A 1 365 ? -35.844 -42.094 -1.834 1 69.81 365 GLY A C 1
ATOM 2998 O O . GLY A 1 365 ? -35.938 -41.125 -1.063 1 69.81 365 GLY A O 1
ATOM 2999 N N . VAL A 1 366 ? -34.969 -42.125 -2.799 1 74.44 366 VAL A N 1
ATOM 3000 C CA . VAL A 1 366 ? -34.188 -40.938 -3.102 1 74.44 366 VAL A CA 1
ATOM 3001 C C . VAL A 1 366 ? -34.75 -40.219 -4.316 1 74.44 366 VAL A C 1
ATOM 3003 O O . VAL A 1 366 ? -35.062 -40.844 -5.332 1 74.44 366 VAL A O 1
ATOM 3006 N N . SER A 1 367 ? -35.094 -39 -4.09 1 78.38 367 SER A N 1
ATOM 3007 C CA . SER A 1 367 ? -35.625 -38.188 -5.188 1 78.38 367 SER A CA 1
ATOM 3008 C C . SER A 1 367 ? -34.531 -37.719 -6.117 1 78.38 367 SER A C 1
ATOM 3010 O O . SER A 1 367 ? -33.844 -36.75 -5.832 1 78.38 367 SER A O 1
ATOM 3012 N N . PHE A 1 368 ? -34.375 -38.375 -7.211 1 81.12 368 PHE A N 1
ATOM 3013 C CA . PHE A 1 368 ? -33.344 -38 -8.188 1 81.12 368 PHE A CA 1
ATOM 3014 C C . PHE A 1 368 ? -33.656 -36.688 -8.844 1 81.12 368 PHE A C 1
ATOM 3016 O O . PHE A 1 368 ? -32.75 -36.031 -9.398 1 81.12 368 PHE A O 1
ATOM 3023 N N . ALA A 1 369 ? -34.906 -36.281 -8.719 1 80.5 369 ALA A N 1
ATOM 3024 C CA . ALA A 1 369 ? -35.312 -34.969 -9.273 1 80.5 369 ALA A CA 1
ATOM 3025 C C . ALA A 1 369 ? -34.594 -33.844 -8.562 1 80.5 369 ALA A C 1
ATOM 3027 O O . ALA A 1 369 ? -34.312 -32.781 -9.164 1 80.5 369 ALA A O 1
ATOM 3028 N N . THR A 1 370 ? -34.125 -34.094 -7.379 1 79.25 370 THR A N 1
ATOM 3029 C CA . THR A 1 370 ? -33.5 -33.062 -6.594 1 79.25 370 THR A CA 1
ATOM 3030 C C . THR A 1 370 ? -31.984 -33.125 -6.688 1 79.25 370 THR A C 1
ATOM 3032 O O . THR A 1 370 ? -31.297 -32.125 -6.488 1 79.25 370 THR A O 1
ATOM 3035 N N . ILE A 1 371 ? -31.438 -34.25 -7.062 1 83.44 371 ILE A N 1
ATOM 3036 C CA . ILE A 1 371 ? -30 -34.469 -7.004 1 83.44 371 ILE A CA 1
ATOM 3037 C C . ILE A 1 371 ? -29.391 -34.25 -8.398 1 83.44 371 ILE A C 1
ATOM 3039 O O . ILE A 1 371 ? -28.25 -33.844 -8.523 1 83.44 371 ILE A O 1
ATOM 3043 N N . ILE A 1 372 ? -30.172 -34.438 -9.398 1 87.06 372 ILE A N 1
ATOM 3044 C CA . ILE A 1 372 ? -29.656 -34.438 -10.766 1 87.06 372 ILE A CA 1
ATOM 3045 C C . ILE A 1 372 ? -29.219 -33 -11.148 1 87.06 372 ILE A C 1
ATOM 3047 O O . ILE A 1 372 ? -28.109 -32.812 -11.656 1 87.06 372 ILE A O 1
ATOM 3051 N N . PRO A 1 373 ? -30.047 -32.062 -10.875 1 88.44 373 PRO A N 1
ATOM 3052 C CA . PRO A 1 373 ? -29.641 -30.719 -11.32 1 88.44 373 PRO A CA 1
ATOM 3053 C C . PRO A 1 373 ? -28.328 -30.25 -10.695 1 88.44 373 PRO A C 1
ATOM 3055 O O . PRO A 1 373 ? -27.438 -29.797 -11.406 1 88.44 373 PRO A O 1
ATOM 3058 N N . PRO A 1 374 ? -28.078 -30.422 -9.406 1 90.25 374 PRO A N 1
ATOM 3059 C CA . PRO A 1 374 ? -26.781 -30.016 -8.859 1 90.25 374 PRO A CA 1
ATOM 3060 C C . PRO A 1 374 ? -25.625 -30.859 -9.414 1 90.25 374 PRO A C 1
ATOM 3062 O O . PRO A 1 374 ? -24.5 -30.359 -9.562 1 90.25 374 PRO A O 1
ATOM 3065 N N . LEU A 1 375 ? -25.859 -32.031 -9.719 1 91.25 375 LEU A N 1
ATOM 3066 C CA . LEU A 1 375 ? -24.812 -32.875 -10.305 1 91.25 375 LEU A CA 1
ATOM 3067 C C . LEU A 1 375 ? -24.484 -32.406 -11.719 1 91.25 375 LEU A C 1
ATOM 3069 O O . LEU A 1 375 ? -23.312 -32.375 -12.109 1 91.25 375 LEU A O 1
ATOM 3073 N N . VAL A 1 376 ? -25.531 -32.094 -12.445 1 92 376 VAL A N 1
ATOM 3074 C CA . VAL A 1 376 ? -25.328 -31.547 -13.781 1 92 376 VAL A CA 1
ATOM 3075 C C . VAL A 1 376 ? -24.562 -30.219 -13.695 1 92 376 VAL A C 1
ATOM 3077 O O . VAL A 1 376 ? -23.688 -29.953 -14.523 1 92 376 VAL A O 1
ATOM 3080 N N . ASN A 1 377 ? -24.938 -29.469 -12.719 1 93 377 ASN A N 1
ATOM 3081 C CA . ASN A 1 377 ? -24.219 -28.219 -12.492 1 93 377 ASN A CA 1
ATOM 3082 C C . ASN A 1 377 ? -22.75 -28.453 -12.18 1 93 377 ASN A C 1
ATOM 3084 O O . ASN A 1 377 ? -21.875 -27.734 -12.68 1 93 377 ASN A O 1
ATOM 3088 N N . ALA A 1 378 ? -22.422 -29.438 -11.414 1 92.62 378 ALA A N 1
ATOM 3089 C CA . ALA A 1 378 ? -21.031 -29.75 -11.078 1 92.62 378 ALA A CA 1
ATOM 3090 C C . ALA A 1 378 ? -20.25 -30.141 -12.32 1 92.62 378 ALA A C 1
ATOM 3092 O O . ALA A 1 378 ? -19.094 -29.734 -12.492 1 92.62 378 ALA A O 1
ATOM 3093 N N . VAL A 1 379 ? -20.875 -30.859 -13.156 1 90.62 379 VAL A N 1
ATOM 3094 C CA . VAL A 1 379 ? -20.219 -31.297 -14.383 1 90.62 379 VAL A CA 1
ATOM 3095 C C . VAL A 1 379 ? -20 -30.109 -15.32 1 90.62 379 VAL A C 1
ATOM 3097 O O . VAL A 1 379 ? -18.922 -29.953 -15.883 1 90.62 379 VAL A O 1
ATOM 3100 N N . GLN A 1 380 ? -21.062 -29.375 -15.492 1 93.19 380 GLN A N 1
ATOM 3101 C CA . GLN A 1 380 ? -20.938 -28.234 -16.375 1 93.19 380 GLN A CA 1
ATOM 3102 C C . GLN A 1 380 ? -19.844 -27.281 -15.898 1 93.19 380 GLN A C 1
ATOM 3104 O O . GLN A 1 380 ? -19.125 -26.688 -16.703 1 93.19 380 GLN A O 1
ATOM 3109 N N . ILE A 1 381 ? -19.672 -27.078 -14.578 1 94.62 381 ILE A N 1
ATOM 3110 C CA . ILE A 1 381 ? -18.641 -26.219 -14.008 1 94.62 381 ILE A CA 1
ATOM 3111 C C . ILE A 1 381 ? -17.266 -26.719 -14.453 1 94.62 381 ILE A C 1
ATOM 3113 O O . ILE A 1 381 ? -16.422 -25.922 -14.891 1 94.62 381 ILE A O 1
ATOM 3117 N N . GLN A 1 382 ? -17.047 -28 -14.438 1 90.44 382 GLN A N 1
ATOM 3118 C CA . GLN A 1 382 ? -15.758 -28.578 -14.82 1 90.44 382 GLN A CA 1
ATOM 3119 C C . GLN A 1 382 ? -15.5 -28.406 -16.312 1 90.44 382 GLN A C 1
ATOM 3121 O O . GLN A 1 382 ? -14.383 -28.047 -16.719 1 90.44 382 GLN A O 1
ATOM 3126 N N . VAL A 1 383 ? -16.5 -28.562 -17.047 1 91.12 383 VAL A N 1
ATOM 3127 C CA . VAL A 1 383 ? -16.375 -28.469 -18.5 1 91.12 383 VAL A CA 1
ATOM 3128 C C . VAL A 1 383 ? -16.094 -27.016 -18.906 1 91.12 383 VAL A C 1
ATOM 3130 O O . VAL A 1 383 ? -15.164 -26.75 -19.672 1 91.12 383 VAL A O 1
ATOM 3133 N N . MET A 1 384 ? -16.891 -26.156 -18.359 1 93.56 384 MET A N 1
ATOM 3134 C CA . MET A 1 384 ? -16.719 -24.75 -18.703 1 93.56 384 MET A CA 1
ATOM 3135 C C . MET A 1 384 ? -15.406 -24.203 -18.188 1 93.56 384 MET A C 1
ATOM 3137 O O . MET A 1 384 ? -14.781 -23.344 -18.812 1 93.56 384 MET A O 1
ATOM 3141 N N . ASN A 1 385 ? -14.969 -24.703 -17.031 1 92.56 385 ASN A N 1
ATOM 3142 C CA . ASN A 1 385 ? -13.672 -24.297 -16.5 1 92.56 385 ASN A CA 1
ATOM 3143 C C . ASN A 1 385 ? -12.531 -24.719 -17.438 1 92.56 385 ASN A C 1
ATOM 3145 O O . ASN A 1 385 ? -11.594 -23.953 -17.656 1 92.56 385 ASN A O 1
ATOM 3149 N N . ALA A 1 386 ? -12.586 -25.906 -17.938 1 89.94 386 ALA A N 1
ATOM 3150 C CA . ALA A 1 386 ? -11.562 -26.406 -18.859 1 89.94 386 ALA A CA 1
ATOM 3151 C C . ALA A 1 386 ? -11.539 -25.594 -20.141 1 89.94 386 ALA A C 1
ATOM 3153 O O . ALA A 1 386 ? -10.469 -25.203 -20.625 1 89.94 386 ALA A O 1
ATOM 3154 N N . PHE A 1 387 ? -12.711 -25.328 -20.609 1 93.25 387 PHE A N 1
ATOM 3155 C CA . PHE A 1 387 ? -12.836 -24.547 -21.844 1 93.25 387 PHE A CA 1
ATOM 3156 C C . PHE A 1 387 ? -12.297 -23.141 -21.641 1 93.25 387 PHE A C 1
ATOM 3158 O O . PHE A 1 387 ? -11.484 -22.656 -22.422 1 93.25 387 PHE A O 1
ATOM 3165 N N . TYR A 1 388 ? -12.758 -22.547 -20.609 1 93.44 388 TYR A N 1
ATOM 3166 C CA . TYR A 1 388 ? -12.336 -21.172 -20.344 1 93.44 388 TYR A CA 1
ATOM 3167 C C . TYR A 1 388 ? -10.844 -21.109 -20.031 1 93.44 388 TYR A C 1
ATOM 3169 O O . TYR A 1 388 ? -10.18 -20.125 -20.359 1 93.44 388 TYR A O 1
ATOM 3177 N N . GLY A 1 389 ? -10.312 -22.109 -19.375 1 93.38 389 GLY A N 1
ATOM 3178 C CA . GLY A 1 389 ? -8.883 -22.141 -19.109 1 93.38 389 GLY A CA 1
ATOM 3179 C C . GLY A 1 389 ? -8.039 -22 -20.359 1 93.38 389 GLY A C 1
ATOM 3180 O O . GLY A 1 389 ? -7.066 -21.25 -20.375 1 93.38 389 GLY A O 1
ATOM 3181 N N . THR A 1 390 ? -8.453 -22.609 -21.406 1 93.69 390 THR A N 1
ATOM 3182 C CA . THR A 1 390 ? -7.738 -22.547 -22.688 1 93.69 390 THR A CA 1
ATOM 3183 C C . THR A 1 390 ? -7.867 -21.156 -23.312 1 93.69 390 THR A C 1
ATOM 3185 O O . THR A 1 390 ? -6.891 -20.609 -23.828 1 93.69 390 THR A O 1
ATOM 3188 N N . VAL A 1 391 ? -9.023 -20.641 -23.172 1 96 391 VAL A N 1
ATOM 3189 C CA . VAL A 1 391 ? -9.273 -19.312 -23.734 1 96 391 VAL A CA 1
ATOM 3190 C C . VAL A 1 391 ? -8.469 -18.266 -22.969 1 96 391 VAL A C 1
ATOM 3192 O O . VAL A 1 391 ? -7.898 -17.359 -23.562 1 96 391 VAL A O 1
ATOM 3195 N N . ALA A 1 392 ? -8.469 -18.422 -21.672 1 96.38 392 ALA A N 1
ATOM 3196 C CA . ALA A 1 392 ? -7.762 -17.469 -20.812 1 96.38 392 ALA A CA 1
ATOM 3197 C C . ALA A 1 392 ? -6.273 -17.422 -21.156 1 96.38 392 ALA A C 1
ATOM 3199 O O . ALA A 1 392 ? -5.664 -16.359 -21.172 1 96.38 392 ALA A O 1
ATOM 3200 N N . ILE A 1 393 ? -5.688 -18.547 -21.438 1 95.06 393 ILE A N 1
ATOM 3201 C CA . ILE A 1 393 ? -4.277 -18.641 -21.797 1 95.06 393 ILE A CA 1
ATOM 3202 C C . ILE A 1 393 ? -4.039 -17.922 -23.125 1 95.06 393 ILE A C 1
ATOM 3204 O O . ILE A 1 393 ? -3.107 -17.125 -23.25 1 95.06 393 ILE A O 1
ATOM 3208 N N . LYS A 1 394 ? -4.91 -18.141 -24.094 1 95.38 394 LYS A N 1
ATOM 3209 C CA . LYS A 1 394 ? -4.777 -17.516 -25.406 1 95.38 394 LYS A CA 1
ATOM 3210 C C . LYS A 1 394 ? -4.922 -16 -25.312 1 95.38 394 LYS A C 1
ATOM 3212 O O . LYS A 1 394 ? -4.188 -15.258 -25.969 1 95.38 394 LYS A O 1
ATOM 3217 N N . LEU A 1 395 ? -5.875 -15.594 -24.547 1 96.62 395 LEU A N 1
ATOM 3218 C CA . LEU A 1 395 ? -6.09 -14.164 -24.375 1 96.62 395 LEU A CA 1
ATOM 3219 C C . LEU A 1 395 ? -4.891 -13.516 -23.688 1 96.62 395 LEU A C 1
ATOM 3221 O O . LEU A 1 395 ? -4.477 -12.414 -24.047 1 96.62 395 LEU A O 1
ATOM 3225 N N . THR A 1 396 ? -4.305 -14.18 -22.688 1 96.06 396 THR A N 1
ATOM 3226 C CA . THR A 1 396 ? -3.166 -13.633 -21.953 1 96.06 396 THR A CA 1
ATOM 3227 C C . THR A 1 396 ? -1.926 -13.586 -22.844 1 96.06 396 THR A C 1
ATOM 3229 O O . THR A 1 396 ? -1.113 -12.664 -22.734 1 96.06 396 THR A O 1
ATOM 3232 N N . ASP A 1 397 ? -1.83 -14.578 -23.703 1 93.75 397 ASP A N 1
ATOM 3233 C CA . ASP A 1 397 ? -0.737 -14.57 -24.672 1 93.75 397 ASP A CA 1
ATOM 3234 C C . ASP A 1 397 ? -0.846 -13.375 -25.609 1 93.75 397 ASP A C 1
ATOM 3236 O O . ASP A 1 397 ? 0.165 -12.773 -25.969 1 93.75 397 ASP A O 1
ATOM 3240 N N . LEU A 1 398 ? -2.023 -13.062 -25.938 1 94.62 398 LEU A N 1
ATOM 3241 C CA . LEU A 1 398 ? -2.273 -11.961 -26.844 1 94.62 398 LEU A CA 1
ATOM 3242 C C . LEU A 1 398 ? -1.903 -10.625 -26.219 1 94.62 398 LEU A C 1
ATOM 3244 O O . LEU A 1 398 ? -1.528 -9.68 -26.906 1 94.62 398 LEU A O 1
ATOM 3248 N N . GLU A 1 399 ? -1.955 -10.484 -24.938 1 95.06 399 GLU A N 1
ATOM 3249 C CA . GLU A 1 399 ? -1.744 -9.227 -24.219 1 95.06 399 GLU A CA 1
ATOM 3250 C C . GLU A 1 399 ? -0.263 -8.867 -24.172 1 95.06 399 GLU A C 1
ATOM 3252 O O . GLU A 1 399 ? 0.091 -7.719 -23.891 1 95.06 399 GLU A O 1
ATOM 3257 N N . ASN A 1 400 ? 0.683 -9.742 -24.359 1 94.38 400 ASN A N 1
ATOM 3258 C CA . ASN A 1 400 ? 2.111 -9.484 -24.516 1 94.38 400 ASN A CA 1
ATOM 3259 C C . ASN A 1 400 ? 2.703 -8.891 -23.234 1 94.38 400 ASN A C 1
ATOM 3261 O O . ASN A 1 400 ? 3.324 -7.828 -23.266 1 94.38 400 ASN A O 1
ATOM 3265 N N . HIS A 1 401 ? 2.67 -9.672 -22.172 1 93 401 HIS A N 1
ATOM 3266 C CA . HIS A 1 401 ? 3.205 -9.219 -20.891 1 93 401 HIS A CA 1
ATOM 3267 C C . HIS A 1 401 ? 4.723 -9.367 -20.844 1 93 401 HIS A C 1
ATOM 3269 O O . HIS A 1 401 ? 5.273 -10.336 -21.359 1 93 401 HIS A O 1
ATOM 3275 N N . ARG A 1 402 ? 5.395 -8.508 -20.172 1 90.31 402 ARG A N 1
ATOM 3276 C CA . ARG A 1 402 ? 6.848 -8.391 -20.203 1 90.31 402 ARG A CA 1
ATOM 3277 C C . ARG A 1 402 ? 7.504 -9.438 -19.297 1 90.31 402 ARG A C 1
ATOM 3279 O O . ARG A 1 402 ? 8.523 -10.016 -19.672 1 90.31 402 ARG A O 1
ATOM 3286 N N . THR A 1 403 ? 6.977 -9.672 -18.109 1 90.94 403 THR A N 1
ATOM 3287 C CA . THR A 1 403 ? 7.578 -10.594 -17.156 1 90.94 403 THR A CA 1
ATOM 3288 C C . THR A 1 403 ? 6.648 -11.773 -16.875 1 90.94 403 THR A C 1
ATOM 3290 O O . THR A 1 403 ? 5.449 -11.703 -17.156 1 90.94 403 THR A O 1
ATOM 3293 N N . ASP A 1 404 ? 7.227 -12.836 -16.375 1 90.31 404 ASP A N 1
ATOM 3294 C CA . ASP A 1 404 ? 6.438 -14.016 -16.016 1 90.31 404 ASP A CA 1
ATOM 3295 C C . ASP A 1 404 ? 5.441 -13.695 -14.906 1 90.31 404 ASP A C 1
ATOM 3297 O O . ASP A 1 404 ? 4.312 -14.188 -14.922 1 90.31 404 ASP A O 1
ATOM 3301 N N . THR A 1 405 ? 5.855 -12.875 -13.977 1 92.75 405 THR A N 1
ATOM 3302 C CA . THR A 1 405 ? 4.973 -12.508 -12.875 1 92.75 405 THR A CA 1
ATOM 3303 C C . THR A 1 405 ? 3.77 -11.719 -13.375 1 92.75 405 THR A C 1
ATOM 3305 O O . THR A 1 405 ? 2.637 -11.961 -12.961 1 92.75 405 THR A O 1
ATOM 3308 N N . GLU A 1 406 ? 4.004 -10.789 -14.32 1 92.94 406 GLU A N 1
ATOM 3309 C CA . GLU A 1 406 ? 2.906 -10.023 -14.906 1 92.94 406 GLU A CA 1
ATOM 3310 C C . GLU A 1 406 ? 1.955 -10.93 -15.68 1 92.94 406 GLU A C 1
ATOM 3312 O O . GLU A 1 406 ? 0.735 -10.773 -15.602 1 92.94 406 GLU A O 1
ATOM 3317 N N . TYR A 1 407 ? 2.549 -11.789 -16.422 1 94.12 407 TYR A N 1
ATOM 3318 C CA . TYR A 1 407 ? 1.762 -12.75 -17.188 1 94.12 407 TYR A CA 1
ATOM 3319 C C . TYR A 1 407 ? 0.882 -13.586 -16.266 1 94.12 407 TYR A C 1
ATOM 3321 O O . TYR A 1 407 ? -0.329 -13.688 -16.469 1 94.12 407 TYR A O 1
ATOM 3329 N N . GLU A 1 408 ? 1.462 -14.148 -15.273 1 94.88 408 GLU A N 1
ATOM 3330 C CA . GLU A 1 408 ? 0.752 -15.016 -14.336 1 94.88 408 GLU A CA 1
ATOM 3331 C C . GLU A 1 408 ? -0.346 -14.258 -13.602 1 94.88 408 GLU A C 1
ATOM 3333 O O . GLU A 1 408 ? -1.457 -14.766 -13.438 1 94.88 408 GLU A O 1
ATOM 3338 N N . ASP A 1 409 ? -0.04 -13.062 -13.117 1 94.62 409 ASP A N 1
ATOM 3339 C CA . ASP A 1 409 ? -1.013 -12.258 -12.383 1 94.62 409 ASP A CA 1
ATOM 3340 C C . ASP A 1 409 ? -2.246 -11.969 -13.234 1 94.62 409 ASP A C 1
ATOM 3342 O O . ASP A 1 409 ? -3.375 -12.039 -12.742 1 94.62 409 ASP A O 1
ATOM 3346 N N . ASN A 1 410 ? -2.031 -11.641 -14.492 1 95.06 410 ASN A N 1
ATOM 3347 C CA . ASN A 1 410 ? -3.152 -11.352 -15.383 1 95.06 410 ASN A CA 1
ATOM 3348 C C . ASN A 1 410 ? -3.939 -12.617 -15.719 1 95.06 410 ASN A C 1
ATOM 3350 O O . ASN A 1 410 ? -5.168 -12.578 -15.836 1 95.06 410 ASN A O 1
ATOM 3354 N N . LEU A 1 411 ? -3.248 -13.672 -15.836 1 96.56 411 LEU A N 1
ATOM 3355 C CA . LEU A 1 411 ? -3.924 -14.945 -16.078 1 96.56 411 LEU A CA 1
ATOM 3356 C C . LEU A 1 411 ? -4.793 -15.32 -14.883 1 96.56 411 LEU A C 1
ATOM 3358 O O . LEU A 1 411 ? -5.926 -15.781 -15.055 1 96.56 411 LEU A O 1
ATOM 3362 N N . ILE A 1 412 ? -4.254 -15.117 -13.688 1 96.75 412 ILE A N 1
ATOM 3363 C CA . ILE A 1 412 ? -4.977 -15.43 -12.453 1 96.75 412 ILE A CA 1
ATOM 3364 C C . ILE A 1 412 ? -6.254 -14.594 -12.383 1 96.75 412 ILE A C 1
ATOM 3366 O O . ILE A 1 412 ? -7.34 -15.133 -12.148 1 96.75 412 ILE A O 1
ATOM 3370 N N . ALA A 1 413 ? -6.148 -13.344 -12.648 1 94.19 413 ALA A N 1
ATOM 3371 C CA . ALA A 1 413 ? -7.289 -12.438 -12.539 1 94.19 413 ALA A CA 1
ATOM 3372 C C . ALA A 1 413 ? -8.391 -12.82 -13.523 1 94.19 413 ALA A C 1
ATOM 3374 O O . ALA A 1 413 ? -9.562 -12.93 -13.141 1 94.19 413 ALA A O 1
ATOM 3375 N N . LYS A 1 414 ? -8.031 -13.141 -14.719 1 94.5 414 LYS A N 1
ATOM 3376 C CA . LYS A 1 414 ? -9 -13.484 -15.75 1 94.5 414 LYS A CA 1
ATOM 3377 C C . LYS A 1 414 ? -9.672 -14.828 -15.445 1 94.5 414 LYS A C 1
ATOM 3379 O O . LYS A 1 414 ? -10.891 -14.953 -15.547 1 94.5 414 LYS A O 1
ATOM 3384 N N . THR A 1 415 ? -8.852 -15.695 -15.094 1 95.38 415 THR A N 1
ATOM 3385 C CA . THR A 1 415 ? -9.383 -17.031 -14.82 1 95.38 415 THR A CA 1
ATOM 3386 C C . THR A 1 415 ? -10.312 -17 -13.617 1 95.38 415 THR A C 1
ATOM 3388 O O . THR A 1 415 ? -11.375 -17.625 -13.633 1 95.38 415 THR A O 1
ATOM 3391 N N . PHE A 1 416 ? -9.945 -16.297 -12.656 1 94.62 416 PHE A N 1
ATOM 3392 C CA . PHE A 1 416 ? -10.75 -16.266 -11.445 1 94.62 416 PHE A CA 1
ATOM 3393 C C . PHE A 1 416 ? -12.078 -15.555 -11.68 1 94.62 416 PHE A C 1
ATOM 3395 O O . PHE A 1 416 ? -13.109 -15.953 -11.148 1 94.62 416 PHE A O 1
ATOM 3402 N N . MET A 1 417 ? -12.055 -14.523 -12.398 1 93.06 417 MET A N 1
ATOM 3403 C CA . MET A 1 417 ? -13.281 -13.789 -12.672 1 93.06 417 MET A CA 1
ATOM 3404 C C . MET A 1 417 ? -14.336 -14.711 -13.289 1 93.06 417 MET A C 1
ATOM 3406 O O . MET A 1 417 ? -15.5 -14.695 -12.883 1 93.06 417 MET A O 1
ATOM 3410 N N . PHE A 1 418 ? -13.883 -15.453 -14.188 1 94.69 418 PHE A N 1
ATOM 3411 C CA . PHE A 1 418 ? -14.797 -16.391 -14.836 1 94.69 418 PHE A CA 1
ATOM 3412 C C . PHE A 1 418 ? -15.172 -17.516 -13.898 1 94.69 418 PHE A C 1
ATOM 3414 O O . PHE A 1 418 ? -16.344 -17.844 -13.742 1 94.69 418 PHE A O 1
ATOM 3421 N N . GLN A 1 419 ? -14.211 -18.109 -13.289 1 95.56 419 GLN A N 1
ATOM 3422 C CA . GLN A 1 419 ? -14.453 -19.281 -12.453 1 95.56 419 GLN A CA 1
ATOM 3423 C C . GLN A 1 419 ? -15.312 -18.922 -11.242 1 95.56 419 GLN A C 1
ATOM 3425 O O . GLN A 1 419 ? -16.062 -19.766 -10.742 1 95.56 419 GLN A O 1
ATOM 3430 N N . PHE A 1 420 ? -15.219 -17.734 -10.797 1 95.5 420 PHE A N 1
ATOM 3431 C CA . PHE A 1 420 ? -16.031 -17.281 -9.672 1 95.5 420 PHE A CA 1
ATOM 3432 C C . PHE A 1 420 ? -17.516 -17.359 -10 1 95.5 420 PHE A C 1
ATOM 3434 O O . PHE A 1 420 ? -18.297 -17.953 -9.25 1 95.5 420 PHE A O 1
ATOM 3441 N N . VAL A 1 421 ? -17.828 -16.844 -11.125 1 95.5 421 VAL A N 1
ATOM 3442 C CA . VAL A 1 421 ? -19.234 -16.828 -11.539 1 95.5 421 VAL A CA 1
ATOM 3443 C C . VAL A 1 421 ? -19.688 -18.234 -11.883 1 95.5 421 VAL A C 1
ATOM 3445 O O . VAL A 1 421 ? -20.766 -18.672 -11.469 1 95.5 421 VAL A O 1
ATOM 3448 N N . ASN A 1 422 ? -18.812 -18.906 -12.562 1 95.69 422 ASN A N 1
ATOM 3449 C CA . ASN A 1 422 ? -19.141 -20.266 -12.984 1 95.69 422 ASN A CA 1
ATOM 3450 C C . ASN A 1 422 ? -19.359 -21.172 -11.781 1 95.69 422 ASN A C 1
ATOM 3452 O O . ASN A 1 422 ? -20.234 -22.047 -11.812 1 95.69 422 ASN A O 1
ATOM 3456 N N . SER A 1 423 ? -18.641 -20.984 -10.766 1 96 423 SER A N 1
ATOM 3457 C CA . SER A 1 423 ? -18.672 -21.891 -9.625 1 96 423 SER A CA 1
ATOM 3458 C C . SER A 1 423 ? -19.797 -21.516 -8.656 1 96 423 SER A C 1
ATOM 3460 O O . SER A 1 423 ? -20.391 -22.391 -8.031 1 96 423 SER A O 1
ATOM 3462 N N . TYR A 1 424 ? -20.141 -20.219 -8.461 1 96.56 424 TYR A N 1
ATOM 3463 C CA . TYR A 1 424 ? -20.984 -19.844 -7.34 1 96.56 424 TYR A CA 1
ATOM 3464 C C . TYR A 1 424 ? -22.297 -19.234 -7.828 1 96.56 424 TYR A C 1
ATOM 3466 O O . TYR A 1 424 ? -23.172 -18.891 -7.023 1 96.56 424 TYR A O 1
ATOM 3474 N N . ALA A 1 425 ? -22.484 -19.172 -9.148 1 94.25 425 ALA A N 1
ATOM 3475 C CA . ALA A 1 425 ? -23.688 -18.547 -9.688 1 94.25 425 ALA A CA 1
ATOM 3476 C C . ALA A 1 425 ? -24.953 -19.281 -9.211 1 94.25 425 ALA A C 1
ATOM 3478 O O . ALA A 1 425 ? -25.938 -18.641 -8.844 1 94.25 425 ALA A O 1
ATOM 3479 N N . SER A 1 426 ? -24.938 -20.547 -9.211 1 94.12 426 SER A N 1
ATOM 3480 C CA . SER A 1 426 ? -26.109 -21.312 -8.789 1 94.12 426 SER A CA 1
ATOM 3481 C C . SER A 1 426 ? -26.422 -21.078 -7.32 1 94.12 426 SER A C 1
ATOM 3483 O O . SER A 1 426 ? -27.594 -21 -6.941 1 94.12 426 SER A O 1
ATOM 3485 N N . LEU A 1 427 ? -25.422 -20.984 -6.516 1 95.19 427 LEU A N 1
ATOM 3486 C CA . LEU A 1 427 ? -25.609 -20.75 -5.09 1 95.19 427 LEU A CA 1
ATOM 3487 C C . LEU A 1 427 ? -26.156 -19.344 -4.832 1 95.19 427 LEU A C 1
ATOM 3489 O O . LEU A 1 427 ? -27.031 -19.156 -3.994 1 95.19 427 LEU A O 1
ATOM 3493 N N . VAL A 1 428 ? -25.641 -18.406 -5.613 1 93.38 428 VAL A N 1
ATOM 3494 C CA . VAL A 1 428 ? -26.125 -17.031 -5.5 1 93.38 428 VAL A CA 1
ATOM 3495 C C . VAL A 1 428 ? -27.578 -16.953 -5.922 1 93.38 428 VAL A C 1
ATOM 3497 O O . VAL A 1 428 ? -28.391 -16.266 -5.27 1 93.38 428 VAL A O 1
ATOM 3500 N N . TYR A 1 429 ? -27.953 -17.719 -6.891 1 91.44 429 TYR A N 1
ATOM 3501 C CA . TYR A 1 429 ? -29.328 -17.734 -7.375 1 91.44 429 TYR A CA 1
ATOM 3502 C C . TYR A 1 429 ? -30.281 -18.281 -6.309 1 91.44 429 TYR A C 1
ATOM 3504 O O . TYR A 1 429 ? -31.312 -17.688 -6.023 1 91.44 429 TYR A O 1
ATOM 3512 N N . ILE A 1 430 ? -29.953 -19.297 -5.703 1 91.75 430 ILE A N 1
ATOM 3513 C CA . ILE A 1 430 ? -30.797 -19.938 -4.703 1 91.75 430 ILE A CA 1
ATOM 3514 C C . ILE A 1 430 ? -30.875 -19.047 -3.457 1 91.75 430 ILE A C 1
ATOM 3516 O O . ILE A 1 430 ? -31.953 -18.859 -2.898 1 91.75 430 ILE A O 1
ATOM 3520 N N . ALA A 1 431 ? -29.781 -18.5 -3.109 1 91.81 431 ALA A N 1
ATOM 3521 C CA . ALA A 1 431 ? -29.688 -17.766 -1.848 1 91.81 431 ALA A CA 1
ATOM 3522 C C . ALA A 1 431 ? -30.406 -16.422 -1.937 1 91.81 431 ALA A C 1
ATOM 3524 O O . ALA A 1 431 ? -31.078 -16.016 -0.988 1 91.81 431 ALA A O 1
ATOM 3525 N N . PHE A 1 432 ? -30.391 -15.789 -3.139 1 87.81 432 PHE A N 1
ATOM 3526 C CA . PHE A 1 432 ? -30.781 -14.383 -3.082 1 87.81 432 PHE A CA 1
ATOM 3527 C C . PHE A 1 432 ? -31.766 -14.047 -4.188 1 87.81 432 PHE A C 1
ATOM 3529 O O . PHE A 1 432 ? -32.438 -13.023 -4.129 1 87.81 432 PHE A O 1
ATOM 3536 N N . ILE A 1 433 ? -31.906 -14.844 -5.195 1 84.5 433 ILE A N 1
ATOM 3537 C CA . ILE A 1 433 ? -32.688 -14.43 -6.363 1 84.5 433 ILE A CA 1
ATOM 3538 C C . ILE A 1 433 ? -33.938 -15.266 -6.469 1 84.5 433 ILE A C 1
ATOM 3540 O O . ILE A 1 433 ? -35.031 -14.742 -6.785 1 84.5 433 ILE A O 1
ATOM 3544 N N . LYS A 1 434 ? -33.938 -16.438 -6.172 1 85.69 434 LYS A N 1
ATOM 3545 C CA . LYS A 1 434 ? -35 -17.406 -6.398 1 85.69 434 LYS A CA 1
ATOM 3546 C C . LYS A 1 434 ? -36.281 -16.953 -5.711 1 85.69 434 LYS A C 1
ATOM 3548 O O . LYS A 1 434 ? -37.344 -16.922 -6.336 1 85.69 434 LYS A O 1
ATOM 3553 N N . GLU A 1 435 ? -36.219 -16.594 -4.5 1 80 435 GLU A N 1
ATOM 3554 C CA . GLU A 1 435 ? -37.375 -16.172 -3.74 1 80 435 GLU A CA 1
ATOM 3555 C C . GLU A 1 435 ? -37.906 -14.844 -4.254 1 80 435 GLU A C 1
ATOM 3557 O O . GLU A 1 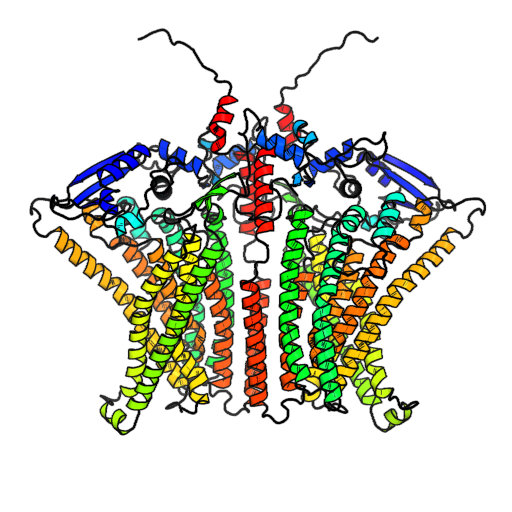435 ? -39.125 -14.625 -4.27 1 80 435 GLU A O 1
ATOM 3562 N N . ILE A 1 436 ? -37.094 -14.039 -4.66 1 76.44 436 ILE A N 1
ATOM 3563 C CA . ILE A 1 436 ? -37.469 -12.695 -5.09 1 76.44 436 ILE A CA 1
ATOM 3564 C C . ILE A 1 436 ? -38.25 -12.773 -6.398 1 76.44 436 ILE A C 1
ATOM 3566 O O . ILE A 1 436 ? -39.188 -12 -6.617 1 76.44 436 ILE A O 1
ATOM 3570 N N . ILE A 1 437 ? -37.938 -13.734 -7.219 1 78.31 437 ILE A N 1
ATOM 3571 C CA . ILE A 1 437 ? -38.594 -13.828 -8.516 1 78.31 437 ILE A CA 1
ATOM 3572 C C . ILE A 1 437 ? -39.844 -14.703 -8.406 1 78.31 437 ILE A C 1
ATOM 3574 O O . ILE A 1 437 ? -40.5 -14.977 -9.406 1 78.31 437 ILE A O 1
ATOM 3578 N N . GLY A 1 438 ? -40.219 -15.141 -7.277 1 76.81 438 GLY A N 1
ATOM 3579 C CA . GLY A 1 438 ? -41.469 -15.836 -7.047 1 76.81 438 GLY A CA 1
ATOM 3580 C C . GLY A 1 438 ? -41.375 -17.328 -7.285 1 76.81 438 GLY A C 1
ATOM 3581 O O . GLY A 1 438 ? -42.406 -18 -7.508 1 76.81 438 GLY A O 1
ATOM 3582 N N . ASN A 1 439 ? -40.219 -17.875 -7.402 1 78.69 439 ASN A N 1
ATOM 3583 C CA . ASN A 1 439 ? -40.031 -19.312 -7.523 1 78.69 439 ASN A CA 1
ATOM 3584 C C . ASN A 1 439 ? -39.781 -19.969 -6.164 1 78.69 439 ASN A C 1
ATOM 3586 O O . ASN A 1 439 ? -38.719 -19.844 -5.59 1 78.69 439 ASN A O 1
ATOM 3590 N N . PRO A 1 440 ? -40.812 -20.594 -5.672 1 79.12 440 PRO A N 1
ATOM 3591 C CA . PRO A 1 440 ? -40.719 -21.125 -4.309 1 79.12 440 PRO A CA 1
ATOM 3592 C C . PRO A 1 440 ? -39.719 -22.266 -4.195 1 79.12 440 PRO A C 1
ATOM 3594 O O . PRO A 1 440 ? -39.562 -23.062 -5.133 1 79.12 440 PRO A O 1
ATOM 3597 N N . CYS A 1 441 ? -39 -22.344 -3.117 1 82.12 441 CYS A N 1
ATOM 3598 C CA . CYS A 1 441 ? -38.125 -23.453 -2.771 1 82.12 441 CYS A CA 1
ATOM 3599 C C . CYS A 1 441 ? -38.938 -24.656 -2.27 1 82.12 441 CYS A C 1
ATOM 3601 O O . CYS A 1 441 ? -40.062 -24.484 -1.767 1 82.12 441 CYS A O 1
ATOM 3603 N N . LEU A 1 442 ? -38.594 -25.75 -2.555 1 75.38 442 LEU A N 1
ATOM 3604 C CA . LEU A 1 442 ? -39.344 -26.969 -2.209 1 75.38 442 LEU A CA 1
ATOM 3605 C C . LEU A 1 442 ? -39.594 -27.031 -0.708 1 75.38 442 LEU A C 1
ATOM 3607 O O . LEU A 1 442 ? -40.75 -27.156 -0.28 1 75.38 442 LEU A O 1
ATOM 3611 N N . VAL A 1 443 ? -38.625 -26.969 0.141 1 78.94 443 VAL A N 1
ATOM 3612 C CA . VAL A 1 443 ? -38.781 -26.953 1.593 1 78.94 443 VAL A CA 1
ATOM 3613 C C . VAL A 1 443 ? -38.469 -25.562 2.127 1 78.94 443 VAL A C 1
ATOM 3615 O O . VAL A 1 443 ? -39.375 -24.797 2.459 1 78.94 443 VAL A O 1
ATOM 3618 N N . SER A 1 444 ? -37.281 -25.219 2.035 1 84.62 444 SER A N 1
ATOM 3619 C CA . SER A 1 444 ? -36.781 -23.875 2.344 1 84.62 444 SER A CA 1
ATOM 3620 C C . SER A 1 444 ? -35.562 -23.516 1.487 1 84.62 444 SER A C 1
ATOM 3622 O O . SER A 1 444 ? -34.875 -24.406 0.99 1 84.62 444 SER A O 1
ATOM 3624 N N . CYS A 1 445 ? -35.469 -22.344 1.232 1 86.5 445 CYS A N 1
ATOM 3625 C CA . CYS A 1 445 ? -34.312 -21.922 0.437 1 86.5 445 CYS A CA 1
ATOM 3626 C C . CYS A 1 445 ? -33 -22.297 1.118 1 86.5 445 CYS A C 1
ATOM 3628 O O . CYS A 1 445 ? -32 -22.578 0.448 1 86.5 445 CYS A O 1
ATOM 3630 N N . MET A 1 446 ? -33.062 -22.344 2.418 1 88.06 446 MET A N 1
ATOM 3631 C CA . MET A 1 446 ? -31.859 -22.75 3.17 1 88.06 446 MET A CA 1
ATOM 3632 C C . MET A 1 446 ? -31.531 -24.219 2.926 1 88.06 446 MET A C 1
ATOM 3634 O O . MET A 1 446 ? -30.359 -24.578 2.768 1 88.06 446 MET A O 1
ATOM 3638 N N . ASN A 1 447 ? -32.531 -25.016 2.877 1 87.06 447 ASN A N 1
ATOM 3639 C CA . ASN A 1 447 ? -32.344 -26.438 2.625 1 87.06 447 ASN A CA 1
ATOM 3640 C C . ASN A 1 447 ? -31.844 -26.688 1.199 1 87.06 447 ASN A C 1
ATOM 3642 O O . ASN A 1 447 ? -30.984 -27.531 0.974 1 87.06 447 ASN A O 1
ATOM 3646 N N . GLU A 1 448 ? -32.438 -26 0.337 1 89 448 GLU A N 1
ATOM 3647 C CA . GLU A 1 448 ? -32 -26.156 -1.053 1 89 448 GLU A CA 1
ATOM 3648 C C . GLU A 1 448 ? -30.562 -25.688 -1.248 1 89 448 GLU A C 1
ATOM 3650 O O . GLU A 1 448 ? -29.812 -26.297 -1.995 1 89 448 GLU A O 1
ATOM 3655 N N . LEU A 1 449 ? -30.266 -24.562 -0.641 1 92.12 449 LEU A N 1
ATOM 3656 C CA . LEU A 1 449 ? -28.906 -24.047 -0.705 1 92.12 449 LEU A CA 1
ATOM 3657 C C . LEU A 1 449 ? -27.906 -25.031 -0.112 1 92.12 449 LEU A C 1
ATOM 3659 O O . LEU A 1 449 ? -26.844 -25.281 -0.695 1 92.12 449 LEU A O 1
ATOM 3663 N N . SER A 1 450 ? -28.234 -25.609 0.994 1 90.75 450 SER A N 1
ATOM 3664 C CA . SER A 1 450 ? -27.375 -26.594 1.668 1 90.75 450 SER A CA 1
ATOM 3665 C C . SER A 1 450 ? -27.156 -27.812 0.797 1 90.75 450 SER A C 1
ATOM 3667 O O . SER A 1 450 ? -26.031 -28.281 0.655 1 90.75 450 SER A O 1
ATOM 3669 N N . THR A 1 451 ? -28.219 -28.266 0.179 1 88.5 451 THR A N 1
ATOM 3670 C CA . THR A 1 451 ? -28.141 -29.469 -0.648 1 88.5 451 THR A CA 1
ATOM 3671 C C . THR A 1 451 ? -27.328 -29.203 -1.912 1 88.5 451 THR A C 1
ATOM 3673 O O . THR A 1 451 ? -26.5 -30.016 -2.309 1 88.5 451 THR A O 1
ATOM 3676 N N . ASN A 1 452 ? -27.625 -28.094 -2.506 1 92.38 452 ASN A N 1
ATOM 3677 C CA . ASN A 1 452 ? -26.875 -27.75 -3.707 1 92.38 452 ASN A CA 1
ATOM 3678 C C . ASN A 1 452 ? -25.391 -27.578 -3.412 1 92.38 452 ASN A C 1
ATOM 3680 O O . ASN A 1 452 ? -24.547 -28.094 -4.141 1 92.38 452 ASN A O 1
ATOM 3684 N N . LEU A 1 453 ? -25.031 -26.859 -2.346 1 94.31 453 LEU A N 1
ATOM 3685 C CA . LEU A 1 453 ? -23.656 -26.609 -1.962 1 94.31 453 LEU A CA 1
ATOM 3686 C C . LEU A 1 453 ? -22.938 -27.922 -1.633 1 94.31 453 LEU A C 1
ATOM 3688 O O . LEU A 1 453 ? -21.844 -28.172 -2.135 1 94.31 453 LEU A O 1
ATOM 3692 N N . SER A 1 454 ? -23.562 -28.75 -0.845 1 93 454 SER A N 1
ATOM 3693 C CA . SER A 1 454 ? -22.938 -30 -0.431 1 93 454 SER A CA 1
ATOM 3694 C C . SER A 1 454 ? -22.719 -30.922 -1.622 1 93 454 SER A C 1
ATOM 3696 O O . SER A 1 454 ? -21.641 -31.516 -1.759 1 93 454 SER A O 1
ATOM 3698 N N . THR A 1 455 ? -23.688 -30.953 -2.504 1 91.62 455 THR A N 1
ATOM 3699 C CA . THR A 1 455 ? -23.594 -31.859 -3.646 1 91.62 455 THR A CA 1
ATOM 3700 C C . THR A 1 455 ? -22.516 -31.391 -4.621 1 91.62 455 THR A C 1
ATOM 3702 O O . THR A 1 455 ? -21.672 -32.188 -5.035 1 91.62 455 THR A O 1
ATOM 3705 N N . VAL A 1 456 ? -22.578 -30.141 -4.914 1 93.19 456 VAL A N 1
ATOM 3706 C CA . VAL A 1 456 ? -21.609 -29.609 -5.859 1 93.19 456 VAL A CA 1
ATOM 3707 C C . VAL A 1 456 ? -20.203 -29.688 -5.266 1 93.19 456 VAL A C 1
ATOM 3709 O O . VAL A 1 456 ? -19.25 -30.094 -5.941 1 93.19 456 VAL A O 1
ATOM 3712 N N . PHE A 1 457 ? -20.047 -29.312 -4.02 1 94.12 457 PHE A N 1
ATOM 3713 C CA . PHE A 1 457 ? -18.75 -29.297 -3.355 1 94.12 457 PHE A CA 1
ATOM 3714 C C . PHE A 1 457 ? -18.172 -30.703 -3.248 1 94.12 457 PHE A C 1
ATOM 3716 O O . PHE A 1 457 ? -17 -30.922 -3.586 1 94.12 457 PHE A O 1
ATOM 3723 N N . LEU A 1 458 ? -18.969 -31.641 -2.887 1 92.06 458 LEU A N 1
ATOM 3724 C CA . LEU A 1 458 ? -18.516 -33.031 -2.758 1 92.06 458 LEU A CA 1
ATOM 3725 C C . LEU A 1 458 ? -18.141 -33.594 -4.117 1 92.06 458 LEU A C 1
ATOM 3727 O O . LEU A 1 458 ? -17.125 -34.312 -4.23 1 92.06 458 LEU A O 1
ATOM 3731 N N . ALA A 1 459 ? -18.938 -33.281 -5.066 1 91.31 459 ALA A N 1
ATOM 3732 C CA . ALA A 1 459 ? -18.641 -33.75 -6.418 1 91.31 459 ALA A CA 1
ATOM 3733 C C . ALA A 1 459 ? -17.312 -33.156 -6.91 1 91.31 459 ALA A C 1
ATOM 3735 O O . ALA A 1 459 ? -16.516 -33.875 -7.516 1 91.31 459 ALA A O 1
ATOM 3736 N N . ARG A 1 460 ? -17.047 -31.969 -6.641 1 90.75 460 ARG A N 1
ATOM 3737 C CA . ARG A 1 460 ? -15.812 -31.312 -7.078 1 90.75 460 ARG A CA 1
ATOM 3738 C C . ARG A 1 460 ? -14.602 -31.906 -6.367 1 90.75 460 ARG A C 1
ATOM 3740 O O . ARG A 1 460 ? -13.555 -32.125 -6.984 1 90.75 460 ARG A O 1
ATOM 3747 N N . LEU A 1 461 ? -14.75 -32.125 -5.074 1 91 461 LEU A N 1
ATOM 3748 C CA . LEU A 1 461 ? -13.648 -32.719 -4.305 1 91 461 LEU A CA 1
ATOM 3749 C C . LEU A 1 461 ? -13.32 -34.125 -4.793 1 91 461 LEU A C 1
ATOM 3751 O O . LEU A 1 461 ? -12.148 -34.469 -4.969 1 91 461 LEU A O 1
ATOM 3755 N N . ALA A 1 462 ? -14.297 -34.844 -5.156 1 87.69 462 ALA A N 1
ATOM 3756 C CA . ALA A 1 462 ? -14.117 -36.219 -5.598 1 87.69 462 ALA A CA 1
ATOM 3757 C C . ALA A 1 462 ? -13.5 -36.281 -6.992 1 87.69 462 ALA A C 1
ATOM 3759 O O . ALA A 1 462 ? -12.516 -37 -7.215 1 87.69 462 ALA A O 1
ATOM 3760 N N . VAL A 1 463 ? -14 -35.5 -7.805 1 85.56 463 VAL A N 1
ATOM 3761 C CA . VAL A 1 463 ? -13.508 -35.469 -9.18 1 85.56 463 VAL A CA 1
ATOM 3762 C C . VAL A 1 463 ? -12.094 -34.906 -9.219 1 85.56 463 VAL A C 1
ATOM 3764 O O . VAL A 1 463 ? -11.25 -35.375 -9.984 1 85.56 463 VAL A O 1
ATOM 3767 N N . GLY A 1 464 ? -11.867 -33.938 -8.43 1 84.25 464 GLY A N 1
ATOM 3768 C CA . GLY A 1 464 ? -10.547 -33.312 -8.375 1 84.25 464 GLY A CA 1
ATOM 3769 C C . GLY A 1 464 ? -9.461 -34.281 -7.922 1 84.25 464 GLY A C 1
ATOM 3770 O O . GLY A 1 464 ? -8.445 -34.438 -8.602 1 84.25 464 GLY A O 1
ATOM 3771 N N . ASN A 1 465 ? -9.664 -35 -6.906 1 83.56 465 ASN A N 1
ATOM 3772 C CA . ASN A 1 465 ? -8.688 -35.938 -6.359 1 83.56 465 ASN A CA 1
ATOM 3773 C C . ASN A 1 465 ? -8.508 -37.156 -7.266 1 83.56 465 ASN A C 1
ATOM 3775 O O . ASN A 1 465 ? -7.383 -37.625 -7.484 1 83.56 465 ASN A O 1
ATOM 3779 N N . LEU A 1 466 ? -9.586 -37.562 -7.84 1 84.25 466 LEU A N 1
ATOM 3780 C CA . LEU A 1 466 ? -9.523 -38.719 -8.703 1 84.25 466 LEU A CA 1
ATOM 3781 C C . LEU A 1 466 ? -8.789 -38.406 -10 1 84.25 466 LEU A C 1
ATOM 3783 O O . LEU A 1 466 ? -7.965 -39.188 -10.469 1 84.25 466 LEU A O 1
ATOM 3787 N N . SER A 1 467 ? -9.055 -37.312 -10.477 1 85.19 467 SER A N 1
ATOM 3788 C CA . SER A 1 467 ? -8.414 -36.906 -11.727 1 85.19 467 SER A CA 1
ATOM 3789 C C . SER A 1 467 ? -6.918 -36.688 -11.531 1 85.19 467 SER A C 1
ATOM 3791 O O . SER A 1 467 ? -6.121 -36.938 -12.43 1 85.19 467 SER A O 1
ATOM 3793 N N . GLU A 1 468 ? -6.473 -36.219 -10.43 1 85.31 468 GLU A N 1
ATOM 3794 C CA . GLU A 1 468 ? -5.074 -35.938 -10.133 1 85.31 468 GLU A CA 1
ATOM 3795 C C . GLU A 1 468 ? -4.262 -37.219 -10.008 1 85.31 468 GLU A C 1
ATOM 3797 O O . GLU A 1 468 ? -3.043 -37.219 -10.195 1 85.31 468 GLU A O 1
ATOM 3802 N N . VAL A 1 469 ? -4.93 -38.312 -9.703 1 83.62 469 VAL A N 1
ATOM 3803 C CA . VAL A 1 469 ? -4.23 -39.594 -9.523 1 83.62 469 VAL A CA 1
ATOM 3804 C C . VAL A 1 469 ? -4.359 -40.438 -10.789 1 83.62 469 VAL A C 1
ATOM 3806 O O . VAL A 1 469 ? -3.359 -40.938 -11.312 1 83.62 469 VAL A O 1
ATOM 3809 N N . VAL A 1 470 ? -5.477 -40.438 -11.344 1 85.94 470 VAL A N 1
ATOM 3810 C CA . VAL A 1 470 ? -5.789 -41.406 -12.406 1 85.94 470 VAL A CA 1
ATOM 3811 C C . VAL A 1 470 ? -5.234 -40.875 -13.734 1 85.94 470 VAL A C 1
ATOM 3813 O O . VAL A 1 470 ? -4.613 -41.625 -14.484 1 85.94 470 VAL A O 1
ATOM 3816 N N . LEU A 1 471 ? -5.406 -39.688 -13.938 1 84.56 471 LEU A N 1
ATOM 3817 C CA . LEU A 1 471 ? -5.059 -39.125 -15.25 1 84.56 471 LEU A CA 1
ATOM 3818 C C . LEU A 1 471 ? -3.557 -39.25 -15.5 1 84.56 471 LEU A C 1
ATOM 3820 O O . LEU A 1 471 ? -3.133 -39.719 -16.562 1 84.56 471 LEU A O 1
ATOM 3824 N N . PRO A 1 472 ? -2.717 -38.844 -14.562 1 82 472 PRO A N 1
ATOM 3825 C CA . PRO A 1 472 ? -1.277 -38.969 -14.797 1 82 472 PRO A CA 1
ATOM 3826 C C . PRO A 1 472 ? -0.833 -40.406 -14.977 1 82 472 PRO A C 1
ATOM 3828 O O . PRO A 1 472 ? 0.064 -40.688 -15.773 1 82 472 PRO A O 1
ATOM 3831 N N . ILE A 1 473 ? -1.434 -41.344 -14.328 1 82.06 473 ILE A N 1
ATOM 3832 C CA . ILE A 1 473 ? -1.093 -42.75 -14.438 1 82.06 473 ILE A CA 1
ATOM 3833 C C . ILE A 1 473 ? -1.477 -43.281 -15.82 1 82.06 473 ILE A C 1
ATOM 3835 O O . ILE A 1 473 ? -0.695 -43.969 -16.469 1 82.06 473 ILE A O 1
ATOM 3839 N N . LEU A 1 474 ? -2.637 -42.875 -16.25 1 87.12 474 LEU A N 1
ATOM 3840 C CA . LEU A 1 474 ? -3.098 -43.312 -17.562 1 87.12 474 LEU A CA 1
ATOM 3841 C C . LEU A 1 474 ? -2.219 -42.719 -18.672 1 87.12 474 LEU A C 1
ATOM 3843 O O . LEU A 1 474 ? -1.91 -43.406 -19.641 1 87.12 474 LEU A O 1
ATOM 3847 N N . LYS A 1 475 ? -1.795 -41.562 -18.484 1 87.06 475 LYS A N 1
ATOM 3848 C CA . LYS A 1 475 ? -0.941 -40.906 -19.469 1 87.06 475 LYS A CA 1
ATOM 3849 C C . LYS A 1 475 ? 0.447 -41.531 -19.5 1 87.06 475 LYS A C 1
ATOM 3851 O O . LYS A 1 475 ? 1.03 -41.719 -20.578 1 87.06 475 LYS A O 1
ATOM 3856 N N . ALA A 1 476 ? 1.019 -41.781 -18.312 1 83.25 476 ALA A N 1
ATOM 3857 C CA . ALA A 1 476 ? 2.328 -42.406 -18.234 1 83.25 476 ALA A CA 1
ATOM 3858 C C . ALA A 1 476 ? 2.303 -43.812 -18.859 1 83.25 476 ALA A C 1
ATOM 3860 O O . ALA A 1 476 ? 3.25 -44.188 -19.547 1 83.25 476 ALA A O 1
ATOM 3861 N N . ARG A 1 477 ? 1.208 -44.531 -18.656 1 85.44 477 ARG A N 1
ATOM 3862 C CA . ARG A 1 477 ? 1.07 -45.875 -19.234 1 85.44 477 ARG A CA 1
ATOM 3863 C C . ARG A 1 477 ? 0.973 -45.812 -20.766 1 85.44 477 ARG A C 1
ATOM 3865 O O . ARG A 1 477 ? 1.552 -46.625 -21.453 1 85.44 477 ARG A O 1
ATOM 3872 N N . ARG A 1 478 ? 0.288 -44.906 -21.156 1 89.56 478 ARG A N 1
ATOM 3873 C CA . ARG A 1 478 ? 0.162 -44.719 -22.594 1 89.56 478 ARG A CA 1
ATOM 3874 C C . ARG A 1 478 ? 1.506 -44.375 -23.219 1 89.56 478 ARG A C 1
ATOM 3876 O O . ARG A 1 478 ? 1.873 -44.906 -24.266 1 89.56 478 ARG A O 1
ATOM 3883 N N . ARG A 1 479 ? 2.24 -43.5 -22.625 1 86.25 479 ARG A N 1
ATOM 3884 C CA . ARG A 1 479 ? 3.539 -43.094 -23.125 1 86.25 479 ARG A CA 1
ATOM 3885 C C . ARG A 1 479 ? 4.547 -44.219 -23.062 1 86.25 479 ARG A C 1
ATOM 3887 O O . ARG A 1 479 ? 5.395 -44.375 -23.953 1 86.25 479 ARG A O 1
ATOM 3894 N N . GLN A 1 480 ? 4.469 -44.938 -21.969 1 84.69 480 GLN A N 1
ATOM 3895 C CA . GLN A 1 480 ? 5.344 -46.094 -21.844 1 84.69 480 GLN A CA 1
ATOM 3896 C C . GLN A 1 480 ? 5.102 -47.094 -22.969 1 84.69 480 GLN A C 1
ATOM 3898 O O . GLN A 1 480 ? 6.051 -47.625 -23.531 1 84.69 480 GLN A O 1
ATOM 3903 N N . ARG A 1 481 ? 3.863 -47.25 -23.266 1 85.88 481 ARG A N 1
ATOM 3904 C CA . ARG A 1 481 ? 3.514 -48.156 -24.344 1 85.88 481 ARG A CA 1
ATOM 3905 C C . ARG A 1 481 ? 4.008 -47.625 -25.688 1 85.88 481 ARG A C 1
ATOM 3907 O O . ARG A 1 481 ? 4.508 -48.406 -26.516 1 85.88 481 ARG A O 1
ATOM 3914 N N . GLU A 1 482 ? 3.875 -46.406 -25.812 1 85.06 482 GLU A N 1
ATOM 3915 C CA . GLU A 1 482 ? 4.305 -45.781 -27.062 1 85.06 482 GLU A CA 1
ATOM 3916 C C . GLU A 1 482 ? 5.82 -45.844 -27.219 1 85.06 482 GLU A C 1
ATOM 3918 O O . GLU A 1 482 ? 6.328 -46.031 -28.328 1 85.06 482 GLU A O 1
ATOM 3923 N N . GLU A 1 483 ? 6.527 -45.719 -26.156 1 82.75 483 GLU A N 1
ATOM 3924 C CA . GLU A 1 483 ? 7.984 -45.688 -26.203 1 82.75 483 GLU A CA 1
ATOM 3925 C C . GLU A 1 483 ? 8.578 -47.094 -26.266 1 82.75 483 GLU A C 1
ATOM 3927 O O . GLU A 1 483 ? 9.742 -47.281 -26.625 1 82.75 483 GLU A O 1
ATOM 3932 N N . THR A 1 484 ? 7.797 -48.094 -25.859 1 80.19 484 THR A N 1
ATOM 3933 C CA . THR A 1 484 ? 8.281 -49.469 -25.875 1 80.19 484 THR A CA 1
ATOM 3934 C C . THR A 1 484 ? 7.906 -50.156 -27.188 1 80.19 484 THR A C 1
ATOM 3936 O O . THR A 1 484 ? 8.555 -51.125 -27.594 1 80.19 484 THR A O 1
ATOM 3939 N N . MET A 1 485 ? 6.949 -49.594 -27.797 1 77.5 485 MET A N 1
ATOM 3940 C CA . MET A 1 485 ? 6.484 -50.25 -29.031 1 77.5 485 MET A CA 1
ATOM 3941 C C . MET A 1 485 ? 7.578 -50.25 -30.078 1 77.5 485 MET A C 1
ATOM 3943 O O . MET A 1 485 ? 8.133 -49.219 -30.438 1 77.5 485 MET A O 1
ATOM 3947 N N . GLY A 1 486 ? 7.973 -51.438 -30.609 1 68.06 486 GLY A N 1
ATOM 3948 C CA . GLY A 1 486 ? 8.922 -51.594 -31.688 1 68.06 486 GLY A CA 1
ATOM 3949 C C . GLY A 1 486 ? 10.367 -51.562 -31.219 1 68.06 486 GLY A C 1
ATOM 3950 O O . GLY A 1 486 ? 11.289 -51.594 -32.031 1 68.06 486 GLY A O 1
ATOM 3951 N N . SER A 1 487 ? 10.57 -51.25 -29.859 1 68.81 487 SER A N 1
ATOM 3952 C CA . SER A 1 487 ? 11.938 -51.188 -29.344 1 68.81 487 SER A CA 1
ATOM 3953 C C . SER A 1 487 ? 12.562 -52.562 -29.234 1 68.81 487 SER A C 1
ATOM 3955 O O . SER A 1 487 ? 11.859 -53.562 -29.141 1 68.81 487 SER A O 1
ATOM 3957 N N . ASP A 1 488 ? 13.867 -52.594 -29.562 1 68 488 ASP A N 1
ATOM 3958 C CA . ASP A 1 488 ? 14.641 -53.812 -29.344 1 68 488 ASP A CA 1
ATOM 3959 C C . ASP A 1 488 ? 14.516 -54.281 -27.891 1 68 488 ASP A C 1
ATOM 3961 O O . ASP A 1 488 ? 14.789 -53.5 -26.969 1 68 488 ASP A O 1
ATOM 3965 N N . PRO A 1 489 ? 13.906 -55.469 -27.734 1 68.62 489 PRO A N 1
ATOM 3966 C CA . PRO A 1 489 ? 13.711 -56 -26.375 1 68.62 489 PRO A CA 1
ATOM 3967 C C . PRO A 1 489 ? 14.992 -56 -25.547 1 68.62 489 PRO A C 1
ATOM 3969 O O . PRO A 1 489 ? 14.938 -55.969 -24.328 1 68.62 489 PRO A O 1
ATOM 3972 N N . GLU A 1 490 ? 16.141 -55.969 -26.188 1 69.69 490 GLU A N 1
ATOM 3973 C CA . GLU A 1 490 ? 17.406 -56.062 -25.469 1 69.69 490 GLU A CA 1
ATOM 3974 C C . GLU A 1 490 ? 17.875 -54.688 -24.984 1 69.69 490 GLU A C 1
ATOM 3976 O O . GLU A 1 490 ? 18.734 -54.594 -24.109 1 69.69 490 GLU A O 1
ATOM 3981 N N . ARG A 1 491 ? 17.25 -53.625 -25.484 1 78.12 491 ARG A N 1
ATOM 3982 C CA . ARG A 1 491 ? 17.719 -52.312 -25.109 1 78.12 491 ARG A CA 1
ATOM 3983 C C . ARG A 1 491 ? 16.891 -51.75 -23.938 1 78.12 491 ARG A C 1
ATOM 3985 O O . ARG A 1 491 ? 15.672 -51.875 -23.922 1 78.12 491 ARG A O 1
ATOM 3992 N N . THR A 1 492 ? 17.641 -51.281 -22.906 1 83.19 492 THR A N 1
ATOM 3993 C CA . THR A 1 492 ? 17 -50.75 -21.703 1 83.19 492 THR A CA 1
ATOM 3994 C C . THR A 1 492 ? 16.938 -49.219 -21.766 1 83.19 492 THR A C 1
ATOM 3996 O O . THR A 1 492 ? 17.797 -48.594 -22.375 1 83.19 492 THR A O 1
ATOM 3999 N N . PHE A 1 493 ? 15.773 -48.688 -21.266 1 86.81 493 PHE A N 1
ATOM 4000 C CA . PHE A 1 493 ? 15.586 -47.219 -21.234 1 86.81 493 PHE A CA 1
ATOM 4001 C C . PHE A 1 493 ? 16.719 -46.562 -20.453 1 86.81 493 PHE A C 1
ATOM 4003 O O . PHE A 1 493 ? 17.109 -47.031 -19.391 1 86.81 493 PHE A O 1
ATOM 4010 N N . SER A 1 494 ? 17.25 -45.562 -21.031 1 86.69 494 SER A N 1
ATOM 4011 C CA . SER A 1 494 ? 18.219 -44.719 -20.297 1 86.69 494 SER A CA 1
ATOM 4012 C C . SER A 1 494 ? 17.531 -43.906 -19.203 1 86.69 494 SER A C 1
ATOM 4014 O O . SER A 1 494 ? 16.297 -43.844 -19.156 1 86.69 494 SER A O 1
ATOM 4016 N N . GLY A 1 495 ? 18.266 -43.375 -18.25 1 87.75 495 GLY A N 1
ATOM 4017 C CA . GLY A 1 495 ? 17.75 -42.531 -17.172 1 87.75 495 GLY A CA 1
ATOM 4018 C C . GLY A 1 495 ? 16.844 -41.438 -17.688 1 87.75 495 GLY A C 1
ATOM 4019 O O . GLY A 1 495 ? 15.68 -41.344 -17.297 1 87.75 495 GLY A O 1
ATOM 4020 N N . PRO A 1 496 ? 17.375 -40.625 -18.641 1 91.75 496 PRO A N 1
ATOM 4021 C CA . PRO A 1 496 ? 16.578 -39.531 -19.188 1 91.75 496 PRO A CA 1
ATOM 4022 C C . PRO A 1 496 ? 15.336 -40 -19.922 1 91.75 496 PRO A C 1
ATOM 4024 O O . PRO A 1 496 ? 14.289 -39.344 -19.875 1 91.75 496 PRO A O 1
ATOM 4027 N N . GLU A 1 497 ? 15.375 -41.125 -20.547 1 90.06 497 GLU A N 1
ATOM 4028 C CA . GLU A 1 497 ? 14.219 -41.656 -21.266 1 90.06 497 GLU A CA 1
ATOM 4029 C C . GLU A 1 497 ? 13.109 -42.062 -20.297 1 90.06 497 GLU A C 1
ATOM 4031 O O . GLU A 1 497 ? 11.93 -41.844 -20.578 1 90.06 497 GLU A O 1
ATOM 4036 N N . ARG A 1 498 ? 13.523 -42.656 -19.203 1 89.06 498 ARG A N 1
ATOM 4037 C CA . ARG A 1 498 ? 12.547 -43.031 -18.172 1 89.06 498 ARG A CA 1
ATOM 4038 C C . ARG A 1 498 ? 11.828 -41.781 -17.641 1 89.06 498 ARG A C 1
ATOM 4040 O O . ARG A 1 498 ? 10.641 -41.844 -17.328 1 89.06 498 ARG A O 1
ATOM 4047 N N . GLU A 1 499 ? 12.602 -40.75 -17.469 1 92.06 499 GLU A N 1
ATOM 4048 C CA . GLU A 1 499 ? 12.016 -39.5 -16.969 1 92.06 499 GLU A CA 1
ATOM 4049 C C . GLU A 1 499 ? 11.148 -38.844 -18.016 1 92.06 499 GLU A C 1
ATOM 4051 O O . GLU A 1 499 ? 10.156 -38.188 -17.688 1 92.06 499 GLU A O 1
ATOM 4056 N N . TYR A 1 500 ? 11.531 -38.938 -19.25 1 91.56 500 TYR A N 1
ATOM 4057 C CA . TYR A 1 500 ? 10.75 -38.375 -20.344 1 91.56 500 TYR A CA 1
ATOM 4058 C C . TYR A 1 500 ? 9.344 -38.969 -20.375 1 91.56 500 TYR A C 1
ATOM 4060 O O . TYR A 1 500 ? 8.383 -38.281 -20.734 1 91.56 500 TYR A O 1
ATOM 4068 N N . ILE A 1 501 ? 9.18 -40.219 -19.953 1 88.94 501 ILE A N 1
ATOM 4069 C CA . ILE A 1 501 ? 7.906 -40.906 -19.984 1 88.94 501 ILE A CA 1
ATOM 4070 C C . ILE A 1 501 ? 6.984 -40.344 -18.906 1 88.94 501 ILE A C 1
ATOM 4072 O O . ILE A 1 501 ? 5.758 -40.375 -19.047 1 88.94 501 ILE A O 1
ATOM 4076 N N . LYS A 1 502 ? 7.582 -39.75 -17.875 1 89.62 502 LYS A N 1
ATOM 4077 C CA . LYS A 1 502 ? 6.793 -39.188 -16.781 1 89.62 502 LYS A CA 1
ATOM 4078 C C . LYS A 1 502 ? 6.004 -37.969 -17.234 1 89.62 502 LYS A C 1
ATOM 4080 O O . LYS A 1 502 ? 6.273 -37.406 -18.297 1 89.62 502 LYS A O 1
ATOM 4085 N N . GLU A 1 503 ? 5.055 -37.625 -16.438 1 90 503 GLU A N 1
ATOM 4086 C CA . GLU A 1 503 ? 4.18 -36.5 -16.766 1 90 503 GLU A CA 1
ATOM 4087 C C . GLU A 1 503 ? 4.883 -35.156 -16.516 1 90 503 GLU A C 1
ATOM 4089 O O . GLU A 1 503 ? 5.738 -35.062 -15.625 1 90 503 GLU A O 1
ATOM 4094 N N . THR A 1 504 ? 4.477 -34.156 -17.297 1 89 504 THR A N 1
ATOM 4095 C CA . THR A 1 504 ? 5.055 -32.812 -17.156 1 89 504 THR A CA 1
ATOM 4096 C C . THR A 1 504 ? 4.312 -32.031 -16.094 1 89 504 THR A C 1
ATOM 4098 O O . THR A 1 504 ? 3.08 -32 -16.062 1 89 504 THR A O 1
ATOM 4101 N N . TYR A 1 505 ? 5.047 -31.5 -15.188 1 89.5 505 TYR A N 1
ATOM 4102 C CA . TYR A 1 505 ? 4.539 -30.5 -14.266 1 89.5 505 TYR A CA 1
ATOM 4103 C C . TYR A 1 505 ? 5.082 -29.125 -14.602 1 89.5 505 TYR A C 1
ATOM 4105 O O . TYR A 1 505 ? 6.191 -28.766 -14.195 1 89.5 505 TYR A O 1
ATOM 4113 N N . ASP A 1 506 ? 4.238 -28.406 -15.352 1 85.31 506 ASP A N 1
ATOM 4114 C CA . ASP A 1 506 ? 4.664 -27.062 -15.727 1 85.31 506 ASP A CA 1
ATOM 4115 C C . ASP A 1 506 ? 4.746 -26.156 -14.5 1 85.31 506 ASP A C 1
ATOM 4117 O O . ASP A 1 506 ? 3.76 -25.984 -13.781 1 85.31 506 ASP A O 1
ATOM 4121 N N . VAL A 1 507 ? 5.844 -25.609 -14.344 1 81.81 507 VAL A N 1
ATOM 4122 C CA . VAL A 1 507 ? 6.078 -24.859 -13.109 1 81.81 507 VAL A CA 1
ATOM 4123 C C . VAL A 1 507 ? 5.102 -23.688 -13.008 1 81.81 507 VAL A C 1
ATOM 4125 O O . VAL A 1 507 ? 4.59 -23.391 -11.93 1 81.81 507 VAL A O 1
ATOM 4128 N N . MET A 1 508 ? 4.812 -23 -14.031 1 84.12 508 MET A N 1
ATOM 4129 C CA . MET A 1 508 ? 3.916 -21.844 -13.977 1 84.12 508 MET A CA 1
ATOM 4130 C C . MET A 1 508 ? 2.459 -22.297 -13.984 1 84.12 508 MET A C 1
ATOM 4132 O O . MET A 1 508 ? 1.705 -21.969 -13.062 1 84.12 508 MET A O 1
ATOM 4136 N N . LEU A 1 509 ? 2.121 -23.141 -14.898 1 87.69 509 LEU A N 1
ATOM 4137 C CA . LEU A 1 509 ? 0.722 -23.516 -15.055 1 87.69 509 LEU A CA 1
ATOM 4138 C C . LEU A 1 509 ? 0.332 -24.578 -14.031 1 87.69 509 LEU A C 1
ATOM 4140 O O . LEU A 1 509 ? -0.841 -24.703 -13.664 1 87.69 509 LEU A O 1
ATOM 4144 N N . GLY A 1 510 ? 1.354 -25.359 -13.633 1 88.38 510 GLY A N 1
ATOM 4145 C CA . GLY A 1 510 ? 1.064 -26.375 -12.625 1 88.38 510 GLY A CA 1
ATOM 4146 C C . GLY A 1 510 ? 0.638 -25.781 -11.289 1 88.38 510 GLY A C 1
ATOM 4147 O O . GLY A 1 510 ? -0.451 -26.078 -10.797 1 88.38 510 GLY A O 1
ATOM 4148 N N . THR A 1 511 ? 1.483 -24.938 -10.766 1 92.19 511 THR A N 1
ATOM 4149 C CA . THR A 1 511 ? 1.132 -24.297 -9.5 1 92.19 511 THR A CA 1
ATOM 4150 C C . THR A 1 511 ? -0.113 -23.422 -9.672 1 92.19 511 THR A C 1
ATOM 4152 O O . THR A 1 511 ? -0.928 -23.312 -8.75 1 92.19 511 THR A O 1
ATOM 4155 N N . PHE A 1 512 ? -0.258 -22.875 -10.844 1 94.5 512 PHE A N 1
ATOM 4156 C CA . PHE A 1 512 ? -1.431 -22.062 -11.148 1 94.5 512 PHE A CA 1
ATOM 4157 C C . PHE A 1 512 ? -2.709 -22.875 -10.977 1 94.5 512 PHE A C 1
ATOM 4159 O O . PHE A 1 512 ? -3.646 -22.438 -10.312 1 94.5 512 PHE A O 1
ATOM 4166 N N . LYS A 1 513 ? -2.736 -24.016 -11.547 1 92.62 513 LYS A N 1
ATOM 4167 C CA . LYS A 1 513 ? -3.912 -24.875 -11.469 1 92.62 513 LYS A CA 1
ATOM 4168 C C . LYS A 1 513 ? -4.164 -25.344 -10.039 1 92.62 513 LYS A C 1
ATOM 4170 O O . LYS A 1 513 ? -5.312 -25.422 -9.602 1 92.62 513 LYS A O 1
ATOM 4175 N N . ASP A 1 514 ? -3.09 -25.656 -9.375 1 94.12 514 ASP A N 1
ATOM 4176 C CA . ASP A 1 514 ? -3.213 -26.109 -7.988 1 94.12 514 ASP A CA 1
ATOM 4177 C C . ASP A 1 514 ? -3.793 -25.016 -7.102 1 94.12 514 ASP A C 1
ATOM 4179 O O . ASP A 1 514 ? -4.707 -25.266 -6.312 1 94.12 514 ASP A O 1
ATOM 4183 N N . TYR A 1 515 ? -3.307 -23.75 -7.234 1 96.38 515 TYR A N 1
ATOM 4184 C CA . TYR A 1 515 ? -3.852 -22.625 -6.488 1 96.38 515 TYR A CA 1
ATOM 4185 C C . TYR A 1 515 ? -5.316 -22.391 -6.84 1 96.38 515 TYR A C 1
ATOM 4187 O O . TYR A 1 515 ? -6.141 -22.141 -5.961 1 96.38 515 TYR A O 1
ATOM 4195 N N . ALA A 1 516 ? -5.582 -22.453 -8.109 1 95.38 516 ALA A N 1
ATOM 4196 C CA . ALA A 1 516 ? -6.938 -22.188 -8.578 1 95.38 516 ALA A CA 1
ATOM 4197 C C . ALA A 1 516 ? -7.941 -23.141 -7.941 1 95.38 516 ALA A C 1
ATOM 4199 O O . ALA A 1 516 ? -9.023 -22.719 -7.516 1 95.38 516 ALA A O 1
ATOM 4200 N N . GLU A 1 517 ? -7.57 -24.344 -7.875 1 93.5 517 GLU A N 1
ATOM 4201 C CA . GLU A 1 517 ? -8.438 -25.359 -7.273 1 93.5 517 GLU A CA 1
ATOM 4202 C C . GLU A 1 517 ? -8.695 -25.047 -5.797 1 93.5 517 GLU A C 1
ATOM 4204 O O . GLU A 1 517 ? -9.836 -25.109 -5.336 1 93.5 517 GLU A O 1
ATOM 4209 N N . MET A 1 518 ? -7.672 -24.688 -5.113 1 96.06 518 MET A N 1
ATOM 4210 C CA . MET A 1 518 ? -7.781 -24.453 -3.676 1 96.06 518 MET A CA 1
ATOM 4211 C C . MET A 1 518 ? -8.539 -23.156 -3.398 1 96.06 518 MET A C 1
ATOM 4213 O O . MET A 1 518 ? -9.297 -23.078 -2.428 1 96.06 518 MET A O 1
ATOM 4217 N N . ILE A 1 519 ? -8.367 -22.188 -4.254 1 96.94 519 ILE A N 1
ATOM 4218 C CA . ILE A 1 519 ? -9 -20.891 -4.051 1 96.94 519 ILE A CA 1
ATOM 4219 C C . ILE A 1 519 ? -10.5 -21 -4.297 1 96.94 519 ILE A C 1
ATOM 4221 O O . ILE A 1 519 ? -11.305 -20.422 -3.564 1 96.94 519 ILE A O 1
ATOM 4225 N N . ILE A 1 520 ? -10.875 -21.766 -5.277 1 96 520 ILE A N 1
ATOM 4226 C CA . ILE A 1 520 ? -12.289 -22 -5.527 1 96 520 ILE A CA 1
ATOM 4227 C C . ILE A 1 520 ? -12.898 -22.781 -4.367 1 96 520 ILE A C 1
ATOM 4229 O O . ILE A 1 520 ? -14.016 -22.5 -3.936 1 96 520 ILE A O 1
ATOM 4233 N N . GLN A 1 521 ? -12.148 -23.75 -3.91 1 96.44 521 GLN A N 1
ATOM 4234 C CA . GLN A 1 521 ? -12.586 -24.5 -2.736 1 96.44 521 GLN A CA 1
ATOM 4235 C C . GLN A 1 521 ? -12.781 -23.578 -1.535 1 96.44 521 GLN A C 1
ATOM 4237 O O . GLN A 1 521 ? -13.719 -23.766 -0.755 1 96.44 521 GLN A O 1
ATOM 4242 N N . PHE A 1 522 ? -11.922 -22.641 -1.312 1 97.69 522 PHE A N 1
ATOM 4243 C CA . PHE A 1 522 ? -12.023 -21.641 -0.25 1 97.69 522 PHE A CA 1
ATOM 4244 C C . PHE A 1 522 ? -13.367 -20.922 -0.312 1 97.69 522 PHE A C 1
ATOM 4246 O O . PHE A 1 522 ? -13.984 -20.656 0.722 1 97.69 522 PHE A O 1
ATOM 4253 N N . GLY A 1 523 ? -13.773 -20.594 -1.498 1 97.5 523 GLY A N 1
ATOM 4254 C CA . GLY A 1 523 ? -15.062 -19.953 -1.668 1 97.5 523 GLY A CA 1
ATOM 4255 C C . GLY A 1 523 ? -16.234 -20.812 -1.222 1 97.5 523 GLY A C 1
ATOM 4256 O O . GLY A 1 523 ? -17.141 -20.328 -0.537 1 97.5 523 GLY A O 1
ATOM 4257 N N . TYR A 1 524 ? -16.234 -22.078 -1.551 1 96.81 524 TYR A N 1
ATOM 4258 C CA . TYR A 1 524 ? -17.281 -23 -1.132 1 96.81 524 TYR A CA 1
ATOM 4259 C C . TYR A 1 524 ? -17.312 -23.156 0.385 1 96.81 524 TYR A C 1
ATOM 4261 O O . TYR A 1 524 ? -18.375 -23.359 0.977 1 96.81 524 TYR A O 1
ATOM 4269 N N . ALA A 1 525 ? -16.156 -22.922 0.924 1 96.75 525 ALA A N 1
ATOM 4270 C CA . ALA A 1 525 ? -16.031 -23.156 2.361 1 96.75 525 ALA A CA 1
ATOM 4271 C C . ALA A 1 525 ? -16.328 -21.875 3.146 1 96.75 525 ALA A C 1
ATOM 4273 O O . ALA A 1 525 ? -16.469 -21.922 4.371 1 96.75 525 ALA A O 1
ATOM 4274 N N . THR A 1 526 ? -16.484 -20.75 2.471 1 97.06 526 THR A N 1
ATOM 4275 C CA . THR A 1 526 ? -16.578 -19.531 3.266 1 97.06 526 THR A CA 1
ATOM 4276 C C . THR A 1 526 ? -17.766 -18.672 2.82 1 97.06 526 THR A C 1
ATOM 4278 O O . THR A 1 526 ? -18.453 -18.094 3.65 1 97.06 526 THR A O 1
ATOM 4281 N N . LEU A 1 527 ? -18.094 -18.641 1.585 1 96.69 527 LEU A N 1
ATOM 4282 C CA . LEU A 1 527 ? -19.031 -17.672 1.041 1 96.69 527 LEU A CA 1
ATOM 4283 C C . LEU A 1 527 ? -20.469 -17.969 1.482 1 96.69 527 LEU A C 1
ATOM 4285 O O . LEU A 1 527 ? -21.266 -17.062 1.678 1 96.69 527 LEU A O 1
ATOM 4289 N N . PHE A 1 528 ? -20.844 -19.281 1.608 1 95.75 528 PHE A N 1
ATOM 4290 C CA . PHE A 1 528 ? -22.219 -19.688 1.919 1 95.75 528 PHE A CA 1
ATOM 4291 C C . PHE A 1 528 ? -22.25 -20.656 3.098 1 95.75 528 PHE A C 1
ATOM 4293 O O . PHE A 1 528 ? -23.062 -21.578 3.131 1 95.75 528 PHE A O 1
ATOM 4300 N N . VAL A 1 529 ? -21.391 -20.453 3.982 1 92.44 529 VAL A N 1
ATOM 4301 C CA . VAL A 1 529 ? -21.141 -21.422 5.047 1 92.44 529 VAL A CA 1
ATOM 4302 C C . VAL A 1 529 ? -22.328 -21.453 6 1 92.44 529 VAL A C 1
ATOM 4304 O O . VAL A 1 529 ? -22.562 -22.469 6.676 1 92.44 529 VAL A O 1
ATOM 4307 N N . ALA A 1 530 ? -23.125 -20.406 6.043 1 90.88 530 ALA A N 1
ATOM 4308 C CA . ALA A 1 530 ? -24.312 -20.375 6.891 1 90.88 530 ALA A CA 1
ATOM 4309 C C . ALA A 1 530 ? -25.266 -21.516 6.535 1 90.88 530 ALA A C 1
ATOM 4311 O O . ALA A 1 530 ? -26 -22 7.398 1 90.88 530 ALA A O 1
ATOM 4312 N N . ALA A 1 531 ? -25.234 -21.953 5.332 1 90.25 531 ALA A N 1
ATOM 4313 C CA . ALA A 1 531 ? -26.141 -22.984 4.855 1 90.25 531 ALA A CA 1
ATOM 4314 C C . ALA A 1 531 ? -25.594 -24.375 5.121 1 90.25 531 ALA A C 1
ATOM 4316 O O . ALA A 1 531 ? -26.359 -25.344 5.262 1 90.25 531 ALA A O 1
ATOM 4317 N N . TYR A 1 532 ? -24.359 -24.438 5.121 1 91.69 532 TYR A N 1
ATOM 4318 C CA . TYR A 1 532 ? -23.719 -25.75 5.266 1 91.69 532 TYR A CA 1
ATOM 4319 C C . TYR A 1 532 ? -22.406 -25.641 6.02 1 91.69 532 TYR A C 1
ATOM 4321 O O . TYR A 1 532 ? -21.328 -25.703 5.418 1 91.69 532 TYR A O 1
ATOM 4329 N N . PRO A 1 533 ? -22.391 -25.672 7.316 1 92.44 533 PRO A N 1
ATOM 4330 C CA . PRO A 1 533 ? -21.203 -25.438 8.141 1 92.44 533 PRO A CA 1
ATOM 4331 C C . PRO A 1 533 ? -20.172 -26.547 8.016 1 92.44 533 PRO A C 1
ATOM 4333 O O . PRO A 1 533 ? -19 -26.359 8.375 1 92.44 533 PRO A O 1
ATOM 4336 N N . LEU A 1 534 ? -20.516 -27.703 7.453 1 94.06 534 LEU A N 1
ATOM 4337 C CA . LEU A 1 534 ? -19.609 -28.828 7.348 1 94.06 534 LEU A CA 1
ATOM 4338 C C . LEU A 1 534 ? -18.641 -28.656 6.176 1 94.06 534 LEU A C 1
ATOM 4340 O O . LEU A 1 534 ? -17.703 -29.438 6.008 1 94.06 534 LEU A O 1
ATOM 4344 N N . SER A 1 535 ? -18.891 -27.625 5.418 1 96.12 535 SER A N 1
ATOM 4345 C CA . SER A 1 535 ? -18.016 -27.359 4.27 1 96.12 535 SER A CA 1
ATOM 4346 C C . SER A 1 535 ? -16.578 -27.172 4.707 1 96.12 535 SER A C 1
ATOM 4348 O O . SER A 1 535 ? -15.648 -27.578 3.992 1 96.12 535 SER A O 1
ATOM 4350 N N . CYS A 1 536 ? -16.328 -26.609 5.879 1 97.31 536 CYS A N 1
ATOM 4351 C CA . CYS A 1 536 ? -14.977 -26.406 6.375 1 97.31 536 CYS A CA 1
ATOM 4352 C C . CYS A 1 536 ? -14.297 -27.734 6.676 1 97.31 536 CYS A C 1
ATOM 4354 O O . CYS A 1 536 ? -13.109 -27.906 6.402 1 97.31 536 CYS A O 1
ATOM 4356 N N . LEU A 1 537 ? -15.031 -28.625 7.219 1 97.44 537 LEU A N 1
ATOM 4357 C CA . LEU A 1 537 ? -14.492 -29.953 7.492 1 97.44 537 LEU A CA 1
ATOM 4358 C C . LEU A 1 537 ? -14.156 -30.688 6.195 1 97.44 537 LEU A C 1
ATOM 4360 O O . LEU A 1 537 ? -13.125 -31.344 6.094 1 97.44 537 LEU A O 1
ATOM 4364 N N . MET A 1 538 ? -15.062 -30.578 5.254 1 97 538 MET A N 1
ATOM 4365 C CA . MET A 1 538 ? -14.82 -31.188 3.949 1 97 538 MET A CA 1
ATOM 4366 C C . MET A 1 538 ? -13.555 -30.625 3.314 1 97 538 MET A C 1
ATOM 4368 O O . MET A 1 538 ? -12.75 -31.359 2.756 1 97 538 MET A O 1
ATOM 4372 N N . ALA A 1 539 ? -13.375 -29.328 3.381 1 97.75 539 ALA A N 1
ATOM 4373 C CA . ALA A 1 539 ? -12.18 -28.672 2.846 1 97.75 539 ALA A CA 1
ATOM 4374 C C . ALA A 1 539 ? -10.922 -29.141 3.574 1 97.75 539 ALA A C 1
ATOM 4376 O O . ALA A 1 539 ? -9.883 -29.359 2.951 1 97.75 539 ALA A O 1
ATOM 4377 N N . LEU A 1 540 ? -11.039 -29.281 4.891 1 98.06 540 LEU A N 1
ATOM 4378 C CA . LEU A 1 540 ? -9.906 -29.734 5.699 1 98.06 540 LEU A CA 1
ATOM 4379 C C . LEU A 1 540 ? -9.445 -31.125 5.273 1 98.06 540 LEU A C 1
ATOM 4381 O O . LEU A 1 540 ? -8.258 -31.344 5.047 1 98.06 540 LEU A O 1
ATOM 4385 N N . VAL A 1 541 ? -10.367 -32 5.121 1 96.56 541 VAL A N 1
ATOM 4386 C CA . VAL A 1 541 ? -10.047 -33.375 4.734 1 96.56 541 VAL A CA 1
ATOM 4387 C C . VAL A 1 541 ? -9.445 -33.406 3.332 1 96.56 541 VAL A C 1
ATOM 4389 O O . VAL A 1 541 ? -8.43 -34.062 3.09 1 96.56 541 VAL A O 1
ATOM 4392 N N . ASN A 1 542 ? -10.039 -32.656 2.49 1 96.19 542 ASN A N 1
ATOM 4393 C CA . ASN A 1 542 ? -9.539 -32.562 1.122 1 96.19 542 ASN A CA 1
ATOM 4394 C C . ASN A 1 542 ? -8.117 -32.031 1.078 1 96.19 542 ASN A C 1
ATOM 4396 O O . ASN A 1 542 ? -7.266 -32.562 0.37 1 96.19 542 ASN A O 1
ATOM 4400 N N . ASN A 1 543 ? -7.883 -30.938 1.804 1 96.94 543 ASN A N 1
ATOM 4401 C CA . ASN A 1 543 ? -6.566 -30.312 1.804 1 96.94 543 ASN A CA 1
ATOM 4402 C C . ASN A 1 543 ? -5.496 -31.266 2.348 1 96.94 543 ASN A C 1
ATOM 4404 O O . ASN A 1 543 ? -4.371 -31.281 1.846 1 96.94 543 ASN A O 1
ATOM 4408 N N . TYR A 1 544 ? -5.871 -31.953 3.355 1 96.12 544 TYR A N 1
ATOM 4409 C CA . TYR A 1 544 ? -4.934 -32.906 3.953 1 96.12 544 TYR A CA 1
ATOM 4410 C C . TYR A 1 544 ? -4.527 -33.969 2.953 1 96.12 544 TYR A C 1
ATOM 4412 O O . TYR A 1 544 ? -3.348 -34.312 2.844 1 96.12 544 TYR A O 1
ATOM 4420 N N . ILE A 1 545 ? -5.457 -34.406 2.18 1 94 545 ILE A N 1
ATOM 4421 C CA . ILE A 1 545 ? -5.207 -35.406 1.146 1 94 545 ILE A CA 1
ATOM 4422 C C . ILE A 1 545 ? -4.43 -34.781 -0.006 1 94 545 ILE A C 1
ATOM 4424 O O . ILE A 1 545 ? -3.49 -35.375 -0.534 1 94 545 ILE A O 1
ATOM 4428 N N . GLU A 1 546 ? -4.758 -33.562 -0.312 1 93.81 546 GLU A N 1
ATOM 4429 C CA . GLU A 1 546 ? -4.148 -32.875 -1.43 1 93.81 546 GLU A CA 1
ATOM 4430 C C . GLU A 1 546 ? -2.656 -32.625 -1.194 1 93.81 546 GLU A C 1
ATOM 4432 O O . GLU A 1 546 ? -1.854 -32.75 -2.125 1 93.81 546 GLU A O 1
ATOM 4437 N N . ILE A 1 547 ? -2.258 -32.344 0.023 1 95.31 547 ILE A N 1
ATOM 4438 C CA . ILE A 1 547 ? -0.852 -32.125 0.35 1 95.31 547 ILE A CA 1
ATOM 4439 C C . ILE A 1 547 ? -0.055 -33.375 0.007 1 95.31 547 ILE A C 1
ATOM 4441 O O . ILE A 1 547 ? 1.009 -33.312 -0.611 1 95.31 547 ILE A O 1
ATOM 4445 N N . ARG A 1 548 ? -0.62 -34.531 0.257 1 94 548 ARG A N 1
ATOM 4446 C CA . ARG A 1 548 ? 0.064 -35.781 0.044 1 94 548 ARG A CA 1
ATOM 4447 C C . ARG A 1 548 ? 0.036 -36.188 -1.428 1 94 548 ARG A C 1
ATOM 4449 O O . ARG A 1 548 ? 1.03 -36.688 -1.961 1 94 548 ARG A O 1
ATOM 4456 N N . ILE A 1 549 ? -1.077 -35.906 -2.045 1 92.38 549 ILE A N 1
ATOM 4457 C CA . ILE A 1 549 ? -1.218 -36.281 -3.449 1 92.38 549 ILE A CA 1
ATOM 4458 C C . ILE A 1 549 ? -0.301 -35.406 -4.309 1 92.38 549 ILE A C 1
ATOM 4460 O O . ILE A 1 549 ? 0.373 -35.906 -5.211 1 92.38 549 ILE A O 1
ATOM 4464 N N . ASP A 1 550 ? -0.274 -34.125 -4.02 1 93.25 550 ASP A N 1
ATOM 4465 C CA . ASP A 1 550 ? 0.581 -33.219 -4.781 1 93.25 550 ASP A CA 1
ATOM 4466 C C . ASP A 1 550 ? 2.057 -33.562 -4.574 1 93.25 550 ASP A C 1
ATOM 4468 O O . ASP A 1 550 ? 2.854 -33.5 -5.512 1 93.25 550 ASP A O 1
ATOM 4472 N N . ALA A 1 551 ? 2.398 -33.875 -3.35 1 94.69 551 ALA A N 1
ATOM 4473 C CA . ALA A 1 551 ? 3.773 -34.281 -3.068 1 94.69 551 ALA A CA 1
ATOM 4474 C C . ALA A 1 551 ? 4.137 -35.562 -3.816 1 94.69 551 ALA A C 1
ATOM 4476 O O . ALA A 1 551 ? 5.211 -35.656 -4.414 1 94.69 551 ALA A O 1
ATOM 4477 N N . TRP A 1 552 ? 3.254 -36.5 -3.795 1 92.75 552 TRP A N 1
ATOM 4478 C CA . TRP A 1 552 ? 3.457 -37.781 -4.488 1 92.75 552 TRP A CA 1
ATOM 4479 C C . TRP A 1 552 ? 3.572 -37.562 -5.992 1 92.75 552 TRP A C 1
ATOM 4481 O O . TRP A 1 552 ? 4.441 -38.156 -6.648 1 92.75 552 TRP A O 1
ATOM 4491 N N . LYS A 1 553 ? 2.787 -36.75 -6.496 1 91.75 553 LYS A N 1
ATOM 4492 C CA . LYS A 1 553 ? 2.789 -36.438 -7.926 1 91.75 553 LYS A CA 1
ATOM 4493 C C . LYS A 1 553 ? 4.117 -35.812 -8.352 1 91.75 553 LYS A C 1
ATOM 4495 O O . LYS A 1 553 ? 4.695 -36.219 -9.367 1 91.75 553 LYS A O 1
ATOM 4500 N N . LEU A 1 554 ? 4.652 -34.875 -7.594 1 93.06 554 LEU A N 1
ATOM 4501 C CA . LEU A 1 554 ? 5.895 -34.188 -7.918 1 93.06 554 LEU A CA 1
ATOM 4502 C C . LEU A 1 554 ? 7.09 -35.125 -7.809 1 93.06 554 LEU A C 1
ATOM 4504 O O . LEU A 1 554 ? 8.023 -35.031 -8.602 1 93.06 554 LEU A O 1
ATOM 4508 N N . CYS A 1 555 ? 7.027 -36.062 -6.855 1 93.19 555 CYS A N 1
ATOM 4509 C CA . CYS A 1 555 ? 8.188 -36.906 -6.555 1 93.19 555 CYS A CA 1
ATOM 4510 C C . CYS A 1 555 ? 8.203 -38.156 -7.43 1 93.19 555 CYS A C 1
ATOM 4512 O O . CYS A 1 555 ? 9.266 -38.625 -7.828 1 93.19 555 CYS A O 1
ATOM 4514 N N . GLN A 1 556 ? 7 -38.688 -7.789 1 89.62 556 GLN A N 1
ATOM 4515 C CA . GLN A 1 556 ? 6.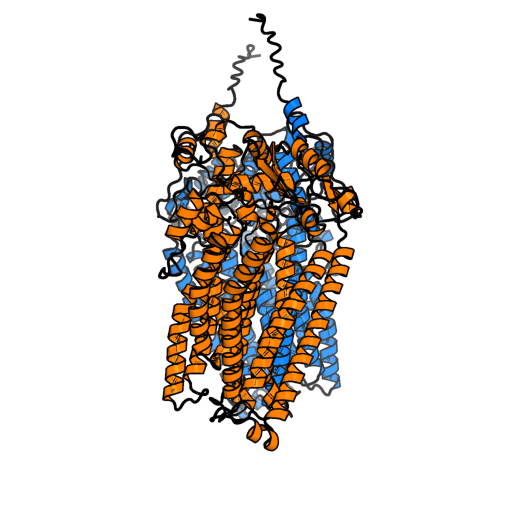996 -40 -8.375 1 89.62 556 GLN A CA 1
ATOM 4516 C C . GLN A 1 556 ? 6.445 -40 -9.797 1 89.62 556 GLN A C 1
ATOM 4518 O O . GLN A 1 556 ? 6.828 -40.812 -10.633 1 89.62 556 GLN A O 1
ATOM 4523 N N . VAL A 1 557 ? 5.633 -39.125 -10.062 1 89.19 557 VAL A N 1
ATOM 4524 C CA . VAL A 1 557 ? 4.867 -39.219 -11.297 1 89.19 557 VAL A CA 1
ATOM 4525 C C . VAL A 1 557 ? 5.355 -38.188 -12.305 1 89.19 557 VAL A C 1
ATOM 4527 O O . VAL A 1 557 ? 5.246 -38.375 -13.516 1 89.19 557 VAL A O 1
ATOM 4530 N N . SER A 1 558 ? 5.898 -37.125 -11.828 1 91.75 558 SER A N 1
ATOM 4531 C CA . SER A 1 558 ? 6.207 -36 -12.719 1 91.75 558 SER A CA 1
ATOM 4532 C C . SER A 1 558 ? 7.707 -35.875 -12.945 1 91.75 558 SER A C 1
ATOM 4534 O O . SER A 1 558 ? 8.508 -36.344 -12.117 1 91.75 558 SER A O 1
ATOM 4536 N N . ARG A 1 559 ? 7.984 -35.281 -14.156 1 93.19 559 ARG A N 1
ATOM 4537 C CA . ARG A 1 559 ? 9.352 -34.812 -14.375 1 93.19 559 ARG A CA 1
ATOM 4538 C C . ARG A 1 559 ? 9.695 -33.688 -13.414 1 93.19 559 ARG A C 1
ATOM 4540 O O . ARG A 1 559 ? 8.805 -33 -12.898 1 93.19 559 ARG A O 1
ATOM 4547 N N . ARG A 1 560 ? 10.984 -33.562 -13.133 1 94.94 560 ARG A N 1
ATOM 4548 C CA . ARG A 1 560 ? 11.398 -32.469 -12.266 1 94.94 560 ARG A CA 1
ATOM 4549 C C . ARG A 1 560 ? 11.094 -31.109 -12.914 1 94.94 560 ARG A C 1
ATOM 4551 O O . ARG A 1 560 ? 11.539 -30.828 -14.031 1 94.94 560 ARG A O 1
ATOM 4558 N N . PRO A 1 561 ? 10.266 -30.344 -12.32 1 94.62 561 PRO A N 1
ATOM 4559 C CA . PRO A 1 561 ? 9.969 -29.031 -12.891 1 94.62 561 PRO A CA 1
ATOM 4560 C C . PRO A 1 561 ? 11.148 -28.078 -12.797 1 94.62 561 PRO A C 1
ATOM 4562 O O . PRO A 1 561 ? 11.992 -28.219 -11.914 1 94.62 561 PRO A O 1
ATOM 4565 N N . GLU A 1 562 ? 11.148 -27.141 -13.734 1 93.62 562 GLU A N 1
ATOM 4566 C CA . GLU A 1 562 ? 12.148 -26.094 -13.672 1 93.62 562 GLU A CA 1
ATOM 4567 C C . GLU A 1 562 ? 11.984 -25.234 -12.414 1 93.62 562 GLU A C 1
ATOM 4569 O O . GLU A 1 562 ? 10.891 -24.719 -12.148 1 93.62 562 GLU A O 1
ATOM 4574 N N . PRO A 1 563 ? 13.047 -25.141 -11.602 1 95.06 563 PRO A N 1
ATOM 4575 C CA . PRO A 1 563 ? 12.93 -24.312 -10.398 1 95.06 563 PRO A CA 1
ATOM 4576 C C . PRO A 1 563 ? 12.797 -22.828 -10.711 1 95.06 563 PRO A C 1
ATOM 4578 O O . PRO A 1 563 ? 13.484 -22.312 -11.602 1 95.06 563 PRO A O 1
ATOM 4581 N N . ARG A 1 564 ? 11.883 -22.203 -10.062 1 93.94 564 ARG A N 1
ATOM 4582 C CA . ARG A 1 564 ? 11.625 -20.781 -10.242 1 93.94 564 ARG A CA 1
ATOM 4583 C C . ARG A 1 564 ? 11.531 -20.062 -8.898 1 93.94 564 ARG A C 1
ATOM 4585 O O . ARG A 1 564 ? 11.164 -20.672 -7.887 1 93.94 564 ARG A O 1
ATOM 4592 N N . GLY A 1 565 ? 11.945 -18.781 -8.945 1 93 565 GLY A N 1
ATOM 4593 C CA . GLY A 1 565 ? 11.789 -17.969 -7.762 1 93 565 GLY A CA 1
ATOM 4594 C C . GLY A 1 565 ? 10.422 -17.328 -7.648 1 93 565 GLY A C 1
ATOM 4595 O O . GLY A 1 565 ? 9.695 -17.234 -8.641 1 93 565 GLY A O 1
ATOM 4596 N N . ALA A 1 566 ? 10.047 -17.031 -6.438 1 94.31 566 ALA A N 1
ATOM 4597 C CA . ALA A 1 566 ? 8.789 -16.328 -6.188 1 94.31 566 ALA A CA 1
ATOM 4598 C C . ALA A 1 566 ? 8.852 -15.531 -4.887 1 94.31 566 ALA A C 1
ATOM 4600 O O . ALA A 1 566 ? 9.367 -16.016 -3.879 1 94.31 566 ALA A O 1
ATOM 4601 N N . GLU A 1 567 ? 8.32 -14.359 -4.953 1 94.62 567 GLU A N 1
ATOM 4602 C CA . GLU A 1 567 ? 8.312 -13.492 -3.781 1 94.62 567 GLU A CA 1
ATOM 4603 C C . GLU A 1 567 ? 7.051 -13.695 -2.949 1 94.62 567 GLU A C 1
ATOM 4605 O O . GLU A 1 567 ? 7.105 -13.688 -1.717 1 94.62 567 GLU A O 1
ATOM 4610 N N . ASP A 1 568 ? 5.977 -13.836 -3.578 1 96.25 568 ASP A N 1
ATOM 4611 C CA . ASP A 1 568 ? 4.668 -13.977 -2.949 1 96.25 568 ASP A CA 1
ATOM 4612 C C . ASP A 1 568 ? 3.688 -14.695 -3.871 1 96.25 568 ASP A C 1
ATOM 4614 O O . ASP A 1 568 ? 4.062 -15.14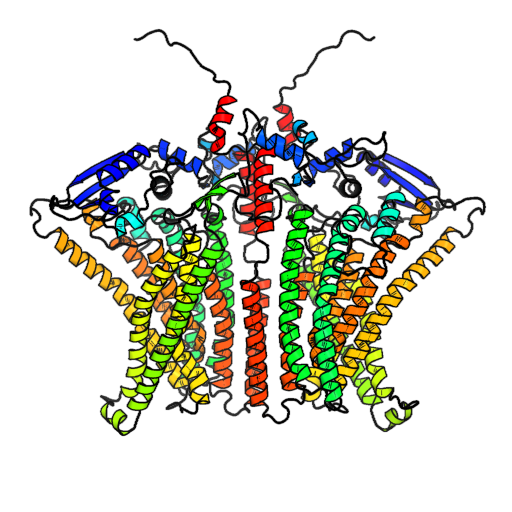1 -4.957 1 96.25 568 ASP A O 1
ATOM 4618 N N . ILE A 1 569 ? 2.471 -14.859 -3.379 1 96.25 569 ILE A N 1
ATOM 4619 C CA . ILE A 1 569 ? 1.505 -15.602 -4.18 1 96.25 569 ILE A CA 1
ATOM 4620 C C . ILE A 1 569 ? 0.758 -14.648 -5.105 1 96.25 569 ILE A C 1
ATOM 4622 O O . ILE A 1 569 ? -0.134 -15.062 -5.852 1 96.25 569 ILE A O 1
ATOM 4626 N N . GLY A 1 570 ? 1.065 -13.375 -5.016 1 93.38 570 GLY A N 1
ATOM 4627 C CA . GLY A 1 570 ? 0.617 -12.383 -5.98 1 93.38 570 GLY A CA 1
ATOM 4628 C C . GLY A 1 570 ? -0.883 -12.164 -5.957 1 93.38 570 GLY A C 1
ATOM 4629 O O . GLY A 1 570 ? -1.464 -11.93 -4.891 1 93.38 570 GLY A O 1
ATOM 4630 N N . THR A 1 571 ? -1.548 -12.281 -7.113 1 94.94 571 THR A N 1
ATOM 4631 C CA . THR A 1 571 ? -2.957 -11.961 -7.309 1 94.94 571 THR A CA 1
ATOM 4632 C C . THR A 1 571 ? -3.844 -12.93 -6.535 1 94.94 571 THR A C 1
ATOM 4634 O O . THR A 1 571 ? -4.977 -12.594 -6.184 1 94.94 571 THR A O 1
ATOM 4637 N N . TRP A 1 572 ? -3.346 -14.109 -6.199 1 96.88 572 TRP A N 1
ATOM 4638 C CA . TRP A 1 572 ? -4.117 -15.039 -5.383 1 96.88 572 TRP A CA 1
ATOM 4639 C C . TRP A 1 572 ? -4.453 -14.422 -4.027 1 96.88 572 TRP A C 1
ATOM 4641 O O . TRP A 1 572 ? -5.559 -14.602 -3.514 1 96.88 572 TRP A O 1
ATOM 4651 N N . HIS A 1 573 ? -3.467 -13.719 -3.494 1 95.62 573 HIS A N 1
ATOM 4652 C CA . HIS A 1 573 ? -3.707 -13.07 -2.209 1 95.62 573 HIS A CA 1
ATOM 4653 C C . HIS A 1 573 ? -4.797 -12.008 -2.32 1 95.62 573 HIS A C 1
ATOM 4655 O O . HIS A 1 573 ? -5.648 -11.891 -1.438 1 95.62 573 HIS A O 1
ATOM 4661 N N . THR A 1 574 ? -4.762 -11.25 -3.352 1 92.38 574 THR A N 1
ATOM 4662 C CA . THR A 1 574 ? -5.781 -10.234 -3.594 1 92.38 574 THR A CA 1
ATOM 4663 C C . THR A 1 574 ? -7.164 -10.867 -3.688 1 92.38 574 THR A C 1
ATOM 4665 O O . THR A 1 574 ? -8.125 -10.352 -3.115 1 92.38 574 THR A O 1
ATOM 4668 N N . ILE A 1 575 ? -7.23 -11.93 -4.344 1 95.19 575 ILE A N 1
ATOM 4669 C CA . ILE A 1 575 ? -8.492 -12.633 -4.531 1 95.19 575 ILE A CA 1
ATOM 4670 C C . ILE A 1 575 ? -9 -13.141 -3.184 1 95.19 575 ILE A C 1
ATOM 4672 O O . ILE A 1 575 ? -10.188 -13.008 -2.873 1 95.19 575 ILE A O 1
ATOM 4676 N N . LEU A 1 576 ? -8.148 -13.688 -2.396 1 96.38 576 LEU A N 1
ATOM 4677 C CA . LEU A 1 576 ? -8.531 -14.18 -1.076 1 96.38 576 LEU A CA 1
ATOM 4678 C C . LEU A 1 576 ? -9.07 -13.047 -0.209 1 96.38 576 LEU A C 1
ATOM 4680 O O . LEU A 1 576 ? -10.039 -13.227 0.524 1 96.38 576 LEU A O 1
ATOM 4684 N N . THR A 1 577 ? -8.477 -11.898 -0.324 1 92.06 577 THR A N 1
ATOM 4685 C CA . THR A 1 577 ? -8.922 -10.742 0.442 1 92.06 577 THR A CA 1
ATOM 4686 C C . THR A 1 577 ? -10.312 -10.297 -0.01 1 92.06 577 THR A C 1
ATOM 4688 O O . THR A 1 577 ? -11.172 -9.992 0.819 1 92.06 577 THR A O 1
ATOM 4691 N N . ILE A 1 578 ? -10.516 -10.328 -1.272 1 89.81 578 ILE A N 1
ATOM 4692 C CA . ILE A 1 578 ? -11.82 -9.961 -1.82 1 89.81 578 ILE A CA 1
ATOM 4693 C C . ILE A 1 578 ? -12.867 -10.977 -1.38 1 89.81 578 ILE A C 1
ATOM 4695 O O . ILE A 1 578 ? -13.961 -10.602 -0.943 1 89.81 578 ILE A O 1
ATOM 4699 N N . MET A 1 579 ? -12.508 -12.188 -1.457 1 94.62 579 MET A N 1
ATOM 4700 C CA . MET A 1 579 ? -13.43 -13.25 -1.073 1 94.62 579 MET A CA 1
ATOM 4701 C C . MET A 1 579 ? -13.758 -13.18 0.416 1 94.62 579 MET A C 1
ATOM 4703 O O . MET A 1 579 ? -14.875 -13.5 0.829 1 94.62 579 MET A O 1
ATOM 4707 N N . SER A 1 580 ? -12.789 -12.797 1.161 1 94.19 580 SER A N 1
ATOM 4708 C CA . SER A 1 580 ? -13.008 -12.625 2.594 1 94.19 580 SER A CA 1
ATOM 4709 C C . SER A 1 580 ? -14.07 -11.57 2.863 1 94.19 580 SER A C 1
ATOM 4711 O O . SER A 1 580 ? -14.969 -11.781 3.682 1 94.19 580 SER A O 1
ATOM 4713 N N . SER A 1 581 ? -14.031 -10.477 2.193 1 90.69 581 SER A N 1
ATOM 4714 C CA . SER A 1 581 ? -15.031 -9.422 2.346 1 90.69 581 SER A CA 1
ATOM 4715 C C . SER A 1 581 ? -16.391 -9.867 1.816 1 90.69 581 SER A C 1
ATOM 4717 O O . SER A 1 581 ? -17.422 -9.57 2.418 1 90.69 581 SER A O 1
ATOM 4719 N N . MET A 1 582 ? -16.375 -10.617 0.741 1 91.69 582 MET A N 1
ATOM 4720 C CA . MET A 1 582 ? -17.609 -11.125 0.158 1 91.69 582 MET A CA 1
ATOM 4721 C C . MET A 1 582 ? -18.281 -12.133 1.085 1 91.69 582 MET A C 1
ATOM 4723 O O . MET A 1 582 ? -19.516 -12.227 1.135 1 91.69 582 MET A O 1
ATOM 4727 N N . ALA A 1 583 ? -17.469 -12.859 1.736 1 95.25 583 ALA A N 1
ATOM 4728 C CA . ALA A 1 583 ? -18 -13.844 2.674 1 95.25 583 ALA A CA 1
ATOM 4729 C C . ALA A 1 583 ? -18.797 -13.164 3.785 1 95.25 583 ALA A C 1
ATOM 4731 O O . ALA A 1 583 ? -19.859 -13.656 4.184 1 95.25 583 ALA A O 1
ATOM 4732 N N . VAL A 1 584 ? -18.344 -12.047 4.234 1 92.88 584 VAL A N 1
ATOM 4733 C CA . VAL A 1 584 ? -19.047 -11.289 5.27 1 92.88 584 VAL A CA 1
ATOM 4734 C C . VAL A 1 584 ? -20.406 -10.836 4.738 1 92.88 584 VAL A C 1
ATOM 4736 O O . VAL A 1 584 ? -21.438 -11.016 5.402 1 92.88 584 VAL A O 1
ATOM 4739 N N . VAL A 1 585 ? -20.406 -10.336 3.582 1 89.31 585 VAL A N 1
ATOM 4740 C CA . VAL A 1 585 ? -21.625 -9.805 2.988 1 89.31 585 VAL A CA 1
ATOM 4741 C C . VAL A 1 585 ? -22.609 -10.938 2.715 1 89.31 585 VAL A C 1
ATOM 4743 O O . VAL A 1 585 ? -23.781 -10.859 3.092 1 89.31 585 VAL A O 1
ATOM 4746 N N . SER A 1 586 ? -22.094 -11.961 2.121 1 92.62 586 SER A N 1
ATOM 4747 C CA . SER A 1 586 ? -22.938 -13.07 1.711 1 92.62 586 SER A CA 1
ATOM 4748 C C . SER A 1 586 ? -23.547 -13.781 2.92 1 92.62 586 SER A C 1
ATOM 4750 O O . SER A 1 586 ? -24.75 -14.023 2.971 1 92.62 586 SER A O 1
ATOM 4752 N N . ASN A 1 587 ? -22.797 -14.062 3.902 1 93.75 587 ASN A N 1
ATOM 4753 C CA . ASN A 1 587 ? -23.297 -14.797 5.059 1 93.75 587 ASN A CA 1
ATOM 4754 C C . ASN A 1 587 ? -24.234 -13.938 5.91 1 93.75 587 ASN A C 1
ATOM 4756 O O . ASN A 1 587 ? -25.203 -14.445 6.465 1 93.75 587 ASN A O 1
ATOM 4760 N N . SER A 1 588 ? -23.922 -12.672 6.016 1 91.69 588 SER A N 1
ATOM 4761 C CA . SER A 1 588 ? -24.844 -11.781 6.723 1 91.69 588 SER A CA 1
ATOM 4762 C C . SER A 1 588 ? -26.188 -11.703 6.012 1 91.69 588 SER A C 1
ATOM 4764 O O . SER A 1 588 ? -27.234 -11.664 6.656 1 91.69 588 SER A O 1
ATOM 4766 N N . ALA A 1 589 ? -26.141 -11.672 4.734 1 90.12 589 ALA A N 1
ATOM 4767 C CA . ALA A 1 589 ? -27.359 -11.625 3.947 1 90.12 589 ALA A CA 1
ATOM 4768 C C . ALA A 1 589 ? -28.156 -12.922 4.074 1 90.12 589 ALA A C 1
ATOM 4770 O O . ALA A 1 589 ? -29.375 -12.906 4.184 1 90.12 589 ALA A O 1
ATOM 4771 N N . ILE A 1 590 ? -27.5 -14.016 4.066 1 91.56 590 ILE A N 1
ATOM 4772 C CA . ILE A 1 590 ? -28.156 -15.32 4.188 1 91.56 590 ILE A CA 1
ATOM 4773 C C . ILE A 1 590 ? -28.828 -15.43 5.555 1 91.56 590 ILE A C 1
ATOM 4775 O O . ILE A 1 590 ? -29.984 -15.852 5.652 1 91.56 590 ILE A O 1
ATOM 4779 N N . VAL A 1 591 ? -28.188 -14.992 6.559 1 90.12 591 VAL A N 1
ATOM 4780 C CA . VAL A 1 591 ? -28.719 -15.055 7.914 1 90.12 591 VAL A CA 1
ATOM 4781 C C . VAL A 1 591 ? -29.953 -14.148 8.031 1 90.12 591 VAL A C 1
ATOM 4783 O O . VAL A 1 591 ? -30.969 -14.531 8.617 1 90.12 591 VAL A O 1
ATOM 4786 N N . ALA A 1 592 ? -29.875 -13.094 7.434 1 88 592 ALA A N 1
ATOM 4787 C CA . ALA A 1 592 ? -30.922 -12.094 7.605 1 88 592 ALA A CA 1
ATOM 4788 C C . ALA A 1 592 ? -32.125 -12.383 6.691 1 88 592 ALA A C 1
ATOM 4790 O O . ALA A 1 592 ? -33.281 -12.188 7.082 1 88 592 ALA A O 1
ATOM 4791 N N . PHE A 1 593 ? -31.828 -12.906 5.488 1 85.69 593 PHE A N 1
ATOM 4792 C CA . PHE A 1 593 ? -32.906 -12.898 4.492 1 85.69 593 PHE A CA 1
ATOM 4793 C C . PHE A 1 593 ? -33.25 -14.312 4.07 1 85.69 593 PHE A C 1
ATOM 4795 O O . PHE A 1 593 ? -34.406 -14.586 3.695 1 85.69 593 PHE A O 1
ATOM 4802 N N . THR A 1 594 ? -32.344 -15.141 4.035 1 86.81 594 THR A N 1
ATOM 4803 C CA . THR A 1 594 ? -32.594 -16.484 3.516 1 86.81 594 THR A CA 1
ATOM 4804 C C . THR A 1 594 ? -32.969 -17.438 4.648 1 86.81 594 THR A C 1
ATOM 4806 O O . THR A 1 594 ? -33.875 -18.266 4.504 1 86.81 594 THR A O 1
ATOM 4809 N N . SER A 1 595 ? -32.312 -17.266 5.754 1 86.81 595 SER A N 1
ATOM 4810 C CA . SER A 1 595 ? -32.594 -18.109 6.906 1 86.81 595 SER A CA 1
ATOM 4811 C C . SER A 1 595 ? -33.969 -17.781 7.504 1 86.81 595 SER A C 1
ATOM 4813 O O . SER A 1 595 ? -34.5 -16.703 7.262 1 86.81 595 SER A O 1
ATOM 4815 N N . GLU A 1 596 ? -34.469 -18.688 8.227 1 84.44 596 GLU A N 1
ATOM 4816 C CA . GLU A 1 596 ? -35.781 -18.469 8.844 1 84.44 596 GLU A CA 1
ATOM 4817 C C . GLU A 1 596 ? -35.625 -18.031 10.297 1 84.44 596 GLU A C 1
ATOM 4819 O O . GLU A 1 596 ? -36.625 -18.031 11.047 1 84.44 596 GLU A O 1
ATOM 4824 N N . ILE A 1 597 ? -34.469 -17.719 10.672 1 82.25 597 ILE A N 1
ATOM 4825 C CA . ILE A 1 597 ? -34.188 -17.297 12.047 1 82.25 597 ILE A CA 1
ATOM 4826 C C . ILE A 1 597 ? -35 -16.047 12.367 1 82.25 597 ILE A C 1
ATOM 4828 O O . ILE A 1 597 ? -35.562 -15.93 13.453 1 82.25 597 ILE A O 1
ATOM 4832 N N . PHE A 1 598 ? -35.125 -15.195 11.367 1 80.81 598 PHE A N 1
ATOM 4833 C CA . PHE A 1 598 ? -35.781 -13.914 11.602 1 80.81 598 PHE A CA 1
ATOM 4834 C C . PHE A 1 598 ? -37.062 -13.805 10.766 1 80.81 598 PHE A C 1
ATOM 4836 O O . PHE A 1 598 ? -37.469 -12.703 10.398 1 80.81 598 PHE A O 1
ATOM 4843 N N . HIS A 1 599 ? -37.625 -14.922 10.461 1 79.06 599 HIS A N 1
ATOM 4844 C CA . HIS A 1 599 ? -38.812 -14.93 9.602 1 79.06 599 HIS A CA 1
ATOM 4845 C C . HIS A 1 599 ? -40 -14.242 10.281 1 79.06 599 HIS A C 1
ATOM 4847 O O . HIS A 1 599 ? -40.875 -13.719 9.602 1 79.06 599 HIS A O 1
ATOM 4853 N N . ASN A 1 600 ? -39.906 -14.273 11.602 1 83.19 600 ASN A N 1
ATOM 4854 C CA . ASN A 1 600 ? -41.031 -13.68 12.344 1 83.19 600 ASN A CA 1
ATOM 4855 C C . ASN A 1 600 ? -40.844 -12.172 12.5 1 83.19 600 ASN A C 1
ATOM 4857 O O . ASN A 1 600 ? -41.75 -11.477 12.961 1 83.19 600 ASN A O 1
ATOM 4861 N N . GLN A 1 601 ? -39.781 -11.781 12.047 1 83.38 601 GLN A N 1
ATOM 4862 C CA . GLN A 1 601 ? -39.531 -10.344 12.148 1 83.38 601 GLN A CA 1
ATOM 4863 C C . GLN A 1 601 ? -39.906 -9.633 10.859 1 83.38 601 GLN A C 1
ATOM 4865 O O . GLN A 1 601 ? -40.031 -10.258 9.805 1 83.38 601 GLN A O 1
ATOM 4870 N N . THR A 1 602 ? -40.188 -8.391 11.039 1 80.44 602 THR A N 1
ATOM 4871 C CA . THR A 1 602 ? -40.531 -7.59 9.867 1 80.44 602 THR A CA 1
ATOM 4872 C C . THR A 1 602 ? -39.344 -7.449 8.938 1 80.44 602 THR A C 1
ATOM 4874 O O . THR A 1 602 ? -38.188 -7.633 9.359 1 80.44 602 THR A O 1
ATOM 4877 N N . TRP A 1 603 ? -39.625 -7.344 7.727 1 75.5 603 TRP A N 1
ATOM 4878 C CA . TRP A 1 603 ? -38.562 -7.145 6.734 1 75.5 603 TRP A CA 1
ATOM 4879 C C . TRP A 1 603 ? -37.656 -5.988 7.125 1 75.5 603 TRP A C 1
ATOM 4881 O O . TRP A 1 603 ? -36.438 -6.043 6.91 1 75.5 603 TRP A O 1
ATOM 4891 N N . THR A 1 604 ? -38.219 -4.969 7.758 1 71.69 604 THR A N 1
ATOM 4892 C CA . THR A 1 604 ? -37.469 -3.811 8.203 1 71.69 604 THR A CA 1
ATOM 4893 C C . THR A 1 604 ? -36.438 -4.207 9.266 1 71.69 604 THR A C 1
ATOM 4895 O O . THR A 1 604 ? -35.281 -3.805 9.203 1 71.69 604 THR A O 1
ATOM 4898 N N . THR A 1 605 ? -36.906 -4.934 10.125 1 79.62 605 THR A N 1
ATOM 4899 C CA . THR A 1 605 ? -36.031 -5.379 11.195 1 79.62 605 THR A CA 1
ATOM 4900 C C . THR A 1 605 ? -34.906 -6.262 10.641 1 79.62 605 THR A C 1
ATOM 4902 O O . THR A 1 605 ? -33.75 -6.172 11.078 1 79.62 605 THR A O 1
ATOM 4905 N N . ARG A 1 606 ? -35.219 -7.027 9.609 1 83.38 606 ARG A N 1
ATOM 4906 C CA . ARG A 1 606 ? -34.219 -7.914 9 1 83.38 606 ARG A CA 1
ATOM 4907 C C . ARG A 1 606 ? -33.156 -7.117 8.297 1 83.38 606 ARG A C 1
ATOM 4909 O O . ARG A 1 606 ? -31.969 -7.477 8.352 1 83.38 606 ARG A O 1
ATOM 4916 N N . VAL A 1 607 ? -33.531 -6.129 7.723 1 79.94 607 VAL A N 1
ATOM 4917 C CA . VAL A 1 607 ? -32.594 -5.277 7.023 1 79.94 607 VAL A CA 1
ATOM 4918 C C . VAL A 1 607 ? -31.641 -4.617 8.031 1 79.94 607 VAL A C 1
ATOM 4920 O O . VAL A 1 607 ? -30.438 -4.543 7.797 1 79.94 607 VAL A O 1
ATOM 4923 N N . TRP A 1 608 ? -32.156 -4.184 9.109 1 77 608 TRP A N 1
ATOM 4924 C CA . TRP A 1 608 ? -31.328 -3.562 10.141 1 77 608 TRP A CA 1
ATOM 4925 C C . TRP A 1 608 ? -30.359 -4.57 10.734 1 77 608 TRP A C 1
ATOM 4927 O O . TRP A 1 608 ? -29.219 -4.223 11.055 1 77 608 TRP A O 1
ATOM 4937 N N . ILE A 1 609 ? -30.859 -5.684 10.812 1 83.31 609 ILE A N 1
ATOM 4938 C CA . ILE A 1 609 ? -29.984 -6.734 11.32 1 83.31 609 ILE A CA 1
ATOM 4939 C C . ILE A 1 609 ? -28.859 -6.996 10.32 1 83.31 609 ILE A C 1
ATOM 4941 O O . ILE A 1 609 ? -27.688 -7.094 10.703 1 83.31 609 ILE A O 1
ATOM 4945 N N . PHE A 1 610 ? -29.219 -7.059 9.078 1 86.62 610 PHE A N 1
ATOM 4946 C CA . PHE A 1 610 ? -28.234 -7.266 8.031 1 86.62 610 PHE A CA 1
ATOM 4947 C C . PHE A 1 610 ? -27.188 -6.156 8.039 1 86.62 610 PHE A C 1
ATOM 4949 O O . PHE A 1 610 ? -25.984 -6.426 8.039 1 86.62 610 PHE A O 1
ATOM 4956 N N . LEU A 1 611 ? -27.641 -4.93 8.094 1 81.38 611 LEU A N 1
ATOM 4957 C CA . LEU A 1 611 ? -26.734 -3.779 8.062 1 81.38 611 LEU A CA 1
ATOM 4958 C C . LEU A 1 611 ? -25.844 -3.75 9.297 1 81.38 611 LEU A C 1
ATOM 4960 O O . LEU A 1 611 ? -24.656 -3.434 9.195 1 81.38 611 LEU A O 1
ATOM 4964 N N . GLY A 1 612 ? -26.406 -3.996 10.383 1 83.69 612 GLY A N 1
ATOM 4965 C CA . GLY A 1 612 ? -25.625 -4.023 11.617 1 83.69 612 GLY A CA 1
ATOM 4966 C C . GLY A 1 612 ? -24.516 -5.059 11.594 1 83.69 612 GLY A C 1
ATOM 4967 O O . GLY A 1 612 ? -23.375 -4.754 11.945 1 83.69 612 GLY A O 1
ATOM 4968 N N . ILE A 1 613 ? -24.859 -6.18 11.094 1 87.81 613 ILE A N 1
ATOM 4969 C CA . ILE A 1 613 ? -23.875 -7.258 11.086 1 87.81 613 ILE A CA 1
ATOM 4970 C C . ILE A 1 613 ? -22.828 -6.988 10.008 1 87.81 613 ILE A C 1
ATOM 4972 O O . ILE A 1 613 ? -21.625 -7.098 10.258 1 87.81 613 ILE A O 1
ATOM 4976 N N . GLU A 1 614 ? -23.297 -6.672 8.852 1 88.94 614 GLU A N 1
ATOM 4977 C CA . GLU A 1 614 ? -22.391 -6.465 7.727 1 88.94 614 GLU A CA 1
ATOM 4978 C C . GLU A 1 614 ? -21.406 -5.328 8 1 88.94 614 GLU A C 1
ATOM 4980 O O . GLU A 1 614 ? -20.203 -5.5 7.867 1 88.94 614 GLU A O 1
ATOM 4985 N N . HIS A 1 615 ? -21.938 -4.172 8.43 1 83.75 615 HIS A N 1
ATOM 4986 C CA . HIS A 1 615 ? -21.094 -3.016 8.68 1 83.75 615 HIS A CA 1
ATOM 4987 C C . HIS A 1 615 ? -20.219 -3.232 9.906 1 83.75 615 HIS A C 1
ATOM 4989 O O . HIS A 1 615 ? -19.047 -2.814 9.922 1 83.75 615 HIS A O 1
ATOM 4995 N N . GLY A 1 616 ? -20.797 -3.785 10.867 1 87.19 616 GLY A N 1
ATOM 4996 C CA . GLY A 1 616 ? -20 -4.102 12.039 1 87.19 616 GLY A CA 1
ATOM 4997 C C . GLY A 1 616 ? -18.828 -5.012 11.742 1 87.19 616 GLY A C 1
ATOM 4998 O O . GLY A 1 616 ? -17.703 -4.734 12.164 1 87.19 616 GLY A O 1
ATOM 4999 N N . MET A 1 617 ? -19.094 -5.98 10.961 1 91 617 MET A N 1
ATOM 5000 C CA . MET A 1 617 ? -18.047 -6.949 10.625 1 91 617 MET A CA 1
ATOM 5001 C C . MET A 1 617 ? -17.016 -6.34 9.688 1 91 617 MET A C 1
ATOM 5003 O O . MET A 1 617 ? -15.82 -6.609 9.805 1 91 617 MET A O 1
ATOM 5007 N N . LEU A 1 618 ? -17.469 -5.578 8.742 1 87.44 618 LEU A N 1
ATOM 5008 C CA . LEU A 1 618 ? -16.531 -4.941 7.816 1 87.44 618 LEU A CA 1
ATOM 5009 C C . LEU A 1 618 ? -15.656 -3.93 8.547 1 87.44 618 LEU A C 1
ATOM 5011 O O . LEU A 1 618 ? -14.469 -3.803 8.242 1 87.44 618 LEU A O 1
ATOM 5015 N N . LEU A 1 619 ? -16.234 -3.199 9.484 1 84.5 619 LEU A N 1
ATOM 5016 C CA . LEU A 1 619 ? -15.453 -2.27 10.297 1 84.5 619 LEU A CA 1
ATOM 5017 C C . LEU A 1 619 ? -14.414 -3.014 11.125 1 84.5 619 LEU A C 1
ATOM 5019 O O . LEU A 1 619 ? -13.266 -2.57 11.242 1 84.5 619 LEU A O 1
ATOM 5023 N N . PHE A 1 620 ? -14.906 -4.027 11.594 1 86.56 620 PHE A N 1
ATOM 5024 C CA . PHE A 1 620 ? -13.984 -4.836 12.398 1 86.56 620 PHE A CA 1
ATOM 5025 C C . PHE A 1 620 ? -12.852 -5.379 11.531 1 86.56 620 PHE A C 1
ATOM 5027 O O . PHE A 1 620 ? -11.695 -5.402 11.961 1 86.56 620 PHE A O 1
ATOM 5034 N N . LYS A 1 621 ? -13.203 -5.844 10.43 1 88.56 621 LYS A N 1
ATOM 5035 C CA . LYS A 1 621 ? -12.195 -6.32 9.484 1 88.56 621 LYS A CA 1
ATOM 5036 C C . LYS A 1 621 ? -11.172 -5.23 9.18 1 88.56 621 LYS A C 1
ATOM 5038 O O . LYS A 1 621 ? -9.969 -5.484 9.18 1 88.56 621 LYS A O 1
ATOM 5043 N N . TYR A 1 622 ? -11.586 -4.082 8.969 1 81.94 622 TYR A N 1
ATOM 5044 C CA . TYR A 1 622 ? -10.703 -2.959 8.68 1 81.94 622 TYR A CA 1
ATOM 5045 C C . TYR A 1 622 ? -9.797 -2.654 9.867 1 81.94 622 TYR A C 1
ATOM 5047 O O . TYR A 1 622 ? -8.617 -2.365 9.688 1 81.94 622 TYR A O 1
ATOM 5055 N N . LEU A 1 623 ? -10.352 -2.695 11.008 1 81.88 623 LEU A N 1
ATOM 5056 C CA . LEU A 1 623 ? -9.594 -2.438 12.227 1 81.88 623 LEU A CA 1
ATOM 5057 C C . LEU A 1 623 ? -8.492 -3.479 12.414 1 81.88 623 LEU A C 1
ATOM 5059 O O . LEU A 1 623 ? -7.363 -3.139 12.766 1 81.88 623 LEU A O 1
ATOM 5063 N N . LEU A 1 624 ? -8.859 -4.664 12.117 1 84.56 624 LEU A N 1
ATOM 5064 C CA . LEU A 1 624 ? -7.875 -5.738 12.242 1 84.56 624 LEU A CA 1
ATOM 5065 C C . LEU A 1 624 ? -6.746 -5.559 11.227 1 84.56 624 LEU A C 1
ATOM 5067 O O . LEU A 1 624 ? -5.574 -5.762 11.562 1 84.56 624 LEU A O 1
ATOM 5071 N N . GLU A 1 625 ? -7.094 -5.199 10.062 1 83.62 625 GLU A N 1
ATOM 5072 C CA . GLU A 1 625 ? -6.098 -4.977 9.023 1 83.62 625 GLU A CA 1
ATOM 5073 C C . GLU A 1 625 ? -5.172 -3.816 9.375 1 83.62 625 GLU A C 1
ATOM 5075 O O . GLU A 1 625 ? -3.98 -3.844 9.055 1 83.62 625 GLU A O 1
ATOM 5080 N N . ALA A 1 626 ? -5.699 -2.846 10.078 1 74.81 626 ALA A N 1
ATOM 5081 C CA . ALA A 1 626 ? -4.914 -1.681 10.477 1 74.81 626 ALA A CA 1
ATOM 5082 C C . ALA A 1 626 ? -4.023 -2.004 11.672 1 74.81 626 ALA A C 1
ATOM 5084 O O . ALA A 1 626 ? -2.924 -1.46 11.797 1 74.81 626 ALA A O 1
ATOM 5085 N N . LEU A 1 627 ? -4.457 -2.871 12.484 1 78.31 627 LEU A N 1
ATOM 5086 C CA . LEU A 1 627 ? -3.76 -3.174 13.727 1 78.31 627 LEU A CA 1
ATOM 5087 C C . LEU A 1 627 ? -2.648 -4.191 13.492 1 78.31 627 LEU A C 1
ATOM 5089 O O . LEU A 1 627 ? -1.646 -4.199 14.211 1 78.31 627 LEU A O 1
ATOM 5093 N N . ILE A 1 628 ? -2.895 -5.023 12.555 1 83.88 628 ILE A N 1
ATOM 5094 C CA . ILE A 1 628 ? -1.901 -6.059 12.281 1 83.88 628 ILE A CA 1
ATOM 5095 C C . ILE A 1 628 ? -0.997 -5.621 11.133 1 83.88 628 ILE A C 1
ATOM 5097 O O . ILE A 1 628 ? -1.446 -5.504 9.992 1 83.88 628 ILE A O 1
ATOM 5101 N N . ASN A 1 629 ? 0.294 -5.484 11.484 1 85.06 629 ASN A N 1
ATOM 5102 C CA . ASN A 1 629 ? 1.25 -5.082 10.461 1 85.06 629 ASN A CA 1
ATOM 5103 C C . ASN A 1 629 ? 1.475 -6.191 9.438 1 85.06 629 ASN A C 1
ATOM 5105 O O . ASN A 1 629 ? 1.616 -7.359 9.805 1 85.06 629 ASN A O 1
ATOM 5109 N N . ASP A 1 630 ? 1.549 -5.883 8.219 1 88.25 630 ASP A N 1
ATOM 5110 C CA . ASP A 1 630 ? 1.767 -6.836 7.141 1 88.25 630 ASP A CA 1
ATOM 5111 C C . ASP A 1 630 ? 3.145 -7.488 7.25 1 88.25 630 ASP A C 1
ATOM 5113 O O . ASP A 1 630 ? 3.291 -8.688 7.004 1 88.25 630 ASP A O 1
ATOM 5117 N N . THR A 1 631 ? 4.105 -6.641 7.621 1 92.25 631 THR A N 1
ATOM 5118 C CA . THR A 1 631 ? 5.465 -7.137 7.809 1 92.25 631 THR A CA 1
ATOM 5119 C C . THR A 1 631 ? 5.84 -7.145 9.289 1 92.25 631 THR A C 1
ATOM 5121 O O . THR A 1 631 ? 5.82 -6.102 9.945 1 92.25 631 THR A O 1
ATOM 5124 N N . PRO A 1 632 ? 6.156 -8.297 9.766 1 93.62 632 PRO A N 1
ATOM 5125 C CA . PRO A 1 632 ? 6.57 -8.367 11.172 1 93.62 632 PRO A CA 1
ATOM 5126 C C . PRO A 1 632 ? 7.816 -7.527 11.461 1 93.62 632 PRO A C 1
ATOM 5128 O O . PRO A 1 632 ? 8.648 -7.328 10.57 1 93.62 632 PRO A O 1
ATOM 5131 N N . ALA A 1 633 ? 7.984 -7.109 12.672 1 90.38 633 ALA A N 1
ATOM 5132 C CA . ALA A 1 633 ? 9.102 -6.258 13.078 1 90.38 633 ALA A CA 1
ATOM 5133 C C . ALA A 1 633 ? 10.438 -6.969 12.891 1 90.38 633 ALA A C 1
ATOM 5135 O O . ALA A 1 633 ? 11.43 -6.348 12.508 1 90.38 633 ALA A O 1
ATOM 5136 N N . ASP A 1 634 ? 10.422 -8.227 13.148 1 93.75 634 ASP A N 1
ATOM 5137 C CA . ASP A 1 634 ? 11.656 -9 13.023 1 93.75 634 ASP A CA 1
ATOM 5138 C C . ASP A 1 634 ? 12.133 -9.031 11.57 1 93.75 634 ASP A C 1
ATOM 5140 O O . ASP A 1 634 ? 13.336 -8.938 11.305 1 93.75 634 ASP A O 1
ATOM 5144 N N . VAL A 1 635 ? 11.164 -9.156 10.641 1 96 635 VAL A N 1
ATOM 5145 C CA . VAL A 1 635 ? 11.5 -9.156 9.219 1 96 635 VAL A CA 1
ATOM 5146 C C . VAL A 1 635 ? 12.031 -7.789 8.805 1 96 635 VAL A C 1
ATOM 5148 O O . VAL A 1 635 ? 13.008 -7.691 8.062 1 96 635 VAL A O 1
ATOM 5151 N N . GLY A 1 636 ? 11.391 -6.773 9.336 1 94.5 636 GLY A N 1
ATOM 5152 C CA . GLY A 1 636 ? 11.852 -5.426 9.047 1 94.5 636 GLY A CA 1
ATOM 5153 C C . GLY A 1 636 ? 13.281 -5.176 9.5 1 94.5 636 GLY A C 1
ATOM 5154 O O . GLY A 1 636 ? 14.086 -4.609 8.758 1 94.5 636 GLY A O 1
ATOM 5155 N N . ILE A 1 637 ? 13.625 -5.641 10.633 1 94.31 637 ILE A N 1
ATOM 5156 C CA . ILE A 1 637 ? 14.953 -5.473 11.203 1 94.31 637 ILE A CA 1
ATOM 5157 C C . ILE A 1 637 ? 15.977 -6.215 10.344 1 94.31 637 ILE A C 1
ATOM 5159 O O . ILE A 1 637 ? 17.016 -5.648 9.969 1 94.31 637 ILE A O 1
ATOM 5163 N N . GLN A 1 638 ? 15.617 -7.391 10.023 1 95.69 638 GLN A N 1
ATOM 5164 C CA . GLN A 1 638 ? 16.578 -8.211 9.289 1 95.69 638 GLN A CA 1
ATOM 5165 C C . GLN A 1 638 ? 16.781 -7.676 7.879 1 95.69 638 GLN A C 1
ATOM 5167 O O . GLN A 1 638 ? 17.891 -7.773 7.332 1 95.69 638 GLN A O 1
ATOM 5172 N N . LEU A 1 639 ? 15.781 -7.203 7.266 1 95.75 639 LEU A N 1
ATOM 5173 C CA . LEU A 1 639 ? 15.914 -6.629 5.93 1 95.75 639 LEU A CA 1
ATOM 5174 C C . LEU A 1 639 ? 16.766 -5.371 5.961 1 95.75 639 LEU A C 1
ATOM 5176 O O . LEU A 1 639 ? 17.562 -5.137 5.051 1 95.75 639 LEU A O 1
ATOM 5180 N N . LYS A 1 640 ? 16.625 -4.598 7.004 1 94.06 640 LYS A N 1
ATOM 5181 C CA . LYS A 1 640 ? 17.469 -3.408 7.152 1 94.06 640 LYS A CA 1
ATOM 5182 C C . LYS A 1 640 ? 18.922 -3.789 7.43 1 94.06 640 LYS A C 1
ATOM 5184 O O . LYS A 1 640 ? 19.844 -3.133 6.945 1 94.06 640 LYS A O 1
ATOM 5189 N N . ARG A 1 641 ? 19.078 -4.832 8.25 1 95.56 641 ARG A N 1
ATOM 5190 C CA . ARG A 1 641 ? 20.422 -5.367 8.461 1 95.56 641 ARG A CA 1
ATOM 5191 C C . ARG A 1 641 ? 21.062 -5.793 7.141 1 95.56 641 ARG A C 1
ATOM 5193 O O . ARG A 1 641 ? 22.219 -5.484 6.879 1 95.56 641 ARG A O 1
ATOM 5200 N N . ASN A 1 642 ? 20.234 -6.527 6.348 1 95.94 642 ASN A N 1
ATOM 5201 C CA . ASN A 1 642 ? 20.703 -6.988 5.047 1 95.94 642 ASN A CA 1
ATOM 5202 C C . ASN A 1 642 ? 21.156 -5.824 4.164 1 95.94 642 ASN A C 1
ATOM 5204 O O . ASN A 1 642 ? 22.219 -5.871 3.553 1 95.94 642 ASN A O 1
ATOM 5208 N N . GLU A 1 643 ? 20.391 -4.809 4.105 1 93 643 GLU A N 1
ATOM 5209 C CA . GLU A 1 643 ? 20.703 -3.639 3.289 1 93 643 GLU A CA 1
ATOM 5210 C C . GLU A 1 643 ? 21.969 -2.943 3.781 1 93 643 GLU A C 1
ATOM 5212 O O . GLU A 1 643 ? 22.812 -2.551 2.98 1 93 643 GLU A O 1
ATOM 5217 N N . PHE A 1 644 ? 22.172 -2.84 5.129 1 92.81 644 PHE A N 1
ATOM 5218 C CA . PHE A 1 644 ? 23.328 -2.184 5.73 1 92.81 644 PHE A CA 1
ATOM 5219 C C . PHE A 1 644 ? 24.609 -2.984 5.473 1 92.81 644 PHE A C 1
ATOM 5221 O O . PHE A 1 644 ? 25.609 -2.436 5.016 1 92.81 644 PHE A O 1
ATOM 5228 N N . ILE A 1 645 ? 24.531 -4.207 5.723 1 94.19 645 ILE A N 1
ATOM 5229 C CA . ILE A 1 645 ? 25.703 -5.07 5.629 1 94.19 645 ILE A CA 1
ATOM 5230 C C . ILE A 1 645 ? 26.156 -5.168 4.172 1 94.19 645 ILE A C 1
ATOM 5232 O O . ILE A 1 645 ? 27.359 -5.082 3.883 1 94.19 645 ILE A O 1
ATOM 5236 N N . VAL A 1 646 ? 25.219 -5.34 3.277 1 92.44 646 VAL A N 1
ATOM 5237 C CA . VAL A 1 646 ? 25.562 -5.445 1.863 1 92.44 646 VAL A CA 1
ATOM 5238 C C . VAL A 1 646 ? 26.141 -4.125 1.374 1 92.44 646 VAL A C 1
ATOM 5240 O O . VAL A 1 646 ? 27.094 -4.113 0.596 1 92.44 646 VAL A O 1
ATOM 5243 N N . SER A 1 647 ? 25.609 -3.02 1.827 1 88.19 647 SER A N 1
ATOM 5244 C CA . SER A 1 647 ? 26.125 -1.718 1.435 1 88.19 647 SER A CA 1
ATOM 5245 C C . SER A 1 647 ? 27.562 -1.537 1.913 1 88.19 647 SER A C 1
ATOM 5247 O O . SER A 1 647 ? 28.391 -0.946 1.212 1 88.19 647 SER A O 1
ATOM 5249 N N . LYS A 1 648 ? 27.891 -2.098 3.057 1 88.75 648 LYS A N 1
ATOM 5250 C CA . LYS A 1 648 ? 29.219 -1.969 3.629 1 88.75 648 LYS A CA 1
ATOM 5251 C C . LYS A 1 648 ? 30.172 -3.008 3.043 1 88.75 648 LYS A C 1
ATOM 5253 O O . LYS A 1 648 ? 31.203 -2.656 2.467 1 88.75 648 LYS A O 1
ATOM 5258 N N . VAL A 1 649 ? 29.75 -4.164 3.119 1 90.25 649 VAL A N 1
ATOM 5259 C CA . VAL A 1 649 ? 30.656 -5.27 2.828 1 90.25 649 VAL A CA 1
ATOM 5260 C C . VAL A 1 649 ? 30.812 -5.434 1.317 1 90.25 649 VAL A C 1
ATOM 5262 O O . VAL A 1 649 ? 31.906 -5.715 0.821 1 90.25 649 VAL A O 1
ATOM 5265 N N . VAL A 1 650 ? 29.734 -5.301 0.563 1 87.38 650 VAL A N 1
ATOM 5266 C CA . VAL A 1 650 ? 29.766 -5.566 -0.871 1 87.38 650 VAL A CA 1
ATOM 5267 C C . VAL A 1 650 ? 30.125 -4.289 -1.628 1 87.38 650 VAL A C 1
ATOM 5269 O O . VAL A 1 650 ? 30.953 -4.301 -2.533 1 87.38 650 VAL A O 1
ATOM 5272 N N . TYR A 1 651 ? 29.547 -3.164 -1.215 1 81.12 651 TYR A N 1
ATOM 5273 C CA . TYR A 1 651 ? 29.703 -1.952 -2.012 1 81.12 651 TYR A CA 1
ATOM 5274 C C . TYR A 1 651 ? 30.688 -0.991 -1.353 1 81.12 651 TYR A C 1
ATOM 5276 O O . TYR A 1 651 ? 31.047 0.039 -1.932 1 81.12 651 TYR A O 1
ATOM 5284 N N . ASN A 1 652 ? 31.172 -1.261 -0.146 1 80.62 652 ASN A N 1
ATOM 5285 C CA . ASN A 1 652 ? 32.156 -0.447 0.578 1 80.62 652 ASN A CA 1
ATOM 5286 C C . ASN A 1 652 ? 31.672 0.995 0.728 1 80.62 652 ASN A C 1
ATOM 5288 O O . ASN A 1 652 ? 32.438 1.934 0.529 1 80.62 652 ASN A O 1
ATOM 5292 N N . MET A 1 653 ? 30.422 1.101 1.008 1 77.19 653 MET A N 1
ATOM 5293 C CA . MET A 1 653 ? 29.875 2.441 1.21 1 77.19 653 MET A CA 1
ATOM 5294 C C . MET A 1 653 ? 30.281 2.994 2.57 1 77.19 653 MET A C 1
ATOM 5296 O O . MET A 1 653 ? 29.969 2.402 3.605 1 77.19 653 MET A O 1
ATOM 5300 N N . PRO A 1 654 ? 31.094 4.066 2.537 1 71.94 654 PRO A N 1
ATOM 5301 C CA . PRO A 1 654 ? 31.547 4.609 3.818 1 71.94 654 PRO A CA 1
ATOM 5302 C C . PRO A 1 654 ? 30.438 5.355 4.566 1 71.94 654 PRO A C 1
ATOM 5304 O O . PRO A 1 654 ? 29.484 5.824 3.947 1 71.94 654 PRO A O 1
ATOM 5307 N N . ASP A 1 655 ? 30.516 5.199 5.859 1 73.12 655 ASP A N 1
ATOM 5308 C CA . ASP A 1 655 ? 29.625 5.996 6.691 1 73.12 655 ASP A CA 1
ATOM 5309 C C . ASP A 1 655 ? 30.406 6.93 7.613 1 73.12 655 ASP A C 1
ATOM 5311 O O . ASP A 1 655 ? 31.625 6.988 7.547 1 73.12 655 ASP A O 1
ATOM 5315 N N . ASP A 1 656 ? 29.781 7.844 8.297 1 62.72 656 ASP A N 1
ATOM 5316 C CA . ASP A 1 656 ? 30.406 8.883 9.117 1 62.72 656 ASP A CA 1
ATOM 5317 C C . ASP A 1 656 ? 31.391 8.273 10.109 1 62.72 656 ASP A C 1
ATOM 5319 O O . ASP A 1 656 ? 32.406 8.906 10.461 1 62.72 656 ASP A O 1
ATOM 5323 N N . ASP A 1 657 ? 31.219 7.066 10.438 1 64.19 657 ASP A N 1
ATOM 5324 C CA . ASP A 1 657 ? 32.062 6.441 11.453 1 64.19 657 ASP A CA 1
ATOM 5325 C C . ASP A 1 657 ? 33.344 5.91 10.836 1 64.19 657 ASP A C 1
ATOM 5327 O O . ASP A 1 657 ? 34.281 5.492 11.555 1 64.19 657 ASP A O 1
ATOM 5331 N N . ASP A 1 658 ? 33.406 6.062 9.492 1 69.56 658 ASP A N 1
ATOM 5332 C CA . ASP A 1 658 ? 34.5 5.418 8.805 1 69.56 658 ASP A CA 1
ATOM 5333 C C . ASP A 1 658 ? 35.625 6.414 8.539 1 69.56 658 ASP A C 1
ATOM 5335 O O . ASP A 1 658 ? 36.625 6.078 7.867 1 69.56 658 ASP A O 1
ATOM 5339 N N . GLU A 1 659 ? 35.469 7.617 8.984 1 63.34 659 GLU A N 1
ATOM 5340 C CA . GLU A 1 659 ? 36.438 8.648 8.633 1 63.34 659 GLU A CA 1
ATOM 5341 C C . GLU A 1 659 ? 37.844 8.242 9.047 1 63.34 659 GLU A C 1
ATOM 5343 O O . GLU A 1 659 ? 38.781 8.406 8.281 1 63.34 659 GLU A O 1
ATOM 5348 N N . GLU A 1 660 ? 37.906 7.742 10.258 1 58.94 660 GLU A N 1
ATOM 5349 C CA . GLU A 1 660 ? 39.25 7.355 10.734 1 58.94 660 GLU A CA 1
ATOM 5350 C C . GLU A 1 660 ? 39.812 6.207 9.906 1 58.94 660 GLU A C 1
ATOM 5352 O O . GLU A 1 660 ? 41 6.195 9.586 1 58.94 660 GLU A O 1
ATOM 5357 N N . ALA A 1 661 ? 38.938 5.387 9.469 1 60.06 661 ALA A N 1
ATOM 5358 C CA . ALA A 1 661 ? 39.375 4.223 8.703 1 60.06 661 ALA A CA 1
ATOM 5359 C C . ALA A 1 661 ? 39.719 4.609 7.266 1 60.06 661 ALA A C 1
ATOM 5361 O O . ALA A 1 661 ? 40.656 4.082 6.68 1 60.06 661 ALA A O 1
ATOM 5362 N N . VAL A 1 662 ? 38.938 5.434 6.715 1 61.03 662 VAL A N 1
ATOM 5363 C CA . VAL A 1 662 ? 39.156 5.891 5.348 1 61.03 662 VAL A CA 1
ATOM 5364 C C . VAL A 1 662 ? 40.438 6.719 5.289 1 61.03 662 VAL A C 1
ATOM 5366 O O . VAL A 1 662 ? 41.219 6.605 4.34 1 61.03 662 VAL A O 1
ATOM 5369 N N . ARG A 1 663 ? 40.625 7.613 6.266 1 53.44 663 ARG A N 1
ATOM 5370 C CA . ARG A 1 663 ? 41.844 8.422 6.34 1 53.44 663 ARG A CA 1
ATOM 5371 C C . ARG A 1 663 ? 43.094 7.543 6.496 1 53.44 663 ARG A C 1
ATOM 5373 O O . ARG A 1 663 ? 44.156 7.867 5.973 1 53.44 663 ARG A O 1
ATOM 5380 N N . ALA A 1 664 ? 42.875 6.613 7.301 1 49.62 664 ALA A N 1
ATOM 5381 C CA . ALA A 1 664 ? 44 5.734 7.543 1 49.62 664 ALA A CA 1
ATOM 5382 C C . ALA A 1 664 ? 44.469 5.055 6.254 1 49.62 664 ALA A C 1
ATOM 5384 O O . ALA A 1 664 ? 45.625 4.676 6.121 1 49.62 664 ALA A O 1
ATOM 5385 N N . GLY A 1 665 ? 43.438 4.77 5.312 1 44.78 665 GLY A N 1
ATOM 5386 C CA . GLY A 1 665 ? 43.812 4.16 4.051 1 44.78 665 GLY A CA 1
ATOM 5387 C C . GLY A 1 665 ? 44.406 5.148 3.066 1 44.78 665 GLY A C 1
ATOM 5388 O O . GLY A 1 665 ? 44.875 4.766 1.988 1 44.78 665 GLY A O 1
ATOM 5389 N N . MET A 1 666 ? 43.875 6.375 3.156 1 39.56 666 MET A N 1
ATOM 5390 C CA . MET A 1 666 ? 44.5 7.336 2.25 1 39.56 666 MET A CA 1
ATOM 5391 C C . MET A 1 666 ? 45.969 7.504 2.57 1 39.56 666 MET A C 1
ATOM 5393 O O . MET A 1 666 ? 46.344 7.566 3.74 1 39.56 666 MET A O 1
ATOM 5397 N N . PRO A 1 667 ? 46.719 7.121 1.743 1 32.09 667 PRO A N 1
ATOM 5398 C CA . PRO A 1 667 ? 48.125 7.383 2.018 1 32.09 667 PRO A CA 1
ATOM 5399 C C . PRO A 1 667 ? 48.375 8.797 2.539 1 32.09 667 PRO A C 1
ATOM 5401 O O . PRO A 1 667 ? 47.781 9.75 2.061 1 32.09 667 PRO A O 1
ATOM 5404 N N . THR A 1 668 ? 48.375 8.984 3.871 1 32.53 668 THR A N 1
ATOM 5405 C CA . THR A 1 668 ? 48.906 10.258 4.336 1 32.53 668 THR A CA 1
ATOM 5406 C C . THR A 1 668 ? 50 10.766 3.391 1 32.53 668 THR A C 1
ATOM 5408 O O . THR A 1 668 ? 51.062 10.164 3.293 1 32.53 668 THR A O 1
ATOM 5411 N N . LEU A 1 669 ? 49.562 11.156 2.25 1 30.69 669 LEU A N 1
ATOM 5412 C CA . LEU A 1 669 ? 50.688 11.867 1.653 1 30.69 669 LEU A CA 1
ATOM 5413 C C . LEU A 1 669 ? 51.156 12.992 2.562 1 30.69 669 LEU A C 1
ATOM 5415 O O . LEU A 1 669 ? 50.438 13.961 2.795 1 30.69 669 LEU A O 1
ATOM 5419 N N . SER A 1 670 ? 51.625 12.625 3.752 1 28.42 670 SER A N 1
ATOM 5420 C CA . SER A 1 670 ? 52.375 13.633 4.48 1 28.42 670 SER A CA 1
ATOM 5421 C C . SER A 1 670 ? 53.281 14.445 3.539 1 28.42 670 SER A C 1
ATOM 5423 O O . SER A 1 670 ? 54.156 13.906 2.893 1 28.42 670 SER A O 1
ATOM 5425 N N . ASP A 1 671 ? 52.5 15.195 2.758 1 28.72 671 ASP A N 1
ATOM 5426 C CA . ASP A 1 671 ? 53.406 16.141 2.105 1 28.72 671 ASP A CA 1
ATOM 5427 C C . ASP A 1 671 ? 54.25 16.891 3.131 1 28.72 671 ASP A C 1
ATOM 5429 O O . ASP A 1 671 ? 53.719 17.672 3.932 1 28.72 671 ASP A O 1
ATOM 5433 N N . HIS A 1 672 ? 55.125 16.203 3.771 1 29.86 672 HIS A N 1
ATOM 5434 C CA . HIS A 1 672 ? 56.188 16.75 4.582 1 29.86 672 HIS A CA 1
ATOM 5435 C C . HIS A 1 672 ? 57.031 17.766 3.791 1 29.86 672 HIS A C 1
ATOM 5437 O O . HIS A 1 672 ? 58.188 17.969 4.07 1 29.86 672 HIS A O 1
ATOM 5443 N N . THR A 1 673 ? 56.344 18.188 2.68 1 30.73 673 THR A N 1
ATOM 5444 C CA . THR A 1 673 ? 57.219 19.172 2.039 1 30.73 673 THR A CA 1
ATOM 5445 C C . THR A 1 673 ? 57.406 20.406 2.922 1 30.73 673 THR A C 1
ATOM 5447 O O . THR A 1 673 ? 56.406 21.031 3.324 1 30.73 673 THR A O 1
ATOM 5450 N N . ILE A 1 674 ? 58.375 20.391 3.756 1 29.86 674 ILE A N 1
ATOM 5451 C CA . ILE A 1 674 ? 58.969 21.484 4.504 1 29.86 674 ILE A CA 1
ATOM 5452 C C . ILE A 1 674 ? 59.219 22.656 3.566 1 29.86 674 ILE A C 1
ATOM 5454 O O . ILE A 1 674 ? 59.906 22.516 2.549 1 29.86 674 ILE A O 1
ATOM 5458 N N . ILE A 1 675 ? 58.125 23.375 3.4 1 33.31 675 ILE A N 1
ATOM 5459 C CA . ILE A 1 675 ? 58.438 24.578 2.645 1 33.31 675 ILE A CA 1
ATOM 5460 C C . ILE A 1 675 ? 59.469 25.422 3.398 1 33.31 675 ILE A C 1
ATOM 5462 O O . ILE A 1 675 ? 59.406 25.547 4.621 1 33.31 675 ILE A O 1
ATOM 5466 N N . SER A 1 676 ? 60.594 25.516 2.795 1 31.98 676 SER A N 1
ATOM 5467 C CA . SER A 1 676 ? 61.781 26.234 3.332 1 31.98 676 SER A CA 1
ATOM 5468 C C . SER A 1 676 ? 61.406 27.641 3.75 1 31.98 676 SER A C 1
ATOM 5470 O O . SER A 1 676 ? 61.812 28.109 4.82 1 31.98 676 SER A O 1
ATOM 5472 N N . SER A 1 677 ? 61.219 28.531 2.717 1 26.69 677 SER A N 1
ATOM 5473 C CA . SER A 1 677 ? 61.562 29.922 2.975 1 26.69 677 SER A CA 1
ATOM 5474 C C . SER A 1 677 ? 60.438 30.656 3.682 1 26.69 677 SER A C 1
ATOM 5476 O O . SER A 1 677 ? 59.281 30.406 3.4 1 26.69 677 SER A O 1
ATOM 5478 N N . ASP A 1 678 ? 60.594 30.891 4.984 1 30.45 678 ASP A N 1
ATOM 5479 C CA . ASP A 1 678 ? 60 31.859 5.906 1 30.45 678 ASP A CA 1
ATOM 5480 C C . ASP A 1 678 ? 59.75 33.188 5.223 1 30.45 678 ASP A C 1
ATOM 5482 O O . ASP A 1 678 ? 59.5 34.219 5.887 1 30.45 678 ASP A O 1
ATOM 5486 N N . GLU A 1 679 ? 59.625 33.344 3.803 1 26.66 679 GLU A N 1
ATOM 5487 C CA . GLU A 1 679 ? 59.469 34.781 3.496 1 26.66 679 GLU A CA 1
ATOM 5488 C C . GLU A 1 679 ? 58.125 35.312 3.953 1 26.66 679 GLU A C 1
ATOM 5490 O O . GLU A 1 679 ? 57.125 34.625 3.854 1 26.66 679 GLU A O 1
ATOM 5495 N N . MET B 1 1 ? 17.688 34.594 17.969 1 95.44 1 MET B N 1
ATOM 5496 C CA . MET B 1 1 ? 17.328 34.156 19.328 1 95.44 1 MET B CA 1
ATOM 5497 C C . MET B 1 1 ? 17.125 35.344 20.25 1 95.44 1 MET B C 1
ATOM 5499 O O . MET B 1 1 ? 17.844 36.344 20.156 1 95.44 1 MET B O 1
ATOM 5503 N N . VAL B 1 2 ? 16.109 35.25 21.062 1 94.81 2 VAL B N 1
ATOM 5504 C CA . VAL B 1 2 ? 15.82 36.344 22 1 94.81 2 VAL B CA 1
ATOM 5505 C C . VAL B 1 2 ? 15.938 35.844 23.422 1 94.81 2 VAL B C 1
ATOM 5507 O O . VAL B 1 2 ? 15.312 34.844 23.781 1 94.81 2 VAL B O 1
ATOM 5510 N N . PHE B 1 3 ? 16.797 36.469 24.203 1 94.06 3 PHE B N 1
ATOM 5511 C CA . PHE B 1 3 ? 17 36.125 25.594 1 94.06 3 PHE B CA 1
ATOM 5512 C C . PHE B 1 3 ? 16.406 37.188 26.516 1 94.06 3 PHE B C 1
ATOM 5514 O O . PHE B 1 3 ? 16.328 38.344 26.141 1 94.06 3 PHE B O 1
ATOM 5521 N N . GLU B 1 4 ? 15.906 36.781 27.594 1 91.69 4 GLU B N 1
ATOM 5522 C CA . GLU B 1 4 ? 15.43 37.719 28.609 1 91.69 4 GLU B CA 1
ATOM 5523 C C . GLU B 1 4 ? 16.562 38.156 29.547 1 91.69 4 GLU B C 1
ATOM 5525 O O . GLU B 1 4 ? 17.391 37.312 29.922 1 91.69 4 GLU B O 1
ATOM 5530 N N . VAL B 1 5 ? 16.594 39.5 29.781 1 87.31 5 VAL B N 1
ATOM 5531 C CA . VAL B 1 5 ? 17.531 40 30.781 1 87.31 5 VAL B CA 1
ATOM 5532 C C . VAL B 1 5 ? 16.938 39.812 32.188 1 87.31 5 VAL B C 1
ATOM 5534 O O . VAL B 1 5 ? 15.906 40.438 32.5 1 87.31 5 VAL B O 1
ATOM 5537 N N . ARG B 1 6 ? 17.422 38.906 32.906 1 82.81 6 ARG B N 1
ATOM 5538 C CA . ARG B 1 6 ? 16.844 38.594 34.188 1 82.81 6 ARG B CA 1
ATOM 5539 C C . ARG B 1 6 ? 17.547 39.406 35.312 1 82.81 6 ARG B C 1
ATOM 5541 O O . ARG B 1 6 ? 18.766 39.594 35.25 1 82.81 6 ARG B O 1
ATOM 5548 N N . ALA B 1 7 ? 16.672 39.875 36.125 1 74.44 7 ALA B N 1
ATOM 5549 C CA . ALA B 1 7 ? 17.203 40.531 37.312 1 74.44 7 ALA B CA 1
ATOM 5550 C C . ALA B 1 7 ? 17.875 39.531 38.25 1 74.44 7 ALA B C 1
ATOM 5552 O O . ALA B 1 7 ? 17.547 38.344 38.25 1 74.44 7 ALA B O 1
ATOM 5553 N N . GLU B 1 8 ? 18.859 39.969 38.938 1 66.62 8 GLU B N 1
ATOM 5554 C CA . GLU B 1 8 ? 19.656 39.125 39.844 1 66.62 8 GLU B CA 1
ATOM 5555 C C . GLU B 1 8 ? 18.781 38.438 40.844 1 66.62 8 GLU B C 1
ATOM 5557 O O . GLU B 1 8 ? 19.109 37.312 41.312 1 66.62 8 GLU B O 1
ATOM 5562 N N . ASP B 1 9 ? 17.594 38.969 41.125 1 72 9 ASP B N 1
ATOM 5563 C CA . ASP B 1 9 ? 16.797 38.438 42.219 1 72 9 ASP B CA 1
ATOM 5564 C C . ASP B 1 9 ? 15.758 37.438 41.719 1 72 9 ASP B C 1
ATOM 5566 O O . ASP B 1 9 ? 15.031 36.844 42.5 1 72 9 ASP B O 1
ATOM 5570 N N . LYS B 1 10 ? 15.656 37.156 40.531 1 79.31 10 LYS B N 1
ATOM 5571 C CA . LYS B 1 10 ? 14.602 36.281 40.031 1 79.31 10 LYS B CA 1
ATOM 5572 C C . LYS B 1 10 ? 14.969 34.812 40.219 1 79.31 10 LYS B C 1
ATOM 5574 O O . LYS B 1 10 ? 16.109 34.406 39.969 1 79.31 10 LYS B O 1
ATOM 5579 N N . GLU B 1 11 ? 14.109 34.062 40.875 1 83.81 11 GLU B N 1
ATOM 5580 C CA . GLU B 1 11 ? 14.305 32.625 41.062 1 83.81 11 GLU B CA 1
ATOM 5581 C C . GLU B 1 11 ? 14.219 31.844 39.75 1 83.81 11 GLU B C 1
ATOM 5583 O O . GLU B 1 11 ? 13.25 31.984 39 1 83.81 11 GLU B O 1
ATOM 5588 N N . LEU B 1 12 ? 15.297 31.172 39.438 1 86.56 12 LEU B N 1
ATOM 5589 C CA . LEU B 1 12 ? 15.391 30.406 38.219 1 86.56 12 LEU B CA 1
ATOM 5590 C C . LEU B 1 12 ? 15.062 28.938 38.438 1 86.56 12 LEU B C 1
ATOM 5592 O O . LEU B 1 12 ? 15.367 28.391 39.5 1 86.56 12 LEU B O 1
ATOM 5596 N N . THR B 1 13 ? 14.344 28.312 37.531 1 88.5 13 THR B N 1
ATOM 5597 C CA . THR B 1 13 ? 14.117 26.875 37.562 1 88.5 13 THR B CA 1
ATOM 5598 C C . THR B 1 13 ? 15.414 26.125 37.312 1 88.5 13 THR B C 1
ATOM 5600 O O . THR B 1 13 ? 16.391 26.703 36.844 1 88.5 13 THR B O 1
ATOM 5603 N N . SER B 1 14 ? 15.43 24.828 37.656 1 88.56 14 SER B N 1
ATOM 5604 C CA . SER B 1 14 ? 16.625 24.016 37.469 1 88.56 14 SER B CA 1
ATOM 5605 C C . SER B 1 14 ? 17 23.953 35.969 1 88.56 14 SER B C 1
ATOM 5607 O O . SER B 1 14 ? 18.188 23.969 35.656 1 88.56 14 SER B O 1
ATOM 5609 N N . TYR B 1 15 ? 16.078 24 35.094 1 89.31 15 TYR B N 1
ATOM 5610 C CA . TYR B 1 15 ? 16.344 23.938 33.656 1 89.31 15 TYR B CA 1
ATOM 5611 C C . TYR B 1 15 ? 16.922 25.266 33.156 1 89.31 15 TYR B C 1
ATOM 5613 O O . TYR B 1 15 ? 17.812 25.266 32.312 1 89.31 15 TYR B O 1
ATOM 5621 N N . GLN B 1 16 ? 16.469 26.375 33.75 1 89.38 16 GLN B N 1
ATOM 5622 C CA . GLN B 1 16 ? 16.984 27.688 33.375 1 89.38 16 GLN B CA 1
ATOM 5623 C C . GLN B 1 16 ? 18.422 27.875 33.812 1 89.38 16 GLN B C 1
ATOM 5625 O O . GLN B 1 16 ? 19.203 28.562 33.156 1 89.38 16 GLN B O 1
ATOM 5630 N N . ARG B 1 17 ? 18.719 27.203 34.906 1 88.06 17 ARG B N 1
ATOM 5631 C CA . ARG B 1 17 ? 20.078 27.266 35.406 1 88.06 17 ARG B CA 1
ATOM 5632 C C . ARG B 1 17 ? 21.016 26.438 34.531 1 88.06 17 ARG B C 1
ATOM 5634 O O . ARG B 1 17 ? 22.172 26.828 34.312 1 88.06 17 ARG B O 1
ATOM 5641 N N . LYS B 1 18 ? 20.469 25.344 34.125 1 89.88 18 LYS B N 1
ATOM 5642 C CA . LYS B 1 18 ? 21.281 24.469 33.281 1 89.88 18 LYS B CA 1
ATOM 5643 C C . LYS B 1 18 ? 21.5 25.078 31.891 1 89.88 18 LYS B C 1
ATOM 5645 O O . LYS B 1 18 ? 22.594 24.984 31.328 1 89.88 18 LYS B O 1
ATOM 5650 N N . PHE B 1 19 ? 20.5 25.719 31.391 1 91.56 19 PHE B N 1
ATOM 5651 C CA . PHE B 1 19 ? 20.578 26.328 30.062 1 91.56 19 PHE B CA 1
ATOM 5652 C C . PHE B 1 19 ? 20.531 27.844 30.156 1 91.56 19 PHE B C 1
ATOM 5654 O O . PHE B 1 19 ? 19.562 28.469 29.719 1 91.56 19 PHE B O 1
ATOM 5661 N N . SER B 1 20 ? 21.641 28.359 30.656 1 90.19 20 SER B N 1
ATOM 5662 C CA . SER B 1 20 ? 21.812 29.812 30.703 1 90.19 20 SER B CA 1
ATOM 5663 C C . SER B 1 20 ? 22.188 30.375 29.344 1 90.19 20 SER B C 1
ATOM 5665 O O . SER B 1 20 ? 22.531 29.625 28.438 1 90.19 20 SER B O 1
ATOM 5667 N N . MET B 1 21 ? 22.062 31.703 29.188 1 92 21 MET B N 1
ATOM 5668 C CA . MET B 1 21 ? 22.469 32.344 27.938 1 92 21 MET B CA 1
ATOM 5669 C C . MET B 1 21 ? 23.906 32 27.594 1 92 21 MET B C 1
ATOM 5671 O O . MET B 1 21 ? 24.219 31.703 26.438 1 92 21 MET B O 1
ATOM 5675 N N . LYS B 1 22 ? 24.766 31.922 28.578 1 90.94 22 LYS B N 1
ATOM 5676 C CA . LYS B 1 22 ? 26.172 31.594 28.359 1 90.94 22 LYS B CA 1
ATOM 5677 C C . LYS B 1 22 ? 26.328 30.156 27.859 1 90.94 22 LYS B C 1
ATOM 5679 O O . LYS B 1 22 ? 27.125 29.891 26.969 1 90.94 22 LYS B O 1
ATOM 5684 N N . GLU B 1 23 ? 25.594 29.266 28.469 1 93.25 23 GLU B N 1
ATOM 5685 C CA . GLU B 1 23 ? 25.672 27.875 28.062 1 93.25 23 GLU B CA 1
ATOM 5686 C C . GLU B 1 23 ? 25.188 27.688 26.625 1 93.25 23 GLU B C 1
ATOM 5688 O O . GLU B 1 23 ? 25.797 26.953 25.844 1 93.25 23 GLU B O 1
ATOM 5693 N N . ILE B 1 24 ? 24.094 28.312 26.25 1 94.31 24 ILE B N 1
ATOM 5694 C CA . ILE B 1 24 ? 23.547 28.203 24.906 1 94.31 24 ILE B CA 1
ATOM 5695 C C . ILE B 1 24 ? 24.547 28.766 23.891 1 94.31 24 ILE B C 1
ATOM 5697 O O . ILE B 1 24 ? 24.781 28.156 22.844 1 94.31 24 ILE B O 1
ATOM 5701 N N . LEU B 1 25 ? 25.188 29.875 24.25 1 93.62 25 LEU B N 1
ATOM 5702 C CA . LEU B 1 25 ? 26.172 30.484 23.375 1 93.62 25 LEU B CA 1
ATOM 5703 C C . LEU B 1 25 ? 27.406 29.594 23.219 1 93.62 25 LEU B C 1
ATOM 5705 O O . LEU B 1 25 ? 28 29.531 22.141 1 93.62 25 LEU B O 1
ATOM 5709 N N . THR B 1 26 ? 27.766 28.938 24.266 1 93.12 26 THR B N 1
ATOM 5710 C CA . THR B 1 26 ? 28.906 28.016 24.219 1 93.12 26 THR B CA 1
ATOM 5711 C C . THR B 1 26 ? 28.609 26.844 23.297 1 93.12 26 THR B C 1
ATOM 5713 O O . THR B 1 26 ? 29.469 26.422 22.516 1 93.12 26 THR B O 1
ATOM 5716 N N . ARG B 1 27 ? 27.453 26.344 23.359 1 93.38 27 ARG B N 1
ATOM 5717 C CA . ARG B 1 27 ? 27.062 25.219 22.5 1 93.38 27 ARG B CA 1
ATOM 5718 C C . ARG B 1 27 ? 26.984 25.656 21.047 1 93.38 27 ARG B C 1
ATOM 5720 O O . ARG B 1 27 ? 27.328 24.875 20.141 1 93.38 27 ARG B O 1
ATOM 5727 N N . LEU B 1 28 ? 26.5 26.891 20.844 1 94.94 28 LEU B N 1
ATOM 5728 C CA . LEU B 1 28 ? 26.469 27.422 19.484 1 94.94 28 LEU B CA 1
ATOM 5729 C C . LEU B 1 28 ? 27.859 27.547 18.906 1 94.94 28 LEU B C 1
ATOM 5731 O O . LEU B 1 28 ? 28.109 27.188 17.75 1 94.94 28 LEU B O 1
ATOM 5735 N N . ASN B 1 29 ? 28.719 28.062 19.703 1 92.44 29 ASN B N 1
ATOM 5736 C CA . ASN B 1 29 ? 30.109 28.219 19.266 1 92.44 29 ASN B CA 1
ATOM 5737 C C . ASN B 1 29 ? 30.766 26.859 19.016 1 92.44 29 ASN B C 1
ATOM 5739 O O . ASN B 1 29 ? 31.531 26.719 18.062 1 92.44 29 ASN B O 1
ATOM 5743 N N . ALA B 1 30 ? 30.453 25.969 19.875 1 92.12 30 ALA B N 1
ATOM 5744 C CA . ALA B 1 30 ? 31 24.625 19.703 1 92.12 30 ALA B CA 1
ATOM 5745 C C . ALA B 1 30 ? 30.484 23.984 18.422 1 92.12 30 ALA B C 1
ATOM 5747 O O . ALA B 1 30 ? 31.172 23.156 17.812 1 92.12 30 ALA B O 1
ATOM 5748 N N . GLY B 1 31 ? 29.359 24.375 18 1 92.75 31 GLY B N 1
ATOM 5749 C CA . GLY B 1 31 ? 28.781 23.844 16.781 1 92.75 31 GLY B CA 1
ATOM 5750 C C . GLY B 1 31 ? 29.25 24.562 15.531 1 92.75 31 GLY B C 1
ATOM 5751 O O . GLY B 1 31 ? 28.891 24.188 14.414 1 92.75 31 GLY B O 1
ATOM 5752 N N . GLY B 1 32 ? 30.031 25.516 15.68 1 92.94 32 GLY B N 1
ATOM 5753 C CA . GLY B 1 32 ? 30.594 26.25 14.547 1 92.94 32 GLY B CA 1
ATOM 5754 C C . GLY B 1 32 ? 29.703 27.391 14.086 1 92.94 32 GLY B C 1
ATOM 5755 O O . GLY B 1 32 ? 29.734 27.781 12.922 1 92.94 32 GLY B O 1
ATOM 5756 N N . ILE B 1 33 ? 28.891 27.875 14.961 1 95.25 33 ILE B N 1
ATOM 5757 C CA . ILE B 1 33 ? 27.938 28.922 14.617 1 95.25 33 ILE B CA 1
ATOM 5758 C C . ILE B 1 33 ? 28.469 30.281 15.086 1 95.25 33 ILE B C 1
ATOM 5760 O O . ILE B 1 33 ? 29.047 30.375 16.172 1 95.25 33 ILE B O 1
ATOM 5764 N N . GLU B 1 34 ? 28.312 31.25 14.203 1 95.12 34 GLU B N 1
ATOM 5765 C CA . GLU B 1 34 ? 28.688 32.625 14.547 1 95.12 34 GLU B CA 1
ATOM 5766 C C . GLU B 1 34 ? 27.531 33.375 15.148 1 95.12 34 GLU B C 1
ATOM 5768 O O . GLU B 1 34 ? 26.375 33.219 14.727 1 95.12 34 GLU B O 1
ATOM 5773 N N . THR B 1 35 ? 27.844 34.219 16.172 1 94.94 35 THR B N 1
ATOM 5774 C CA . THR B 1 35 ? 26.781 34.938 16.859 1 94.94 35 THR B CA 1
ATOM 5775 C C . THR B 1 35 ? 27.109 36.406 16.984 1 94.94 35 THR B C 1
ATOM 5777 O O . THR B 1 35 ? 28.281 36.812 16.984 1 94.94 35 THR B O 1
ATOM 5780 N N . ARG B 1 36 ? 26.078 37.25 16.906 1 94.06 36 ARG B N 1
ATOM 5781 C CA . ARG B 1 36 ? 26.125 38.688 17.172 1 94.06 36 ARG B CA 1
ATOM 5782 C C . ARG B 1 36 ? 25 39.125 18.109 1 94.06 36 ARG B C 1
ATOM 5784 O O . ARG B 1 36 ? 23.828 38.906 17.812 1 94.06 36 ARG B O 1
ATOM 5791 N N . MET B 1 37 ? 25.406 39.719 19.25 1 93.88 37 MET B N 1
ATOM 5792 C CA . MET B 1 37 ? 24.406 40.062 20.266 1 93.88 37 MET B CA 1
ATOM 5793 C C . MET B 1 37 ? 24.234 41.562 20.375 1 93.88 37 MET B C 1
ATOM 5795 O O . MET B 1 37 ? 25.188 42.312 20.188 1 93.88 37 MET B O 1
ATOM 5799 N N . PHE B 1 38 ? 23 42 20.641 1 91.88 38 PHE B N 1
ATOM 5800 C CA . PHE B 1 38 ? 22.703 43.406 20.938 1 91.88 38 PHE B CA 1
ATOM 5801 C C . PHE B 1 38 ? 21.484 43.531 21.828 1 91.88 38 PHE B C 1
ATOM 5803 O O . PHE B 1 38 ? 20.656 42.625 21.891 1 91.88 38 PHE B O 1
ATOM 5810 N N . TYR B 1 39 ? 21.375 44.562 22.594 1 89.81 39 TYR B N 1
ATOM 5811 C CA . TYR B 1 39 ? 20.266 44.781 23.516 1 89.81 39 TYR B CA 1
ATOM 5812 C C . TYR B 1 39 ? 19.047 45.344 22.797 1 89.81 39 TYR B C 1
ATOM 5814 O O . TYR B 1 39 ? 19.188 46.031 21.781 1 89.81 39 TYR B O 1
ATOM 5822 N N . SER B 1 40 ? 17.906 45.031 23.344 1 88.94 40 SER B N 1
ATOM 5823 C CA . SER B 1 40 ? 16.672 45.656 22.859 1 88.94 40 SER B CA 1
ATOM 5824 C C . SER B 1 40 ? 16.625 47.125 23.219 1 88.94 40 SER B C 1
ATOM 5826 O O . SER B 1 40 ? 17.453 47.625 23.969 1 88.94 40 SER B O 1
ATOM 5828 N N . VAL B 1 41 ? 15.586 47.75 22.641 1 84.62 41 VAL B N 1
ATOM 5829 C CA . VAL B 1 41 ? 15.422 49.188 22.875 1 84.62 41 VAL B CA 1
ATOM 5830 C C . VAL B 1 41 ? 15.164 49.438 24.359 1 84.62 41 VAL B C 1
ATOM 5832 O O . VAL B 1 41 ? 15.625 50.438 24.906 1 84.62 41 VAL B O 1
ATOM 5835 N N . GLN B 1 42 ? 14.461 48.5 25.062 1 84.5 42 GLN B N 1
ATOM 5836 C CA . GLN B 1 42 ? 14.141 48.656 26.469 1 84.5 42 GLN B CA 1
ATOM 5837 C C . GLN B 1 42 ? 15.242 48.062 27.344 1 84.5 42 GLN B C 1
ATOM 5839 O O . GLN B 1 42 ? 15.234 48.219 28.562 1 84.5 42 GLN B O 1
ATOM 5844 N N . ARG B 1 43 ? 16.188 47.375 26.766 1 84.5 43 ARG B N 1
ATOM 5845 C CA . ARG B 1 43 ? 17.312 46.719 27.438 1 84.5 43 ARG B CA 1
ATOM 5846 C C . ARG B 1 43 ? 16.844 45.625 28.359 1 84.5 43 ARG B C 1
ATOM 5848 O O . ARG B 1 43 ? 17.453 45.375 29.406 1 84.5 43 ARG B O 1
ATOM 5855 N N . ASP B 1 44 ? 15.672 45.125 28.062 1 88.19 44 ASP B N 1
ATOM 5856 C CA . ASP B 1 44 ? 15.156 44 28.875 1 88.19 44 ASP B CA 1
ATOM 5857 C C . ASP B 1 44 ? 15.32 42.688 28.141 1 88.19 44 ASP B C 1
ATOM 5859 O O . ASP B 1 44 ? 15.055 41.625 28.719 1 88.19 44 ASP B O 1
ATOM 5863 N N . GLU B 1 45 ? 15.695 42.781 26.891 1 92 45 GLU B N 1
ATOM 5864 C CA . GLU B 1 45 ? 15.93 41.562 26.094 1 92 45 GLU B CA 1
ATOM 5865 C C . GLU B 1 45 ? 17.266 41.656 25.359 1 92 45 GLU B C 1
ATOM 5867 O O . GLU B 1 45 ? 17.75 42.75 25.078 1 92 45 GLU B O 1
ATOM 5872 N N . VAL B 1 46 ? 17.859 40.562 25.141 1 93.12 46 VAL B N 1
ATOM 5873 C CA . VAL B 1 46 ? 19.078 40.469 24.328 1 93.12 46 VAL B CA 1
ATOM 5874 C C . VAL B 1 46 ? 18.781 39.656 23.062 1 93.12 46 VAL B C 1
ATOM 5876 O O . VAL B 1 46 ? 18.297 38.531 23.125 1 93.12 46 VAL B O 1
ATOM 5879 N N . TYR B 1 47 ? 19.031 40.344 21.938 1 94.06 47 TYR B N 1
ATOM 5880 C CA . TYR B 1 47 ? 18.891 39.688 20.641 1 94.06 47 TYR B CA 1
ATOM 5881 C C . TYR B 1 47 ? 20.219 39.094 20.172 1 94.06 47 TYR B C 1
ATOM 5883 O O . TYR B 1 47 ? 21.266 39.75 20.281 1 94.06 47 TYR B O 1
ATOM 5891 N N . CYS B 1 48 ? 20.125 37.844 19.75 1 94.94 48 CYS B N 1
ATOM 5892 C CA . CYS B 1 48 ? 21.312 37.156 19.25 1 94.94 48 CYS B CA 1
ATOM 5893 C C . CYS B 1 48 ? 21.094 36.688 17.812 1 94.94 48 CYS B C 1
ATOM 5895 O O . CYS B 1 48 ? 20.359 35.75 17.562 1 94.94 48 CYS B O 1
ATOM 5897 N N . LYS B 1 49 ? 21.781 37.375 16.875 1 94.88 49 LYS B N 1
ATOM 5898 C CA . LYS B 1 49 ? 21.75 36.938 15.484 1 94.88 49 LYS B CA 1
ATOM 5899 C C . LYS B 1 49 ? 22.719 35.781 15.266 1 94.88 49 LYS B C 1
ATOM 5901 O O . LYS B 1 49 ? 23.859 35.812 15.734 1 94.88 49 LYS B O 1
ATOM 5906 N N . ILE B 1 50 ? 22.219 34.75 14.656 1 95.38 50 ILE B N 1
ATOM 5907 C CA . ILE B 1 50 ? 23.047 33.594 14.43 1 95.38 50 ILE B CA 1
ATOM 5908 C C . ILE B 1 50 ? 23.266 33.375 12.93 1 95.38 50 ILE B C 1
ATOM 5910 O O . ILE B 1 50 ? 22.328 33.594 12.133 1 95.38 50 ILE B O 1
ATOM 5914 N N . ARG B 1 51 ? 24.469 33.062 12.531 1 93.44 51 ARG B N 1
ATOM 5915 C CA . ARG B 1 51 ? 24.844 32.781 11.148 1 93.44 51 ARG B CA 1
ATOM 5916 C C . ARG B 1 51 ? 25.75 31.562 11.07 1 93.44 51 ARG B C 1
ATOM 5918 O O . ARG B 1 51 ? 26.578 31.344 11.945 1 93.44 51 ARG B O 1
ATOM 5925 N N . CYS B 1 52 ? 25.562 30.766 10.133 1 94.75 52 CYS B N 1
ATOM 5926 C CA . CYS B 1 52 ? 26.406 29.609 9.898 1 94.75 52 CYS B CA 1
ATOM 5927 C C . CYS B 1 52 ? 27.266 29.797 8.664 1 94.75 52 CYS B C 1
ATOM 5929 O O . CYS B 1 52 ? 26.766 30.062 7.574 1 94.75 52 CYS B O 1
ATOM 5931 N N . PRO B 1 53 ? 28.594 29.609 8.852 1 94 53 PRO B N 1
ATOM 5932 C CA . PRO B 1 53 ? 29.469 29.719 7.676 1 94 53 PRO B CA 1
ATOM 5933 C C . PRO B 1 53 ? 29.203 28.641 6.637 1 94 53 PRO B C 1
ATOM 5935 O O . PRO B 1 53 ? 28.703 27.562 6.977 1 94 53 PRO B O 1
ATOM 5938 N N . LEU B 1 54 ? 29.562 28.938 5.414 1 92.94 54 LEU B N 1
ATOM 5939 C CA . LEU B 1 54 ? 29.281 28.047 4.293 1 92.94 54 LEU B CA 1
ATOM 5940 C C . LEU B 1 54 ? 29.953 26.703 4.496 1 92.94 54 LEU B C 1
ATOM 5942 O O . LEU B 1 54 ? 29.344 25.656 4.223 1 92.94 54 LEU B O 1
ATOM 5946 N N . GLU B 1 55 ? 31.141 26.688 4.957 1 92.19 55 GLU B N 1
ATOM 5947 C CA . GLU B 1 55 ? 31.875 25.453 5.156 1 92.19 55 GLU B CA 1
ATOM 5948 C C . GLU B 1 55 ? 31.172 24.547 6.164 1 92.19 55 GLU B C 1
ATOM 5950 O O . GLU B 1 55 ? 31.109 23.328 5.98 1 92.19 55 GLU B O 1
ATOM 5955 N N . ARG B 1 56 ? 30.672 25.172 7.199 1 94.38 56 ARG B N 1
ATOM 5956 C CA . ARG B 1 56 ? 29.969 24.406 8.219 1 94.38 56 ARG B CA 1
ATOM 5957 C C . ARG B 1 56 ? 28.656 23.844 7.68 1 94.38 56 ARG B C 1
ATOM 5959 O O . ARG B 1 56 ? 28.266 22.734 8.023 1 94.38 56 ARG B O 1
ATOM 5966 N N . LEU B 1 57 ? 28.016 24.578 6.855 1 95.38 57 LEU B N 1
ATOM 5967 C CA . LEU B 1 57 ? 26.797 24.125 6.207 1 95.38 57 LEU B CA 1
ATOM 5968 C C . LEU B 1 57 ? 27.062 22.922 5.297 1 95.38 57 LEU B C 1
ATOM 5970 O O . LEU B 1 57 ? 26.297 21.969 5.27 1 95.38 57 LEU B O 1
ATOM 5974 N N . GLN B 1 58 ? 28.125 23.031 4.594 1 94.31 58 GLN B N 1
ATOM 5975 C CA . GLN B 1 58 ? 28.5 21.953 3.68 1 94.31 58 GLN B CA 1
ATOM 5976 C C . GLN B 1 58 ? 28.781 20.656 4.434 1 94.31 58 GLN B C 1
ATOM 5978 O O . GLN B 1 58 ? 28.359 19.578 4 1 94.31 58 GLN B O 1
ATOM 5983 N N . ARG B 1 59 ? 29.391 20.781 5.547 1 91.69 59 ARG B N 1
ATOM 5984 C CA . ARG B 1 59 ? 29.688 19.594 6.352 1 91.69 59 ARG B CA 1
ATOM 5985 C C . ARG B 1 59 ? 28.406 18.969 6.895 1 91.69 59 ARG B C 1
ATOM 5987 O O . ARG B 1 59 ? 28.297 17.75 6.953 1 91.69 59 ARG B O 1
ATOM 5994 N N . GLU B 1 60 ? 27.562 19.797 7.301 1 93.12 60 GLU B N 1
ATOM 5995 C CA . GLU B 1 60 ? 26.297 19.281 7.809 1 93.12 60 GLU B CA 1
ATOM 5996 C C . GLU B 1 60 ? 25.469 18.625 6.695 1 93.12 60 GLU B C 1
ATOM 5998 O O . GLU B 1 60 ? 24.828 17.594 6.906 1 93.12 60 GLU B O 1
ATOM 6003 N N . ALA B 1 61 ? 25.469 19.25 5.559 1 94.12 61 ALA B N 1
ATOM 6004 C CA . ALA B 1 61 ? 24.75 18.703 4.414 1 94.12 61 ALA B CA 1
ATOM 6005 C C . ALA B 1 61 ? 25.281 17.312 4.051 1 94.12 61 ALA B C 1
ATOM 6007 O O . ALA B 1 61 ? 24.5 16.422 3.695 1 94.12 61 ALA B O 1
ATOM 6008 N N . ASP B 1 62 ? 26.516 17.234 4.129 1 91 62 ASP B N 1
ATOM 6009 C CA . ASP B 1 62 ? 27.156 15.945 3.857 1 91 62 ASP B CA 1
ATOM 6010 C C . ASP B 1 62 ? 26.766 14.906 4.91 1 91 62 ASP B C 1
ATOM 6012 O O . ASP B 1 62 ? 26.438 13.766 4.574 1 91 62 ASP B O 1
ATOM 6016 N N . ARG B 1 63 ? 26.781 15.312 6.125 1 86.94 63 ARG B N 1
ATOM 6017 C CA . ARG B 1 63 ? 26.484 14.406 7.227 1 86.94 63 ARG B CA 1
ATOM 6018 C C . ARG B 1 63 ? 25.062 13.844 7.113 1 86.94 63 ARG B C 1
ATOM 6020 O O . ARG B 1 63 ? 24.844 12.648 7.301 1 86.94 63 ARG B O 1
ATOM 6027 N N . VAL B 1 64 ? 24.125 14.703 6.801 1 88.88 64 VAL B N 1
ATOM 6028 C CA . VAL B 1 64 ? 22.719 14.289 6.816 1 88.88 64 VAL B CA 1
ATOM 6029 C C . VAL B 1 64 ? 22.328 13.766 5.438 1 88.88 64 VAL B C 1
ATOM 6031 O O . VAL B 1 64 ? 21.219 13.266 5.254 1 88.88 64 VAL B O 1
ATOM 6034 N N . GLY B 1 65 ? 23.172 13.781 4.5 1 88.31 65 GLY B N 1
ATOM 6035 C CA . GLY B 1 65 ? 22.812 13.383 3.146 1 88.31 65 GLY B CA 1
ATOM 6036 C C . GLY B 1 65 ? 21.75 14.258 2.527 1 88.31 65 GLY B C 1
ATOM 6037 O O . GLY B 1 65 ? 20.75 13.75 1.998 1 88.31 65 GLY B O 1
ATOM 6038 N N . TYR B 1 66 ? 21.984 15.555 2.693 1 93.12 66 TYR B N 1
ATOM 6039 C CA . TYR B 1 66 ? 21 16.531 2.221 1 93.12 66 TYR B CA 1
ATOM 6040 C C . TYR B 1 66 ? 20.891 16.484 0.702 1 93.12 66 TYR B C 1
ATOM 6042 O O . TYR B 1 66 ? 21.891 16.547 -0.007 1 93.12 66 TYR B O 1
ATOM 6050 N N . LYS B 1 67 ? 19.719 16.328 0.137 1 94.25 67 LYS B N 1
ATOM 6051 C CA . LYS B 1 67 ? 19.516 16.219 -1.304 1 94.25 67 LYS B CA 1
ATOM 6052 C C . LYS B 1 67 ? 19.453 17.594 -1.955 1 94.25 67 LYS B C 1
ATOM 6054 O O . LYS B 1 67 ? 18.703 18.469 -1.514 1 94.25 67 LYS B O 1
ATOM 6059 N N . ILE B 1 68 ? 20.266 17.734 -2.936 1 94.88 68 ILE B N 1
ATOM 6060 C CA . ILE B 1 68 ? 20.312 19 -3.666 1 94.88 68 ILE B CA 1
ATOM 6061 C C . ILE B 1 68 ? 20.047 18.75 -5.148 1 94.88 68 ILE B C 1
ATOM 6063 O O . ILE B 1 68 ? 20.375 17.688 -5.68 1 94.88 68 ILE B O 1
ATOM 6067 N N . LEU B 1 69 ? 19.391 19.703 -5.754 1 96.19 69 LEU B N 1
ATOM 6068 C CA . LEU B 1 69 ? 19.094 19.625 -7.18 1 96.19 69 LEU B CA 1
ATOM 6069 C C . LEU B 1 69 ? 20.359 19.766 -8.008 1 96.19 69 LEU B C 1
ATOM 6071 O O . LEU B 1 69 ? 21.203 20.609 -7.723 1 96.19 69 LEU B O 1
ATOM 6075 N N . LEU B 1 70 ? 20.5 18.875 -8.922 1 97.12 70 LEU B N 1
ATOM 6076 C CA . LEU B 1 70 ? 21.625 18.953 -9.828 1 97.12 70 LEU B CA 1
ATOM 6077 C C . LEU B 1 70 ? 21.312 19.828 -11.031 1 97.12 70 LEU B C 1
ATOM 6079 O O . LEU B 1 70 ? 20.156 19.922 -11.445 1 97.12 70 LEU B O 1
ATOM 6083 N N . ASP B 1 71 ? 22.359 20.469 -11.539 1 96.19 71 ASP B N 1
ATOM 6084 C CA . ASP B 1 71 ? 22.203 21.266 -12.75 1 96.19 71 ASP B CA 1
ATOM 6085 C C . ASP B 1 71 ? 22 20.375 -13.977 1 96.19 71 ASP B C 1
ATOM 6087 O O . ASP B 1 71 ? 22.875 19.578 -14.312 1 96.19 71 ASP B O 1
ATOM 6091 N N . ALA B 1 72 ? 20.922 20.594 -14.695 1 96.25 72 ALA B N 1
ATOM 6092 C CA . ALA B 1 72 ? 20.516 19.719 -15.789 1 96.25 72 ALA B CA 1
ATOM 6093 C C . ALA B 1 72 ? 21.531 19.75 -16.938 1 96.25 72 ALA B C 1
ATOM 6095 O O . ALA B 1 72 ? 21.844 18.719 -17.516 1 96.25 72 ALA B O 1
ATOM 6096 N N . ASN B 1 73 ? 22.047 20.875 -17.266 1 95.31 73 ASN B N 1
ATOM 6097 C CA . ASN B 1 73 ? 22.969 21.016 -18.391 1 95.31 73 ASN B CA 1
ATOM 6098 C C . ASN B 1 73 ? 24.328 20.375 -18.094 1 95.31 73 ASN B C 1
ATOM 6100 O O . ASN B 1 73 ? 24.859 19.641 -18.922 1 95.31 73 ASN B O 1
ATOM 6104 N N . ASN B 1 74 ? 24.844 20.688 -16.891 1 95.5 74 ASN B N 1
ATOM 6105 C CA . ASN B 1 74 ? 26.125 20.078 -16.516 1 95.5 74 ASN B CA 1
ATOM 6106 C C . ASN B 1 74 ? 26 18.562 -16.375 1 95.5 74 ASN B C 1
ATOM 6108 O O . ASN B 1 74 ? 26.938 17.844 -16.688 1 95.5 74 ASN B O 1
ATOM 6112 N N . LEU B 1 75 ? 24.859 18.203 -15.867 1 96 75 LEU B N 1
ATOM 6113 C CA . LEU B 1 75 ? 24.625 16.781 -15.703 1 96 75 LEU B CA 1
ATOM 6114 C C . LEU B 1 75 ? 24.562 16.078 -17.062 1 96 75 LEU B C 1
ATOM 6116 O O . LEU B 1 75 ? 25.125 15 -17.234 1 96 75 LEU B O 1
ATOM 6120 N N . ARG B 1 76 ? 23.844 16.703 -18.031 1 95.25 76 ARG B N 1
ATOM 6121 C CA . ARG B 1 76 ? 23.75 16.156 -19.375 1 95.25 76 ARG B CA 1
ATOM 6122 C C . ARG B 1 76 ? 25.125 16.031 -20.016 1 95.25 76 ARG B C 1
ATOM 6124 O O . ARG B 1 76 ? 25.453 14.992 -20.594 1 95.25 76 ARG B O 1
ATOM 6131 N N . SER B 1 77 ? 25.938 17.016 -19.875 1 94.69 77 SER B N 1
ATOM 6132 C CA . SER B 1 77 ? 27.281 17.016 -20.438 1 94.69 77 SER B CA 1
ATOM 6133 C C . SER B 1 77 ? 28.156 15.938 -19.797 1 94.69 77 SER B C 1
ATOM 6135 O O . SER B 1 77 ? 28.875 15.227 -20.5 1 94.69 77 SER B O 1
ATOM 6137 N N . THR B 1 78 ? 28.047 15.852 -18.531 1 94.06 78 THR B N 1
ATOM 6138 C CA . THR B 1 78 ? 28.844 14.859 -17.812 1 94.06 78 THR B CA 1
ATOM 6139 C C . THR B 1 78 ? 28.438 13.445 -18.219 1 94.06 78 THR B C 1
ATOM 6141 O O . THR B 1 78 ? 29.297 12.578 -18.406 1 94.06 78 THR B O 1
ATOM 6144 N N . CYS B 1 79 ? 27.172 13.203 -18.344 1 93.62 79 CYS B N 1
ATOM 6145 C CA . CYS B 1 79 ? 26.688 11.891 -18.734 1 93.62 79 CYS B CA 1
ATOM 6146 C C . CYS B 1 79 ? 27.078 11.562 -20.172 1 93.62 79 CYS B C 1
ATOM 6148 O O . CYS B 1 79 ? 27.469 10.43 -20.484 1 93.62 79 CYS B O 1
ATOM 6150 N N . GLN B 1 80 ? 27.031 12.539 -21.062 1 92.31 80 GLN B N 1
ATOM 6151 C CA . GLN B 1 80 ? 27.375 12.32 -22.469 1 92.31 80 GLN B CA 1
ATOM 6152 C C . GLN B 1 80 ? 28.875 12.055 -22.641 1 92.31 80 GLN B C 1
ATOM 6154 O O . GLN B 1 80 ? 29.281 11.289 -23.516 1 92.31 80 GLN B O 1
ATOM 6159 N N . HIS B 1 81 ? 29.672 12.633 -21.812 1 91.12 81 HIS B N 1
ATOM 6160 C CA . HIS B 1 81 ? 31.109 12.445 -21.875 1 91.12 81 HIS B CA 1
ATOM 6161 C C . HIS B 1 81 ? 31.531 11.164 -21.172 1 91.12 81 HIS B C 1
ATOM 6163 O O . HIS B 1 81 ? 32.5 10.523 -21.578 1 91.12 81 HIS B O 1
ATOM 6169 N N . GLY B 1 82 ? 30.859 10.758 -20.172 1 89.12 82 GLY B N 1
ATOM 6170 C CA . GLY B 1 82 ? 31.25 9.625 -19.359 1 89.12 82 GLY B CA 1
ATOM 6171 C C . GLY B 1 82 ? 32.406 9.922 -18.438 1 89.12 82 GLY B C 1
ATOM 6172 O O . GLY B 1 82 ? 32.938 11.047 -18.422 1 89.12 82 GLY B O 1
ATOM 6173 N N . ARG B 1 83 ? 32.688 9.102 -17.578 1 87.56 83 ARG B N 1
ATOM 6174 C CA . ARG B 1 83 ? 33.875 9.195 -16.719 1 87.56 83 ARG B CA 1
ATOM 6175 C C . ARG B 1 83 ? 34.844 8.078 -17.016 1 87.56 83 ARG B C 1
ATOM 6177 O O . ARG B 1 83 ? 34.656 6.938 -16.594 1 87.56 83 ARG B O 1
ATOM 6184 N N . PRO B 1 84 ? 35.906 8.477 -17.672 1 80.88 84 PRO B N 1
ATOM 6185 C CA . PRO B 1 84 ? 36.875 7.457 -18.062 1 80.88 84 PRO B CA 1
ATOM 6186 C C . PRO B 1 84 ? 37.375 6.621 -16.891 1 80.88 84 PRO B C 1
ATOM 6188 O O . PRO B 1 84 ? 37.719 7.172 -15.844 1 80.88 84 PRO B O 1
ATOM 6191 N N . GLY B 1 85 ? 37.312 5.297 -17 1 75.81 85 GLY B N 1
ATOM 6192 C CA . GLY B 1 85 ? 37.781 4.383 -15.969 1 75.81 85 GLY B CA 1
ATOM 6193 C C . GLY B 1 85 ? 36.688 3.928 -15.023 1 75.81 85 GLY B C 1
ATOM 6194 O O . GLY B 1 85 ? 36.875 3 -14.234 1 75.81 85 GLY B O 1
ATOM 6195 N N . LYS B 1 86 ? 35.594 4.652 -15.109 1 81.81 86 LYS B N 1
ATOM 6196 C CA . LYS B 1 86 ? 34.531 4.293 -14.18 1 81.81 86 LYS B CA 1
ATOM 6197 C C . LYS B 1 86 ? 33.281 3.814 -14.93 1 81.81 86 LYS B C 1
ATOM 6199 O O . LYS B 1 86 ? 32.875 2.662 -14.789 1 81.81 86 LYS B O 1
ATOM 6204 N N . TRP B 1 87 ? 32.719 4.695 -15.734 1 85.75 87 TRP B N 1
ATOM 6205 C CA . TRP B 1 87 ? 31.516 4.324 -16.5 1 85.75 87 TRP B CA 1
ATOM 6206 C C . TRP B 1 87 ? 31.5 5.035 -17.844 1 85.75 87 TRP B C 1
ATOM 6208 O O . TRP B 1 87 ? 32.094 6.113 -18 1 85.75 87 TRP B O 1
ATOM 6218 N N . ALA B 1 88 ? 30.828 4.379 -18.844 1 87.5 88 ALA B N 1
ATOM 6219 C CA . ALA B 1 88 ? 30.797 4.852 -20.219 1 87.5 88 ALA B CA 1
ATOM 6220 C C . ALA B 1 88 ? 29.734 5.93 -20.406 1 87.5 88 ALA B C 1
ATOM 6222 O O . ALA B 1 88 ? 29.047 6.305 -19.453 1 87.5 88 ALA B O 1
ATOM 6223 N N . SER B 1 89 ? 29.734 6.516 -21.625 1 89.5 89 SER B N 1
ATOM 6224 C CA . SER B 1 89 ? 28.797 7.582 -21.969 1 89.5 89 SER B CA 1
ATOM 6225 C C . SER B 1 89 ? 27.359 7.086 -21.906 1 89.5 89 SER B C 1
ATOM 6227 O O . SER B 1 89 ? 27.062 5.953 -22.297 1 89.5 89 SER B O 1
ATOM 6229 N N . ILE B 1 90 ? 26.531 7.895 -21.406 1 91.12 90 ILE B N 1
ATOM 6230 C CA . ILE B 1 90 ? 25.125 7.586 -21.25 1 91.12 90 ILE B CA 1
ATOM 6231 C C . ILE B 1 90 ? 24.281 8.602 -22.016 1 91.12 90 ILE B C 1
ATOM 6233 O O . ILE B 1 90 ? 24.422 9.812 -21.828 1 91.12 90 ILE B O 1
ATOM 6237 N N . VAL B 1 91 ? 23.5 8.156 -22.922 1 90.38 91 VAL B N 1
ATOM 6238 C CA . VAL B 1 91 ? 22.578 9.008 -23.656 1 90.38 91 VAL B CA 1
ATOM 6239 C C . VAL B 1 91 ? 21.156 8.492 -23.484 1 90.38 91 VAL B C 1
ATOM 6241 O O . VAL B 1 91 ? 20.828 7.379 -23.906 1 90.38 91 VAL B O 1
ATOM 6244 N N . ILE B 1 92 ? 20.359 9.273 -22.812 1 93.25 92 ILE B N 1
ATOM 6245 C CA . ILE B 1 92 ? 18.969 8.898 -22.578 1 93.25 92 ILE B CA 1
ATOM 6246 C C . ILE B 1 92 ? 18.062 9.656 -23.547 1 93.25 92 ILE B C 1
ATOM 6248 O O . ILE B 1 92 ? 18.031 10.891 -23.531 1 93.25 92 ILE B O 1
ATOM 6252 N N . GLN B 1 93 ? 17.375 8.93 -24.406 1 89.69 93 GLN B N 1
ATOM 6253 C CA . GLN B 1 93 ? 16.438 9.531 -25.359 1 89.69 93 GLN B CA 1
ATOM 6254 C C . GLN B 1 93 ? 15.031 8.961 -25.188 1 89.69 93 GLN B C 1
ATOM 6256 O O . GLN B 1 93 ? 14.859 7.754 -25.047 1 89.69 93 GLN B O 1
ATOM 6261 N N . ASP B 1 94 ? 14.125 9.875 -25.047 1 90.25 94 ASP B N 1
ATOM 6262 C CA . ASP B 1 94 ? 12.719 9.484 -24.984 1 90.25 94 ASP B CA 1
ATOM 6263 C C . ASP B 1 94 ? 12.07 9.523 -26.359 1 90.25 94 ASP B C 1
ATOM 6265 O O . ASP B 1 94 ? 11.344 10.469 -26.688 1 90.25 94 ASP B O 1
ATOM 6269 N N . GLU B 1 95 ? 12.117 8.469 -27.125 1 87.44 95 GLU B N 1
ATOM 6270 C CA . GLU B 1 95 ? 11.727 8.391 -28.531 1 87.44 95 GLU B CA 1
ATOM 6271 C C . GLU B 1 95 ? 10.211 8.477 -28.688 1 87.44 95 GLU B C 1
ATOM 6273 O O . GLU B 1 95 ? 9.719 8.984 -29.703 1 87.44 95 GLU B O 1
ATOM 6278 N N . TYR B 1 96 ? 9.547 8.047 -27.797 1 87.62 96 TYR B N 1
ATOM 6279 C CA . TYR B 1 96 ? 8.094 7.969 -27.938 1 87.62 96 TYR B CA 1
ATOM 6280 C C . TYR B 1 96 ? 7.395 8.945 -27 1 87.62 96 TYR B C 1
ATOM 6282 O O . TYR B 1 96 ? 6.207 8.805 -26.719 1 87.62 96 TYR B O 1
ATOM 6290 N N . ASN B 1 97 ? 8.109 9.922 -26.422 1 87.88 97 ASN B N 1
ATOM 6291 C CA . ASN B 1 97 ? 7.559 10.969 -25.562 1 87.88 97 ASN B CA 1
ATOM 6292 C C . ASN B 1 97 ? 6.715 10.391 -24.438 1 87.88 97 ASN B C 1
ATOM 6294 O O . ASN B 1 97 ? 5.555 10.766 -24.266 1 87.88 97 ASN B O 1
ATOM 6298 N N . GLU B 1 98 ? 7.359 9.5 -23.766 1 87.69 98 GLU B N 1
ATOM 6299 C CA . GLU B 1 98 ? 6.672 8.844 -22.656 1 87.69 98 GLU B CA 1
ATOM 6300 C C . GLU B 1 98 ? 6.617 9.75 -21.438 1 87.69 98 GLU B C 1
ATOM 6302 O O . GLU B 1 98 ? 5.738 9.602 -20.578 1 87.69 98 GLU B O 1
ATOM 6307 N N . SER B 1 99 ? 7.566 10.625 -21.266 1 91.38 99 SER B N 1
ATOM 6308 C CA . SER B 1 99 ? 7.625 11.531 -20.125 1 91.38 99 SER B CA 1
ATOM 6309 C C . SER B 1 99 ? 7.629 12.984 -20.578 1 91.38 99 SER B C 1
ATOM 6311 O O . SER B 1 99 ? 8.266 13.328 -21.578 1 91.38 99 SER B O 1
ATOM 6313 N N . PRO B 1 100 ? 6.863 13.773 -19.859 1 93.19 100 PRO B N 1
ATOM 6314 C CA . PRO B 1 100 ? 6.895 15.195 -20.203 1 93.19 100 PRO B CA 1
ATOM 6315 C C . PRO B 1 100 ? 8.172 15.891 -19.719 1 93.19 100 PRO B C 1
ATOM 6317 O O . PRO B 1 100 ? 8.445 17.016 -20.125 1 93.19 100 PRO B O 1
ATOM 6320 N N . TYR B 1 101 ? 8.977 15.227 -18.953 1 94.75 101 TYR B N 1
ATOM 6321 C CA . TYR B 1 101 ? 10.211 15.797 -18.422 1 94.75 101 TYR B CA 1
ATOM 6322 C C . TYR B 1 101 ? 11.414 15.336 -19.219 1 94.75 101 TYR B C 1
ATOM 6324 O O . TYR B 1 101 ? 11.43 14.219 -19.75 1 94.75 101 TYR B O 1
ATOM 6332 N N . GLU B 1 102 ? 12.398 16.203 -19.266 1 93.94 102 GLU B N 1
ATOM 6333 C CA . GLU B 1 102 ? 13.672 15.789 -19.828 1 93.94 102 GLU B CA 1
ATOM 6334 C C . GLU B 1 102 ? 14.406 14.844 -18.891 1 93.94 102 GLU B C 1
ATOM 6336 O O . GLU B 1 102 ? 14.188 14.875 -17.672 1 93.94 102 GLU B O 1
ATOM 6341 N N . ALA B 1 103 ? 15.312 14.07 -19.391 1 94.25 103 ALA B N 1
ATOM 6342 C CA . ALA B 1 103 ? 15.953 12.984 -18.672 1 94.25 103 ALA B CA 1
ATOM 6343 C C . ALA B 1 103 ? 16.75 13.516 -17.484 1 94.25 103 ALA B C 1
ATOM 6345 O O . ALA B 1 103 ? 16.891 12.836 -16.453 1 94.25 103 ALA B O 1
ATOM 6346 N N . TYR B 1 104 ? 17.234 14.75 -17.609 1 95.75 104 TYR B N 1
ATOM 6347 C CA . TYR B 1 104 ? 18.172 15.219 -16.594 1 95.75 104 TYR B CA 1
ATOM 6348 C C . TYR B 1 104 ? 17.547 16.312 -15.742 1 95.75 104 TYR B C 1
ATOM 6350 O O . TYR B 1 104 ? 18.234 16.969 -14.953 1 95.75 104 TYR B O 1
ATOM 6358 N N . GLU B 1 105 ? 16.266 16.438 -15.914 1 95.5 105 GLU B N 1
ATOM 6359 C CA . GLU B 1 105 ? 15.539 17.422 -15.117 1 95.5 105 GLU B CA 1
ATOM 6360 C C . GLU B 1 105 ? 15.094 16.828 -13.781 1 95.5 105 GLU B C 1
ATOM 6362 O O . GLU B 1 105 ? 14.742 15.648 -13.703 1 95.5 105 GLU B O 1
ATOM 6367 N N . TYR B 1 106 ? 15.117 17.656 -12.688 1 96.31 106 TYR B N 1
ATOM 6368 C CA . TYR B 1 106 ? 14.609 17.312 -11.367 1 96.31 106 TYR B CA 1
ATOM 6369 C C . TYR B 1 106 ? 15.352 16.109 -10.805 1 96.31 106 TYR B C 1
ATOM 6371 O O . TYR B 1 106 ? 14.734 15.156 -10.305 1 96.31 106 TYR B O 1
ATOM 6379 N N . ILE B 1 107 ? 16.625 16.062 -11.023 1 97.19 107 ILE B N 1
ATOM 6380 C CA . ILE B 1 107 ? 17.484 15.031 -10.453 1 97.19 107 ILE B CA 1
ATOM 6381 C C . ILE B 1 107 ? 18.125 15.555 -9.172 1 97.19 107 ILE B C 1
ATOM 6383 O O . ILE B 1 107 ? 18.812 16.594 -9.18 1 97.19 107 ILE B O 1
ATOM 6387 N N . TYR B 1 108 ? 17.859 14.891 -8.055 1 96.5 108 TYR B N 1
ATOM 6388 C CA . TYR B 1 108 ? 18.391 15.273 -6.754 1 96.5 108 TYR B CA 1
ATOM 6389 C C . TYR B 1 108 ? 19.406 14.258 -6.258 1 96.5 108 TYR B C 1
ATOM 6391 O O . TYR B 1 108 ? 19.234 13.047 -6.449 1 96.5 108 TYR B O 1
ATOM 6399 N N . ALA B 1 109 ? 20.469 14.688 -5.723 1 95.06 109 ALA B N 1
ATOM 6400 C CA . ALA B 1 109 ? 21.516 13.828 -5.172 1 95.06 109 ALA B CA 1
ATOM 6401 C C . ALA B 1 109 ? 21.969 14.336 -3.812 1 95.06 109 ALA B C 1
ATOM 6403 O O . ALA B 1 109 ? 21.875 15.531 -3.521 1 95.06 109 ALA B O 1
ATOM 6404 N N . PRO B 1 110 ? 22.391 13.422 -2.932 1 91.75 110 PRO B N 1
ATOM 6405 C CA . PRO B 1 110 ? 22.953 13.867 -1.652 1 91.75 110 PRO B CA 1
ATOM 6406 C C . PRO B 1 110 ? 24.234 14.68 -1.816 1 91.75 110 PRO B C 1
ATOM 6408 O O . PRO B 1 110 ? 25.047 14.375 -2.684 1 91.75 110 PRO B O 1
ATOM 6411 N N . TYR B 1 111 ? 24.391 15.688 -1.042 1 93.31 111 TYR B N 1
ATOM 6412 C CA . TYR B 1 111 ? 25.562 16.547 -1.08 1 93.31 111 TYR B CA 1
ATOM 6413 C C . TYR B 1 111 ? 26.766 15.844 -0.445 1 93.31 111 TYR B C 1
ATOM 6415 O O . TYR B 1 111 ? 26.625 15.172 0.58 1 93.31 111 TYR B O 1
ATOM 6423 N N . THR B 1 112 ? 27.875 15.93 -1.106 1 88.94 112 THR B N 1
ATOM 6424 C CA . THR B 1 112 ? 29.109 15.367 -0.566 1 88.94 112 THR B CA 1
ATOM 6425 C C . THR B 1 112 ? 30.25 16.375 -0.667 1 88.94 112 THR B C 1
ATOM 6427 O O . THR B 1 112 ? 30.359 17.109 -1.647 1 88.94 112 THR B O 1
ATOM 6430 N N . VAL B 1 113 ? 31.062 16.484 0.405 1 85.31 113 VAL B N 1
ATOM 6431 C CA . VAL B 1 113 ? 32.156 17.438 0.445 1 85.31 113 VAL B CA 1
ATOM 6432 C C . VAL B 1 113 ? 33.438 16.797 -0.105 1 85.31 113 VAL B C 1
ATOM 6434 O O . VAL B 1 113 ? 34.312 17.469 -0.637 1 85.31 113 VAL B O 1
ATOM 6437 N N . ASP B 1 114 ? 33.531 15.484 -0.096 1 78.38 114 ASP B N 1
ATOM 6438 C CA . ASP B 1 114 ? 34.781 14.758 -0.345 1 78.38 114 ASP B CA 1
ATOM 6439 C C . ASP B 1 114 ? 35 14.586 -1.843 1 78.38 114 ASP B C 1
ATOM 6441 O O . ASP B 1 114 ? 36.062 14.125 -2.254 1 78.38 114 ASP B O 1
ATOM 6445 N N . ARG B 1 115 ? 34.125 15.078 -2.643 1 84.44 115 ARG B N 1
ATOM 6446 C CA . ARG B 1 115 ? 34.281 14.891 -4.082 1 84.44 115 ARG B CA 1
ATOM 6447 C C . ARG B 1 115 ? 34.125 16.219 -4.824 1 84.44 115 ARG B C 1
ATOM 6449 O O . ARG B 1 115 ? 33.031 16.547 -5.289 1 84.44 115 ARG B O 1
ATOM 6456 N N . PRO B 1 116 ? 35.188 16.797 -5.059 1 83.56 116 PRO B N 1
ATOM 6457 C CA . PRO B 1 116 ? 35.125 18.109 -5.699 1 83.56 116 PRO B CA 1
ATOM 6458 C C . PRO B 1 116 ? 34.594 18.062 -7.125 1 83.56 116 PRO B C 1
ATOM 6460 O O . PRO B 1 116 ? 34.094 19.047 -7.637 1 83.56 116 PRO B O 1
ATOM 6463 N N . GLU B 1 117 ? 34.625 16.875 -7.781 1 84.62 117 GLU B N 1
ATOM 6464 C CA . GLU B 1 117 ? 34.125 16.734 -9.148 1 84.62 117 GLU B CA 1
ATOM 6465 C C . GLU B 1 117 ? 32.625 16.922 -9.203 1 84.62 117 GLU B C 1
ATOM 6467 O O . GLU B 1 117 ? 32.062 17.266 -10.25 1 84.62 117 GLU B O 1
ATOM 6472 N N . LEU B 1 118 ? 32.062 16.703 -8.07 1 90.94 118 LEU B N 1
ATOM 6473 C CA . LEU B 1 118 ? 30.625 16.781 -8.031 1 90.94 118 LEU B CA 1
ATOM 6474 C C . LEU B 1 118 ? 30.156 18.203 -7.758 1 90.94 118 LEU B C 1
ATOM 6476 O O . LEU B 1 118 ? 28.969 18.516 -7.938 1 90.94 118 LEU B O 1
ATOM 6480 N N . GLU B 1 119 ? 31 19.094 -7.359 1 89.81 119 GLU B N 1
ATOM 6481 C CA . GLU B 1 119 ? 30.641 20.469 -6.992 1 89.81 119 GLU B CA 1
ATOM 6482 C C . GLU B 1 119 ? 30.031 21.219 -8.172 1 89.81 119 GLU B C 1
ATOM 6484 O O . GLU B 1 119 ? 29.125 22.031 -8 1 89.81 119 GLU B O 1
ATOM 6489 N N . SER B 1 120 ? 30.531 20.875 -9.367 1 90.5 120 SER B N 1
ATOM 6490 C CA . SER B 1 120 ? 30.047 21.578 -10.555 1 90.5 120 SER B CA 1
ATOM 6491 C C . SER B 1 120 ? 28.656 21.078 -10.953 1 90.5 120 SER B C 1
ATOM 6493 O O . SER B 1 120 ? 27.953 21.75 -11.711 1 90.5 120 SER B O 1
ATOM 6495 N N . LEU B 1 121 ? 28.328 19.984 -10.422 1 94.69 121 LEU B N 1
ATOM 6496 C CA . LEU B 1 121 ? 27.062 19.391 -10.82 1 94.69 121 LEU B CA 1
ATOM 6497 C C . LEU B 1 121 ? 25.906 19.953 -10 1 94.69 121 LEU B C 1
ATOM 6499 O O . LEU B 1 121 ? 24.75 19.891 -10.422 1 94.69 121 LEU B O 1
ATOM 6503 N N . TYR B 1 122 ? 26.188 20.438 -8.805 1 95.19 122 TYR B N 1
ATOM 6504 C CA . TYR B 1 122 ? 25.125 20.984 -7.969 1 95.19 122 TYR B CA 1
ATOM 6505 C C . TYR B 1 122 ? 24.641 22.312 -8.516 1 95.19 122 TYR B C 1
ATOM 6507 O O . TYR B 1 122 ? 25.438 23.156 -8.938 1 95.19 122 TYR B O 1
ATOM 6515 N N . LYS B 1 123 ? 23.344 22.453 -8.578 1 94.5 123 LYS B N 1
ATOM 6516 C CA . LYS B 1 123 ? 22.781 23.734 -9.023 1 94.5 123 LYS B CA 1
ATOM 6517 C C . LYS B 1 123 ? 23.141 24.844 -8.055 1 94.5 123 LYS B C 1
ATOM 6519 O O . LYS B 1 123 ? 22.984 24.703 -6.84 1 94.5 123 LYS B O 1
ATOM 6524 N N . LYS B 1 124 ? 23.656 25.875 -8.547 1 92.44 124 LYS B N 1
ATOM 6525 C CA . LYS B 1 124 ? 24.094 26.984 -7.719 1 92.44 124 LYS B CA 1
ATOM 6526 C C . LYS B 1 124 ? 23.031 28.094 -7.684 1 92.44 124 LYS B C 1
ATOM 6528 O O . LYS B 1 124 ? 22.25 28.234 -8.625 1 92.44 124 LYS B O 1
ATOM 6533 N N . HIS B 1 125 ? 22.969 28.656 -6.578 1 88.44 125 HIS B N 1
ATOM 6534 C CA . HIS B 1 125 ? 22.016 29.734 -6.355 1 88.44 125 HIS B CA 1
ATOM 6535 C C . HIS B 1 125 ? 22.719 31.016 -5.922 1 88.44 125 HIS B C 1
ATOM 6537 O O . HIS B 1 125 ? 23.766 30.969 -5.27 1 88.44 125 HIS B O 1
ATOM 6543 N N . GLY B 1 126 ? 22.188 32.062 -6.293 1 74.25 126 GLY B N 1
ATOM 6544 C CA . GLY B 1 126 ? 22.797 33.344 -5.941 1 74.25 126 GLY B CA 1
ATOM 6545 C C . GLY B 1 126 ? 23.344 34.094 -7.141 1 74.25 126 GLY B C 1
ATOM 6546 O O . GLY B 1 126 ? 23.234 33.625 -8.273 1 74.25 126 GLY B O 1
ATOM 6547 N N . GLY B 1 127 ? 23.75 35.469 -7.406 1 61.88 127 GLY B N 1
ATOM 6548 C CA . GLY B 1 127 ? 24.531 36.188 -8.398 1 61.88 127 GLY B CA 1
ATOM 6549 C C . GLY B 1 127 ? 23.859 37.469 -8.898 1 61.88 127 GLY B C 1
ATOM 6550 O O . GLY B 1 127 ? 24.344 38.094 -9.844 1 61.88 127 GLY B O 1
ATOM 6551 N N . LEU B 1 128 ? 22.656 37.562 -8.727 1 52.31 128 LEU B N 1
ATOM 6552 C CA . LEU B 1 128 ? 22.234 38.781 -9.406 1 52.31 128 LEU B CA 1
ATOM 6553 C C . LEU B 1 128 ? 23.203 39.938 -9.117 1 52.31 128 LEU B C 1
ATOM 6555 O O . LEU B 1 128 ? 23.359 40.844 -9.93 1 52.31 128 LEU B O 1
ATOM 6559 N N . GLU B 1 129 ? 23.656 40.125 -7.918 1 50.09 129 GLU B N 1
ATOM 6560 C CA . GLU B 1 129 ? 24.578 41.219 -7.719 1 50.09 129 GLU B CA 1
ATOM 6561 C C . GLU B 1 129 ? 26.031 40.75 -7.855 1 50.09 129 GLU B C 1
ATOM 6563 O O . GLU B 1 129 ? 26.359 39.625 -7.504 1 50.09 129 GLU B O 1
ATOM 6568 N N . ARG B 1 130 ? 26.828 41.406 -8.703 1 50.41 130 ARG B N 1
ATOM 6569 C CA . ARG B 1 130 ? 28.188 41.219 -9.195 1 50.41 130 ARG B CA 1
ATOM 6570 C C . ARG B 1 130 ? 29.078 40.594 -8.109 1 50.41 130 ARG B C 1
ATOM 6572 O O . ARG B 1 130 ? 30.078 39.969 -8.406 1 50.41 130 ARG B O 1
ATOM 6579 N N . GLU B 1 131 ? 28.672 40.719 -6.875 1 52.09 131 GLU B N 1
ATOM 6580 C CA . GLU B 1 131 ? 29.656 40.438 -5.844 1 52.09 131 GLU B CA 1
ATOM 6581 C C . GLU B 1 131 ? 29.266 39.188 -5.043 1 52.09 131 GLU B C 1
ATOM 6583 O O . GLU B 1 131 ? 30.031 38.719 -4.195 1 52.09 131 GLU B O 1
ATOM 6588 N N . VAL B 1 132 ? 28.016 38.5 -5.199 1 58 132 VAL B N 1
ATOM 6589 C CA . VAL B 1 132 ? 27.641 37.438 -4.262 1 58 132 VAL B CA 1
ATOM 6590 C C . VAL B 1 132 ? 28.016 36.094 -4.824 1 58 132 VAL B C 1
ATOM 6592 O O . VAL B 1 132 ? 27.766 35.781 -5.996 1 58 132 VAL B O 1
ATOM 6595 N N . MET B 1 133 ? 28.891 35.25 -4.168 1 68.81 133 MET B N 1
ATOM 6596 C CA . MET B 1 133 ? 29.375 33.906 -4.453 1 68.81 133 MET B CA 1
ATOM 6597 C C . MET B 1 133 ? 28.203 32.938 -4.637 1 68.81 133 MET B C 1
ATOM 6599 O O . MET B 1 133 ? 27.25 32.969 -3.869 1 68.81 133 MET B O 1
ATOM 6603 N N . MET B 1 134 ? 28.109 32.312 -5.789 1 83.44 134 MET B N 1
ATOM 6604 C CA . MET B 1 134 ? 27.125 31.266 -6.059 1 83.44 134 MET B CA 1
ATOM 6605 C C . MET B 1 134 ? 27.391 30.031 -5.219 1 83.44 134 MET B C 1
ATOM 6607 O O . MET B 1 134 ? 28.516 29.531 -5.18 1 83.44 134 MET B O 1
ATOM 6611 N N . ILE B 1 135 ? 26.359 29.734 -4.375 1 88.44 135 ILE B N 1
ATOM 6612 C CA . ILE B 1 135 ? 26.516 28.578 -3.498 1 88.44 135 ILE B CA 1
ATOM 6613 C C . ILE B 1 135 ? 25.453 27.531 -3.82 1 88.44 135 ILE B C 1
ATOM 6615 O O . ILE B 1 135 ? 24.406 27.859 -4.391 1 88.44 135 ILE B O 1
ATOM 6619 N N . PRO B 1 136 ? 25.656 26.344 -3.498 1 91.19 136 PRO B N 1
ATOM 6620 C CA . PRO B 1 136 ? 24.734 25.281 -3.871 1 91.19 136 PRO B CA 1
ATOM 6621 C C . PRO B 1 136 ? 23.531 25.188 -2.951 1 91.19 136 PRO B C 1
ATOM 6623 O O . PRO B 1 136 ? 22.734 24.25 -3.047 1 91.19 136 PRO B O 1
ATOM 6626 N N . PHE B 1 137 ? 23.344 26.156 -2.102 1 94.12 137 PHE B N 1
ATOM 6627 C CA . PHE B 1 137 ? 22.25 26.125 -1.149 1 94.12 137 PHE B CA 1
ATOM 6628 C C . PHE B 1 137 ? 21.328 27.328 -1.354 1 94.12 137 PHE B C 1
ATOM 6630 O O . PHE B 1 137 ? 21.797 28.469 -1.446 1 94.12 137 PHE B O 1
ATOM 6637 N N . ARG B 1 138 ? 20.109 27.094 -1.48 1 91.31 138 ARG B N 1
ATOM 6638 C CA . ARG B 1 138 ? 19.109 28.156 -1.426 1 91.31 138 ARG B CA 1
ATOM 6639 C C . ARG B 1 138 ? 19.016 28.734 -0.019 1 91.31 138 ARG B C 1
ATOM 6641 O O . ARG B 1 138 ? 19.547 28.172 0.934 1 91.31 138 ARG B O 1
ATOM 6648 N N . GLY B 1 139 ? 18.25 29.828 0.123 1 90.56 139 GLY B N 1
ATOM 6649 C CA . GLY B 1 139 ? 18.016 30.406 1.438 1 90.56 139 GLY B CA 1
ATOM 6650 C C . GLY B 1 139 ? 17.312 29.453 2.393 1 90.56 139 GLY B C 1
ATOM 6651 O O . GLY B 1 139 ? 17.703 29.328 3.557 1 90.56 139 GLY B O 1
ATOM 6652 N N . THR B 1 140 ? 16.359 28.766 1.931 1 94.38 140 THR B N 1
ATOM 6653 C CA . THR B 1 140 ? 15.609 27.812 2.742 1 94.38 140 THR B CA 1
ATOM 6654 C C . THR B 1 140 ? 16.484 26.625 3.133 1 94.38 140 THR B C 1
ATOM 6656 O O . THR B 1 140 ? 16.359 26.078 4.234 1 94.38 140 THR B O 1
ATOM 6659 N N . ASP B 1 141 ? 17.391 26.203 2.232 1 95.31 141 ASP B N 1
ATOM 6660 C CA . ASP B 1 141 ? 18.312 25.109 2.539 1 95.31 141 ASP B CA 1
ATOM 6661 C C . ASP B 1 141 ? 19.25 25.484 3.682 1 95.31 141 ASP B C 1
ATOM 6663 O O . ASP B 1 141 ? 19.516 24.672 4.566 1 95.31 141 ASP B O 1
ATOM 6667 N N . ARG B 1 142 ? 19.719 26.719 3.615 1 95.19 142 ARG B N 1
ATOM 6668 C CA . ARG B 1 142 ? 20.625 27.203 4.652 1 95.19 142 ARG B CA 1
ATOM 6669 C C . ARG B 1 142 ? 19.938 27.203 6.02 1 95.19 142 ARG B C 1
ATOM 6671 O O . ARG B 1 142 ? 20.531 26.797 7.016 1 95.19 142 ARG B O 1
ATOM 6678 N N . LEU B 1 143 ? 18.734 27.625 6 1 95.88 143 LEU B N 1
ATOM 6679 C CA . LEU B 1 143 ? 17.984 27.672 7.25 1 95.88 143 LEU B CA 1
ATOM 6680 C C . LEU B 1 143 ? 17.703 26.266 7.781 1 95.88 143 LEU B C 1
ATOM 6682 O O . LEU B 1 143 ? 17.797 26.031 8.984 1 95.88 143 LEU B O 1
ATOM 6686 N N . LYS B 1 144 ? 17.359 25.359 6.91 1 95.12 144 LYS B N 1
ATOM 6687 C CA . LYS B 1 144 ? 17.109 23.984 7.312 1 95.12 144 LYS B CA 1
ATOM 6688 C C . LYS B 1 144 ? 18.359 23.328 7.883 1 95.12 144 LYS B C 1
ATOM 6690 O O . LYS B 1 144 ? 18.297 22.641 8.906 1 95.12 144 LYS B O 1
ATOM 6695 N N . LEU B 1 145 ? 19.422 23.547 7.211 1 95.5 145 LEU B N 1
ATOM 6696 C CA . LEU B 1 145 ? 20.688 22.969 7.66 1 95.5 145 LEU B CA 1
ATOM 6697 C C . LEU B 1 145 ? 21.125 23.594 8.984 1 95.5 145 LEU B C 1
ATOM 6699 O O . LEU B 1 145 ? 21.656 22.891 9.852 1 95.5 145 LEU B O 1
ATOM 6703 N N . LEU B 1 146 ? 20.953 24.891 9.062 1 95.88 146 LEU B N 1
ATOM 6704 C CA . LEU B 1 146 ? 21.266 25.562 10.32 1 95.88 146 LEU B CA 1
ATOM 6705 C C . LEU B 1 146 ? 20.469 24.969 11.469 1 95.88 146 LEU B C 1
ATOM 6707 O O . LEU B 1 146 ? 21.016 24.688 12.539 1 95.88 146 LEU B O 1
ATOM 6711 N N . TYR B 1 147 ? 19.203 24.797 11.242 1 93.62 147 TYR B N 1
ATOM 6712 C CA . TYR B 1 147 ? 18.359 24.203 12.273 1 93.62 147 TYR B CA 1
ATOM 6713 C C . TYR B 1 147 ? 18.828 22.781 12.609 1 93.62 147 TYR B C 1
ATOM 6715 O O . TYR B 1 147 ? 18.812 22.375 13.773 1 93.62 147 TYR B O 1
ATOM 6723 N N . SER B 1 148 ? 19.172 22.047 11.57 1 92.88 148 SER B N 1
ATOM 6724 C CA . SER B 1 148 ? 19.672 20.688 11.766 1 92.88 148 SER B CA 1
ATOM 6725 C C . SER B 1 148 ? 20.891 20.688 12.672 1 92.88 148 SER B C 1
ATOM 6727 O O . SER B 1 148 ? 21.031 19.812 13.539 1 92.88 148 SER B O 1
ATOM 6729 N N . ILE B 1 149 ? 21.781 21.641 12.523 1 94.25 149 ILE B N 1
ATOM 6730 C CA . ILE B 1 149 ? 22.984 21.75 13.344 1 94.25 149 ILE B CA 1
ATOM 6731 C C . ILE B 1 149 ? 22.609 22.047 14.789 1 94.25 149 ILE B C 1
ATOM 6733 O O . ILE B 1 149 ? 23.172 21.469 15.719 1 94.25 149 ILE B O 1
ATOM 6737 N N . LEU B 1 150 ? 21.625 22.875 14.945 1 94.12 150 LEU B N 1
ATOM 6738 C CA . LEU B 1 150 ? 21.219 23.312 16.281 1 94.12 150 LEU B CA 1
ATOM 6739 C C . LEU B 1 150 ? 20.672 22.156 17.094 1 94.12 150 LEU B C 1
ATOM 6741 O O . LEU B 1 150 ? 20.953 22.031 18.281 1 94.12 150 LEU B O 1
ATOM 6745 N N . VAL B 1 151 ? 19.906 21.312 16.391 1 90.62 151 VAL B N 1
ATOM 6746 C CA . VAL B 1 151 ? 19.156 20.297 17.125 1 90.62 151 VAL B CA 1
ATOM 6747 C C . VAL B 1 151 ? 19.953 19 17.188 1 90.62 151 VAL B C 1
ATOM 6749 O O . VAL B 1 151 ? 19.766 18.188 18.094 1 90.62 151 VAL B O 1
ATOM 6752 N N . ALA B 1 152 ? 20.859 18.797 16.281 1 87.94 152 ALA B N 1
ATOM 6753 C CA . ALA B 1 152 ? 21.641 17.562 16.234 1 87.94 152 ALA B CA 1
ATOM 6754 C C . ALA B 1 152 ? 22.406 17.344 17.547 1 87.94 152 ALA B C 1
ATOM 6756 O O . ALA B 1 152 ? 22.812 18.312 18.188 1 87.94 152 ALA B O 1
ATOM 6757 N N . LYS B 1 153 ? 22.594 16.141 17.953 1 82.19 153 LYS B N 1
ATOM 6758 C CA . LYS B 1 153 ? 23.312 15.789 19.172 1 82.19 153 LYS B CA 1
ATOM 6759 C C . LYS B 1 153 ? 24.797 16.125 19.078 1 82.19 153 LYS B C 1
ATOM 6761 O O . LYS B 1 153 ? 25.328 16.281 17.969 1 82.19 153 LYS B O 1
ATOM 6766 N N . THR B 1 154 ? 25.406 16.203 20.234 1 81 154 THR B N 1
ATOM 6767 C CA . THR B 1 154 ? 26.812 16.547 20.312 1 81 154 THR B CA 1
ATOM 6768 C C . THR B 1 154 ? 27.672 15.469 19.641 1 81 154 THR B C 1
ATOM 6770 O O . THR B 1 154 ? 28.688 15.773 19.031 1 81 154 THR B O 1
ATOM 6773 N N . ALA B 1 155 ? 27.094 14.25 19.719 1 72.81 155 ALA B N 1
ATOM 6774 C CA . ALA B 1 155 ? 27.812 13.141 19.094 1 72.81 155 ALA B CA 1
ATOM 6775 C C . ALA B 1 155 ? 27.891 13.328 17.578 1 72.81 155 ALA B C 1
ATOM 6777 O O . ALA B 1 155 ? 28.828 12.844 16.938 1 72.81 155 ALA B O 1
ATOM 6778 N N . ASP B 1 156 ? 27.047 14.094 17 1 77 156 ASP B N 1
ATOM 6779 C CA . ASP B 1 156 ? 27 14.367 15.578 1 77 156 ASP B CA 1
ATOM 6780 C C . ASP B 1 156 ? 27.516 15.773 15.273 1 77 156 ASP B C 1
ATOM 6782 O O . ASP B 1 156 ? 27.156 16.359 14.25 1 77 156 ASP B O 1
ATOM 6786 N N . SER B 1 157 ? 28.281 16.328 16.125 1 80.94 157 SER B N 1
ATOM 6787 C CA . SER B 1 157 ? 28.859 17.656 16 1 80.94 157 SER B CA 1
ATOM 6788 C C . SER B 1 157 ? 27.781 18.734 15.977 1 80.94 157 SER B C 1
ATOM 6790 O O . SER B 1 157 ? 27.922 19.75 15.305 1 80.94 157 SER B O 1
ATOM 6792 N N . GLY B 1 158 ? 26.688 18.453 16.547 1 88.88 158 GLY B N 1
ATOM 6793 C CA . GLY B 1 158 ? 25.609 19.422 16.656 1 88.88 158 GLY B CA 1
ATOM 6794 C C . GLY B 1 158 ? 25.625 20.172 17.969 1 88.88 158 GLY B C 1
ATOM 6795 O O . GLY B 1 158 ? 26.531 20.016 18.781 1 88.88 158 GLY B O 1
ATOM 6796 N N . CYS B 1 159 ? 24.625 21.078 18.125 1 91.69 159 CYS B N 1
ATOM 6797 C CA . CYS B 1 159 ? 24.562 21.906 19.328 1 91.69 159 CYS B CA 1
ATOM 6798 C C . CYS B 1 159 ? 23.688 21.25 20.391 1 91.69 159 CYS B C 1
ATOM 6800 O O . CYS B 1 159 ? 23.672 21.672 21.547 1 91.69 159 CYS B O 1
ATOM 6802 N N . ASN B 1 160 ? 22.984 20.172 20.094 1 87.69 160 ASN B N 1
ATOM 6803 C CA . ASN B 1 160 ? 22.094 19.438 20.984 1 87.69 160 ASN B CA 1
ATOM 6804 C C . ASN B 1 160 ? 21.156 20.375 21.75 1 87.69 160 ASN B C 1
ATOM 6806 O O . ASN B 1 160 ? 21.062 20.328 22.969 1 87.69 160 ASN B O 1
ATOM 6810 N N . LEU B 1 161 ? 20.484 21.266 21.031 1 91.38 161 LEU B N 1
ATOM 6811 C CA . LEU B 1 161 ? 19.562 22.219 21.625 1 91.38 161 LEU B CA 1
ATOM 6812 C C . LEU B 1 161 ? 18.125 21.859 21.312 1 91.38 161 LEU B C 1
ATOM 6814 O O . LEU B 1 161 ? 17.734 21.766 20.141 1 91.38 161 LEU B O 1
ATOM 6818 N N . ASP B 1 162 ? 17.375 21.562 22.297 1 89.56 162 ASP B N 1
ATOM 6819 C CA . ASP B 1 162 ? 15.93 21.422 22.156 1 89.56 162 ASP B CA 1
ATOM 6820 C C . ASP B 1 162 ? 15.234 22.781 22.172 1 89.56 162 ASP B C 1
ATOM 6822 O O . ASP B 1 162 ? 14.758 23.234 23.219 1 89.56 162 ASP B O 1
ATOM 6826 N N . ILE B 1 163 ? 15.055 23.328 21.062 1 90.81 163 ILE B N 1
ATOM 6827 C CA . ILE B 1 163 ? 14.594 24.703 20.938 1 90.81 163 ILE B CA 1
ATOM 6828 C C . ILE B 1 163 ? 13.18 24.828 21.5 1 90.81 163 ILE B C 1
ATOM 6830 O O . ILE B 1 163 ? 12.859 25.812 22.156 1 90.81 163 ILE B O 1
ATOM 6834 N N . LEU B 1 164 ? 12.383 23.906 21.25 1 87.19 164 LEU B N 1
ATOM 6835 C CA . LEU B 1 164 ? 11.008 23.953 21.734 1 87.19 164 LEU B CA 1
ATOM 6836 C C . LEU B 1 164 ? 10.969 23.984 23.266 1 87.19 164 LEU B C 1
ATOM 6838 O O . LEU B 1 164 ? 10.219 24.766 23.859 1 87.19 164 LEU B O 1
ATOM 6842 N N . ARG B 1 165 ? 11.742 23.188 23.906 1 87.94 165 ARG B N 1
ATOM 6843 C CA . ARG B 1 165 ? 11.781 23.141 25.359 1 87.94 165 ARG B CA 1
ATOM 6844 C C . ARG B 1 165 ? 12.406 24.406 25.922 1 87.94 165 ARG B C 1
ATOM 6846 O O . ARG B 1 165 ? 12.008 24.875 27 1 87.94 165 ARG B O 1
ATOM 6853 N N . LEU B 1 166 ? 13.391 24.891 25.25 1 92.56 166 LEU B N 1
ATOM 6854 C CA . LEU B 1 166 ? 14.047 26.109 25.688 1 92.56 166 LEU B CA 1
ATOM 6855 C C . LEU B 1 166 ? 13.07 27.281 25.703 1 92.56 166 LEU B C 1
ATOM 6857 O O . LEU B 1 166 ? 13.094 28.109 26.609 1 92.56 166 LEU B O 1
ATOM 6861 N N . VAL B 1 167 ? 12.242 27.312 24.719 1 91.62 167 VAL B N 1
ATOM 6862 C CA . VAL B 1 167 ? 11.258 28.391 24.641 1 91.62 167 VAL B CA 1
ATOM 6863 C C . VAL B 1 167 ? 10.164 28.172 25.688 1 91.62 167 VAL B C 1
ATOM 6865 O O . VAL B 1 167 ? 9.742 29.109 26.359 1 91.62 167 VAL B O 1
ATOM 6868 N N . LYS B 1 168 ? 9.711 26.969 25.828 1 87.12 168 LYS B N 1
ATOM 6869 C CA . LYS B 1 168 ? 8.664 26.641 26.797 1 87.12 168 LYS B CA 1
ATOM 6870 C C . LYS B 1 168 ? 9.125 26.922 28.219 1 87.12 168 LYS B C 1
ATOM 6872 O O . LYS B 1 168 ? 8.328 27.359 29.062 1 87.12 168 LYS B O 1
ATOM 6877 N N . SER B 1 169 ? 10.406 26.641 28.484 1 90.31 169 SER B N 1
ATOM 6878 C CA . SER B 1 169 ? 10.961 26.844 29.812 1 90.31 169 SER B CA 1
ATOM 6879 C C . SER B 1 169 ? 11.43 28.281 30.016 1 90.31 169 SER B C 1
ATOM 6881 O O . SER B 1 169 ? 12.008 28.609 31.047 1 90.31 169 SER B O 1
ATOM 6883 N N . LYS B 1 170 ? 11.281 29.109 28.984 1 90.62 170 LYS B N 1
ATOM 6884 C CA . LYS B 1 170 ? 11.602 30.531 29.016 1 90.62 170 LYS B CA 1
ATOM 6885 C C . LYS B 1 170 ? 13.102 30.75 29.172 1 90.62 170 LYS B C 1
ATOM 6887 O O . LYS B 1 170 ? 13.531 31.719 29.797 1 90.62 170 LYS B O 1
ATOM 6892 N N . CYS B 1 171 ? 13.828 29.703 28.781 1 91.5 171 CYS B N 1
ATOM 6893 C CA . CYS B 1 171 ? 15.25 29.953 28.609 1 91.5 171 CYS B CA 1
ATOM 6894 C C . CYS B 1 171 ? 15.5 30.875 27.422 1 91.5 171 CYS B C 1
ATOM 6896 O O . CYS B 1 171 ? 16.469 31.641 27.422 1 91.5 171 CYS B O 1
ATOM 6898 N N . LEU B 1 172 ? 14.695 30.672 26.453 1 93.5 172 LEU B N 1
ATOM 6899 C CA . LEU B 1 172 ? 14.602 31.516 25.266 1 93.5 172 LEU B CA 1
ATOM 6900 C C . LEU B 1 172 ? 13.195 32.094 25.141 1 93.5 172 LEU B C 1
ATOM 6902 O O . LEU B 1 172 ? 12.203 31.422 25.391 1 93.5 172 LEU B O 1
ATOM 6906 N N . LEU B 1 173 ? 13.242 33.344 24.844 1 91.94 173 LEU B N 1
ATOM 6907 C CA . LEU B 1 173 ? 11.938 33.969 24.609 1 91.94 173 LEU B CA 1
ATOM 6908 C C . LEU B 1 173 ? 11.398 33.594 23.234 1 91.94 173 LEU B C 1
ATOM 6910 O O . LEU B 1 173 ? 10.188 33.438 23.062 1 91.94 173 LEU B O 1
ATOM 6914 N N . ALA B 1 174 ? 12.305 33.562 22.266 1 93.38 174 ALA B N 1
ATOM 6915 C CA . ALA B 1 174 ? 11.867 33.25 20.906 1 93.38 174 ALA B CA 1
ATOM 6916 C C . ALA B 1 174 ? 13.039 32.812 20.047 1 93.38 174 ALA B C 1
ATOM 6918 O O . ALA B 1 174 ? 14.195 33.156 20.328 1 93.38 174 ALA B O 1
ATOM 6919 N N . PHE B 1 175 ? 12.781 32.031 19.141 1 94.62 175 PHE B N 1
ATOM 6920 C CA . PHE B 1 175 ? 13.688 31.594 18.078 1 94.62 175 PHE B CA 1
ATOM 6921 C C . PHE B 1 175 ? 12.992 31.594 16.734 1 94.62 175 PHE B C 1
ATOM 6923 O O . PHE B 1 175 ? 11.969 30.922 16.547 1 94.62 175 PHE B O 1
ATOM 6930 N N . PHE B 1 176 ? 13.461 32.438 15.82 1 94.62 176 PHE B N 1
ATOM 6931 C CA . PHE B 1 176 ? 12.797 32.469 14.523 1 94.62 176 PHE B CA 1
ATOM 6932 C C . PHE B 1 176 ? 13.75 32.969 13.445 1 94.62 176 PHE B C 1
ATOM 6934 O O . PHE B 1 176 ? 14.648 33.781 13.727 1 94.62 176 PHE B O 1
ATOM 6941 N N . PRO B 1 177 ? 13.594 32.531 12.18 1 95.38 177 PRO B N 1
ATOM 6942 C CA . PRO B 1 177 ? 14.352 33.125 11.07 1 95.38 177 PRO B CA 1
ATOM 6943 C C . PRO B 1 177 ? 13.891 34.531 10.719 1 95.38 177 PRO B C 1
ATOM 6945 O O . PRO B 1 177 ? 12.711 34.844 10.859 1 95.38 177 PRO B O 1
ATOM 6948 N N . LEU B 1 178 ? 14.781 35.312 10.258 1 94.56 178 LEU B N 1
ATOM 6949 C CA . LEU B 1 178 ? 14.445 36.656 9.859 1 94.56 178 LEU B CA 1
ATOM 6950 C C . LEU B 1 178 ? 13.922 36.688 8.43 1 94.56 178 LEU B C 1
ATOM 6952 O O . LEU B 1 178 ? 14.383 35.938 7.578 1 94.56 178 LEU B O 1
ATOM 6956 N N . HIS B 1 179 ? 12.984 37.562 8.242 1 94.75 179 HIS B N 1
ATOM 6957 C CA . HIS B 1 179 ? 12.5 37.781 6.891 1 94.75 179 HIS B CA 1
ATOM 6958 C C . HIS B 1 179 ? 13.539 38.5 6.043 1 94.75 179 HIS B C 1
ATOM 6960 O O . HIS B 1 179 ? 14.242 39.406 6.539 1 94.75 179 HIS B O 1
ATOM 6966 N N . ASP B 1 180 ? 13.688 38.062 4.789 1 92.25 180 ASP B N 1
ATOM 6967 C CA . ASP B 1 180 ? 14.383 38.844 3.771 1 92.25 180 ASP B CA 1
ATOM 6968 C C . ASP B 1 180 ? 13.43 39.844 3.078 1 92.25 180 ASP B C 1
ATOM 6970 O O . ASP B 1 180 ? 12.609 39.406 2.254 1 92.25 180 ASP B O 1
ATOM 6974 N N . LYS B 1 181 ? 13.594 41.031 3.309 1 92.06 181 LYS B N 1
ATOM 6975 C CA . LYS B 1 181 ? 12.641 42.062 2.863 1 92.06 181 LYS B CA 1
ATOM 6976 C C . LYS B 1 181 ? 12.5 42.031 1.344 1 92.06 181 LYS B C 1
ATOM 6978 O O . LYS B 1 181 ? 11.391 42.156 0.818 1 92.06 181 LYS B O 1
ATOM 6983 N N . VAL B 1 182 ? 13.562 41.906 0.676 1 91.62 182 VAL B N 1
ATOM 6984 C CA . VAL B 1 182 ? 13.547 41.938 -0.782 1 91.62 182 VAL B CA 1
ATOM 6985 C C . VAL B 1 182 ? 12.828 40.719 -1.334 1 91.62 182 VAL B C 1
ATOM 6987 O O . VAL B 1 182 ? 11.938 40.844 -2.178 1 91.62 182 VAL B O 1
ATOM 6990 N N . GLU B 1 183 ? 13.203 39.625 -0.864 1 92.5 183 GLU B N 1
ATOM 6991 C CA . GLU B 1 183 ? 12.578 38.375 -1.327 1 92.5 183 GLU B CA 1
ATOM 6992 C C . GLU B 1 183 ? 11.109 38.312 -0.933 1 92.5 183 GLU B C 1
ATOM 6994 O O . GLU B 1 183 ? 10.273 37.844 -1.697 1 92.5 183 GLU B O 1
ATOM 6999 N N . LEU B 1 184 ? 10.82 38.781 0.256 1 95.5 184 LEU B N 1
ATOM 7000 C CA . LEU B 1 184 ? 9.445 38.75 0.737 1 95.5 184 LEU B CA 1
ATOM 7001 C C . LEU B 1 184 ? 8.555 39.656 -0.1 1 95.5 184 LEU B C 1
ATOM 7003 O O . LEU B 1 184 ? 7.426 39.312 -0.431 1 95.5 184 LEU B O 1
ATOM 7007 N N . ARG B 1 185 ? 9.039 40.812 -0.43 1 95 185 ARG B N 1
ATOM 7008 C CA . ARG B 1 185 ? 8.273 41.75 -1.244 1 95 185 ARG B CA 1
ATOM 7009 C C . ARG B 1 185 ? 8.008 41.188 -2.635 1 95 185 ARG B C 1
ATOM 7011 O O . ARG B 1 185 ? 6.922 41.375 -3.186 1 95 185 ARG B O 1
ATOM 7018 N N . ALA B 1 186 ? 8.969 40.594 -3.168 1 94.56 186 ALA B N 1
ATOM 7019 C CA . ALA B 1 186 ? 8.797 39.969 -4.469 1 94.56 186 ALA B CA 1
ATOM 7020 C C . ALA B 1 186 ? 7.73 38.875 -4.414 1 94.56 186 ALA B C 1
ATOM 7022 O O . ALA B 1 186 ? 6.93 38.719 -5.34 1 94.56 186 ALA B O 1
ATOM 7023 N N . LEU B 1 187 ? 7.727 38.125 -3.348 1 95.88 187 LEU B N 1
ATOM 7024 C CA . LEU B 1 187 ? 6.73 37.094 -3.16 1 95.88 187 LEU B CA 1
ATOM 7025 C C . LEU B 1 187 ? 5.34 37.688 -2.967 1 95.88 187 LEU B C 1
ATOM 7027 O O . LEU B 1 187 ? 4.363 37.188 -3.523 1 95.88 187 LEU B O 1
ATOM 7031 N N . GLN B 1 188 ? 5.262 38.719 -2.197 1 95.62 188 GLN B N 1
ATOM 7032 C CA . GLN B 1 188 ? 3.986 39.375 -1.922 1 95.62 188 GLN B CA 1
ATOM 7033 C C . GLN B 1 188 ? 3.344 39.906 -3.205 1 95.62 188 GLN B C 1
ATOM 7035 O O . GLN B 1 188 ? 2.129 39.812 -3.379 1 95.62 188 GLN B O 1
ATOM 7040 N N . ARG B 1 189 ? 4.082 40.375 -4.086 1 94.19 189 ARG B N 1
ATOM 7041 C CA . ARG B 1 189 ? 3.58 40.906 -5.348 1 94.19 189 ARG B CA 1
ATOM 7042 C C . ARG B 1 189 ? 2.939 39.812 -6.191 1 94.19 189 ARG B C 1
ATOM 7044 O O . ARG B 1 189 ? 1.918 40.062 -6.844 1 94.19 189 ARG B O 1
ATOM 7051 N N . LYS B 1 190 ? 3.523 38.688 -6.082 1 93.25 190 LYS B N 1
ATOM 7052 C CA . LYS B 1 190 ? 3.035 37.562 -6.898 1 93.25 190 LYS B CA 1
ATOM 7053 C C . LYS B 1 190 ? 1.923 36.812 -6.18 1 93.25 190 LYS B C 1
ATOM 7055 O O . LYS B 1 190 ? 1.026 36.25 -6.824 1 93.25 190 LYS B O 1
ATOM 7060 N N . TRP B 1 191 ? 2.01 36.812 -4.906 1 93.5 191 TRP B N 1
ATOM 7061 C CA . TRP B 1 191 ? 1.201 35.875 -4.125 1 93.5 191 TRP B CA 1
ATOM 7062 C C . TRP B 1 191 ? -0.056 36.562 -3.596 1 93.5 191 TRP B C 1
ATOM 7064 O O . TRP B 1 191 ? -1.141 35.969 -3.609 1 93.5 191 TRP B O 1
ATOM 7074 N N . LEU B 1 192 ? 0.067 37.812 -3.162 1 93.12 192 LEU B N 1
ATOM 7075 C CA . LEU B 1 192 ? -1.061 38.5 -2.557 1 93.12 192 LEU B CA 1
ATOM 7076 C C . LEU B 1 192 ? -1.911 39.188 -3.621 1 93.12 192 LEU B C 1
ATOM 7078 O O . LEU B 1 192 ? -1.958 40.406 -3.688 1 93.12 192 LEU B O 1
ATOM 7082 N N . GLN B 1 193 ? -2.529 38.438 -4.438 1 91.44 193 GLN B N 1
ATOM 7083 C CA . GLN B 1 193 ? -3.473 38.906 -5.449 1 91.44 193 GLN B CA 1
ATOM 7084 C C . GLN B 1 193 ? -4.898 38.469 -5.105 1 91.44 193 GLN B C 1
ATOM 7086 O O . GLN B 1 193 ? -5.156 37.312 -4.809 1 91.44 193 GLN B O 1
ATOM 7091 N N . TYR B 1 194 ? -5.762 39.375 -5.18 1 88.25 194 TYR B N 1
ATOM 7092 C CA . TYR B 1 194 ? -7.133 39.156 -4.73 1 88.25 194 TYR B CA 1
ATOM 7093 C C . TYR B 1 194 ? -7.887 38.25 -5.699 1 88.25 194 TYR B C 1
ATOM 7095 O O . TYR B 1 194 ? -8.734 37.469 -5.285 1 88.25 194 TYR B O 1
ATOM 7103 N N . PHE B 1 195 ? -7.621 38.344 -6.996 1 89.25 195 PHE B N 1
ATOM 7104 C CA . PHE B 1 195 ? -8.445 37.625 -7.961 1 89.25 195 PHE B CA 1
ATOM 7105 C C . PHE B 1 195 ? -7.617 36.594 -8.695 1 89.25 195 PHE B C 1
ATOM 7107 O O . PHE B 1 195 ? -7.957 36.188 -9.812 1 89.25 195 PHE B O 1
ATOM 7114 N N . ARG B 1 196 ? -6.922 35.875 -8.086 1 91.19 196 ARG B N 1
ATOM 7115 C CA . ARG B 1 196 ? -6.137 34.812 -8.719 1 91.19 196 ARG B CA 1
ATOM 7116 C C . ARG B 1 196 ? -6.844 33.469 -8.617 1 91.19 196 ARG B C 1
ATOM 7118 O O . ARG B 1 196 ? -7.336 33.094 -7.551 1 91.19 196 ARG B O 1
ATOM 7125 N N . PRO B 1 197 ? -6.875 32.781 -9.773 1 94.5 197 PRO B N 1
ATOM 7126 C CA . PRO B 1 197 ? -7.473 31.453 -9.711 1 94.5 197 PRO B CA 1
ATOM 7127 C C . PRO B 1 197 ? -6.715 30.5 -8.773 1 94.5 197 PRO B C 1
ATOM 7129 O O . PRO B 1 197 ? -5.484 30.562 -8.703 1 94.5 197 PRO B O 1
ATOM 7132 N N . PRO B 1 198 ? -7.441 29.641 -8.094 1 93.94 198 PRO B N 1
ATOM 7133 C CA . PRO B 1 198 ? -6.824 28.797 -7.074 1 93.94 198 PRO B CA 1
ATOM 7134 C C . PRO B 1 198 ? -5.832 27.797 -7.66 1 93.94 198 PRO B C 1
ATOM 7136 O O . PRO B 1 198 ? -4.941 27.312 -6.953 1 93.94 198 PRO B O 1
ATOM 7139 N N . TRP B 1 199 ? -5.926 27.453 -8.945 1 92.56 199 TRP B N 1
ATOM 7140 C CA . TRP B 1 199 ? -5.023 26.484 -9.547 1 92.56 199 TRP B CA 1
ATOM 7141 C C . TRP B 1 199 ? -3.748 27.156 -10.047 1 92.56 199 TRP B C 1
ATOM 7143 O O . TRP B 1 199 ? -2.812 26.484 -10.484 1 92.56 199 TRP B O 1
ATOM 7153 N N . LYS B 1 200 ? -3.607 28.469 -9.93 1 93.25 200 LYS B N 1
ATOM 7154 C CA . LYS B 1 200 ? -2.443 29.188 -10.438 1 93.25 200 LYS B CA 1
ATOM 7155 C C . LYS B 1 200 ? -1.705 29.906 -9.32 1 93.25 200 LYS B C 1
ATOM 7157 O O . LYS B 1 200 ? -1.104 30.969 -9.539 1 93.25 200 LYS B O 1
ATOM 7162 N N . GLU B 1 201 ? -1.817 29.391 -8.164 1 93.94 201 GLU B N 1
ATOM 7163 C CA . GLU B 1 201 ? -1.062 29.953 -7.055 1 93.94 201 GLU B CA 1
ATOM 7164 C C . GLU B 1 201 ? 0.44 29.781 -7.262 1 93.94 201 GLU B C 1
ATOM 7166 O O . GLU B 1 201 ? 0.882 28.781 -7.832 1 93.94 201 GLU B O 1
ATOM 7171 N N . PRO B 1 202 ? 1.246 30.75 -6.91 1 95.75 202 PRO B N 1
ATOM 7172 C CA . PRO B 1 202 ? 2.699 30.625 -7.062 1 95.75 202 PRO B CA 1
ATOM 7173 C C . PRO B 1 202 ? 3.328 29.703 -6.016 1 95.75 202 PRO B C 1
ATOM 7175 O O . PRO B 1 202 ? 4.141 30.156 -5.203 1 95.75 202 PRO B O 1
ATOM 7178 N N . ILE B 1 203 ? 3.107 28.484 -6.137 1 96.62 203 ILE B N 1
ATOM 7179 C CA . ILE B 1 203 ? 3.463 27.516 -5.113 1 96.62 203 ILE B CA 1
ATOM 7180 C C . ILE B 1 203 ? 4.98 27.344 -5.066 1 96.62 203 ILE B C 1
ATOM 7182 O O . ILE B 1 203 ? 5.555 27.156 -3.992 1 96.62 203 ILE B O 1
ATOM 7186 N N . ASP B 1 204 ? 5.625 27.406 -6.18 1 95 204 ASP B N 1
ATOM 7187 C CA . ASP B 1 204 ? 7.074 27.25 -6.211 1 95 204 ASP B CA 1
ATOM 7188 C C . ASP B 1 204 ? 7.773 28.375 -5.457 1 95 204 ASP B C 1
ATOM 7190 O O . ASP B 1 204 ? 8.75 28.141 -4.742 1 95 204 ASP B O 1
ATOM 7194 N N . ASP B 1 205 ? 7.273 29.547 -5.621 1 95.81 205 ASP B N 1
ATOM 7195 C CA . ASP B 1 205 ? 7.844 30.688 -4.902 1 95.81 205 ASP B CA 1
ATOM 7196 C C . ASP B 1 205 ? 7.586 30.562 -3.4 1 95.81 205 ASP B C 1
ATOM 7198 O O . ASP B 1 205 ? 8.453 30.891 -2.59 1 95.81 205 ASP B O 1
ATOM 7202 N N . VAL B 1 206 ? 6.434 30.125 -3.045 1 96.56 206 VAL B N 1
ATOM 7203 C CA . VAL B 1 206 ? 6.07 29.953 -1.642 1 96.56 206 VAL B CA 1
ATOM 7204 C C . VAL B 1 206 ? 6.965 28.906 -0.993 1 96.56 206 VAL B C 1
ATOM 7206 O O . VAL B 1 206 ? 7.516 29.125 0.087 1 96.56 206 VAL B O 1
ATOM 7209 N N . LYS B 1 207 ? 7.145 27.844 -1.698 1 95.75 207 LYS B N 1
ATOM 7210 C CA . LYS B 1 207 ? 7.961 26.75 -1.174 1 95.75 207 LYS B CA 1
ATOM 7211 C C . LYS B 1 207 ? 9.422 27.156 -1.058 1 95.75 207 LYS B C 1
ATOM 7213 O O . LYS B 1 207 ? 10.117 26.766 -0.115 1 95.75 207 LYS B O 1
ATOM 7218 N N . ASN B 1 208 ? 9.875 27.938 -1.991 1 94.44 208 ASN B N 1
ATOM 7219 C CA . ASN B 1 208 ? 11.266 28.359 -1.987 1 94.44 208 ASN B CA 1
ATOM 7220 C C . ASN B 1 208 ? 11.547 29.359 -0.871 1 94.44 208 ASN B C 1
ATOM 7222 O O . ASN B 1 208 ? 12.688 29.531 -0.447 1 94.44 208 ASN B O 1
ATOM 7226 N N . TYR B 1 209 ? 10.516 30 -0.408 1 96.12 209 TYR B N 1
ATOM 7227 C CA . TYR B 1 209 ? 10.711 30.984 0.646 1 96.12 209 TYR B CA 1
ATOM 7228 C C . TYR B 1 209 ? 10.344 30.422 2.008 1 96.12 209 TYR B C 1
ATOM 7230 O O . TYR B 1 209 ? 11.078 30.578 2.98 1 96.12 209 TYR B O 1
ATOM 7238 N N . PHE B 1 210 ? 9.219 29.734 2.145 1 96.62 210 PHE B N 1
ATOM 7239 C CA . PHE B 1 210 ? 8.703 29.312 3.439 1 96.62 210 PHE B CA 1
ATOM 7240 C C . PHE B 1 210 ? 8.984 27.828 3.678 1 96.62 210 PHE B C 1
ATOM 7242 O O . PHE B 1 210 ? 8.805 27.328 4.789 1 96.62 210 PHE B O 1
ATOM 7249 N N . GLY B 1 211 ? 9.352 27.062 2.662 1 96 211 GLY B N 1
ATOM 7250 C CA . GLY B 1 211 ? 9.633 25.641 2.818 1 96 211 GLY B CA 1
ATOM 7251 C C . GLY B 1 211 ? 8.586 24.75 2.174 1 96 211 GLY B C 1
ATOM 7252 O O . GLY B 1 211 ? 7.508 25.219 1.797 1 96 211 GLY B O 1
ATOM 7253 N N . GLU B 1 212 ? 8.898 23.516 2.035 1 96.5 212 GLU B N 1
ATOM 7254 C CA . GLU B 1 212 ? 8.047 22.562 1.323 1 96.5 212 GLU B CA 1
ATOM 7255 C C . GLU B 1 212 ? 6.785 22.25 2.119 1 96.5 212 GLU B C 1
ATOM 7257 O O . GLU B 1 212 ? 5.723 22.016 1.54 1 96.5 212 GLU B O 1
ATOM 7262 N N . LYS B 1 213 ? 6.848 22.266 3.436 1 96.44 213 LYS B N 1
ATOM 7263 C CA . LYS B 1 213 ? 5.68 21.953 4.254 1 96.44 213 LYS B CA 1
ATOM 7264 C C . LYS B 1 213 ? 4.566 22.969 4.051 1 96.44 213 LYS B C 1
ATOM 7266 O O . LYS B 1 213 ? 3.414 22.609 3.816 1 96.44 213 LYS B O 1
ATOM 7271 N N . ILE B 1 214 ? 4.93 24.219 4.113 1 97.19 214 ILE B N 1
ATOM 7272 C CA . ILE B 1 214 ? 3.953 25.281 3.902 1 97.19 214 ILE B CA 1
ATOM 7273 C C . ILE B 1 214 ? 3.523 25.297 2.438 1 97.19 214 ILE B C 1
ATOM 7275 O O . ILE B 1 214 ? 2.346 25.5 2.133 1 97.19 214 ILE B O 1
ATOM 7279 N N . GLY B 1 215 ? 4.469 25.125 1.549 1 97.19 215 GLY B N 1
ATOM 7280 C CA . GLY B 1 215 ? 4.121 25.031 0.141 1 97.19 215 GLY B CA 1
ATOM 7281 C C . GLY B 1 215 ? 3.115 23.922 -0.146 1 97.19 215 GLY B C 1
ATOM 7282 O O . GLY B 1 215 ? 2.184 24.109 -0.93 1 97.19 215 GLY B O 1
ATOM 7283 N N . LEU B 1 216 ? 3.307 22.812 0.495 1 97.38 216 LEU B N 1
ATOM 7284 C CA . LEU B 1 216 ? 2.422 21.656 0.302 1 97.38 216 LEU B CA 1
ATOM 7285 C C . LEU B 1 216 ? 1.011 21.969 0.784 1 97.38 216 LEU B C 1
ATOM 7287 O O . LEU B 1 216 ? 0.03 21.562 0.163 1 97.38 216 LEU B O 1
ATOM 7291 N N . TYR B 1 217 ? 0.899 22.719 1.881 1 97.12 217 TYR B N 1
ATOM 7292 C CA . TYR B 1 217 ? -0.412 23.109 2.383 1 97.12 217 TYR B CA 1
ATOM 7293 C C . TYR B 1 217 ? -1.152 23.969 1.36 1 97.12 217 TYR B C 1
ATOM 7295 O O . TYR B 1 217 ? -2.324 23.719 1.067 1 97.12 217 TYR B O 1
ATOM 7303 N N . PHE B 1 218 ? -0.507 24.906 0.786 1 97.38 218 PHE B N 1
ATOM 7304 C CA . PHE B 1 218 ? -1.164 25.797 -0.156 1 97.38 218 PHE B CA 1
ATOM 7305 C C . PHE B 1 218 ? -1.438 25.094 -1.478 1 97.38 218 PHE B C 1
ATOM 7307 O O . PHE B 1 218 ? -2.424 25.391 -2.156 1 97.38 218 PHE B O 1
ATOM 7314 N N . LEU B 1 219 ? -0.547 24.156 -1.806 1 97.81 219 LEU B N 1
ATOM 7315 C CA . LEU B 1 219 ? -0.831 23.328 -2.971 1 97.81 219 LEU B CA 1
ATOM 7316 C C . LEU B 1 219 ? -2.117 22.531 -2.77 1 97.81 219 LEU B C 1
ATOM 7318 O O . LEU B 1 219 ? -2.959 22.469 -3.668 1 97.81 219 LEU B O 1
ATOM 7322 N N . TRP B 1 220 ? -2.215 21.922 -1.633 1 98.12 220 TRP B N 1
ATOM 7323 C CA . TRP B 1 220 ? -3.396 21.125 -1.301 1 98.12 220 TRP B CA 1
ATOM 7324 C C . TRP B 1 220 ? -4.641 22 -1.247 1 98.12 220 TRP B C 1
ATOM 7326 O O . TRP B 1 220 ? -5.699 21.625 -1.756 1 98.12 220 TRP B O 1
ATOM 7336 N N . LEU B 1 221 ? -4.512 23.156 -0.598 1 97.88 221 LEU B N 1
ATOM 7337 C CA . LEU B 1 221 ? -5.641 24.078 -0.476 1 97.88 221 LEU B CA 1
ATOM 7338 C C . LEU B 1 221 ? -6.113 24.547 -1.849 1 97.88 221 LEU B C 1
ATOM 7340 O O . LEU B 1 221 ? -7.316 24.672 -2.086 1 97.88 221 LEU B O 1
ATOM 7344 N N . GLY B 1 222 ? -5.168 24.859 -2.725 1 97.75 222 GLY B N 1
ATOM 7345 C CA . GLY B 1 222 ? -5.531 25.203 -4.09 1 97.75 222 GLY B CA 1
ATOM 7346 C C . GLY B 1 222 ? -6.246 24.078 -4.824 1 97.75 222 GLY B C 1
ATOM 7347 O O . GLY B 1 222 ? -7.223 24.328 -5.535 1 97.75 222 GLY B O 1
ATOM 7348 N N . HIS B 1 223 ? -5.777 22.875 -4.68 1 97.94 223 HIS B N 1
ATOM 7349 C CA . HIS B 1 223 ? -6.406 21.703 -5.285 1 97.94 223 HIS B CA 1
ATOM 7350 C C . HIS B 1 223 ? -7.832 21.531 -4.773 1 97.94 223 HIS B C 1
ATOM 7352 O O . HIS B 1 223 ? -8.758 21.344 -5.566 1 97.94 223 HIS B O 1
ATOM 7358 N N . TYR B 1 224 ? -7.961 21.594 -3.461 1 98.38 224 TYR B N 1
ATOM 7359 C CA . TYR B 1 224 ? -9.266 21.438 -2.818 1 98.38 224 TYR B CA 1
ATOM 7360 C C . TYR B 1 224 ? -10.242 22.484 -3.311 1 98.38 224 TYR B C 1
ATOM 7362 O O . TYR B 1 224 ? -11.367 22.172 -3.713 1 98.38 224 TYR B O 1
ATOM 7370 N N . THR B 1 225 ? -9.82 23.719 -3.357 1 98.31 225 THR B N 1
ATOM 7371 C CA . THR B 1 225 ? -10.664 24.828 -3.781 1 98.31 225 THR B CA 1
ATOM 7372 C C . THR B 1 225 ? -11.07 24.672 -5.246 1 98.31 225 THR B C 1
ATOM 7374 O O . THR B 1 225 ? -12.227 24.906 -5.602 1 98.31 225 THR B O 1
ATOM 7377 N N . THR B 1 226 ? -10.188 24.266 -6.07 1 98.25 226 THR B N 1
ATOM 7378 C CA . THR B 1 226 ? -10.469 24.062 -7.488 1 98.25 226 THR B CA 1
ATOM 7379 C C . THR B 1 226 ? -11.508 22.953 -7.672 1 98.25 226 THR B C 1
ATOM 7381 O O . THR B 1 226 ? -12.43 23.094 -8.477 1 98.25 226 THR B O 1
ATOM 7384 N N . TRP B 1 227 ? -11.367 21.938 -6.961 1 98.19 227 TRP B N 1
ATOM 7385 C CA . TRP B 1 227 ? -12.266 20.797 -7.102 1 98.19 227 TRP B CA 1
ATOM 7386 C C . TRP B 1 227 ? -13.648 21.125 -6.535 1 98.19 227 TRP B C 1
ATOM 7388 O O . TRP B 1 227 ? -14.633 20.453 -6.867 1 98.19 227 TRP B O 1
ATOM 7398 N N . LEU B 1 228 ? -13.727 22.094 -5.637 1 98.25 228 LEU B N 1
ATOM 7399 C CA . LEU B 1 228 ? -15.016 22.5 -5.078 1 98.25 228 LEU B CA 1
ATOM 7400 C C . LEU B 1 228 ? -15.852 23.234 -6.117 1 98.25 228 LEU B C 1
ATOM 7402 O O . LEU B 1 228 ? -17.062 23.375 -5.953 1 98.25 228 LEU B O 1
ATOM 7406 N N . ILE B 1 229 ? -15.258 23.703 -7.188 1 98.12 229 ILE B N 1
ATOM 7407 C CA . ILE B 1 229 ? -15.969 24.484 -8.203 1 98.12 229 ILE B CA 1
ATOM 7408 C C . ILE B 1 229 ? -17.047 23.609 -8.852 1 98.12 229 ILE B C 1
ATOM 7410 O O . ILE B 1 229 ? -18.234 23.938 -8.789 1 98.12 229 ILE B O 1
ATOM 7414 N N . PRO B 1 230 ? -16.703 22.438 -9.484 1 97.69 230 PRO B N 1
ATOM 7415 C CA . PRO B 1 230 ? -17.766 21.625 -10.055 1 97.69 230 PRO B CA 1
ATOM 7416 C C . PRO B 1 230 ? -18.781 21.156 -9.016 1 97.69 230 PRO B C 1
ATOM 7418 O O . PRO B 1 230 ? -19.969 21.062 -9.305 1 97.69 230 PRO B O 1
ATOM 7421 N N . ALA B 1 231 ? -18.328 20.812 -7.816 1 97.69 231 ALA B N 1
ATOM 7422 C CA . ALA B 1 231 ? -19.25 20.406 -6.758 1 97.69 231 ALA B CA 1
ATOM 7423 C C . ALA B 1 231 ? -20.234 21.516 -6.41 1 97.69 231 ALA B C 1
ATOM 7425 O O . ALA B 1 231 ? -21.406 21.266 -6.172 1 97.69 231 ALA B O 1
ATOM 7426 N N . SER B 1 232 ? -19.719 22.75 -6.363 1 97.94 232 SER B N 1
ATOM 7427 C CA . SER B 1 232 ? -20.562 23.906 -6.055 1 97.94 232 SER B CA 1
ATOM 7428 C C . SER B 1 232 ? -21.578 24.156 -7.168 1 97.94 232 SER B C 1
ATOM 7430 O O . SER B 1 232 ? -22.734 24.484 -6.898 1 97.94 232 SER B O 1
ATOM 7432 N N . ILE B 1 233 ? -21.188 24.047 -8.398 1 97.75 233 ILE B N 1
ATOM 7433 C CA . ILE B 1 233 ? -22.094 24.25 -9.531 1 97.75 233 ILE B CA 1
ATOM 7434 C C . ILE B 1 233 ? -23.234 23.25 -9.477 1 97.75 233 ILE B C 1
ATOM 7436 O O . ILE B 1 233 ? -24.406 23.625 -9.555 1 97.75 233 ILE B O 1
ATOM 7440 N N . VAL B 1 234 ? -22.922 21.969 -9.25 1 96.75 234 VAL B N 1
ATOM 7441 C CA . VAL B 1 234 ? -23.938 20.938 -9.195 1 96.75 234 VAL B CA 1
ATOM 7442 C C . VAL B 1 234 ? -24.797 21.109 -7.938 1 96.75 234 VAL B C 1
ATOM 7444 O O . VAL B 1 234 ? -26 20.859 -7.953 1 96.75 234 VAL B O 1
ATOM 7447 N N . GLY B 1 235 ? -24.109 21.531 -6.863 1 95.44 235 GLY B N 1
ATOM 7448 C CA . GLY B 1 235 ? -24.844 21.812 -5.637 1 95.44 235 GLY B CA 1
ATOM 7449 C C . GLY B 1 235 ? -25.875 22.922 -5.785 1 95.44 235 GLY B C 1
ATOM 7450 O O . GLY B 1 235 ? -27 22.797 -5.305 1 95.44 235 GLY B O 1
ATOM 7451 N N . VAL B 1 236 ? -25.516 23.984 -6.445 1 95.5 236 VAL B N 1
ATOM 7452 C CA . VAL B 1 236 ? -26.438 25.094 -6.688 1 95.5 236 VAL B CA 1
ATOM 7453 C C . VAL B 1 236 ? -27.578 24.625 -7.59 1 95.5 236 VAL B C 1
ATOM 7455 O O . VAL B 1 236 ? -28.734 25 -7.367 1 95.5 236 VAL B O 1
ATOM 7458 N N . MET B 1 237 ? -27.297 23.828 -8.578 1 94.5 237 MET B N 1
ATOM 7459 C CA . MET B 1 237 ? -28.328 23.281 -9.445 1 94.5 237 MET B CA 1
ATOM 7460 C C . MET B 1 237 ? -29.312 22.422 -8.656 1 94.5 237 MET B C 1
ATOM 7462 O O . MET B 1 237 ? -30.516 22.5 -8.883 1 94.5 237 MET B O 1
ATOM 7466 N N . ALA B 1 238 ? -28.75 21.656 -7.773 1 92.12 238 ALA B N 1
ATOM 7467 C CA . ALA B 1 238 ? -29.609 20.828 -6.934 1 92.12 238 ALA B CA 1
ATOM 7468 C C . ALA B 1 238 ? -30.484 21.688 -6.023 1 92.12 238 ALA B C 1
ATOM 7470 O O . ALA B 1 238 ? -31.672 21.391 -5.84 1 92.12 238 ALA B O 1
ATOM 7471 N N . TRP B 1 239 ? -29.938 22.719 -5.48 1 89.75 239 TRP B N 1
ATOM 7472 C CA . TRP B 1 239 ? -30.672 23.625 -4.605 1 89.75 239 TRP B CA 1
ATOM 7473 C C . TRP B 1 239 ? -31.781 24.344 -5.375 1 89.75 239 TRP B C 1
ATOM 7475 O O . TRP B 1 239 ? -32.875 24.516 -4.863 1 89.75 239 TRP B O 1
ATOM 7485 N N . VAL B 1 240 ? -31.516 24.766 -6.59 1 91.31 240 VAL B N 1
ATOM 7486 C CA . VAL B 1 240 ? -32.5 25.422 -7.43 1 91.31 240 VAL B CA 1
ATOM 7487 C C . VAL B 1 240 ? -33.656 24.469 -7.734 1 91.31 240 VAL B C 1
ATOM 7489 O O . VAL B 1 240 ? -34.812 24.875 -7.73 1 91.31 240 VAL B O 1
ATOM 7492 N N . HIS B 1 241 ? -33.312 23.25 -8.008 1 88.12 241 HIS B N 1
ATOM 7493 C CA . HIS B 1 241 ? -34.312 22.25 -8.258 1 88.12 241 HIS B CA 1
ATOM 7494 C C . HIS B 1 241 ? -35.25 22.078 -7.047 1 88.12 241 HIS B C 1
ATOM 7496 O O . HIS B 1 241 ? -36.469 21.953 -7.195 1 88.12 241 HIS B O 1
ATOM 7502 N N . VAL B 1 242 ? -34.656 22.078 -5.945 1 82.69 242 VAL B N 1
ATOM 7503 C CA . VAL B 1 242 ? -35.406 21.953 -4.711 1 82.69 242 VAL B CA 1
ATOM 7504 C C . VAL B 1 242 ? -36.281 23.188 -4.508 1 82.69 242 VAL B C 1
ATOM 7506 O O . VAL B 1 242 ? -37.469 23.078 -4.137 1 82.69 242 VAL B O 1
ATOM 7509 N N . ALA B 1 243 ? -35.75 24.344 -4.77 1 83.75 243 ALA B N 1
ATOM 7510 C CA . ALA B 1 243 ? -36.469 25.594 -4.617 1 83.75 243 ALA B CA 1
ATOM 7511 C C . ALA B 1 243 ? -37.656 25.656 -5.574 1 83.75 243 ALA B C 1
ATOM 7513 O O . ALA B 1 243 ? -38.75 26.141 -5.207 1 83.75 243 ALA B O 1
ATOM 7514 N N . LEU B 1 244 ? -37.469 25.156 -6.703 1 85.69 244 LEU B N 1
ATOM 7515 C CA . LEU B 1 244 ? -38.5 25.188 -7.719 1 85.69 244 LEU B CA 1
ATOM 7516 C C . LEU B 1 244 ? -39.562 24.141 -7.43 1 85.69 244 LEU B C 1
ATOM 7518 O O . LEU B 1 244 ? -40.719 24.281 -7.855 1 85.69 244 LEU B O 1
ATOM 7522 N N . SER B 1 245 ? -39.156 23.125 -6.703 1 80.25 245 SER B N 1
ATOM 7523 C CA . SER B 1 245 ? -40.125 22.078 -6.348 1 80.25 245 SER B CA 1
ATOM 7524 C C . SER B 1 245 ? -40.844 22.406 -5.035 1 80.25 245 SER B C 1
ATOM 7526 O O . SER B 1 245 ? -41.219 21.5 -4.289 1 80.25 245 SER B O 1
ATOM 7528 N N . GLY B 1 246 ? -41.031 23.672 -4.695 1 74.19 246 GLY B N 1
ATOM 7529 C CA . GLY B 1 246 ? -41.781 24.109 -3.521 1 74.19 246 GLY B CA 1
ATOM 7530 C C . GLY B 1 246 ? -40.938 24.047 -2.246 1 74.19 246 GLY B C 1
ATOM 7531 O O . GLY B 1 246 ? -41.5 23.766 -1.173 1 74.19 246 GLY B O 1
ATOM 7532 N N . ASN B 1 247 ? -39.656 24.062 -2.373 1 68.06 247 ASN B N 1
ATOM 7533 C CA . ASN B 1 247 ? -38.688 24.078 -1.26 1 68.06 247 ASN B CA 1
ATOM 7534 C C . ASN B 1 247 ? -38.781 22.797 -0.437 1 68.06 247 ASN B C 1
ATOM 7536 O O . ASN B 1 247 ? -38.656 22.828 0.79 1 68.06 247 ASN B O 1
ATOM 7540 N N . ASP B 1 248 ? -39.156 21.75 -1.182 1 66.12 248 ASP B N 1
ATOM 7541 C CA . ASP B 1 248 ? -39.156 20.438 -0.54 1 66.12 248 ASP B CA 1
ATOM 7542 C C . ASP B 1 248 ? -37.781 19.766 -0.581 1 66.12 248 ASP B C 1
ATOM 7544 O O . ASP B 1 248 ? -37.312 19.406 -1.652 1 66.12 248 ASP B O 1
ATOM 7548 N N . PRO B 1 249 ? -37.125 19.688 0.609 1 65.44 249 PRO B N 1
ATOM 7549 C CA . PRO B 1 249 ? -35.812 19.062 0.628 1 65.44 249 PRO B CA 1
ATOM 7550 C C . PRO B 1 249 ? -35.844 17.594 0.201 1 65.44 249 PRO B C 1
ATOM 7552 O O . PRO B 1 249 ? -34.781 17 -0.034 1 65.44 249 PRO B O 1
ATOM 7555 N N . ASN B 1 250 ? -37.031 17.141 -0.111 1 67.56 250 ASN B N 1
ATOM 7556 C CA . ASN B 1 250 ? -37.219 15.742 -0.513 1 67.56 250 ASN B CA 1
ATOM 7557 C C . ASN B 1 250 ? -37.25 15.602 -2.031 1 67.56 250 ASN B C 1
ATOM 7559 O O . ASN B 1 250 ? -37.656 14.562 -2.555 1 67.56 250 ASN B O 1
ATOM 7563 N N . ALA B 1 251 ? -36.781 16.562 -2.693 1 76.12 251 ALA B N 1
ATOM 7564 C CA . ALA B 1 251 ? -36.812 16.531 -4.152 1 76.12 251 ALA B CA 1
ATOM 7565 C C . ALA B 1 251 ? -35.719 15.594 -4.703 1 76.12 251 ALA B C 1
ATOM 7567 O O . ALA B 1 251 ? -34.719 15.328 -4.035 1 76.12 251 ALA B O 1
ATOM 7568 N N . LEU B 1 252 ? -35.875 15.016 -5.867 1 80.44 252 LEU B N 1
ATOM 7569 C CA . LEU B 1 252 ? -35 14.07 -6.543 1 80.44 252 LEU B CA 1
ATOM 7570 C C . LEU B 1 252 ? -33.625 14.672 -6.773 1 80.44 252 LEU B C 1
ATOM 7572 O O . LEU B 1 252 ? -32.625 13.953 -6.805 1 80.44 252 LEU B O 1
ATOM 7576 N N . GLY B 1 253 ? -33.594 15.969 -6.809 1 82.94 253 GLY B N 1
ATOM 7577 C CA . GLY B 1 253 ? -32.344 16.672 -7.035 1 82.94 253 GLY B CA 1
ATOM 7578 C C . GLY B 1 253 ? -31.328 16.422 -5.938 1 82.94 253 GLY B C 1
ATOM 7579 O O . GLY B 1 253 ? -30.141 16.234 -6.215 1 82.94 253 GLY B O 1
ATOM 7580 N N . SER B 1 254 ? -31.797 16.297 -4.734 1 84.06 254 SER B N 1
ATOM 7581 C CA . SER B 1 254 ? -30.891 16.078 -3.605 1 84.06 254 SER B CA 1
ATOM 7582 C C . SER B 1 254 ? -30.312 14.672 -3.635 1 84.06 254 SER B C 1
ATOM 7584 O O . SER B 1 254 ? -29.141 14.477 -3.279 1 84.06 254 SER B O 1
ATOM 7586 N N . ALA B 1 255 ? -31.078 13.758 -4.055 1 86.38 255 ALA B N 1
ATOM 7587 C CA . ALA B 1 255 ? -30.609 12.383 -4.148 1 86.38 255 ALA B CA 1
ATOM 7588 C C . ALA B 1 255 ? -29.531 12.234 -5.23 1 86.38 255 ALA B C 1
ATOM 7590 O O . ALA B 1 255 ? -28.516 11.578 -5.023 1 86.38 255 ALA B O 1
ATOM 7591 N N . LEU B 1 256 ? -29.75 12.828 -6.293 1 90.12 256 LEU B N 1
ATOM 7592 C CA . LEU B 1 256 ? -28.781 12.773 -7.387 1 90.12 256 LEU B CA 1
ATOM 7593 C C . LEU B 1 256 ? -27.484 13.469 -7 1 90.12 256 LEU B C 1
ATOM 7595 O O . LEU B 1 256 ? -26.406 13.023 -7.379 1 90.12 256 LEU B O 1
ATOM 7599 N N . PHE B 1 257 ? -27.688 14.508 -6.27 1 93.31 257 PHE B N 1
ATOM 7600 C CA . PHE B 1 257 ? -26.516 15.242 -5.816 1 93.31 257 PHE B CA 1
ATOM 7601 C C . PHE B 1 257 ? -25.688 14.391 -4.859 1 93.31 257 PHE B C 1
ATOM 7603 O O . PHE B 1 257 ? -24.453 14.453 -4.871 1 93.31 257 PHE B O 1
ATOM 7610 N N . SER B 1 258 ? -26.312 13.617 -4.074 1 91.38 258 SER B N 1
ATOM 7611 C CA . SER B 1 258 ? -25.609 12.727 -3.152 1 91.38 258 SER B CA 1
ATOM 7612 C C . SER B 1 258 ? -24.766 11.711 -3.902 1 91.38 258 SER B C 1
ATOM 7614 O O . SER B 1 258 ? -23.641 11.406 -3.484 1 91.38 258 SER B O 1
ATOM 7616 N N . ILE B 1 259 ? -25.266 11.203 -4.926 1 91.25 259 ILE B N 1
ATOM 7617 C CA . ILE B 1 259 ? -24.5 10.266 -5.75 1 91.25 259 ILE B CA 1
ATOM 7618 C C . ILE B 1 259 ? -23.297 10.977 -6.367 1 91.25 259 ILE B C 1
ATOM 7620 O O . ILE B 1 259 ? -22.188 10.445 -6.371 1 91.25 259 ILE B O 1
ATOM 7624 N N . PHE B 1 260 ? -23.562 12.125 -6.797 1 94.94 260 PHE B N 1
ATOM 7625 C CA . PHE B 1 260 ? -22.5 12.914 -7.402 1 94.94 260 PHE B CA 1
ATOM 7626 C C . PHE B 1 260 ? -21.375 13.156 -6.41 1 94.94 260 PHE B C 1
ATOM 7628 O O . PHE B 1 260 ? -20.203 13.023 -6.758 1 94.94 260 PHE B O 1
ATOM 7635 N N . ILE B 1 261 ? -21.688 13.492 -5.219 1 95.69 261 ILE B N 1
ATOM 7636 C CA . ILE B 1 261 ? -20.688 13.828 -4.219 1 95.69 261 ILE B CA 1
ATOM 7637 C C . ILE B 1 261 ? -19.875 12.578 -3.861 1 95.69 261 ILE B C 1
ATOM 7639 O O . ILE B 1 261 ? -18.672 12.672 -3.594 1 95.69 261 ILE B O 1
ATOM 7643 N N . GLY B 1 262 ? -20.516 11.453 -3.859 1 92.69 262 GLY B N 1
ATOM 7644 C CA . GLY B 1 262 ? -19.766 10.211 -3.656 1 92.69 262 GLY B CA 1
ATOM 7645 C C . GLY B 1 262 ? -18.688 9.992 -4.688 1 92.69 262 GLY B C 1
ATOM 7646 O O . GLY B 1 262 ? -17.562 9.617 -4.344 1 92.69 262 GLY B O 1
ATOM 7647 N N . LEU B 1 263 ? -18.984 10.281 -5.883 1 92.81 263 LEU B N 1
ATOM 7648 C CA . LEU B 1 263 ? -18 10.156 -6.961 1 92.81 263 LEU B CA 1
ATOM 7649 C C . LEU B 1 263 ? -16.953 11.266 -6.875 1 92.81 263 LEU B C 1
ATOM 7651 O O . LEU B 1 263 ? -15.766 11.016 -7.059 1 92.81 263 LEU B O 1
ATOM 7655 N N . TRP B 1 264 ? -17.453 12.398 -6.594 1 96.31 264 TRP B N 1
ATOM 7656 C CA . TRP B 1 264 ? -16.594 13.57 -6.5 1 96.31 264 TRP B CA 1
ATOM 7657 C C . TRP B 1 264 ? -15.516 13.383 -5.438 1 96.31 264 TRP B C 1
ATOM 7659 O O . TRP B 1 264 ? -14.344 13.656 -5.68 1 96.31 264 TRP B O 1
ATOM 7669 N N . THR B 1 265 ? -15.875 12.883 -4.238 1 96.19 265 THR B N 1
ATOM 7670 C CA . THR B 1 265 ? -14.914 12.734 -3.152 1 96.19 265 THR B CA 1
ATOM 7671 C C . THR B 1 265 ? -13.844 11.703 -3.512 1 96.19 265 THR B C 1
ATOM 7673 O O . THR B 1 265 ? -12.672 11.867 -3.154 1 96.19 265 THR B O 1
ATOM 7676 N N . THR B 1 266 ? -14.18 10.719 -4.262 1 93 266 THR B N 1
ATOM 7677 C CA . THR B 1 266 ? -13.242 9.688 -4.676 1 93 266 THR B CA 1
ATOM 7678 C C . THR B 1 266 ? -12.25 10.242 -5.699 1 93 266 THR B C 1
ATOM 7680 O O . THR B 1 266 ? -11.039 10.055 -5.559 1 93 266 THR B O 1
ATOM 7683 N N . LEU B 1 267 ? -12.773 10.898 -6.648 1 95.44 267 LEU B N 1
ATOM 7684 C CA . LEU B 1 267 ? -11.906 11.469 -7.68 1 95.44 267 LEU B CA 1
ATOM 7685 C C . LEU B 1 267 ? -11 12.547 -7.098 1 95.44 267 LEU B C 1
ATOM 7687 O O . LEU B 1 267 ? -9.836 12.656 -7.469 1 95.44 267 LEU B O 1
ATOM 7691 N N . PHE B 1 268 ? -11.578 13.352 -6.25 1 96.31 268 PHE B N 1
ATOM 7692 C CA . PHE B 1 268 ? -10.828 14.391 -5.559 1 96.31 268 PHE B CA 1
ATOM 7693 C C . PHE B 1 268 ? -9.609 13.805 -4.855 1 96.31 268 PHE B C 1
ATOM 7695 O O . PHE B 1 268 ? -8.492 14.289 -5.031 1 96.31 268 PHE B O 1
ATOM 7702 N N . THR B 1 269 ? -9.773 12.742 -4.078 1 95.38 269 THR B N 1
ATOM 7703 C CA . THR B 1 269 ? -8.695 12.148 -3.297 1 95.38 269 THR B CA 1
ATOM 7704 C C . THR B 1 269 ? -7.691 11.453 -4.207 1 95.38 269 THR B C 1
ATOM 7706 O O . THR B 1 269 ? -6.48 11.523 -3.973 1 95.38 269 THR B O 1
ATOM 7709 N N . GLU B 1 270 ? -8.141 10.836 -5.273 1 94.62 270 GLU B N 1
ATOM 7710 C CA . GLU B 1 270 ? -7.25 10.125 -6.184 1 94.62 270 GLU B CA 1
ATOM 7711 C C . GLU B 1 270 ? -6.367 11.102 -6.961 1 94.62 270 GLU B C 1
ATOM 7713 O O . GLU B 1 270 ? -5.168 10.859 -7.125 1 94.62 270 GLU B O 1
ATOM 7718 N N . PHE B 1 271 ? -6.973 12.148 -7.359 1 96.12 271 PHE B N 1
ATOM 7719 C CA . PHE B 1 271 ? -6.195 13.094 -8.148 1 96.12 271 PHE B CA 1
ATOM 7720 C C . PHE B 1 271 ? -5.242 13.891 -7.258 1 96.12 271 PHE B C 1
ATOM 7722 O O . PHE B 1 271 ? -4.199 14.352 -7.715 1 96.12 271 PHE B O 1
ATOM 7729 N N . TRP B 1 272 ? -5.586 13.992 -6.02 1 97.19 272 TRP B N 1
ATOM 7730 C CA . TRP B 1 272 ? -4.633 14.602 -5.102 1 97.19 272 TRP B CA 1
ATOM 7731 C C . TRP B 1 272 ? -3.393 13.727 -4.945 1 97.19 272 TRP B C 1
ATOM 7733 O O . TRP B 1 272 ? -2.266 14.227 -4.941 1 97.19 272 TRP B O 1
ATOM 7743 N N . LYS B 1 273 ? -3.578 12.461 -4.809 1 96.38 273 LYS B N 1
ATOM 7744 C CA . LYS B 1 273 ? -2.438 11.555 -4.688 1 96.38 273 LYS B CA 1
ATOM 7745 C C . LYS B 1 273 ? -1.469 11.734 -5.855 1 96.38 273 LYS B C 1
ATOM 7747 O O . LYS B 1 273 ? -0.253 11.773 -5.66 1 96.38 273 LYS B O 1
ATOM 7752 N N . ARG B 1 274 ? -1.993 11.867 -6.992 1 96.38 274 ARG B N 1
ATOM 7753 C CA . ARG B 1 274 ? -1.184 12.016 -8.195 1 96.38 274 ARG B CA 1
ATOM 7754 C C . ARG B 1 274 ? -0.457 13.352 -8.211 1 96.38 274 ARG B C 1
ATOM 7756 O O . ARG B 1 274 ? 0.734 13.422 -8.523 1 96.38 274 ARG B O 1
ATOM 7763 N N . LYS B 1 275 ? -1.189 14.352 -7.832 1 96.81 275 LYS B N 1
ATOM 7764 C CA . LYS B 1 275 ? -0.589 15.68 -7.777 1 96.81 275 LYS B CA 1
ATOM 7765 C C . LYS B 1 275 ? 0.506 15.75 -6.719 1 96.81 275 LYS B C 1
ATOM 7767 O O . LYS B 1 275 ? 1.56 16.344 -6.945 1 96.81 275 LYS B O 1
ATOM 7772 N N . GLN B 1 276 ? 0.243 15.18 -5.613 1 97.19 276 GLN B N 1
ATOM 7773 C CA . GLN B 1 276 ? 1.197 15.133 -4.512 1 97.19 276 GLN B CA 1
ATOM 7774 C C . GLN B 1 276 ? 2.469 14.398 -4.914 1 97.19 276 GLN B C 1
ATOM 7776 O O . GLN B 1 276 ? 3.576 14.828 -4.59 1 97.19 276 GLN B O 1
ATOM 7781 N N . ALA B 1 277 ? 2.322 13.297 -5.625 1 96.69 277 ALA B N 1
ATOM 7782 C CA . ALA B 1 277 ? 3.475 12.523 -6.07 1 96.69 277 ALA B CA 1
ATOM 7783 C C . ALA B 1 277 ? 4.336 13.32 -7.043 1 96.69 277 ALA B C 1
ATOM 7785 O O . ALA B 1 277 ? 5.566 13.289 -6.965 1 96.69 277 ALA B O 1
ATOM 7786 N N . ARG B 1 278 ? 3.703 14.031 -7.926 1 96.62 278 ARG B N 1
ATOM 7787 C CA . ARG B 1 278 ? 4.422 14.867 -8.891 1 96.62 278 ARG B CA 1
ATOM 7788 C C . ARG B 1 278 ? 5.195 15.969 -8.18 1 96.62 278 ARG B C 1
ATOM 7790 O O . ARG B 1 278 ? 6.352 16.234 -8.516 1 96.62 278 ARG B O 1
ATOM 7797 N N . CYS B 1 279 ? 4.555 16.516 -7.223 1 96.19 279 CYS B N 1
ATOM 7798 C CA . CYS B 1 279 ? 5.184 17.625 -6.508 1 96.19 279 CYS B CA 1
ATOM 7799 C C . CYS B 1 279 ? 6.336 17.125 -5.645 1 96.19 279 CYS B C 1
ATOM 7801 O O . CYS B 1 279 ? 7.379 17.781 -5.555 1 96.19 279 CYS B O 1
ATOM 7803 N N . ALA B 1 280 ? 6.133 16.016 -4.992 1 96.5 280 ALA B N 1
ATOM 7804 C CA . ALA B 1 280 ? 7.195 15.445 -4.172 1 96.5 280 ALA B CA 1
ATOM 7805 C C . ALA B 1 280 ? 8.438 15.141 -5.016 1 96.5 280 ALA B C 1
ATOM 7807 O O . ALA B 1 280 ? 9.562 15.391 -4.578 1 96.5 280 ALA B O 1
ATOM 7808 N N . MET B 1 281 ? 8.195 14.656 -6.219 1 96.44 281 MET B N 1
ATOM 7809 C CA . MET B 1 281 ? 9.297 14.359 -7.125 1 96.44 281 MET B CA 1
ATOM 7810 C C . MET B 1 281 ? 9.992 15.648 -7.562 1 96.44 281 MET B C 1
ATOM 7812 O O . MET B 1 281 ? 11.219 15.75 -7.492 1 96.44 281 MET B O 1
ATOM 7816 N N . ARG B 1 282 ? 9.25 16.688 -7.887 1 96.62 282 ARG B N 1
ATOM 7817 C CA . ARG B 1 282 ? 9.797 17.938 -8.383 1 96.62 282 ARG B CA 1
ATOM 7818 C C . ARG B 1 282 ? 10.562 18.672 -7.297 1 96.62 282 ARG B C 1
ATOM 7820 O O . ARG B 1 282 ? 11.547 19.359 -7.582 1 96.62 282 ARG B O 1
ATOM 7827 N N . TRP B 1 283 ? 10.133 18.484 -6.055 1 96.44 283 TRP B N 1
ATOM 7828 C CA . TRP B 1 283 ? 10.727 19.203 -4.941 1 96.44 283 TRP B CA 1
ATOM 7829 C C . TRP B 1 283 ? 11.844 18.391 -4.293 1 96.44 283 TRP B C 1
ATOM 7831 O O . TRP B 1 283 ? 12.477 18.844 -3.338 1 96.44 283 TRP B O 1
ATOM 7841 N N . GLY B 1 284 ? 12.062 17.172 -4.773 1 94.88 284 GLY B N 1
ATOM 7842 C CA . GLY B 1 284 ? 13.086 16.312 -4.188 1 94.88 284 GLY B CA 1
ATOM 7843 C C . GLY B 1 284 ? 12.711 15.797 -2.811 1 94.88 284 GLY B C 1
ATOM 7844 O O . GLY B 1 284 ? 13.578 15.602 -1.955 1 94.88 284 GLY B O 1
ATOM 7845 N N . MET B 1 285 ? 11.422 15.68 -2.582 1 95.69 285 MET B N 1
ATOM 7846 C CA . MET B 1 285 ? 10.945 15.305 -1.255 1 95.69 285 MET B CA 1
ATOM 7847 C C . MET B 1 285 ? 10.5 13.844 -1.231 1 95.69 285 MET B C 1
ATOM 7849 O O . MET B 1 285 ? 10.016 13.352 -0.212 1 95.69 285 MET B O 1
ATOM 7853 N N . SER B 1 286 ? 10.75 13.102 -2.355 1 93.44 286 SER B N 1
ATOM 7854 C CA . SER B 1 286 ? 10.422 11.68 -2.375 1 93.44 286 SER B CA 1
ATOM 7855 C C . SER B 1 286 ? 11.305 10.891 -1.415 1 93.44 286 SER B C 1
ATOM 7857 O O . SER B 1 286 ? 12.531 10.969 -1.485 1 93.44 286 SER B O 1
ATOM 7859 N N . GLY B 1 287 ? 10.75 10.25 -0.484 1 89.94 287 GLY B N 1
ATOM 7860 C CA . GLY B 1 287 ? 11.492 9.477 0.494 1 89.94 287 GLY B CA 1
ATOM 7861 C C . GLY B 1 287 ? 12 10.305 1.657 1 89.94 287 GLY B C 1
ATOM 7862 O O . GLY B 1 287 ? 12.906 9.883 2.377 1 89.94 287 GLY B O 1
ATOM 7863 N N . PHE B 1 288 ? 11.445 11.414 1.884 1 91.06 288 PHE B N 1
ATOM 7864 C CA . PHE B 1 288 ? 11.859 12.352 2.92 1 91.06 288 PHE B CA 1
ATOM 7865 C C . PHE B 1 288 ? 11.688 11.742 4.305 1 91.06 288 PHE B C 1
ATOM 7867 O O . PHE B 1 288 ? 12.539 11.93 5.18 1 91.06 288 PHE B O 1
ATOM 7874 N N . GLU B 1 289 ? 10.766 10.969 4.574 1 89.06 289 GLU B N 1
ATOM 7875 C CA . GLU B 1 289 ? 10.438 10.43 5.891 1 89.06 289 GLU B CA 1
ATOM 7876 C C . GLU B 1 289 ? 11.477 9.406 6.348 1 89.06 289 GLU B C 1
ATOM 7878 O O . GLU B 1 289 ? 11.711 9.242 7.547 1 89.06 289 GLU B O 1
ATOM 7883 N N . GLU B 1 290 ? 12.094 8.797 5.418 1 81.56 290 GLU B N 1
ATOM 7884 C CA . GLU B 1 290 ? 13.094 7.789 5.754 1 81.56 290 GLU B CA 1
ATOM 7885 C C . GLU B 1 290 ? 14.391 8.438 6.238 1 81.56 290 GLU B C 1
ATOM 7887 O O . GLU B 1 290 ? 15.188 7.805 6.938 1 81.56 290 GLU B O 1
ATOM 7892 N N . GLN B 1 291 ? 14.539 9.703 5.973 1 79.88 291 GLN B N 1
ATOM 7893 C CA . GLN B 1 291 ? 15.789 10.383 6.285 1 79.88 291 GLN B CA 1
ATOM 7894 C C . GLN B 1 291 ? 15.609 11.352 7.453 1 79.88 291 GLN B C 1
ATOM 7896 O O . GLN B 1 291 ? 16.562 12.023 7.863 1 79.88 291 GLN B O 1
ATOM 7901 N N . GLU B 1 292 ? 14.477 11.32 8.016 1 85.31 292 GLU B N 1
ATOM 7902 C CA . GLU B 1 292 ? 14.203 12.281 9.086 1 85.31 292 GLU B CA 1
ATOM 7903 C C . GLU B 1 292 ? 15.016 11.953 10.336 1 85.31 292 GLU B C 1
ATOM 7905 O O . GLU B 1 292 ? 15.195 10.781 10.68 1 85.31 292 GLU B O 1
ATOM 7910 N N . GLN B 1 293 ? 15.461 13.016 10.992 1 81.19 293 GLN B N 1
ATOM 7911 C CA . GLN B 1 293 ? 16.281 12.867 12.195 1 81.19 293 GLN B CA 1
ATOM 7912 C C . GLN B 1 293 ? 15.406 12.664 13.43 1 81.19 293 GLN B C 1
ATOM 7914 O O . GLN B 1 293 ? 14.219 13.008 13.422 1 81.19 293 GLN B O 1
ATOM 7919 N N . THR B 1 294 ? 16.062 12.086 14.422 1 84.62 294 THR B N 1
ATOM 7920 C CA . THR B 1 294 ? 15.398 11.922 15.711 1 84.62 294 THR B CA 1
ATOM 7921 C C . THR B 1 294 ? 15.164 13.273 16.375 1 84.62 294 THR B C 1
ATOM 7923 O O . THR B 1 294 ? 16.047 14.141 16.359 1 84.62 294 THR B O 1
ATOM 7926 N N . ARG B 1 295 ? 14 13.453 16.906 1 84.69 295 ARG B N 1
ATOM 7927 C CA . ARG B 1 295 ? 13.664 14.688 17.609 1 84.69 295 ARG B CA 1
ATOM 7928 C C . ARG B 1 295 ? 14.461 14.812 18.906 1 84.69 295 ARG B C 1
ATOM 7930 O O . ARG B 1 295 ? 14.719 13.82 19.578 1 84.69 295 ARG B O 1
ATOM 7937 N N . PRO B 1 296 ? 14.773 16 19.219 1 82.81 296 PRO B N 1
ATOM 7938 C CA . PRO B 1 296 ? 15.477 16.188 20.484 1 82.81 296 PRO B CA 1
ATOM 7939 C C . PRO B 1 296 ? 14.617 15.844 21.703 1 82.81 296 PRO B C 1
ATOM 7941 O O . PRO B 1 296 ? 15.148 15.484 22.75 1 82.81 296 PRO B O 1
ATOM 7944 N N . GLN B 1 297 ? 13.289 15.844 21.469 1 85.88 297 GLN B N 1
ATOM 7945 C CA . GLN B 1 297 ? 12.359 15.562 22.562 1 85.88 297 GLN B CA 1
ATOM 7946 C C . GLN B 1 297 ? 12.273 14.062 22.844 1 85.88 297 GLN B C 1
ATOM 7948 O O . GLN B 1 297 ? 11.758 13.648 23.875 1 85.88 297 GLN B O 1
ATOM 7953 N N . TYR B 1 298 ? 12.773 13.258 21.891 1 88.88 298 TYR B N 1
ATOM 7954 C CA . TYR B 1 298 ? 12.695 11.812 22.047 1 88.88 298 TYR B CA 1
ATOM 7955 C C . TYR B 1 298 ? 13.648 11.328 23.125 1 88.88 298 TYR B C 1
ATOM 7957 O O . TYR B 1 298 ? 14.852 11.602 23.062 1 88.88 298 TYR B O 1
ATOM 7965 N N . LYS B 1 299 ? 13.109 10.727 24.109 1 87.69 299 LYS B N 1
ATOM 7966 C CA . LYS B 1 299 ? 13.914 10.219 25.219 1 87.69 299 LYS B CA 1
ATOM 7967 C C . LYS B 1 299 ? 13.969 8.695 25.203 1 87.69 299 LYS B C 1
ATOM 7969 O O . LYS B 1 299 ? 12.969 8.039 24.906 1 87.69 299 LYS B O 1
ATOM 7974 N N . GLY B 1 300 ? 15.203 8.18 25.328 1 88.5 300 GLY B N 1
ATOM 7975 C CA . GLY B 1 300 ? 15.391 6.738 25.406 1 88.5 300 GLY B CA 1
ATOM 7976 C C . GLY B 1 300 ? 16.672 6.344 26.125 1 88.5 300 GLY B C 1
ATOM 7977 O O . GLY B 1 300 ? 17.406 7.203 26.609 1 88.5 300 GLY B O 1
ATOM 7978 N N . ILE B 1 301 ? 16.797 5.074 26.328 1 88.75 301 ILE B N 1
ATOM 7979 C CA . ILE B 1 301 ? 18.016 4.516 26.938 1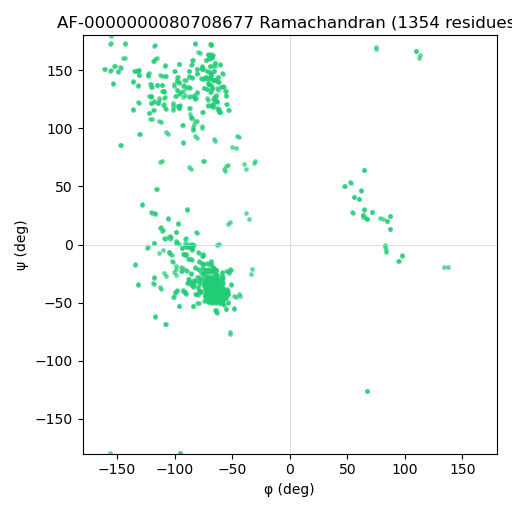 88.75 301 ILE B CA 1
ATOM 7980 C C . ILE B 1 301 ? 19.078 4.328 25.859 1 88.75 301 ILE B C 1
ATOM 7982 O O . ILE B 1 301 ? 18.797 3.783 24.781 1 88.75 301 ILE B O 1
ATOM 7986 N N . ARG B 1 302 ? 20.25 4.879 26.172 1 86.69 302 ARG B N 1
ATOM 7987 C CA . ARG B 1 302 ? 21.344 4.734 25.219 1 86.69 302 ARG B CA 1
ATOM 7988 C C . ARG B 1 302 ? 21.703 3.268 25.031 1 86.69 302 ARG B C 1
ATOM 7990 O O . ARG B 1 302 ? 21.938 2.549 26 1 86.69 302 ARG B O 1
ATOM 7997 N N . SER B 1 303 ? 21.484 2.877 23.875 1 88.69 303 SER B N 1
ATOM 7998 C CA . SER B 1 303 ? 21.797 1.498 23.516 1 88.69 303 SER B CA 1
ATOM 7999 C C . SER B 1 303 ? 22.344 1.407 22.094 1 88.69 303 SER B C 1
ATOM 8001 O O . SER B 1 303 ? 22.5 2.426 21.422 1 88.69 303 SER B O 1
ATOM 8003 N N . SER B 1 304 ? 22.781 0.18 21.766 1 87.94 304 SER B N 1
ATOM 8004 C CA . SER B 1 304 ? 23.281 -0.041 20.406 1 87.94 304 SER B CA 1
ATOM 8005 C C . SER B 1 304 ? 22.172 -0.473 19.469 1 87.94 304 SER B C 1
ATOM 8007 O O . SER B 1 304 ? 21.297 -1.253 19.859 1 87.94 304 SER B O 1
ATOM 8009 N N . SER B 1 305 ? 22.188 0.147 18.344 1 88.75 305 SER B N 1
ATOM 8010 C CA . SER B 1 305 ? 21.203 -0.207 17.328 1 88.75 305 SER B CA 1
ATOM 8011 C C . SER B 1 305 ? 21.312 -1.677 16.938 1 88.75 305 SER B C 1
ATOM 8013 O O . SER B 1 305 ? 22.406 -2.197 16.75 1 88.75 305 SER B O 1
ATOM 8015 N N . THR B 1 306 ? 20.203 -2.301 16.844 1 90.94 306 THR B N 1
ATOM 8016 C CA . THR B 1 306 ? 20.156 -3.711 16.469 1 90.94 306 THR B CA 1
ATOM 8017 C C . THR B 1 306 ? 20.391 -3.881 14.977 1 90.94 306 THR B C 1
ATOM 8019 O O . THR B 1 306 ? 20.578 -5 14.492 1 90.94 306 THR B O 1
ATOM 8022 N N . ILE B 1 307 ? 20.406 -2.793 14.203 1 90.12 307 ILE B N 1
ATOM 8023 C CA . ILE B 1 307 ? 20.531 -2.852 12.75 1 90.12 307 ILE B CA 1
ATOM 8024 C C . ILE B 1 307 ? 21.984 -2.658 12.344 1 90.12 307 ILE B C 1
ATOM 8026 O O . ILE B 1 307 ? 22.562 -3.496 11.641 1 90.12 307 ILE B O 1
ATOM 8030 N N . ASP B 1 308 ? 22.609 -1.578 12.828 1 89.06 308 ASP B N 1
ATOM 8031 C CA . ASP B 1 308 ? 23.953 -1.248 12.352 1 89.06 308 ASP B CA 1
ATOM 8032 C C . ASP B 1 308 ? 24.938 -1.157 13.516 1 89.06 308 ASP B C 1
ATOM 8034 O O . ASP B 1 308 ? 26.125 -0.934 13.305 1 89.06 308 ASP B O 1
ATOM 8038 N N . GLY B 1 309 ? 24.484 -1.327 14.773 1 87.19 309 GLY B N 1
ATOM 8039 C CA . GLY B 1 309 ? 25.359 -1.328 15.922 1 87.19 309 GLY B CA 1
ATOM 8040 C C . GLY B 1 309 ? 25.703 0.066 16.422 1 87.19 309 GLY B C 1
ATOM 8041 O O . GLY B 1 309 ? 26.375 0.223 17.438 1 87.19 309 GLY B O 1
ATOM 8042 N N . LYS B 1 310 ? 25.234 1.099 15.781 1 84.75 310 LYS B N 1
ATOM 8043 C CA . LYS B 1 310 ? 25.484 2.471 16.203 1 84.75 310 LYS B CA 1
ATOM 8044 C C . LYS B 1 310 ? 24.672 2.834 17.438 1 84.75 310 LYS B C 1
ATOM 8046 O O . LYS B 1 310 ? 23.609 2.258 17.672 1 84.75 310 LYS B O 1
ATOM 8051 N N . PRO B 1 311 ? 25.234 3.717 18.188 1 83.62 311 PRO B N 1
ATOM 8052 C CA . PRO B 1 311 ? 24.469 4.125 19.375 1 83.62 311 PRO B CA 1
ATOM 8053 C C . PRO B 1 311 ? 23.141 4.777 19.031 1 83.62 311 PRO B C 1
ATOM 8055 O O . PRO B 1 311 ? 23.047 5.547 18.062 1 83.62 311 PRO B O 1
ATOM 8058 N N . MET B 1 312 ? 22.125 4.344 19.703 1 84.38 312 MET B N 1
ATOM 8059 C CA . MET B 1 312 ? 20.797 4.906 19.5 1 84.38 312 MET B CA 1
ATOM 8060 C C . MET B 1 312 ? 20.031 4.977 20.828 1 84.38 312 MET B C 1
ATOM 8062 O O . MET B 1 312 ? 20.422 4.352 21.812 1 84.38 312 MET B O 1
ATOM 8066 N N . ASP B 1 313 ? 19.031 5.789 20.844 1 85.94 313 ASP B N 1
ATOM 8067 C CA . ASP B 1 313 ? 18.125 5.836 21.984 1 85.94 313 ASP B CA 1
ATOM 8068 C C . ASP B 1 313 ? 17 4.809 21.828 1 85.94 313 ASP B C 1
ATOM 8070 O O . ASP B 1 313 ? 16.25 4.836 20.844 1 85.94 313 ASP B O 1
ATOM 8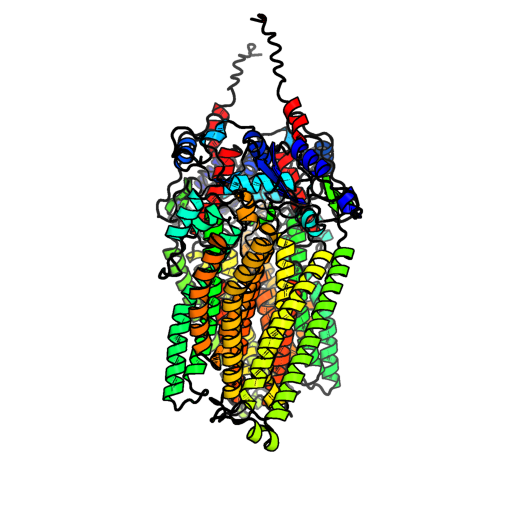074 N N . TYR B 1 314 ? 17.062 3.932 22.781 1 88.94 314 TYR B N 1
ATOM 8075 C CA . TYR B 1 314 ? 16.078 2.859 22.75 1 88.94 314 TYR B CA 1
ATOM 8076 C C . TYR B 1 314 ? 14.922 3.148 23.703 1 88.94 314 TYR B C 1
ATOM 8078 O O . TYR B 1 314 ? 15.141 3.568 24.828 1 88.94 314 TYR B O 1
ATOM 8086 N N . PHE B 1 315 ? 13.719 3.084 23.203 1 91.62 315 PHE B N 1
ATOM 8087 C CA . PHE B 1 315 ? 12.492 3.191 23.984 1 91.62 315 PHE B CA 1
ATOM 8088 C C . PHE B 1 315 ? 11.672 1.907 23.891 1 91.62 315 PHE B C 1
ATOM 8090 O O . PHE B 1 315 ? 11.234 1.521 22.797 1 91.62 315 PHE B O 1
ATOM 8097 N N . PRO B 1 316 ? 11.484 1.191 24.984 1 89 316 PRO B N 1
ATOM 8098 C CA . PRO B 1 316 ? 10.812 -0.11 24.938 1 89 316 PRO B CA 1
ATOM 8099 C C . PRO B 1 316 ? 9.406 -0.031 24.359 1 89 316 PRO B C 1
ATOM 8101 O O . PRO B 1 316 ? 8.625 0.848 24.734 1 89 316 PRO B O 1
ATOM 8104 N N . PRO B 1 317 ? 9.102 -0.953 23.516 1 87.81 317 PRO B N 1
ATOM 8105 C CA . PRO B 1 317 ? 7.785 -0.947 22.875 1 87.81 317 PRO B CA 1
ATOM 8106 C C . PRO B 1 317 ? 6.641 -1.162 23.859 1 87.81 317 PRO B C 1
ATOM 8108 O O . PRO B 1 317 ? 5.527 -0.672 23.641 1 87.81 317 PRO B O 1
ATOM 8111 N N . SER B 1 318 ? 6.824 -1.902 24.906 1 89.44 318 SER B N 1
ATOM 8112 C CA . SER B 1 318 ? 5.773 -2.135 25.891 1 89.44 318 SER B CA 1
ATOM 8113 C C . SER B 1 318 ? 5.352 -0.833 26.578 1 89.44 318 SER B C 1
ATOM 8115 O O . SER B 1 318 ? 4.16 -0.606 26.797 1 89.44 318 SER B O 1
ATOM 8117 N N . GLU B 1 319 ? 6.34 -0.025 26.844 1 92.38 319 GLU B N 1
ATOM 8118 C CA . GLU B 1 319 ? 6.039 1.269 27.453 1 92.38 319 GLU B CA 1
ATOM 8119 C C . GLU B 1 319 ? 5.316 2.182 26.469 1 92.38 319 GLU B C 1
ATOM 8121 O O . GLU B 1 319 ? 4.402 2.92 26.859 1 92.38 319 GLU B O 1
ATOM 8126 N N . SER B 1 320 ? 5.824 2.158 25.281 1 91.94 320 SER B N 1
ATOM 8127 C CA . SER B 1 320 ? 5.168 2.951 24.234 1 91.94 320 SER B CA 1
ATOM 8128 C C . SER B 1 320 ? 3.711 2.541 24.078 1 91.94 320 SER B C 1
ATOM 8130 O O . SER B 1 320 ? 2.832 3.395 23.938 1 91.94 320 SER B O 1
ATOM 8132 N N . ARG B 1 321 ? 3.41 1.28 24.156 1 91.25 321 ARG B N 1
ATOM 8133 C CA . ARG B 1 321 ? 2.053 0.767 24.016 1 91.25 321 ARG B CA 1
ATOM 8134 C C . ARG B 1 321 ? 1.178 1.178 25.188 1 91.25 321 ARG B C 1
ATOM 8136 O O . ARG B 1 321 ? 0.006 1.517 25.016 1 91.25 321 ARG B O 1
ATOM 8143 N N . LYS B 1 322 ? 1.687 1.077 26.344 1 94.38 322 LYS B N 1
ATOM 8144 C CA . LYS B 1 322 ? 0.951 1.488 27.531 1 94.38 322 LYS B CA 1
ATOM 8145 C C . LYS B 1 322 ? 0.541 2.955 27.453 1 94.38 322 LYS B C 1
ATOM 8147 O O . LYS B 1 322 ? -0.604 3.303 27.75 1 94.38 322 LYS B O 1
ATOM 8152 N N . ARG B 1 323 ? 1.452 3.811 27.031 1 95.5 323 ARG B N 1
ATOM 8153 C CA . ARG B 1 323 ? 1.172 5.238 26.906 1 95.5 323 ARG B CA 1
ATOM 8154 C C . ARG B 1 323 ? 0.156 5.504 25.797 1 95.5 323 ARG B C 1
ATOM 8156 O O . ARG B 1 323 ? -0.7 6.379 25.922 1 95.5 323 ARG B O 1
ATOM 8163 N N . PHE B 1 324 ? 0.297 4.711 24.812 1 93.25 324 PHE B N 1
ATOM 8164 C CA . PHE B 1 324 ? -0.65 4.836 23.719 1 93.25 324 PHE B CA 1
ATOM 8165 C C . PHE B 1 324 ? -2.057 4.461 24.172 1 93.25 324 PHE B C 1
ATOM 8167 O O . PHE B 1 324 ? -3.023 5.156 23.859 1 93.25 324 PHE B O 1
ATOM 8174 N N . ILE B 1 325 ? -2.221 3.377 24.891 1 93.69 325 ILE B N 1
ATOM 8175 C CA . ILE B 1 325 ? -3.518 2.918 25.391 1 93.69 325 ILE B CA 1
ATOM 8176 C C . ILE B 1 325 ? -4.098 3.947 26.359 1 93.69 325 ILE B C 1
ATOM 8178 O O . ILE B 1 325 ? -5.301 4.223 26.328 1 93.69 325 ILE B O 1
ATOM 8182 N N . PHE B 1 326 ? -3.27 4.469 27.094 1 95.44 326 PHE B N 1
ATOM 8183 C CA . PHE B 1 326 ? -3.705 5.52 28 1 95.44 326 PHE B CA 1
ATOM 8184 C C . PHE B 1 326 ? -4.27 6.707 27.234 1 95.44 326 PHE B C 1
ATOM 8186 O O . PHE B 1 326 ? -5.34 7.215 27.578 1 95.44 326 PHE B O 1
ATOM 8193 N N . SER B 1 327 ? -3.52 7.152 26.234 1 95.94 327 SER B N 1
ATOM 8194 C CA . SER B 1 327 ? -3.982 8.273 25.406 1 95.94 327 SER B CA 1
ATOM 8195 C C . SER B 1 327 ? -5.332 7.969 24.766 1 95.94 327 SER B C 1
ATOM 8197 O O . SER B 1 327 ? -6.227 8.82 24.766 1 95.94 327 SER B O 1
ATOM 8199 N N . GLN B 1 328 ? -5.527 6.758 24.297 1 93.38 328 GLN B N 1
ATOM 8200 C CA . GLN B 1 328 ? -6.785 6.383 23.672 1 93.38 328 GLN B CA 1
ATOM 8201 C C . GLN B 1 328 ? -7.926 6.352 24.672 1 93.38 328 GLN B C 1
ATOM 8203 O O . GLN B 1 328 ? -9.055 6.723 24.359 1 93.38 328 GLN B O 1
ATOM 8208 N N . THR B 1 329 ? -7.645 5.949 25.859 1 95.38 329 THR B N 1
ATOM 8209 C CA . THR B 1 329 ? -8.656 5.891 26.906 1 95.38 329 THR B CA 1
ATOM 8210 C C . THR B 1 329 ? -9.133 7.293 27.281 1 95.38 329 THR B C 1
ATOM 8212 O O . THR B 1 329 ? -10.336 7.523 27.453 1 95.38 329 THR B O 1
ATOM 8215 N N . VAL B 1 330 ? -8.203 8.148 27.281 1 96.06 330 VAL B N 1
ATOM 8216 C CA . VAL B 1 330 ? -8.547 9.531 27.609 1 96.06 330 VAL B CA 1
ATOM 8217 C C . VAL B 1 330 ? -9.398 10.125 26.484 1 96.06 330 VAL B C 1
ATOM 8219 O O . VAL B 1 330 ? -10.398 10.805 26.75 1 96.06 330 VAL B O 1
ATOM 8222 N N . ILE B 1 331 ? -9.016 9.898 25.281 1 95.25 331 ILE B N 1
ATOM 8223 C CA . ILE B 1 331 ? -9.75 10.414 24.125 1 95.25 331 ILE B CA 1
ATOM 8224 C C . ILE B 1 331 ? -11.172 9.852 24.125 1 95.25 331 ILE B C 1
ATOM 8226 O O . ILE B 1 331 ? -12.141 10.586 23.922 1 95.25 331 ILE B O 1
ATOM 8230 N N . LEU B 1 332 ? -11.336 8.555 24.375 1 95 332 LEU B N 1
ATOM 8231 C CA . LEU B 1 332 ? -12.648 7.926 24.422 1 95 332 LEU B CA 1
ATOM 8232 C C . LEU B 1 332 ? -13.5 8.523 25.547 1 95 332 LEU B C 1
ATOM 8234 O O . LEU B 1 332 ? -14.703 8.727 25.359 1 95 332 LEU B O 1
ATOM 8238 N N . GLY B 1 333 ? -12.859 8.75 26.656 1 95.81 333 GLY B N 1
ATOM 8239 C CA . GLY B 1 333 ? -13.57 9.406 27.734 1 95.81 333 GLY B CA 1
ATOM 8240 C C . GLY B 1 333 ? -14.078 10.789 27.359 1 95.81 333 GLY B C 1
ATOM 8241 O O . GLY B 1 333 ? -15.219 11.141 27.656 1 95.81 333 GLY B O 1
ATOM 8242 N N . LEU B 1 334 ? -13.258 11.547 26.656 1 95.44 334 LEU B N 1
ATOM 8243 C CA . LEU B 1 334 ? -13.641 12.898 26.266 1 95.44 334 LEU B CA 1
ATOM 8244 C C . LEU B 1 334 ? -14.727 12.859 25.188 1 95.44 334 LEU B C 1
ATOM 8246 O O . LEU B 1 334 ? -15.586 13.742 25.156 1 95.44 334 LEU B O 1
ATOM 8250 N N . ILE B 1 335 ? -14.68 11.883 24.328 1 95.25 335 ILE B N 1
ATOM 8251 C CA . ILE B 1 335 ? -15.711 11.711 23.312 1 95.25 335 ILE B CA 1
ATOM 8252 C C . ILE B 1 335 ? -17.062 11.453 23.984 1 95.25 335 ILE B C 1
ATOM 8254 O O . ILE B 1 335 ? -18.078 12.016 23.578 1 95.25 335 ILE B O 1
ATOM 8258 N N . LEU B 1 336 ? -17.109 10.688 25.047 1 95.62 336 LEU B N 1
ATOM 8259 C CA . LEU B 1 336 ? -18.328 10.43 25.797 1 95.62 336 LEU B CA 1
ATOM 8260 C C . LEU B 1 336 ? -18.875 11.711 26.422 1 95.62 336 LEU B C 1
ATOM 8262 O O . LEU B 1 336 ? -20.078 11.938 26.438 1 95.62 336 LEU B O 1
ATOM 8266 N N . VAL B 1 337 ? -17.953 12.5 26.844 1 94.69 337 VAL B N 1
ATOM 8267 C CA . VAL B 1 337 ? -18.344 13.773 27.422 1 94.69 337 VAL B CA 1
ATOM 8268 C C . VAL B 1 337 ? -19.016 14.648 26.359 1 94.69 337 VAL B C 1
ATOM 8270 O O . VAL B 1 337 ? -20.047 15.266 26.625 1 94.69 337 VAL B O 1
ATOM 8273 N N . VAL B 1 338 ? -18.438 14.695 25.219 1 93.44 338 VAL B N 1
ATOM 8274 C CA . VAL B 1 338 ? -19 15.523 24.156 1 93.44 338 VAL B CA 1
ATOM 8275 C C . VAL B 1 338 ? -20.375 15 23.766 1 93.44 338 VAL B C 1
ATOM 8277 O O . VAL B 1 338 ? -21.297 15.789 23.5 1 93.44 338 VAL B O 1
ATOM 8280 N N . ILE B 1 339 ? -20.5 13.719 23.688 1 94.06 339 ILE B N 1
ATOM 8281 C CA . ILE B 1 339 ? -21.812 13.133 23.375 1 94.06 339 ILE B CA 1
ATOM 8282 C C . ILE B 1 339 ? -22.828 13.555 24.438 1 94.06 339 ILE B C 1
ATOM 8284 O O . ILE B 1 339 ? -23.969 13.883 24.109 1 94.06 339 ILE B O 1
ATOM 8288 N N . GLY B 1 340 ? -22.406 13.594 25.672 1 94.31 340 GLY B N 1
ATOM 8289 C CA . GLY B 1 340 ? -23.266 14.07 26.734 1 94.31 340 GLY B CA 1
ATOM 8290 C C . GLY B 1 340 ? -23.641 15.531 26.594 1 94.31 340 GLY B C 1
ATOM 8291 O O . GLY B 1 340 ? -24.797 15.906 26.812 1 94.31 340 GLY B O 1
ATOM 8292 N N . VAL B 1 341 ? -22.703 16.328 26.188 1 93.62 341 VAL B N 1
ATOM 8293 C CA . VAL B 1 341 ? -22.938 17.75 26.016 1 93.62 341 VAL B CA 1
ATOM 8294 C C . VAL B 1 341 ? -23.938 17.969 24.875 1 93.62 341 VAL B C 1
ATOM 8296 O O . VAL B 1 341 ? -24.844 18.781 24.984 1 93.62 341 VAL B O 1
ATOM 8299 N N . VAL B 1 342 ? -23.797 17.328 23.797 1 92 342 VAL B N 1
ATOM 8300 C CA . VAL B 1 342 ? -24.688 17.453 22.641 1 92 342 VAL B CA 1
ATOM 8301 C C . VAL B 1 342 ? -26.094 16.984 23.031 1 92 342 VAL B C 1
ATOM 8303 O O . VAL B 1 342 ? -27.078 17.641 22.672 1 92 342 VAL B O 1
ATOM 8306 N N . ALA B 1 343 ? -26.172 15.922 23.766 1 92.56 343 ALA B N 1
ATOM 8307 C CA . ALA B 1 343 ? -27.469 15.445 24.25 1 92.56 343 ALA B CA 1
ATOM 8308 C C . ALA B 1 343 ? -28.156 16.5 25.109 1 92.56 343 ALA B C 1
ATOM 8310 O O . ALA B 1 343 ? -29.375 16.703 25 1 92.56 343 ALA B O 1
ATOM 8311 N N . SER B 1 344 ? -27.406 17.172 25.891 1 93.69 344 SER B N 1
ATOM 8312 C CA . SER B 1 344 ? -27.938 18.219 26.75 1 93.69 344 SER B CA 1
ATOM 8313 C C . SER B 1 344 ? -28.469 19.391 25.922 1 93.69 344 SER B C 1
ATOM 8315 O O . SER B 1 344 ? -29.469 20.016 26.281 1 93.69 344 SER B O 1
ATOM 8317 N N . ILE B 1 345 ? -27.797 19.672 24.859 1 91.94 345 ILE B N 1
ATOM 8318 C CA . ILE B 1 345 ? -28.234 20.75 23.969 1 91.94 345 ILE B CA 1
ATOM 8319 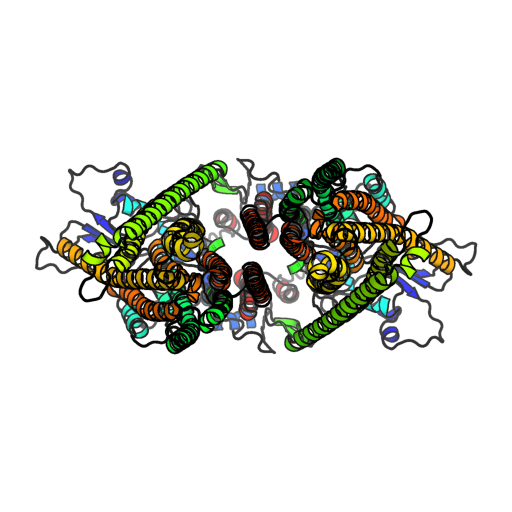C C . ILE B 1 345 ? -29.562 20.359 23.312 1 91.94 345 ILE B C 1
ATOM 8321 O O . ILE B 1 345 ? -30.453 21.219 23.156 1 91.94 345 ILE B O 1
ATOM 8325 N N . PHE B 1 346 ? -29.766 19.172 22.953 1 89.75 346 PHE B N 1
ATOM 8326 C CA . PHE B 1 346 ? -31.031 18.734 22.359 1 89.75 346 PHE B CA 1
ATOM 8327 C C . PHE B 1 346 ? -32.125 18.688 23.406 1 89.75 346 PHE B C 1
ATOM 8329 O O . PHE B 1 346 ? -33.312 18.906 23.078 1 89.75 346 PHE B O 1
ATOM 8336 N N . TRP B 1 347 ? -31.734 18.453 24.656 1 88.81 347 TRP B N 1
ATOM 8337 C CA . TRP B 1 347 ? -32.688 18.562 25.734 1 88.81 347 TRP B CA 1
ATOM 8338 C C . TRP B 1 347 ? -33.156 20.016 25.906 1 88.81 347 TRP B C 1
ATOM 8340 O O . TRP B 1 347 ? -34.344 20.281 26.125 1 88.81 347 TRP B O 1
ATOM 8350 N N . LEU B 1 348 ? -32.25 20.891 25.781 1 87.88 348 LEU B N 1
ATOM 8351 C CA . LEU B 1 348 ? -32.562 22.312 25.797 1 87.88 348 LEU B CA 1
ATOM 8352 C C . LEU B 1 348 ? -33.5 22.688 24.641 1 87.88 348 LEU B C 1
ATOM 8354 O O . LEU B 1 348 ? -34.438 23.438 24.828 1 87.88 348 LEU B O 1
ATOM 8358 N N . LYS B 1 349 ? -33.188 22.203 23.453 1 86.31 349 LYS B N 1
ATOM 8359 C CA . LYS B 1 349 ? -34.031 22.469 22.297 1 86.31 349 LYS B CA 1
ATOM 8360 C C . LYS B 1 349 ? -35.469 21.984 22.531 1 86.31 349 LYS B C 1
ATOM 8362 O O . LYS B 1 349 ? -36.438 22.672 22.188 1 86.31 349 LYS B O 1
ATOM 8367 N N . TYR B 1 350 ? -35.562 20.812 23.094 1 84.62 350 TYR B N 1
ATOM 8368 C CA . TYR B 1 350 ? -36.875 20.234 23.406 1 84.62 350 TYR B CA 1
ATOM 8369 C C . TYR B 1 350 ? -37.625 21.141 24.359 1 84.62 350 TYR B C 1
ATOM 8371 O O . TYR B 1 350 ? -38.844 21.391 24.172 1 84.62 350 TYR B O 1
ATOM 8379 N N . PHE B 1 351 ? -37 21.656 25.297 1 85.19 351 PHE B N 1
ATOM 8380 C CA . PHE B 1 351 ? -37.594 22.531 26.297 1 85.19 351 PHE B CA 1
ATOM 8381 C C . PHE B 1 351 ? -38 23.859 25.672 1 85.19 351 PHE B C 1
ATOM 8383 O O . PHE B 1 351 ? -39.094 24.359 25.938 1 85.19 351 PHE B O 1
ATOM 8390 N N . LEU B 1 352 ? -37.188 24.438 24.797 1 85.56 352 LEU B N 1
ATOM 8391 C CA . LEU B 1 352 ? -37.438 25.75 24.219 1 85.56 352 LEU B CA 1
ATOM 8392 C C . LEU B 1 352 ? -38.562 25.688 23.188 1 85.56 352 LEU B C 1
ATOM 8394 O O . LEU B 1 352 ? -39.219 26.703 22.938 1 85.56 352 LEU B O 1
ATOM 8398 N N . THR B 1 353 ? -38.75 24.547 22.562 1 83.06 353 THR B N 1
ATOM 8399 C CA . THR B 1 353 ? -39.75 24.438 21.5 1 83.06 353 THR B CA 1
ATOM 8400 C C . THR B 1 353 ? -41.125 24.078 22.062 1 83.06 353 THR B C 1
ATOM 8402 O O . THR B 1 353 ? -42.094 23.953 21.328 1 83.06 353 THR B O 1
ATOM 8405 N N . GLN B 1 354 ? -41.188 23.938 23.391 1 82.12 354 GLN B N 1
ATOM 8406 C CA . GLN B 1 354 ? -42.5 23.766 24 1 82.12 354 GLN B CA 1
ATOM 8407 C C . GLN B 1 354 ? -43.344 25.031 23.844 1 82.12 354 GLN B C 1
ATOM 8409 O O . GLN B 1 354 ? -42.812 26.141 23.828 1 82.12 354 GLN B O 1
ATOM 8414 N N . PRO B 1 355 ? -44.688 24.828 23.594 1 78.12 355 PRO B N 1
ATOM 8415 C CA . PRO B 1 355 ? -45.562 25.953 23.234 1 78.12 355 PRO B CA 1
ATOM 8416 C C . PRO B 1 355 ? -45.406 27.156 24.156 1 78.12 355 PRO B C 1
ATOM 8418 O O . PRO B 1 355 ? -45.375 28.297 23.703 1 78.12 355 PRO B O 1
ATOM 8421 N N . ALA B 1 356 ? -45.344 27.016 25.375 1 73.81 356 ALA B N 1
ATOM 8422 C CA . ALA B 1 356 ? -45.25 28.125 26.312 1 73.81 356 ALA B CA 1
ATOM 8423 C C . ALA B 1 356 ? -43.969 28.938 26.094 1 73.81 356 ALA B C 1
ATOM 8425 O O . ALA B 1 356 ? -44.031 30.172 26.094 1 73.81 356 ALA B O 1
ATOM 8426 N N . GLN B 1 357 ? -42.938 28.266 25.844 1 74.12 357 GLN B N 1
ATOM 8427 C CA . GLN B 1 357 ? -41.625 28.922 25.703 1 74.12 357 GLN B CA 1
ATOM 8428 C C . GLN B 1 357 ? -41.438 29.453 24.297 1 74.12 357 GLN B C 1
ATOM 8430 O O . GLN B 1 357 ? -40.844 30.531 24.109 1 74.12 357 GLN B O 1
ATOM 8435 N N . SER B 1 358 ? -41.906 28.766 23.297 1 75.19 358 SER B N 1
ATOM 8436 C CA . SER B 1 358 ? -41.719 29.141 21.906 1 75.19 358 SER B CA 1
ATOM 8437 C C . SER B 1 358 ? -42.375 30.484 21.594 1 75.19 358 SER B C 1
ATOM 8439 O O . SER B 1 358 ? -41.812 31.281 20.844 1 75.19 358 SER B O 1
ATOM 8441 N N . SER B 1 359 ? -43.5 30.734 22.234 1 77.56 359 SER B N 1
ATOM 8442 C CA . SER B 1 359 ? -44.188 32 22.016 1 77.56 359 SER B CA 1
ATOM 8443 C C . SER B 1 359 ? -43.406 33.188 22.578 1 77.56 359 SER B C 1
ATOM 8445 O O . SER B 1 359 ? -43.375 34.25 22 1 77.56 359 SER B O 1
ATOM 8447 N N . ALA B 1 360 ? -42.656 32.938 23.594 1 78 360 ALA B N 1
ATOM 8448 C CA . ALA B 1 360 ? -41.906 34 24.25 1 78 360 ALA B CA 1
ATOM 8449 C C . ALA B 1 360 ? -40.625 34.344 23.469 1 78 360 ALA B C 1
ATOM 8451 O O . ALA B 1 360 ? -40.094 35.438 23.594 1 78 360 ALA B O 1
ATOM 8452 N N . LEU B 1 361 ? -40.25 33.375 22.672 1 77.75 361 LEU B N 1
ATOM 8453 C CA . LEU B 1 361 ? -38.969 33.531 21.984 1 77.75 361 LEU B CA 1
ATOM 8454 C C . LEU B 1 361 ? -39.188 33.906 20.531 1 77.75 361 LEU B C 1
ATOM 8456 O O . LEU B 1 361 ? -38.219 34.031 19.766 1 77.75 361 LEU B O 1
ATOM 8460 N N . ASP B 1 362 ? -40.406 34.125 20.125 1 78.94 362 ASP B N 1
ATOM 8461 C CA . ASP B 1 362 ? -40.719 34.562 18.766 1 78.94 362 ASP B CA 1
ATOM 8462 C C . ASP B 1 362 ? -40.594 36.062 18.641 1 78.94 362 ASP B C 1
ATOM 8464 O O . ASP B 1 362 ? -41.344 36.812 19.281 1 78.94 362 ASP B O 1
ATOM 8468 N N . VAL B 1 363 ? -39.469 36.469 18.109 1 74.19 363 VAL B N 1
ATOM 8469 C CA . VAL B 1 363 ? -39.25 37.906 17.953 1 74.19 363 VAL B CA 1
ATOM 8470 C C . VAL B 1 363 ? -39.219 38.25 16.453 1 74.19 363 VAL B C 1
ATOM 8472 O O . VAL B 1 363 ? -38.469 37.656 15.688 1 74.19 363 VAL B O 1
ATOM 8475 N N . TRP B 1 364 ? -40.031 39.188 16.031 1 74 364 TRP B N 1
ATOM 8476 C CA . TRP B 1 364 ? -40.094 39.75 14.672 1 74 364 TRP B CA 1
ATOM 8477 C C . TRP B 1 364 ? -40.281 38.625 13.648 1 74 364 TRP B C 1
ATOM 8479 O O . TRP B 1 364 ? -39.625 38.625 12.609 1 74 364 TRP B O 1
ATOM 8489 N N . GLY B 1 365 ? -40.844 37.562 13.945 1 69.69 365 GLY B N 1
ATOM 8490 C CA . GLY B 1 365 ? -41.156 36.531 12.992 1 69.69 365 GLY B CA 1
ATOM 8491 C C . GLY B 1 365 ? -40.125 35.406 12.961 1 69.69 365 GLY B C 1
ATOM 8492 O O . GLY B 1 365 ? -40.281 34.438 12.227 1 69.69 365 GLY B O 1
ATOM 8493 N N . VAL B 1 366 ? -39.031 35.625 13.641 1 74.06 366 VAL B N 1
ATOM 8494 C CA . VAL B 1 366 ? -38 34.594 13.664 1 74.06 366 VAL B CA 1
ATOM 8495 C C . VAL B 1 366 ? -38.062 33.812 14.977 1 74.06 366 VAL B C 1
ATOM 8497 O O . VAL B 1 366 ? -38.156 34.406 16.047 1 74.06 366 VAL B O 1
ATOM 8500 N N . SER B 1 367 ? -38.281 32.531 14.828 1 78.12 367 SER B N 1
ATOM 8501 C CA . SER B 1 367 ? -38.344 31.688 16.016 1 78.12 367 SER B CA 1
ATOM 8502 C C . SER B 1 367 ? -36.938 31.422 16.562 1 78.12 367 SER B C 1
ATOM 8504 O O . SER B 1 367 ? -36.219 30.562 16.078 1 78.12 367 SER B O 1
ATOM 8506 N N . PHE B 1 368 ? -36.594 32.125 17.594 1 80.94 368 PHE B N 1
ATOM 8507 C CA . PHE B 1 368 ? -35.281 31.953 18.219 1 80.94 368 PHE B CA 1
ATOM 8508 C C . PHE B 1 368 ? -35.156 30.594 18.906 1 80.94 368 PHE B C 1
ATOM 8510 O O . PHE B 1 368 ? -34.031 30.125 19.156 1 80.94 368 PHE B O 1
ATOM 8517 N N . ALA B 1 369 ? -36.312 30 19.141 1 80.19 369 ALA B N 1
ATOM 8518 C CA . ALA B 1 369 ? -36.312 28.672 19.75 1 80.19 369 ALA B CA 1
ATOM 8519 C C . ALA B 1 369 ? -35.656 27.641 18.844 1 80.19 369 ALA B C 1
ATOM 8521 O O . ALA B 1 369 ? -35.062 26.672 19.312 1 80.19 369 ALA B O 1
ATOM 8522 N N . THR B 1 370 ? -35.625 27.969 17.594 1 79.12 370 THR B N 1
ATOM 8523 C CA . THR B 1 370 ? -35.062 27 16.641 1 79.12 370 THR B CA 1
ATOM 8524 C C . THR B 1 370 ? -33.625 27.344 16.297 1 79.12 370 THR B C 1
ATOM 8526 O O . THR B 1 370 ? -32.875 26.469 15.867 1 79.12 370 THR B O 1
ATOM 8529 N N . ILE B 1 371 ? -33.188 28.516 16.516 1 83.5 371 ILE B N 1
ATOM 8530 C CA . ILE B 1 371 ? -31.859 28.953 16.062 1 83.5 371 ILE B CA 1
ATOM 8531 C C . ILE B 1 371 ? -30.859 28.906 17.219 1 83.5 371 ILE B C 1
ATOM 8533 O O . ILE B 1 371 ? -29.672 28.656 17 1 83.5 371 ILE B O 1
ATOM 8537 N N . ILE B 1 372 ? -31.344 28.969 18.406 1 87.12 372 ILE B N 1
ATOM 8538 C CA . ILE B 1 372 ? -30.469 29.078 19.562 1 87.12 372 ILE B CA 1
ATOM 8539 C C . ILE B 1 372 ? -29.719 27.766 19.781 1 87.12 372 ILE B C 1
ATOM 8541 O O . ILE B 1 372 ? -28.5 27.75 19.938 1 87.12 372 ILE B O 1
ATOM 8545 N N . PRO B 1 373 ? -30.422 26.688 19.719 1 88.44 373 PRO B N 1
ATOM 8546 C CA . PRO B 1 373 ? -29.703 25.438 20 1 88.44 373 PRO B CA 1
ATOM 8547 C C . PRO B 1 373 ? -28.562 25.172 19.016 1 88.44 373 PRO B C 1
ATOM 8549 O O . PRO B 1 373 ? -27.438 24.875 19.438 1 88.44 373 PRO B O 1
ATOM 8552 N N . PRO B 1 374 ? -28.719 25.344 17.703 1 90.25 374 PRO B N 1
ATOM 8553 C CA . PRO B 1 374 ? -27.578 25.156 16.812 1 90.25 374 PRO B CA 1
ATOM 8554 C C . PRO B 1 374 ? -26.469 26.172 17.031 1 90.25 374 PRO B C 1
ATOM 8556 O O . PRO B 1 374 ? -25.281 25.859 16.828 1 90.25 374 PRO B O 1
ATOM 8559 N N . LEU B 1 375 ? -26.781 27.312 17.406 1 91.25 375 LEU B N 1
ATOM 8560 C CA . LEU B 1 375 ? -25.766 28.312 17.703 1 91.25 375 LEU B CA 1
ATOM 8561 C C . LEU B 1 375 ? -24.969 27.938 18.938 1 91.25 375 LEU B C 1
ATOM 8563 O O . LEU B 1 375 ? -23.75 28.125 18.984 1 91.25 375 LEU B O 1
ATOM 8567 N N . VAL B 1 376 ? -25.703 27.469 19.938 1 91.94 376 VAL B N 1
ATOM 8568 C CA . VAL B 1 376 ? -25.047 26.984 21.141 1 91.94 376 VAL B CA 1
ATOM 8569 C C . VAL B 1 376 ? -24.141 25.812 20.812 1 91.94 376 VAL B C 1
ATOM 8571 O O . VAL B 1 376 ? -23.031 25.703 21.344 1 91.94 376 VAL B O 1
ATOM 8574 N N . ASN B 1 377 ? -24.656 24.984 19.969 1 93 377 ASN B N 1
ATOM 8575 C CA . ASN B 1 377 ? -23.844 23.859 19.516 1 93 377 ASN B CA 1
ATOM 8576 C C . ASN B 1 377 ? -22.578 24.328 18.797 1 93 377 ASN B C 1
ATOM 8578 O O . ASN B 1 377 ? -21.5 23.766 19.016 1 93 377 ASN B O 1
ATOM 8582 N N . ALA B 1 378 ? -22.641 25.344 18 1 92.62 378 ALA B N 1
ATOM 8583 C CA . ALA B 1 378 ? -21.484 25.875 17.281 1 92.62 378 ALA B CA 1
ATOM 8584 C C . ALA B 1 378 ? -20.438 26.406 18.266 1 92.62 378 ALA B C 1
ATOM 8586 O O . ALA B 1 378 ? -19.234 26.188 18.094 1 92.62 378 ALA B O 1
ATOM 8587 N N . VAL B 1 379 ? -20.906 27.016 19.266 1 90.62 379 VAL B N 1
ATOM 8588 C CA . VAL B 1 379 ? -20.016 27.594 20.266 1 90.62 379 VAL B CA 1
ATOM 8589 C C . VAL B 1 379 ? -19.344 26.484 21.062 1 90.62 379 VAL B C 1
ATOM 8591 O O . VAL B 1 379 ? -18.141 26.516 21.297 1 90.62 379 VAL B O 1
ATOM 8594 N N . GLN B 1 380 ? -20.188 25.578 21.516 1 93.19 380 GLN B N 1
ATOM 8595 C CA . GLN B 1 380 ? -19.625 24.484 22.297 1 93.19 380 GLN B CA 1
ATOM 8596 C C . GLN B 1 380 ? -18.578 23.719 21.5 1 93.19 380 GLN B C 1
ATOM 8598 O O . GLN B 1 380 ? -17.578 23.266 22.047 1 93.19 380 GLN B O 1
ATOM 8603 N N . ILE B 1 381 ? -18.766 23.516 20.172 1 94.62 381 ILE B N 1
ATOM 8604 C CA . ILE B 1 381 ? -17.812 22.828 19.312 1 94.62 381 ILE B CA 1
ATOM 8605 C C . ILE B 1 381 ? -16.469 23.547 19.359 1 94.62 381 ILE B C 1
ATOM 8607 O O . ILE B 1 381 ? -15.422 22.906 19.531 1 94.62 381 ILE B O 1
ATOM 8611 N N . GLN B 1 382 ? -16.469 24.859 19.312 1 90.44 382 GLN B N 1
ATOM 8612 C CA . GLN B 1 382 ? -15.234 25.641 19.328 1 90.44 382 GLN B CA 1
ATOM 8613 C C . GLN B 1 382 ? -14.531 25.547 20.688 1 90.44 382 GLN B C 1
ATOM 8615 O O . GLN B 1 382 ? -13.312 25.391 20.75 1 90.44 382 GLN B O 1
ATOM 8620 N N . VAL B 1 383 ? -15.297 25.562 21.688 1 91.19 383 VAL B N 1
ATOM 8621 C CA . VAL B 1 383 ? -14.75 25.516 23.031 1 91.19 383 VAL B CA 1
ATOM 8622 C C . VAL B 1 383 ? -14.125 24.141 23.297 1 91.19 383 VAL B C 1
ATOM 8624 O O . VAL B 1 383 ? -12.992 24.047 23.766 1 91.19 383 VAL B O 1
ATOM 8627 N N . MET B 1 384 ? -14.891 23.141 22.984 1 93.62 384 MET B N 1
ATOM 8628 C CA . MET B 1 384 ? -14.414 21.797 23.234 1 93.62 384 MET B CA 1
ATOM 8629 C C . MET B 1 384 ? -13.227 21.453 22.328 1 93.62 384 MET B C 1
ATOM 8631 O O . MET B 1 384 ? -12.32 20.719 22.734 1 93.62 384 MET B O 1
ATOM 8635 N N . ASN B 1 385 ? -13.227 22 21.125 1 92.69 385 ASN B N 1
ATOM 8636 C CA . ASN B 1 385 ? -12.086 21.797 20.234 1 92.69 385 ASN B CA 1
ATOM 8637 C C . ASN B 1 385 ? -10.812 22.406 20.812 1 92.69 385 ASN B C 1
ATOM 8639 O O . ASN B 1 385 ? -9.742 21.812 20.734 1 92.69 385 ASN B O 1
ATOM 8643 N N . ALA B 1 386 ? -10.922 23.609 21.344 1 90.06 386 ALA B N 1
ATOM 8644 C CA . ALA B 1 386 ? -9.773 24.281 21.938 1 90.06 386 ALA B CA 1
ATOM 8645 C C . ALA B 1 386 ? -9.25 23.516 23.156 1 90.06 386 ALA B C 1
ATOM 8647 O O . ALA B 1 386 ? -8.039 23.312 23.281 1 90.06 386 ALA B O 1
ATOM 8648 N N . PHE B 1 387 ? -10.18 23.062 23.938 1 93.31 387 PHE B N 1
ATOM 8649 C CA . PHE B 1 387 ? -9.812 22.312 25.125 1 93.31 387 PHE B CA 1
ATOM 8650 C C . PHE B 1 387 ? -9.133 21 24.734 1 93.31 387 PHE B C 1
ATOM 8652 O O . PHE B 1 387 ? -8.055 20.672 25.25 1 93.31 387 PHE B O 1
ATOM 8659 N N . TYR B 1 388 ? -9.75 20.328 23.859 1 93.44 388 TYR B N 1
ATOM 8660 C CA . TYR B 1 388 ? -9.203 19.031 23.453 1 93.44 388 TYR B CA 1
ATOM 8661 C C . TYR B 1 388 ? -7.875 19.203 22.734 1 93.44 388 TYR B C 1
ATOM 8663 O O . TYR B 1 388 ? -6.992 18.344 22.828 1 93.44 388 TYR B O 1
ATOM 8671 N N . GLY B 1 389 ? -7.734 20.266 21.984 1 93.5 389 GLY B N 1
ATOM 8672 C CA . GLY B 1 389 ? -6.469 20.531 21.312 1 93.5 389 GLY B CA 1
ATOM 8673 C C . GLY B 1 389 ? -5.285 20.562 22.266 1 93.5 389 GLY B C 1
ATOM 8674 O O . GLY B 1 389 ? -4.238 19.984 21.969 1 93.5 389 GLY B O 1
ATOM 8675 N N . THR B 1 390 ? -5.48 21.109 23.406 1 93.75 390 THR B N 1
ATOM 8676 C CA . THR B 1 390 ? -4.434 21.188 24.422 1 93.75 390 THR B CA 1
ATOM 8677 C C . THR B 1 390 ? -4.148 19.828 25.016 1 93.75 390 THR B C 1
ATOM 8679 O O . THR B 1 390 ? -2.992 19.453 25.219 1 93.75 390 THR B O 1
ATOM 8682 N N . VAL B 1 391 ? -5.195 19.109 25.219 1 96 391 VAL B N 1
ATOM 8683 C CA . VAL B 1 391 ? -5.055 17.781 25.781 1 96 391 VAL B CA 1
ATOM 8684 C C . VAL B 1 391 ? -4.348 16.859 24.797 1 96 391 VAL B C 1
ATOM 8686 O O . VAL B 1 391 ? -3.49 16.062 25.172 1 96 391 VAL B O 1
ATOM 8689 N N . ALA B 1 392 ? -4.738 16.984 23.562 1 96.44 392 ALA B N 1
ATOM 8690 C CA . ALA B 1 392 ? -4.16 16.141 22.516 1 96.44 392 ALA B CA 1
ATOM 8691 C C . ALA B 1 392 ? -2.654 16.344 22.406 1 96.44 392 ALA B C 1
ATOM 8693 O O . ALA B 1 392 ? -1.899 15.383 22.234 1 96.44 392 ALA B O 1
ATOM 8694 N N . ILE B 1 393 ? -2.203 17.562 22.531 1 95.12 393 ILE B N 1
ATOM 8695 C CA . ILE B 1 393 ? -0.781 17.875 22.469 1 95.12 393 ILE B CA 1
ATOM 8696 C C . ILE B 1 393 ? -0.062 17.234 23.672 1 95.12 393 ILE B C 1
ATOM 8698 O O . ILE B 1 393 ? 0.985 16.609 23.5 1 95.12 393 ILE B O 1
ATOM 8702 N N . LYS B 1 394 ? -0.645 17.344 24.844 1 95.44 394 LYS B N 1
ATOM 8703 C CA . LYS B 1 394 ? -0.041 16.766 26.047 1 95.44 394 LYS B CA 1
ATOM 8704 C C . LYS B 1 394 ? 0.035 15.25 25.953 1 95.44 394 LYS B C 1
ATOM 8706 O O . LYS B 1 394 ? 1.036 14.648 26.359 1 95.44 394 LYS B O 1
ATOM 8711 N N . LEU B 1 395 ? -1.016 14.672 25.484 1 96.69 395 LEU B N 1
ATOM 8712 C CA . LEU B 1 395 ? -1.041 13.227 25.344 1 96.69 395 LEU B CA 1
ATOM 8713 C C . LEU B 1 395 ? -0.002 12.758 24.328 1 96.69 395 LEU B C 1
ATOM 8715 O O . LEU B 1 395 ? 0.672 11.75 24.547 1 96.69 395 LEU B O 1
ATOM 8719 N N . THR B 1 396 ? 0.165 13.484 23.234 1 96.12 396 THR B N 1
ATOM 8720 C CA . THR B 1 396 ? 1.12 13.117 22.188 1 96.12 396 THR B CA 1
ATOM 8721 C C . THR B 1 396 ? 2.553 13.289 22.688 1 96.12 396 THR B C 1
ATOM 8723 O O . THR B 1 396 ? 3.438 12.508 22.328 1 96.12 396 THR B O 1
ATOM 8726 N N . ASP B 1 397 ? 2.736 14.312 23.5 1 93.88 397 ASP B N 1
ATOM 8727 C CA . ASP B 1 397 ? 4.047 14.5 24.109 1 93.88 397 ASP B CA 1
ATOM 8728 C C . ASP B 1 397 ? 4.402 13.32 25.016 1 93.88 397 ASP B C 1
ATOM 8730 O O . ASP B 1 397 ? 5.559 12.898 25.062 1 93.88 397 ASP B O 1
ATOM 8734 N N . LEU B 1 398 ? 3.426 12.836 25.672 1 94.75 398 LEU B N 1
ATOM 8735 C CA . LEU B 1 398 ? 3.629 11.727 26.594 1 94.75 398 LEU B CA 1
ATOM 8736 C C . LEU B 1 398 ? 4.012 10.453 25.844 1 94.75 398 LEU B C 1
ATOM 8738 O O . LEU B 1 398 ? 4.719 9.602 26.375 1 94.75 398 LEU B O 1
ATOM 8742 N N . GLU B 1 399 ? 3.627 10.273 24.641 1 95.19 399 GLU B N 1
ATOM 8743 C CA . GLU B 1 399 ? 3.824 9.055 23.859 1 95.19 399 GLU B CA 1
ATOM 8744 C C . GLU B 1 399 ? 5.266 8.938 23.375 1 95.19 399 GLU B C 1
ATOM 8746 O O . GLU B 1 399 ? 5.707 7.855 22.969 1 95.19 399 GLU B O 1
ATOM 8751 N N . ASN B 1 400 ? 6.066 9.961 23.297 1 94.5 400 ASN B N 1
ATOM 8752 C CA . ASN B 1 400 ? 7.5 9.945 23.031 1 94.5 400 ASN B CA 1
ATOM 8753 C C . ASN B 1 400 ? 7.793 9.422 21.625 1 94.5 400 ASN B C 1
ATOM 8755 O O . ASN B 1 400 ? 8.562 8.477 21.453 1 94.5 400 ASN B O 1
ATOM 8759 N N . HIS B 1 401 ? 7.336 10.148 20.641 1 93.06 401 HIS B N 1
ATOM 8760 C CA . HIS B 1 401 ? 7.551 9.75 19.25 1 93.06 401 HIS B CA 1
ATOM 8761 C C . HIS B 1 401 ? 8.945 10.141 18.781 1 93.06 401 HIS B C 1
ATOM 8763 O O . HIS B 1 401 ? 9.453 11.203 19.141 1 93.06 401 HIS B O 1
ATOM 8769 N N . ARG B 1 402 ? 9.523 9.398 17.922 1 90.31 402 ARG B N 1
ATOM 8770 C CA . ARG B 1 402 ? 10.922 9.516 17.516 1 90.31 402 ARG B CA 1
ATOM 8771 C C . ARG B 1 402 ? 11.117 10.641 16.5 1 90.31 402 ARG B C 1
ATOM 8773 O O . ARG B 1 402 ? 12.094 11.391 16.578 1 90.31 402 ARG B O 1
ATOM 8780 N N . THR B 1 403 ? 10.242 10.75 15.516 1 90.94 403 THR B N 1
ATOM 8781 C CA . THR B 1 403 ? 10.383 11.734 14.445 1 90.94 403 THR B CA 1
ATOM 8782 C C . THR B 1 403 ? 9.242 12.742 14.484 1 90.94 403 THR B C 1
ATOM 8784 O O . THR B 1 403 ? 8.203 12.484 15.102 1 90.94 403 THR B O 1
ATOM 8787 N N . ASP B 1 404 ? 9.461 13.867 13.852 1 90.25 404 ASP B N 1
ATOM 8788 C CA . ASP B 1 404 ? 8.43 14.891 13.773 1 90.25 404 ASP B CA 1
ATOM 8789 C C . ASP B 1 404 ? 7.219 14.391 12.984 1 90.25 404 ASP B C 1
ATOM 8791 O O . ASP B 1 404 ? 6.074 14.695 13.336 1 90.25 404 ASP B O 1
ATOM 8795 N N . THR B 1 405 ? 7.473 13.625 11.953 1 92.69 405 THR B N 1
ATOM 8796 C CA . THR B 1 405 ? 6.383 13.102 11.141 1 92.69 405 THR B CA 1
ATOM 8797 C C . THR B 1 405 ? 5.52 12.141 11.945 1 92.69 405 THR B C 1
ATOM 8799 O O . THR B 1 405 ? 4.289 12.188 11.875 1 92.69 405 THR B O 1
ATOM 8802 N N . GLU B 1 406 ? 6.168 11.281 12.758 1 92.94 406 GLU B N 1
ATOM 8803 C CA . GLU B 1 406 ? 5.418 10.359 13.609 1 92.94 406 GLU B CA 1
ATOM 8804 C C . GLU B 1 406 ? 4.598 11.117 14.648 1 92.94 406 GLU B C 1
ATOM 8806 O O . GLU B 1 406 ? 3.449 10.766 14.922 1 92.94 406 GLU B O 1
ATOM 8811 N N . TYR B 1 407 ? 5.23 12.078 15.219 1 94.06 407 TYR B N 1
ATOM 8812 C CA . TYR B 1 407 ? 4.551 12.922 16.188 1 94.06 407 TYR B CA 1
ATOM 8813 C C . TYR B 1 407 ? 3.32 13.578 15.578 1 94.06 407 TYR B C 1
ATOM 8815 O O . TYR B 1 407 ? 2.221 13.492 16.125 1 94.06 407 TYR B O 1
ATOM 8823 N N . GLU B 1 408 ? 3.486 14.203 14.484 1 94.94 408 GLU B N 1
ATOM 8824 C CA . GLU B 1 408 ? 2.408 14.922 13.812 1 94.94 408 GLU B CA 1
ATOM 8825 C C . GLU B 1 408 ? 1.283 13.977 13.398 1 94.94 408 GLU B C 1
ATOM 8827 O O . GLU B 1 408 ? 0.104 14.289 13.57 1 94.94 408 GLU B O 1
ATOM 8832 N N . ASP B 1 409 ? 1.635 12.836 12.82 1 94.69 409 ASP B N 1
ATOM 8833 C CA . ASP B 1 409 ? 0.633 11.875 12.367 1 94.69 409 ASP B CA 1
ATOM 8834 C C . ASP B 1 409 ? -0.242 11.406 13.531 1 94.69 409 ASP B C 1
ATOM 8836 O O . ASP B 1 409 ? -1.46 11.281 13.383 1 94.69 409 ASP B O 1
ATOM 8840 N N . ASN B 1 410 ? 0.374 11.148 14.68 1 95.12 410 ASN B N 1
ATOM 8841 C CA . ASN B 1 410 ? -0.384 10.711 15.844 1 95.12 410 ASN B CA 1
ATOM 8842 C C . ASN B 1 410 ? -1.236 11.836 16.422 1 95.12 410 ASN B C 1
ATOM 8844 O O . ASN B 1 410 ? -2.354 11.602 16.891 1 95.12 410 ASN B O 1
ATOM 8848 N N . LEU B 1 411 ? -0.722 12.992 16.359 1 96.56 411 LEU B N 1
ATOM 8849 C CA . LEU B 1 411 ? -1.496 14.141 16.812 1 96.56 411 LEU B CA 1
ATOM 8850 C C . LEU B 1 411 ? -2.723 14.344 15.922 1 96.56 411 LEU B C 1
ATOM 8852 O O . LEU B 1 411 ? -3.814 14.625 16.422 1 96.56 411 LEU B O 1
ATOM 8856 N N . ILE B 1 412 ? -2.521 14.203 14.617 1 96.75 412 ILE B N 1
ATOM 8857 C CA . ILE B 1 412 ? -3.607 14.367 13.656 1 96.75 412 ILE B CA 1
ATOM 8858 C C . ILE B 1 412 ? -4.699 13.336 13.93 1 96.75 412 ILE B C 1
ATOM 8860 O O . ILE B 1 412 ? -5.879 13.68 14.023 1 96.75 412 ILE B O 1
ATOM 8864 N N . ALA B 1 413 ? -4.32 12.117 14.125 1 94.19 413 ALA B N 1
ATOM 8865 C CA . ALA B 1 413 ? -5.285 11.031 14.32 1 94.19 413 ALA B CA 1
ATOM 8866 C C . ALA B 1 413 ? -6.109 11.258 15.586 1 94.19 413 ALA B C 1
ATOM 8868 O O . ALA B 1 413 ? -7.34 11.156 15.555 1 94.19 413 ALA B O 1
ATOM 8869 N N . LYS B 1 414 ? -5.477 11.664 16.641 1 94.56 414 LYS B N 1
ATOM 8870 C CA . LYS B 1 414 ? -6.16 11.867 17.906 1 94.56 414 LYS B CA 1
ATOM 8871 C C . LYS B 1 414 ? -7.094 13.078 17.844 1 94.56 414 LYS B C 1
ATOM 8873 O O . LYS B 1 414 ? -8.242 13.008 18.297 1 94.56 414 LYS B O 1
ATOM 8878 N N . THR B 1 415 ? -6.559 14.055 17.297 1 95.5 415 THR B N 1
ATOM 8879 C CA . THR B 1 415 ? -7.348 15.281 17.219 1 95.5 415 THR B CA 1
ATOM 8880 C C . THR B 1 415 ? -8.57 15.078 16.328 1 95.5 415 THR B C 1
ATOM 8882 O O . THR B 1 415 ? -9.672 15.523 16.656 1 95.5 415 THR B O 1
ATOM 8885 N N . PHE B 1 416 ? -8.375 14.406 15.289 1 94.62 416 PHE B N 1
ATOM 8886 C CA . PHE B 1 416 ? -9.484 14.234 14.359 1 94.62 416 PHE B CA 1
ATOM 8887 C C . PHE B 1 416 ? -10.555 13.32 14.945 1 94.62 416 PHE B C 1
ATOM 8889 O O . PHE B 1 416 ? -11.75 13.539 14.742 1 94.62 416 PHE B O 1
ATOM 8896 N N . MET B 1 417 ? -10.164 12.32 15.602 1 93.06 417 MET B N 1
ATOM 8897 C CA . MET B 1 417 ? -11.133 11.406 16.203 1 93.06 417 MET B CA 1
ATOM 8898 C C . MET B 1 417 ? -12.094 12.156 17.109 1 93.06 417 MET B C 1
ATOM 8900 O O . MET B 1 417 ? -13.305 11.945 17.062 1 93.06 417 MET B O 1
ATOM 8904 N N . PHE B 1 418 ? -11.523 12.992 17.859 1 94.88 418 PHE B N 1
ATOM 8905 C CA . PHE B 1 418 ? -12.352 13.781 18.766 1 94.88 418 PHE B CA 1
ATOM 8906 C C . PHE B 1 418 ? -13.156 14.82 18 1 94.88 418 PHE B C 1
ATOM 8908 O O . PHE B 1 418 ? -14.367 14.953 18.203 1 94.88 418 PHE B O 1
ATOM 8915 N N . GLN B 1 419 ? -12.523 15.547 17.156 1 95.69 419 GLN B N 1
ATOM 8916 C CA . GLN B 1 419 ? -13.18 16.641 16.453 1 95.69 419 GLN B CA 1
ATOM 8917 C C . GLN B 1 419 ? -14.281 16.109 15.539 1 95.69 419 GLN B C 1
ATOM 8919 O O . GLN B 1 419 ? -15.281 16.797 15.305 1 95.69 419 GLN B O 1
ATOM 8924 N N . PHE B 1 420 ? -14.133 14.945 15.055 1 95.56 420 PHE B N 1
ATOM 8925 C CA . PHE B 1 420 ? -15.148 14.344 14.195 1 95.56 420 PHE B CA 1
ATOM 8926 C C . PHE B 1 420 ? -16.469 14.188 14.945 1 95.56 420 PHE B C 1
ATOM 8928 O O . PHE B 1 420 ? -17.516 14.625 14.469 1 95.56 420 PHE B O 1
ATOM 8935 N N . VAL B 1 421 ? -16.359 13.641 16.109 1 95.5 421 VAL B N 1
ATOM 8936 C CA . VAL B 1 421 ? -17.562 13.406 16.906 1 95.5 421 VAL B CA 1
ATOM 8937 C C . VAL B 1 421 ? -18.125 14.742 17.406 1 95.5 421 VAL B C 1
ATOM 8939 O O . VAL B 1 421 ? -19.328 14.984 17.328 1 95.5 421 VAL B O 1
ATOM 8942 N N . ASN B 1 422 ? -17.203 15.555 17.797 1 95.75 422 ASN B N 1
ATOM 8943 C CA . ASN B 1 422 ? -17.609 16.844 18.328 1 95.75 422 ASN B CA 1
ATOM 8944 C C . ASN B 1 422 ? -18.328 17.688 17.266 1 95.75 422 ASN B C 1
ATOM 8946 O O . ASN B 1 422 ? -19.281 18.406 17.578 1 95.75 422 ASN B O 1
ATOM 8950 N N . SER B 1 423 ? -17.891 17.594 16.078 1 96.06 423 SER B N 1
ATOM 8951 C CA . SER B 1 423 ? -18.406 18.453 15.023 1 96.06 423 SER B CA 1
ATOM 8952 C C . SER B 1 423 ? -19.672 17.891 14.398 1 96.06 423 SER B C 1
ATOM 8954 O O . SER B 1 423 ? -20.562 18.641 13.992 1 96.06 423 SER B O 1
ATOM 8956 N N . TYR B 1 424 ? -19.844 16.531 14.289 1 96.62 424 TYR B N 1
ATOM 8957 C CA . TYR B 1 424 ? -20.906 16 13.445 1 96.62 424 TYR B CA 1
ATOM 8958 C C . TYR B 1 424 ? -21.922 15.203 14.273 1 96.62 424 TYR B C 1
ATOM 8960 O O . TYR B 1 424 ? -22.906 14.711 13.742 1 96.62 424 TYR B O 1
ATOM 8968 N N . ALA B 1 425 ? -21.703 15.148 15.586 1 94.31 425 ALA B N 1
ATOM 8969 C CA . ALA B 1 425 ? -22.594 14.359 16.438 1 94.31 425 ALA B CA 1
ATOM 8970 C C . ALA B 1 425 ? -24.031 14.859 16.359 1 94.31 425 ALA B C 1
ATOM 8972 O O . ALA B 1 425 ? -24.969 14.062 16.281 1 94.31 425 ALA B O 1
ATOM 8973 N N . SER B 1 426 ? -24.219 16.109 16.391 1 94.19 426 SER B N 1
ATOM 8974 C CA . SER B 1 426 ? -25.578 16.672 16.344 1 94.19 426 SER B CA 1
ATOM 8975 C C . SER B 1 426 ? -26.266 16.344 15.023 1 94.19 426 SER B C 1
ATOM 8977 O O . SER B 1 426 ? -27.453 16.062 14.992 1 94.19 426 SER B O 1
ATOM 8979 N N . LEU B 1 427 ? -25.516 16.391 13.961 1 95.31 427 LEU B N 1
ATOM 8980 C CA . LEU B 1 427 ? -26.078 16.094 12.641 1 95.31 427 LEU B CA 1
ATOM 8981 C C . LEU B 1 427 ? -26.422 14.617 12.516 1 95.31 427 LEU B C 1
ATOM 8983 O O . LEU B 1 427 ? -27.469 14.266 11.961 1 95.31 427 LEU B O 1
ATOM 8987 N N . VAL B 1 428 ? -25.578 13.781 13.102 1 93.44 428 VAL B N 1
ATOM 8988 C CA . VAL B 1 428 ? -25.828 12.352 13.094 1 93.44 428 VAL B CA 1
ATOM 8989 C C . VAL B 1 428 ? -27.078 12.047 13.914 1 93.44 428 VAL B C 1
ATOM 8991 O O . VAL B 1 428 ? -27.922 11.234 13.508 1 93.44 428 VAL B O 1
ATOM 8994 N N . TYR B 1 429 ? -27.281 12.773 14.969 1 91.5 429 TYR B N 1
ATOM 8995 C CA . TYR B 1 429 ? -28.438 12.586 15.828 1 91.5 429 TYR B CA 1
ATOM 8996 C C . TYR B 1 429 ? -29.719 12.938 15.086 1 91.5 429 TYR B C 1
ATOM 8998 O O . TYR B 1 429 ? -30.688 12.172 15.102 1 91.5 429 TYR B O 1
ATOM 9006 N N . ILE B 1 430 ? -29.75 13.977 14.43 1 91.88 430 ILE B N 1
ATOM 9007 C CA . ILE B 1 430 ? -30.953 14.445 13.734 1 91.88 430 ILE B CA 1
ATOM 9008 C C . ILE B 1 430 ? -31.234 13.531 12.547 1 91.88 430 ILE B C 1
ATOM 9010 O O . ILE B 1 430 ? -32.375 13.141 12.32 1 91.88 430 ILE B O 1
ATOM 9014 N N . ALA B 1 431 ? -30.219 13.156 11.883 1 91.94 431 ALA B N 1
ATOM 9015 C CA . ALA B 1 431 ? -30.375 12.422 10.625 1 91.94 431 ALA B CA 1
ATOM 9016 C C . ALA B 1 431 ? -30.797 10.977 10.891 1 91.94 431 ALA B C 1
ATOM 9018 O O . ALA B 1 431 ? -31.641 10.43 10.164 1 91.94 431 ALA B O 1
ATOM 9019 N N . PHE B 1 432 ? -30.344 10.383 12.031 1 87.94 432 PHE B N 1
ATOM 9020 C CA . PHE B 1 432 ? -30.484 8.93 12.055 1 87.94 432 PHE B CA 1
ATOM 9021 C C . PHE B 1 432 ? -31.047 8.461 13.391 1 87.94 432 PHE B C 1
ATOM 9023 O O . PHE B 1 432 ? -31.547 7.34 13.5 1 87.94 432 PHE B O 1
ATOM 9030 N N . ILE B 1 433 ? -31.016 9.25 14.406 1 84.62 433 ILE B N 1
ATOM 9031 C CA . ILE B 1 433 ? -31.344 8.75 15.742 1 84.62 433 ILE B CA 1
ATOM 9032 C C . ILE B 1 433 ? -32.656 9.375 16.219 1 84.62 433 ILE B C 1
ATOM 9034 O O . ILE B 1 433 ? -33.5 8.688 16.828 1 84.62 433 ILE B O 1
ATOM 9038 N N . LYS B 1 434 ? -32.906 10.531 15.961 1 85.94 434 LYS B N 1
ATOM 9039 C CA . LYS B 1 434 ? -34 11.305 16.516 1 85.94 434 LYS B CA 1
ATOM 9040 C C . LYS B 1 434 ? -35.344 10.641 16.219 1 85.94 434 LYS B C 1
ATOM 9042 O O . LYS B 1 434 ? -36.156 10.453 17.125 1 85.94 434 LYS B O 1
ATOM 9047 N N . GLU B 1 435 ? -35.562 10.266 15.023 1 80.12 435 GLU B N 1
ATOM 9048 C CA . GLU B 1 435 ? -36.812 9.641 14.625 1 80.12 435 GLU B CA 1
ATOM 9049 C C . GLU B 1 435 ? -36.969 8.25 15.242 1 80.12 435 GLU B C 1
ATOM 9051 O O . GLU B 1 435 ? -38.062 7.84 15.602 1 80.12 435 GLU B O 1
ATOM 9056 N N . ILE B 1 436 ? -35.906 7.598 15.367 1 76.44 436 ILE B N 1
ATOM 9057 C CA . ILE B 1 436 ? -35.938 6.223 15.852 1 76.44 436 ILE B CA 1
ATOM 9058 C C . ILE B 1 436 ? -36.312 6.207 17.328 1 76.44 436 ILE B C 1
ATOM 9060 O O . ILE B 1 436 ? -37 5.293 17.797 1 76.44 436 ILE B O 1
ATOM 9064 N N . ILE B 1 437 ? -35.938 7.215 18.062 1 78.62 437 ILE B N 1
ATOM 9065 C CA . ILE B 1 437 ? -36.219 7.234 19.5 1 78.62 437 ILE B CA 1
ATOM 9066 C C . ILE B 1 437 ? -37.562 7.895 19.766 1 78.62 437 ILE B C 1
ATOM 9068 O O . ILE B 1 437 ? -37.938 8.078 20.922 1 78.62 437 ILE B O 1
ATOM 9072 N N . GLY B 1 438 ? -38.312 8.234 18.797 1 77.44 438 GLY B N 1
ATOM 9073 C CA . GLY B 1 438 ? -39.688 8.719 18.953 1 77.44 438 GLY B CA 1
ATOM 9074 C C . GLY B 1 438 ? -39.75 10.211 19.188 1 77.44 438 GLY B C 1
ATOM 9075 O O . GLY B 1 438 ? -40.75 10.711 19.719 1 77.44 438 GLY B O 1
ATOM 9076 N N . ASN B 1 439 ? -38.719 10.945 18.984 1 78.94 439 ASN B N 1
ATOM 9077 C CA . ASN B 1 439 ? -38.719 12.398 19.078 1 78.94 439 ASN B CA 1
ATOM 9078 C C . ASN B 1 439 ? -39 13.039 17.719 1 78.94 439 ASN B C 1
ATOM 9080 O O . ASN B 1 439 ? -38.125 13.086 16.844 1 78.94 439 ASN B O 1
ATOM 9084 N N . PRO B 1 440 ? -40.219 13.492 17.562 1 79.25 440 PRO B N 1
ATOM 9085 C CA . PRO B 1 440 ? -40.594 13.984 16.234 1 79.25 440 PRO B CA 1
ATOM 9086 C C . PRO B 1 440 ? -39.875 15.281 15.867 1 79.25 440 PRO B C 1
ATOM 9088 O O . PRO B 1 440 ? -39.625 16.109 16.75 1 79.25 440 PRO B O 1
ATOM 9091 N N . CYS B 1 441 ? -39.531 15.453 14.648 1 82.5 441 CYS B N 1
ATOM 9092 C CA . CYS B 1 441 ? -39 16.688 14.094 1 82.5 441 CYS B CA 1
ATOM 9093 C C . CYS B 1 441 ? -40.094 17.719 13.867 1 82.5 441 CYS B C 1
ATOM 9095 O O . CYS B 1 441 ? -41.281 17.359 13.711 1 82.5 441 CYS B O 1
ATOM 9097 N N . LEU B 1 442 ? -39.875 18.875 14.062 1 75.56 442 LEU B N 1
ATOM 9098 C CA . LEU B 1 442 ? -40.875 19.922 13.977 1 75.56 442 LEU B CA 1
ATOM 9099 C C . LEU B 1 442 ? -41.562 19.906 12.617 1 75.56 442 LEU B C 1
ATOM 9101 O O . LEU B 1 442 ? -42.812 19.844 12.539 1 75.56 442 LEU B O 1
ATOM 9105 N N . VAL B 1 443 ? -40.875 19.984 11.531 1 79.44 443 VAL B N 1
ATOM 9106 C CA . VAL B 1 443 ? -41.438 19.906 10.18 1 79.44 443 VAL B CA 1
ATOM 9107 C C . VAL B 1 443 ? -41.062 18.578 9.547 1 79.44 443 VAL B C 1
ATOM 9109 O O . VAL B 1 443 ? -41.875 17.656 9.484 1 79.44 443 VAL B O 1
ATOM 9112 N N . SER B 1 444 ? -39.844 18.422 9.273 1 84.94 444 SER B N 1
ATOM 9113 C CA . SER B 1 444 ? -39.25 17.172 8.812 1 84.94 444 SER B CA 1
ATOM 9114 C C . SER B 1 444 ? -37.812 17.047 9.273 1 84.94 444 SER B C 1
ATOM 9116 O O . SER B 1 444 ? -37.156 18.047 9.578 1 84.94 444 SER B O 1
ATOM 9118 N N . CYS B 1 445 ? -37.438 15.914 9.469 1 86.62 445 CYS B N 1
ATOM 9119 C CA . CYS B 1 445 ? -36.062 15.703 9.891 1 86.62 445 CYS B CA 1
ATOM 9120 C C . CYS B 1 445 ? -35.094 16.266 8.867 1 86.62 445 CYS B C 1
ATOM 9122 O O . CYS B 1 445 ? -34 16.719 9.234 1 86.62 445 CYS B O 1
ATOM 9124 N N . MET B 1 446 ? -35.5 16.281 7.637 1 88.31 446 MET B N 1
ATOM 9125 C CA . MET B 1 446 ? -34.656 16.844 6.582 1 88.31 446 MET B CA 1
ATOM 9126 C C . MET B 1 446 ? -34.531 18.359 6.758 1 88.31 446 MET B C 1
ATOM 9128 O O . MET B 1 446 ? -33.438 18.906 6.582 1 88.31 446 MET B O 1
ATOM 9132 N N . ASN B 1 447 ? -35.562 18.984 7.105 1 87.06 447 ASN B N 1
ATOM 9133 C CA . ASN B 1 447 ? -35.531 20.422 7.32 1 87.06 447 ASN B CA 1
ATOM 9134 C C . ASN B 1 447 ? -34.719 20.797 8.555 1 87.06 447 ASN B C 1
ATOM 9136 O O . ASN B 1 447 ? -33.969 21.766 8.539 1 87.06 447 ASN B O 1
ATOM 9140 N N . GLU B 1 448 ? -34.906 20.047 9.531 1 89.12 448 GLU B N 1
ATOM 9141 C CA . GLU B 1 448 ? -34.125 20.297 10.75 1 89.12 448 GLU B CA 1
ATOM 9142 C C . GLU B 1 448 ? -32.656 20.062 10.516 1 89.12 448 GLU B C 1
ATOM 9144 O O . GLU B 1 448 ? -31.812 20.812 11.031 1 89.12 448 GLU B O 1
ATOM 9149 N N . LEU B 1 449 ? -32.344 19 9.805 1 92.31 449 LEU B N 1
ATOM 9150 C CA . LEU B 1 449 ? -30.953 18.703 9.469 1 92.31 449 LEU B CA 1
ATOM 9151 C C . LEU B 1 449 ? -30.344 19.828 8.633 1 92.31 449 LEU B C 1
ATOM 9153 O O . LEU B 1 449 ? -29.219 20.25 8.891 1 92.31 449 LEU B O 1
ATOM 9157 N N . SER B 1 450 ? -31.078 20.312 7.688 1 90.88 450 SER B N 1
ATOM 9158 C CA . SER B 1 450 ? -30.625 21.391 6.82 1 90.88 450 SER B CA 1
ATOM 9159 C C . SER B 1 450 ? -30.359 22.672 7.617 1 90.88 450 SER B C 1
ATOM 9161 O O . SER B 1 450 ? -29.328 23.312 7.438 1 90.88 450 SER B O 1
ATOM 9163 N N . THR B 1 451 ? -31.266 22.969 8.523 1 88.56 451 THR B N 1
ATOM 9164 C CA . THR B 1 451 ? -31.141 24.188 9.328 1 88.56 451 THR B CA 1
ATOM 9165 C C . THR B 1 451 ? -29.969 24.078 10.297 1 88.56 451 THR B C 1
ATOM 9167 O O . THR B 1 451 ? -29.203 25.031 10.453 1 88.56 451 THR B O 1
ATOM 9170 N N . ASN B 1 452 ? -29.891 22.953 10.93 1 92.56 452 ASN B N 1
ATOM 9171 C CA . ASN B 1 452 ? -28.781 22.75 11.852 1 92.56 452 ASN B CA 1
ATOM 9172 C C . ASN B 1 452 ? -27.438 22.812 11.141 1 92.56 452 ASN B C 1
ATOM 9174 O O . ASN B 1 452 ? -26.516 23.484 11.617 1 92.56 452 ASN B O 1
ATOM 9178 N N . LEU B 1 453 ? -27.297 22.141 10 1 94.31 453 LEU B N 1
ATOM 9179 C CA . LEU B 1 453 ? -26.062 22.109 9.227 1 94.31 453 LEU B CA 1
ATOM 9180 C C . LEU B 1 453 ? -25.688 23.516 8.742 1 94.31 453 LEU B C 1
ATOM 9182 O O . LEU B 1 453 ? -24.547 23.953 8.914 1 94.31 453 LEU B O 1
ATOM 9186 N N . SER B 1 454 ? -26.641 24.219 8.172 1 93 454 SER B N 1
ATOM 9187 C CA . SER B 1 454 ? -26.375 25.547 7.625 1 93 454 SER B CA 1
ATOM 9188 C C . SER B 1 454 ? -25.969 26.516 8.719 1 93 454 SER B C 1
ATOM 9190 O O . SER B 1 454 ? -25 27.281 8.555 1 93 454 SER B O 1
ATOM 9192 N N . THR B 1 455 ? -26.641 26.406 9.852 1 91.62 455 THR B N 1
ATOM 9193 C CA . THR B 1 455 ? -26.375 27.344 10.945 1 91.62 455 THR B CA 1
ATOM 9194 C C . THR B 1 455 ? -25 27.078 11.555 1 91.62 455 THR B C 1
ATOM 9196 O O . THR B 1 455 ? -24.203 28 11.734 1 91.62 455 THR B O 1
ATOM 9199 N N . VAL B 1 456 ? -24.766 25.844 11.82 1 93.12 456 VAL B N 1
ATOM 9200 C CA . VAL B 1 456 ? -23.484 25.5 12.438 1 93.12 456 VAL B CA 1
ATOM 9201 C C . VAL B 1 456 ? -22.344 25.781 11.469 1 93.12 456 VAL B C 1
ATOM 9203 O O . VAL B 1 456 ? -21.328 26.359 11.859 1 93.12 456 VAL B O 1
ATOM 9206 N N . PHE B 1 457 ? -22.5 25.406 10.227 1 94 457 PHE B N 1
ATOM 9207 C CA . PHE B 1 457 ? -21.469 25.578 9.219 1 94 457 PHE B CA 1
ATOM 9208 C C . PHE B 1 457 ? -21.172 27.062 8.984 1 94 457 PHE B C 1
ATOM 9210 O O . PHE B 1 457 ? -20.016 27.469 8.977 1 94 457 PHE B O 1
ATOM 9217 N N . LEU B 1 458 ? -22.188 27.859 8.883 1 92 458 LEU B N 1
ATOM 9218 C CA . LEU B 1 458 ? -22.016 29.297 8.664 1 92 458 LEU B CA 1
ATOM 9219 C C . LEU B 1 458 ? -21.359 29.953 9.867 1 92 458 LEU B C 1
ATOM 9221 O O . LEU B 1 458 ? -20.5 30.828 9.711 1 92 458 LEU B O 1
ATOM 9225 N N . ALA B 1 459 ? -21.797 29.516 11.008 1 91.31 459 ALA B N 1
ATOM 9226 C CA . ALA B 1 459 ? -21.203 30.062 12.227 1 91.31 459 ALA B CA 1
ATOM 9227 C C . ALA B 1 459 ? -19.719 29.734 12.305 1 91.31 459 ALA B C 1
ATOM 9229 O O . ALA B 1 459 ? -18.906 30.578 12.68 1 91.31 459 ALA B O 1
ATOM 9230 N N . ARG B 1 460 ? -19.344 28.594 11.938 1 90.81 460 ARG B N 1
ATOM 9231 C CA . ARG B 1 460 ? -17.953 28.156 11.984 1 90.81 460 ARG B CA 1
ATOM 9232 C C . ARG B 1 460 ? -17.109 28.906 10.969 1 90.81 460 ARG B C 1
ATOM 9234 O O . ARG B 1 460 ? -15.977 29.297 11.266 1 90.81 460 ARG B O 1
ATOM 9241 N N . LEU B 1 461 ? -17.656 29.078 9.781 1 90.81 461 LEU B N 1
ATOM 9242 C CA . LEU B 1 461 ? -16.938 29.812 8.742 1 90.81 461 LEU B CA 1
ATOM 9243 C C . LEU B 1 461 ? -16.703 31.25 9.148 1 90.81 461 LEU B C 1
ATOM 9245 O O . LEU B 1 461 ? -15.609 31.797 8.984 1 90.81 461 LEU B O 1
ATOM 9249 N N . ALA B 1 462 ? -17.641 31.844 9.797 1 87.62 462 ALA B N 1
ATOM 9250 C CA . ALA B 1 462 ? -17.562 33.25 10.203 1 87.62 462 ALA B CA 1
ATOM 9251 C C . ALA B 1 462 ? -16.594 33.438 11.359 1 87.62 462 ALA B C 1
ATOM 9253 O O . ALA B 1 462 ? -15.711 34.281 11.305 1 87.62 462 ALA B O 1
ATOM 9254 N N . VAL B 1 463 ? -16.703 32.594 12.266 1 85.56 463 VAL B N 1
ATOM 9255 C CA . VAL B 1 463 ? -15.844 32.688 13.438 1 85.56 463 VAL B CA 1
ATOM 9256 C C . VAL B 1 463 ? -14.406 32.344 13.055 1 85.56 463 VAL B C 1
ATOM 9258 O O . VAL B 1 463 ? -13.461 32.969 13.562 1 85.56 463 VAL B O 1
ATOM 9261 N N . GLY B 1 464 ? -14.258 31.391 12.203 1 84.25 464 GLY B N 1
ATOM 9262 C CA . GLY B 1 464 ? -12.93 31 11.766 1 84.25 464 GLY B CA 1
ATOM 9263 C C . GLY B 1 464 ? -12.188 32.125 11.047 1 84.25 464 GLY B C 1
ATOM 9264 O O . GLY B 1 464 ? -11.055 32.438 11.406 1 84.25 464 GLY B O 1
ATOM 9265 N N . ASN B 1 465 ? -12.789 32.781 10.148 1 83.38 465 ASN B N 1
ATOM 9266 C CA . ASN B 1 465 ? -12.172 33.844 9.367 1 83.38 465 ASN B CA 1
ATOM 9267 C C . ASN B 1 465 ? -11.953 35.094 10.211 1 83.38 465 ASN B C 1
ATOM 9269 O O . ASN B 1 465 ? -10.906 35.75 10.109 1 83.38 465 ASN B O 1
ATOM 9273 N N . LEU B 1 466 ? -12.867 35.344 11.07 1 84.12 466 LEU B N 1
ATOM 9274 C CA . LEU B 1 466 ? -12.75 36.531 11.906 1 84.12 466 LEU B CA 1
ATOM 9275 C C . LEU B 1 466 ? -11.641 36.344 12.938 1 84.12 466 LEU B C 1
ATOM 9277 O O . LEU B 1 466 ? -10.859 37.281 13.164 1 84.12 466 LEU B O 1
ATOM 9281 N N . SER B 1 467 ? -11.57 35.25 13.453 1 85.12 467 SER B N 1
ATOM 9282 C CA . SER B 1 467 ? -10.547 34.969 14.461 1 85.12 467 SER B CA 1
ATOM 9283 C C . SER B 1 467 ? -9.148 35 13.844 1 85.12 467 SER B C 1
ATOM 9285 O O . SER B 1 467 ? -8.188 35.406 14.492 1 85.12 467 SER B O 1
ATOM 9287 N N . GLU B 1 468 ? -8.961 34.594 12.656 1 85.31 468 GLU B N 1
ATOM 9288 C CA . GLU B 1 468 ? -7.672 34.531 11.969 1 85.31 468 GLU B CA 1
ATOM 9289 C C . GLU B 1 468 ? -7.152 35.938 11.648 1 85.31 468 GLU B C 1
ATOM 9291 O O . GLU B 1 468 ? -5.949 36.125 11.477 1 85.31 468 GLU B O 1
ATOM 9296 N N . VAL B 1 469 ? -8.055 36.906 11.578 1 83.44 469 VAL B N 1
ATOM 9297 C CA . VAL B 1 469 ? -7.656 38.281 11.242 1 83.44 469 VAL B CA 1
ATOM 9298 C C . VAL B 1 469 ? -7.555 39.125 12.508 1 83.44 469 VAL B C 1
ATOM 9300 O O . VAL B 1 469 ? -6.551 39.781 12.734 1 83.44 469 VAL B O 1
ATOM 9303 N N . VAL B 1 470 ? -8.453 38.938 13.344 1 85.75 470 VAL B N 1
ATOM 9304 C CA . VAL B 1 470 ? -8.602 39.844 14.484 1 85.75 470 VAL B CA 1
ATOM 9305 C C . VAL B 1 470 ? -7.613 39.469 15.578 1 85.75 470 VAL B C 1
ATOM 9307 O O . VAL B 1 470 ? -6.941 40.344 16.156 1 85.75 470 VAL B O 1
ATOM 9310 N N . LEU B 1 471 ? -7.508 38.25 15.789 1 84.56 471 LEU B N 1
ATOM 9311 C CA . LEU B 1 471 ? -6.711 37.812 16.938 1 84.56 471 LEU B CA 1
ATOM 9312 C C . LEU B 1 471 ? -5.242 38.188 16.734 1 84.56 471 LEU B C 1
ATOM 9314 O O . LEU B 1 471 ? -4.605 38.719 17.641 1 84.56 471 LEU B O 1
ATOM 9318 N N . PRO B 1 472 ? -4.652 37.875 15.586 1 81.69 472 PRO B N 1
ATOM 9319 C CA . PRO B 1 472 ? -3.248 38.25 15.398 1 81.69 472 PRO B CA 1
ATOM 9320 C C . PRO B 1 472 ? -3.018 39.75 15.477 1 81.69 472 PRO B C 1
ATOM 9322 O O . PRO B 1 472 ? -1.988 40.219 15.992 1 81.69 472 PRO B O 1
ATOM 9325 N N . ILE B 1 473 ? -3.918 40.562 15.047 1 81.5 473 ILE B N 1
ATOM 9326 C CA . ILE B 1 473 ? -3.797 42.031 15.094 1 81.5 473 ILE B CA 1
ATOM 9327 C C . ILE B 1 473 ? -3.844 42.5 16.547 1 81.5 473 ILE B C 1
ATOM 9329 O O . ILE B 1 473 ? -3.037 43.344 16.953 1 81.5 473 ILE B O 1
ATOM 9333 N N . LEU B 1 474 ? -4.746 41.906 17.266 1 86.94 474 LEU B N 1
ATOM 9334 C CA . LEU B 1 474 ? -4.871 42.281 18.672 1 86.94 474 LEU B CA 1
ATOM 9335 C C . LEU B 1 474 ? -3.631 41.875 19.469 1 86.94 474 LEU B C 1
ATOM 9337 O O . LEU B 1 474 ? -3.168 42.625 20.328 1 86.94 474 LEU B O 1
ATOM 9341 N N . LYS B 1 475 ? -3.1 40.812 19.125 1 86.94 475 LYS B N 1
ATOM 9342 C CA . LYS B 1 475 ? -1.901 40.344 19.812 1 86.94 475 LYS B CA 1
ATOM 9343 C C . LYS B 1 475 ? -0.687 41.188 19.469 1 86.94 475 LYS B C 1
ATOM 9345 O O . LYS B 1 475 ? 0.144 41.469 20.328 1 86.94 475 LYS B O 1
ATOM 9350 N N . ALA B 1 476 ? -0.529 41.469 18.172 1 82.75 476 ALA B N 1
ATOM 9351 C CA . ALA B 1 476 ? 0.576 42.312 17.719 1 82.75 476 ALA B CA 1
ATOM 9352 C C . ALA B 1 476 ? 0.511 43.688 18.391 1 82.75 476 ALA B C 1
ATOM 9354 O O . ALA B 1 476 ? 1.54 44.25 18.766 1 82.75 476 ALA B O 1
ATOM 9355 N N . ARG B 1 477 ? -0.695 44.219 18.531 1 84.94 477 ARG B N 1
ATOM 9356 C CA . ARG B 1 477 ? -0.876 45.531 19.156 1 84.94 477 ARG B CA 1
ATOM 9357 C C . ARG B 1 477 ? -0.519 45.5 20.641 1 84.94 477 ARG B C 1
ATOM 9359 O O . ARG B 1 477 ? 0.094 46.406 21.156 1 84.94 477 ARG B O 1
ATOM 9366 N N . ARG B 1 478 ? -0.913 44.5 21.188 1 89.5 478 ARG B N 1
ATOM 9367 C CA . ARG B 1 478 ? -0.587 44.344 22.594 1 89.5 478 ARG B CA 1
ATOM 9368 C C . ARG B 1 478 ? 0.919 44.219 22.797 1 89.5 478 ARG B C 1
ATOM 9370 O O . ARG B 1 478 ? 1.48 44.844 23.703 1 89.5 478 ARG B O 1
ATOM 9377 N N . ARG B 1 479 ? 1.577 43.469 21.984 1 86.25 479 ARG B N 1
ATOM 9378 C CA . ARG B 1 479 ? 3.02 43.281 22.094 1 86.25 479 ARG B CA 1
ATOM 9379 C C . ARG B 1 479 ? 3.771 44.562 21.766 1 86.25 479 ARG B C 1
ATOM 9381 O O . ARG B 1 479 ? 4.805 44.844 22.375 1 86.25 479 ARG B O 1
ATOM 9388 N N . GLN B 1 480 ? 3.275 45.219 20.766 1 84.31 480 GLN B N 1
ATOM 9389 C CA . GLN B 1 480 ? 3.879 46.5 20.422 1 84.31 480 GLN B CA 1
ATOM 9390 C C . GLN B 1 480 ? 3.818 47.469 21.609 1 84.31 480 GLN B C 1
ATOM 9392 O O . GLN B 1 480 ? 4.785 48.188 21.891 1 84.31 480 GLN B O 1
ATOM 9397 N N . ARG B 1 481 ? 2.701 47.438 22.234 1 85.69 481 ARG B N 1
ATOM 9398 C CA . ARG B 1 481 ? 2.539 48.312 23.406 1 85.69 481 ARG B CA 1
ATOM 9399 C C . ARG B 1 481 ? 3.475 47.875 24.531 1 85.69 481 ARG B C 1
ATOM 9401 O O . ARG B 1 481 ? 4.062 48.75 25.203 1 85.69 481 ARG B O 1
ATOM 9408 N N . GLU B 1 482 ? 3.572 46.656 24.656 1 85.06 482 GLU B N 1
ATOM 9409 C CA . GLU B 1 482 ? 4.434 46.125 25.703 1 85.06 482 GLU B CA 1
ATOM 9410 C C . GLU B 1 482 ? 5.902 46.438 25.422 1 85.06 482 GLU B C 1
ATOM 9412 O O . GLU B 1 482 ? 6.672 46.719 26.359 1 85.06 482 GLU B O 1
ATOM 9417 N N . GLU B 1 483 ? 6.281 46.406 24.203 1 82.75 483 GLU B N 1
ATOM 9418 C CA . GLU B 1 483 ? 7.676 46.594 23.812 1 82.75 483 GLU B CA 1
ATOM 9419 C C . GLU B 1 483 ? 8.031 48.094 23.734 1 82.75 483 GLU B C 1
ATOM 9421 O O . GLU B 1 483 ? 9.211 48.438 23.75 1 82.75 483 GLU B O 1
ATOM 9426 N N . THR B 1 484 ? 7.039 48.938 23.625 1 79.94 484 THR B N 1
ATOM 9427 C CA . THR B 1 484 ? 7.281 50.375 23.531 1 79.94 484 THR B CA 1
ATOM 9428 C C . THR B 1 484 ? 7.191 51.031 24.906 1 79.94 484 THR B C 1
ATOM 9430 O O . THR B 1 484 ? 7.746 52.094 25.125 1 79.94 484 THR B O 1
ATOM 9433 N N . MET B 1 485 ? 6.562 50.344 25.766 1 77.5 485 MET B N 1
ATOM 9434 C CA . MET B 1 485 ? 6.359 50.938 27.078 1 77.5 485 MET B CA 1
ATOM 9435 C C . MET B 1 485 ? 7.695 51.188 27.781 1 77.5 485 MET B C 1
ATOM 9437 O O . MET B 1 485 ? 8.484 50.25 27.938 1 77.5 485 MET B O 1
ATOM 9441 N N . GLY B 1 486 ? 8.016 52.406 28.188 1 68.5 486 GLY B N 1
ATOM 9442 C CA . GLY B 1 486 ? 9.195 52.75 28.969 1 68.5 486 GLY B CA 1
ATOM 9443 C C . GLY B 1 486 ? 10.43 52.938 28.109 1 68.5 486 GLY B C 1
ATOM 9444 O O . GLY B 1 486 ? 11.531 53.156 28.625 1 68.5 486 GLY B O 1
ATOM 9445 N N . SER B 1 487 ? 10.266 52.656 26.75 1 69.19 487 SER B N 1
ATOM 9446 C CA . SER B 1 487 ? 11.43 52.781 25.875 1 69.19 487 SER B CA 1
ATOM 9447 C C . SER B 1 487 ? 11.766 54.25 25.609 1 69.19 487 SER B C 1
ATOM 9449 O O . SER B 1 487 ? 10.906 55.125 25.75 1 69.19 487 SER B O 1
ATOM 9451 N N . ASP B 1 488 ? 13.078 54.5 25.547 1 68.44 488 ASP B N 1
ATOM 9452 C CA . ASP B 1 488 ? 13.539 55.812 25.125 1 68.44 488 ASP B CA 1
ATOM 9453 C C . ASP B 1 488 ? 12.922 56.219 23.781 1 68.44 488 ASP B C 1
ATOM 9455 O O . ASP B 1 488 ? 13.031 55.469 22.797 1 68.44 488 ASP B O 1
ATOM 9459 N N . PRO B 1 489 ? 12.125 57.281 23.844 1 68.81 489 PRO B N 1
ATOM 9460 C CA . PRO B 1 489 ? 11.453 57.719 22.609 1 68.81 489 PRO B CA 1
ATOM 9461 C C . PRO B 1 489 ? 12.414 57.906 21.453 1 68.81 489 PRO B C 1
ATOM 9463 O O . PRO B 1 489 ? 12.008 57.844 20.281 1 68.81 489 PRO B O 1
ATOM 9466 N N . GLU B 1 490 ? 13.688 58.094 21.719 1 70.12 490 GLU B N 1
ATOM 9467 C CA . GLU B 1 490 ? 14.656 58.344 20.656 1 70.12 490 GLU B CA 1
ATOM 9468 C C . GLU B 1 490 ? 15.172 57.062 20.031 1 70.12 490 GLU B C 1
ATOM 9470 O O . GLU B 1 490 ? 15.734 57.094 18.938 1 70.12 490 GLU B O 1
ATOM 9475 N N . ARG B 1 491 ? 14.914 55.938 20.688 1 78 491 ARG B N 1
ATOM 9476 C CA . ARG B 1 491 ? 15.461 54.719 20.156 1 78 491 ARG B CA 1
ATOM 9477 C C . ARG B 1 491 ? 14.438 54 19.266 1 78 491 ARG B C 1
ATOM 9479 O O . ARG B 1 491 ? 13.258 53.906 19.609 1 78 491 ARG B O 1
ATOM 9486 N N . THR B 1 492 ? 14.914 53.625 18.047 1 82.94 492 THR B N 1
ATOM 9487 C CA . THR B 1 492 ? 14.055 52.969 17.062 1 82.94 492 THR B CA 1
ATOM 9488 C C . THR B 1 492 ? 14.25 51.469 17.109 1 82.94 492 THR B C 1
ATOM 9490 O O . THR B 1 492 ? 15.344 50.969 17.438 1 82.94 492 THR B O 1
ATOM 9493 N N . PHE B 1 493 ? 13.102 50.719 16.953 1 86.62 493 PHE B N 1
ATOM 9494 C CA . PHE B 1 493 ? 13.156 49.281 16.922 1 86.62 493 PHE B CA 1
ATOM 9495 C C . PHE B 1 493 ? 14.117 48.781 15.852 1 86.62 493 PHE B C 1
ATOM 9497 O O . PHE B 1 493 ? 14.109 49.281 14.727 1 86.62 493 PHE B O 1
ATOM 9504 N N . SER B 1 494 ? 14.961 47.875 16.234 1 86.38 494 SER B N 1
ATOM 9505 C CA . SER B 1 494 ? 15.797 47.219 15.242 1 86.38 494 SER B CA 1
ATOM 9506 C C . SER B 1 494 ? 14.977 46.281 14.375 1 86.38 494 SER B C 1
ATOM 9508 O O . SER B 1 494 ? 13.812 46 14.68 1 86.38 494 SER B O 1
ATOM 9510 N N . GLY B 1 495 ? 15.469 45.844 13.234 1 87.69 495 GLY B N 1
ATOM 9511 C CA . GLY B 1 495 ? 14.805 44.906 12.344 1 87.69 495 GLY B CA 1
ATOM 9512 C C . GLY B 1 495 ? 14.281 43.688 13.055 1 87.69 495 GLY B C 1
ATOM 9513 O O . GLY B 1 495 ? 13.086 43.406 13.023 1 87.69 495 GLY B O 1
ATOM 9514 N N . PRO B 1 496 ? 15.195 43 13.797 1 91.62 496 PRO B N 1
ATOM 9515 C CA . PRO B 1 496 ? 14.781 41.781 14.523 1 91.62 496 PRO B CA 1
ATOM 9516 C C . PRO B 1 496 ? 13.734 42.062 15.602 1 91.62 496 PRO B C 1
ATOM 9518 O O . PRO B 1 496 ? 12.844 41.25 15.836 1 91.62 496 PRO B O 1
ATOM 9521 N N . GLU B 1 497 ? 13.781 43.188 16.219 1 90 497 GLU B N 1
ATOM 9522 C CA . GLU B 1 497 ? 12.805 43.562 17.234 1 90 497 GLU B CA 1
ATOM 9523 C C . GLU B 1 497 ? 11.414 43.75 16.641 1 90 497 GLU B C 1
ATOM 9525 O O . GLU B 1 497 ? 10.414 43.344 17.234 1 90 497 GLU B O 1
ATOM 9530 N N . ARG B 1 498 ? 11.383 44.375 15.484 1 89 498 ARG B N 1
ATOM 9531 C CA . ARG B 1 498 ? 10.109 44.562 14.797 1 89 498 ARG B CA 1
ATOM 9532 C C . ARG B 1 498 ? 9.484 43.219 14.445 1 89 498 ARG B C 1
ATOM 9534 O O . ARG B 1 498 ? 8.266 43.062 14.5 1 89 498 ARG B O 1
ATOM 9541 N N . GLU B 1 499 ? 10.336 42.312 14.047 1 92 499 GLU B N 1
ATOM 9542 C CA . GLU B 1 499 ? 9.836 40.969 13.695 1 92 499 GLU B CA 1
ATOM 9543 C C . GLU B 1 499 ? 9.43 40.188 14.938 1 92 499 GLU B C 1
ATOM 9545 O O . GLU B 1 499 ? 8.508 39.375 14.891 1 92 499 GLU B O 1
ATOM 9550 N N . TYR B 1 500 ? 10.125 40.375 16.016 1 91.5 500 TYR B N 1
ATOM 9551 C CA . TYR B 1 500 ? 9.797 39.719 17.266 1 91.5 500 TYR B CA 1
ATOM 9552 C C . TYR B 1 500 ? 8.383 40.094 17.719 1 91.5 500 TYR B C 1
ATOM 9554 O O . TYR B 1 500 ? 7.688 39.25 18.312 1 91.5 500 TYR B O 1
ATOM 9562 N N . ILE B 1 501 ? 7.895 41.281 17.391 1 88.81 501 ILE B N 1
ATOM 9563 C CA . ILE B 1 501 ? 6.578 41.75 17.797 1 88.81 501 ILE B CA 1
ATOM 9564 C C . ILE B 1 501 ? 5.492 41.031 17 1 88.81 501 ILE B C 1
ATOM 9566 O O . ILE B 1 501 ? 4.371 40.875 17.484 1 88.81 501 ILE B O 1
ATOM 9570 N N . LYS B 1 502 ? 5.871 40.5 15.836 1 89.56 502 LYS B N 1
ATOM 9571 C CA . LYS B 1 502 ? 4.906 39.812 14.992 1 89.56 502 LYS B CA 1
ATOM 9572 C C . LYS B 1 502 ? 4.484 38.469 15.617 1 89.56 502 LYS B C 1
ATOM 9574 O O . LYS B 1 502 ? 5.133 38 16.547 1 89.56 502 LYS B O 1
ATOM 9579 N N . GLU B 1 503 ? 3.42 37.969 15.125 1 90 503 GLU B N 1
ATOM 9580 C CA . GLU B 1 503 ? 2.865 36.719 15.656 1 90 503 GLU B CA 1
ATOM 9581 C C . GLU B 1 503 ? 3.67 35.531 15.18 1 90 503 GLU B C 1
ATOM 9583 O O . GLU B 1 503 ? 4.25 35.531 14.094 1 90 503 GLU B O 1
ATOM 9588 N N . THR B 1 504 ? 3.67 34.469 16.031 1 89.06 504 THR B N 1
ATOM 9589 C CA . THR B 1 504 ? 4.391 33.25 15.703 1 89.06 504 THR B CA 1
ATOM 9590 C C . THR B 1 504 ? 3.512 32.312 14.875 1 89.06 504 THR B C 1
ATOM 9592 O O . THR B 1 504 ? 2.35 32.062 15.211 1 89.06 504 THR B O 1
ATOM 9595 N N . TYR B 1 505 ? 4.031 31.906 13.789 1 89.56 505 TYR B N 1
ATOM 9596 C CA . TYR B 1 505 ? 3.451 30.797 13.016 1 89.56 505 TYR B CA 1
ATOM 9597 C C . TYR B 1 505 ? 4.289 29.531 13.156 1 89.56 505 TYR B C 1
ATOM 9599 O O . TYR B 1 505 ? 5.27 29.359 12.43 1 89.56 505 TYR B O 1
ATOM 9607 N N . ASP B 1 506 ? 3.828 28.734 14.102 1 85.62 506 ASP B N 1
ATOM 9608 C CA . ASP B 1 506 ? 4.555 27.484 14.297 1 85.62 506 ASP B CA 1
ATOM 9609 C C . ASP B 1 506 ? 4.426 26.562 13.078 1 85.62 506 ASP B C 1
ATOM 9611 O O . ASP B 1 506 ? 3.316 26.219 12.672 1 85.62 506 ASP B O 1
ATOM 9615 N N . VAL B 1 507 ? 5.5 26.203 12.594 1 82.06 507 VAL B N 1
ATOM 9616 C CA . VAL B 1 507 ? 5.488 25.484 11.328 1 82.06 507 VAL B CA 1
ATOM 9617 C C . VAL B 1 507 ? 4.719 24.172 11.484 1 82.06 507 VAL B C 1
ATOM 9619 O O . VAL B 1 507 ? 3.979 23.766 10.578 1 82.06 507 VAL B O 1
ATOM 9622 N N . MET B 1 508 ? 4.852 23.453 12.523 1 84.62 508 MET B N 1
ATOM 9623 C CA . MET B 1 508 ? 4.176 22.188 12.711 1 84.62 508 MET B CA 1
ATOM 9624 C C . MET B 1 508 ? 2.729 22.391 13.141 1 84.62 508 MET B C 1
ATOM 9626 O O . MET B 1 508 ? 1.801 21.938 12.469 1 84.62 508 MET B O 1
ATOM 9630 N N . LEU B 1 509 ? 2.537 23.188 14.141 1 88.06 509 LEU B N 1
ATOM 9631 C CA . LEU B 1 509 ? 1.2 23.359 14.703 1 88.06 509 LEU B CA 1
ATOM 9632 C C . LEU B 1 509 ? 0.367 24.312 13.852 1 88.06 509 LEU B C 1
ATOM 9634 O O . LEU B 1 509 ? -0.863 24.219 13.844 1 88.06 509 LEU B O 1
ATOM 9638 N N . GLY B 1 510 ? 1.102 25.219 13.188 1 88.88 510 GLY B N 1
ATOM 9639 C CA . GLY B 1 510 ? 0.377 26.156 12.328 1 88.88 510 GLY B CA 1
ATOM 9640 C C . GLY B 1 510 ? -0.313 25.469 11.164 1 88.88 510 GLY B C 1
ATOM 9641 O O . GLY B 1 510 ? -1.533 25.562 11.016 1 88.88 510 GLY B O 1
ATOM 9642 N N . THR B 1 511 ? 0.472 24.75 10.398 1 92.62 511 THR B N 1
ATOM 9643 C CA . THR B 1 511 ? -0.118 24.031 9.281 1 92.62 511 THR B CA 1
ATOM 9644 C C . THR B 1 511 ? -1.104 22.969 9.781 1 92.62 511 THR B C 1
ATOM 9646 O O . THR B 1 511 ? -2.119 22.719 9.133 1 92.62 511 THR B O 1
ATOM 9649 N N . PHE B 1 512 ? -0.815 22.438 10.93 1 94.75 512 PHE B N 1
ATOM 9650 C CA . PHE B 1 512 ? -1.703 21.453 11.547 1 94.75 512 PHE B CA 1
ATOM 9651 C C . PHE B 1 512 ? -3.09 22.047 11.766 1 94.75 512 PHE B C 1
ATOM 9653 O O . PHE B 1 512 ? -4.094 21.438 11.391 1 94.75 512 PHE B O 1
ATOM 9660 N N . LYS B 1 513 ? -3.146 23.172 12.344 1 92.75 513 LYS B N 1
ATOM 9661 C CA . LYS B 1 513 ? -4.414 23.844 12.633 1 92.75 513 LYS B CA 1
ATOM 9662 C C . LYS B 1 513 ? -5.137 24.219 11.344 1 92.75 513 LYS B C 1
ATOM 9664 O O . LYS B 1 513 ? -6.363 24.109 11.258 1 92.75 513 LYS B O 1
ATOM 9669 N N . ASP B 1 514 ? -4.363 24.688 10.398 1 94.31 514 ASP B N 1
ATOM 9670 C CA . ASP B 1 514 ? -4.945 25.078 9.125 1 94.31 514 ASP B CA 1
ATOM 9671 C C . ASP B 1 514 ? -5.57 23.875 8.414 1 94.31 514 ASP B C 1
ATOM 9673 O O . ASP B 1 514 ? -6.699 23.953 7.922 1 94.31 514 ASP B O 1
ATOM 9677 N N . TYR B 1 515 ? -4.875 22.719 8.367 1 96.56 515 TYR B N 1
ATOM 9678 C CA . TYR B 1 515 ? -5.422 21.5 7.785 1 96.56 515 TYR B CA 1
ATOM 9679 C C . TYR B 1 515 ? -6.664 21.047 8.539 1 96.56 515 TYR B C 1
ATOM 9681 O O . TYR B 1 515 ? -7.656 20.641 7.93 1 96.56 515 TYR B O 1
ATOM 9689 N N . ALA B 1 516 ? -6.566 21.094 9.836 1 95.44 516 ALA B N 1
ATOM 9690 C CA . ALA B 1 516 ? -7.664 20.609 10.672 1 95.44 516 ALA B CA 1
ATOM 9691 C C . ALA B 1 516 ? -8.953 21.375 10.375 1 95.44 516 ALA B C 1
ATOM 9693 O O . ALA B 1 516 ? -10.023 20.781 10.266 1 95.44 516 ALA B O 1
ATOM 9694 N N . GLU B 1 517 ? -8.812 22.625 10.234 1 93.62 517 GLU B N 1
ATOM 9695 C CA . GLU B 1 517 ? -9.969 23.469 9.938 1 93.62 517 GLU B CA 1
ATOM 9696 C C . GLU B 1 517 ? -10.578 23.094 8.586 1 93.62 517 GLU B C 1
ATOM 9698 O O . GLU B 1 517 ? -11.797 22.953 8.477 1 93.62 517 GLU B O 1
ATOM 9703 N N . MET B 1 518 ? -9.75 22.891 7.621 1 96.12 518 MET B N 1
ATOM 9704 C CA . MET B 1 518 ? -10.234 22.609 6.273 1 96.12 518 MET B CA 1
ATOM 9705 C C . MET B 1 518 ? -10.82 21.203 6.195 1 96.12 518 MET B C 1
ATOM 9707 O O . MET B 1 518 ? -11.797 20.969 5.477 1 96.12 518 MET B O 1
ATOM 9711 N N . ILE B 1 519 ? -10.266 20.281 6.945 1 97.06 519 ILE B N 1
ATOM 9712 C CA . ILE B 1 519 ? -10.711 18.906 6.902 1 97.06 519 ILE B CA 1
ATOM 9713 C C . ILE B 1 519 ? -12.078 18.781 7.566 1 97.06 519 ILE B C 1
ATOM 9715 O O . ILE B 1 519 ? -12.945 18.047 7.078 1 97.06 519 ILE B O 1
ATOM 9719 N N . ILE B 1 520 ? -12.266 19.484 8.625 1 96.06 520 ILE B N 1
ATOM 9720 C CA . ILE B 1 520 ? -13.57 19.5 9.281 1 96.06 520 ILE B CA 1
ATOM 9721 C C . ILE B 1 520 ? -14.602 20.141 8.359 1 96.06 520 ILE B C 1
ATOM 9723 O O . ILE B 1 520 ? -15.742 19.672 8.258 1 96.06 520 ILE B O 1
ATOM 9727 N N . GLN B 1 521 ? -14.188 21.219 7.73 1 96.44 521 GLN B N 1
ATOM 9728 C CA . GLN B 1 521 ? -15.055 21.859 6.746 1 96.44 521 GLN B CA 1
ATOM 9729 C C . GLN B 1 521 ? -15.43 20.891 5.629 1 96.44 521 GLN B C 1
ATOM 9731 O O . GLN B 1 521 ? -16.562 20.891 5.152 1 96.44 521 GLN B O 1
ATOM 9736 N N . PHE B 1 522 ? -14.531 20.094 5.152 1 97.69 522 PHE B N 1
ATOM 9737 C CA . PHE B 1 522 ? -14.773 19.062 4.141 1 97.69 522 PHE B CA 1
ATOM 9738 C C . PHE B 1 522 ? -15.898 18.141 4.562 1 97.69 522 PHE B C 1
ATOM 9740 O O . PHE B 1 522 ? -16.734 17.766 3.744 1 97.69 522 PHE B O 1
ATOM 9747 N N . GLY B 1 523 ? -15.891 17.781 5.809 1 97.5 523 GLY B N 1
ATOM 9748 C CA . GLY B 1 523 ? -16.953 16.938 6.32 1 97.5 523 GLY B CA 1
ATOM 9749 C C . GLY B 1 523 ? -18.328 17.578 6.25 1 97.5 523 GLY B C 1
ATOM 9750 O O . GLY B 1 523 ? -19.297 16.953 5.84 1 97.5 523 GLY B O 1
ATOM 9751 N N . TYR B 1 524 ? -18.438 18.859 6.602 1 96.81 524 TYR B N 1
ATOM 9752 C CA . TYR B 1 524 ? -19.703 19.578 6.523 1 96.81 524 TYR B CA 1
ATOM 9753 C C . TYR B 1 524 ? -20.188 19.672 5.078 1 96.81 524 TYR B C 1
ATOM 9755 O O . TYR B 1 524 ? -21.391 19.703 4.82 1 96.81 524 TYR B O 1
ATOM 9763 N N . ALA B 1 525 ? -19.219 19.625 4.219 1 96.81 525 ALA B N 1
ATOM 9764 C CA . ALA B 1 525 ? -19.547 19.844 2.811 1 96.81 525 ALA B CA 1
ATOM 9765 C C . ALA B 1 525 ? -19.844 18.516 2.113 1 96.81 525 ALA B C 1
ATOM 9767 O O . ALA B 1 525 ? -20.328 18.5 0.979 1 96.81 525 ALA B O 1
ATOM 9768 N N . THR B 1 526 ? -19.609 17.375 2.787 1 97.06 526 THR B N 1
ATOM 9769 C CA . THR B 1 526 ? -19.719 16.141 2.025 1 97.06 526 THR B CA 1
ATOM 9770 C C . THR B 1 526 ? -20.578 15.125 2.771 1 97.06 526 THR B C 1
ATOM 9772 O O . THR B 1 526 ? -21.375 14.414 2.162 1 97.06 526 THR B O 1
ATOM 9775 N N . LEU B 1 527 ? -20.547 15.078 4.047 1 96.69 527 LEU B N 1
ATOM 9776 C CA . LEU B 1 527 ? -21.109 13.969 4.812 1 96.69 527 LEU B CA 1
ATOM 9777 C C . LEU B 1 527 ? -22.625 14.031 4.809 1 96.69 527 LEU B C 1
ATOM 9779 O O . LEU B 1 527 ? -23.297 13 4.836 1 96.69 527 LEU B O 1
ATOM 9783 N N . PHE B 1 528 ? -23.25 15.266 4.824 1 95.75 528 PHE B N 1
ATOM 9784 C CA . PHE B 1 528 ? -24.688 15.43 4.934 1 95.75 528 PHE B CA 1
ATOM 9785 C C . PHE B 1 528 ? -25.219 16.344 3.836 1 95.75 528 PHE B C 1
ATOM 9787 O O . PHE B 1 528 ? -26.141 17.125 4.059 1 95.75 528 PHE B O 1
ATOM 9794 N N . VAL B 1 529 ? -24.625 16.266 2.732 1 92.5 529 VAL B N 1
ATOM 9795 C CA . VAL B 1 529 ? -24.859 17.234 1.665 1 92.5 529 VAL B CA 1
ATOM 9796 C C . VAL B 1 529 ? -26.266 17.062 1.1 1 92.5 529 VAL B C 1
ATOM 9798 O O . VAL B 1 529 ? -26.844 18 0.543 1 92.5 529 VAL B O 1
ATOM 9801 N N . ALA B 1 530 ? -26.859 15.898 1.263 1 91 530 ALA B N 1
ATOM 9802 C CA . ALA B 1 530 ? -28.219 15.648 0.792 1 91 530 ALA B CA 1
ATOM 9803 C C . ALA B 1 530 ? -29.203 16.625 1.435 1 91 530 ALA B C 1
ATOM 9805 O O . ALA B 1 530 ? -30.219 16.969 0.831 1 91 530 ALA B O 1
ATOM 9806 N N . ALA B 1 531 ? -28.875 17.094 2.584 1 90.44 531 ALA B N 1
ATOM 9807 C CA . ALA B 1 531 ? -29.781 17.984 3.33 1 90.44 531 ALA B CA 1
ATOM 9808 C C . ALA B 1 531 ? -29.562 19.438 2.943 1 90.44 531 ALA B C 1
ATOM 9810 O O . ALA B 1 531 ? -30.469 20.266 3.049 1 90.44 531 ALA B O 1
ATOM 9811 N N . TYR B 1 532 ? -28.406 19.703 2.596 1 91.75 532 TYR B N 1
ATOM 9812 C CA . TYR B 1 532 ? -28.062 21.094 2.309 1 91.75 532 TYR B CA 1
ATOM 9813 C C . TYR B 1 532 ? -27.016 21.172 1.204 1 91.75 532 TYR B C 1
ATOM 9815 O O . TYR B 1 532 ? -25.828 21.438 1.474 1 91.75 532 TYR B O 1
ATOM 9823 N N . PRO B 1 533 ? -27.375 21.172 -0.051 1 92.5 533 PRO B N 1
ATOM 9824 C CA . PRO B 1 533 ? -26.453 21.109 -1.185 1 92.5 533 PRO B CA 1
ATOM 9825 C C . PRO B 1 533 ? -25.609 22.375 -1.34 1 92.5 533 PRO B C 1
ATOM 9827 O O . PRO B 1 533 ? -24.578 22.375 -2.018 1 92.5 533 PRO B O 1
ATOM 9830 N N . LEU B 1 534 ? -25.984 23.469 -0.676 1 94 534 LEU B N 1
ATOM 9831 C CA . LEU B 1 534 ? -25.266 24.734 -0.809 1 94 534 LEU B CA 1
ATOM 9832 C C . LEU B 1 534 ? -24 24.734 0.029 1 94 534 LEU B C 1
ATOM 9834 O O . LEU B 1 534 ? -23.188 25.672 -0.059 1 94 534 LEU B O 1
ATOM 9838 N N . SER B 1 535 ? -23.844 23.703 0.811 1 96.06 535 SER B N 1
ATOM 9839 C CA . SER B 1 535 ? -22.656 23.625 1.653 1 96.06 535 SER B CA 1
ATOM 9840 C C . SER B 1 535 ? -21.375 23.656 0.818 1 96.06 535 SER B C 1
ATOM 9842 O O . SER B 1 535 ? -20.359 24.219 1.248 1 96.06 535 SER B O 1
ATOM 9844 N N . CYS B 1 536 ? -21.391 23.109 -0.388 1 97.31 536 CYS B N 1
ATOM 9845 C CA . CYS B 1 536 ? -20.219 23.125 -1.257 1 97.31 536 CYS B CA 1
ATOM 9846 C C . CYS B 1 536 ? -19.875 24.531 -1.706 1 97.31 536 CYS B C 1
ATOM 9848 O O . CYS B 1 536 ? -18.703 24.906 -1.783 1 97.31 536 CYS B O 1
ATOM 9850 N N . LEU B 1 537 ? -20.875 25.297 -1.997 1 97.44 537 LEU B N 1
ATOM 9851 C CA . LEU B 1 537 ? -20.656 26.688 -2.381 1 97.44 537 LEU B CA 1
ATOM 9852 C C . LEU B 1 537 ? -20.094 27.484 -1.214 1 97.44 537 LEU B C 1
ATOM 9854 O O . LEU B 1 537 ? -19.203 28.312 -1.399 1 97.44 537 LEU B O 1
ATOM 9858 N N . MET B 1 538 ? -20.656 27.25 -0.051 1 97 538 MET B N 1
ATOM 9859 C CA . MET B 1 538 ? -20.156 27.922 1.144 1 97 538 MET B CA 1
ATOM 9860 C C . MET B 1 538 ? -18.688 27.578 1.374 1 97 538 MET B C 1
ATOM 9862 O O . MET B 1 538 ? -17.891 28.469 1.698 1 97 538 MET B O 1
ATOM 9866 N N . ALA B 1 539 ? -18.328 26.328 1.221 1 97.75 539 ALA B N 1
ATOM 9867 C CA . ALA B 1 539 ? -16.938 25.891 1.375 1 97.75 539 ALA B CA 1
ATOM 9868 C C . ALA B 1 539 ? -16.047 26.531 0.328 1 97.75 539 ALA B C 1
ATOM 9870 O O . ALA B 1 539 ? -14.914 26.938 0.63 1 97.75 539 ALA B O 1
ATOM 9871 N N . LEU B 1 540 ? -16.547 26.641 -0.895 1 98 540 LEU B N 1
ATOM 9872 C CA . LEU B 1 540 ? -15.781 27.25 -1.981 1 98 540 LEU B CA 1
ATOM 9873 C C . LEU B 1 540 ? -15.453 28.703 -1.674 1 98 540 LEU B C 1
ATOM 9875 O O . LEU B 1 540 ? -14.297 29.109 -1.791 1 98 540 LEU B O 1
ATOM 9879 N N . VAL B 1 541 ? -16.422 29.422 -1.238 1 96.5 541 VAL B N 1
ATOM 9880 C CA . VAL B 1 541 ? -16.234 30.844 -0.927 1 96.5 541 VAL B CA 1
ATOM 9881 C C . VAL B 1 541 ? -15.266 30.984 0.249 1 96.5 541 VAL B C 1
ATOM 9883 O O . VAL B 1 541 ? -14.344 31.812 0.208 1 96.5 541 VAL B O 1
ATOM 9886 N N . ASN B 1 542 ? -15.469 30.188 1.205 1 96.12 542 ASN B N 1
ATOM 9887 C CA . ASN B 1 542 ? -14.594 30.219 2.371 1 96.12 542 ASN B CA 1
ATOM 9888 C C . ASN B 1 542 ? -13.148 29.906 1.994 1 96.12 542 ASN B C 1
ATOM 9890 O O . ASN B 1 542 ? -12.227 30.594 2.449 1 96.12 542 ASN B O 1
ATOM 9894 N N . ASN B 1 543 ? -12.953 28.859 1.205 1 96.88 543 ASN B N 1
ATOM 9895 C CA . ASN B 1 543 ? -11.609 28.453 0.815 1 96.88 543 ASN B CA 1
ATOM 9896 C C . ASN B 1 543 ? -10.906 29.547 0.012 1 96.88 543 ASN B C 1
ATOM 9898 O O . ASN B 1 543 ? -9.703 29.766 0.171 1 96.88 543 ASN B O 1
ATOM 9902 N N . TYR B 1 544 ? -11.656 30.156 -0.828 1 96.12 544 TYR B N 1
ATOM 9903 C CA . TYR B 1 544 ? -11.094 31.219 -1.645 1 96.12 544 TYR B CA 1
ATOM 9904 C C . TYR B 1 544 ? -10.602 32.375 -0.774 1 96.12 544 TYR B C 1
ATOM 9906 O O . TYR B 1 544 ? -9.508 32.906 -0.997 1 96.12 544 TYR B O 1
ATOM 9914 N N . ILE B 1 545 ? -11.336 32.656 0.241 1 93.94 545 ILE B N 1
ATOM 9915 C CA . ILE B 1 545 ? -10.969 33.719 1.185 1 93.94 545 ILE B CA 1
ATOM 9916 C C . ILE B 1 545 ? -9.805 33.25 2.053 1 93.94 545 ILE B C 1
ATOM 9918 O O . ILE B 1 545 ? -8.859 34 2.312 1 93.94 545 ILE B O 1
ATOM 9922 N N . GLU B 1 546 ? -9.828 32 2.408 1 93.81 546 GLU B N 1
ATOM 9923 C CA . GLU B 1 546 ? -8.82 31.406 3.287 1 93.81 546 GLU B CA 1
ATOM 9924 C C . GLU B 1 546 ? -7.441 31.438 2.633 1 93.81 546 GLU B C 1
ATOM 9926 O O . GLU B 1 546 ? -6.438 31.672 3.299 1 93.81 546 GLU B O 1
ATOM 9931 N N . ILE B 1 547 ? -7.367 31.172 1.344 1 95.25 547 ILE B N 1
ATOM 9932 C CA . ILE B 1 547 ? -6.098 31.188 0.625 1 95.25 547 ILE B CA 1
ATOM 9933 C C . ILE B 1 547 ? -5.449 32.562 0.756 1 95.25 547 ILE B C 1
ATOM 9935 O O . ILE B 1 547 ? -4.254 32.688 1.037 1 95.25 547 ILE B O 1
ATOM 9939 N N . ARG B 1 548 ? -6.234 33.594 0.701 1 93.94 548 ARG B N 1
ATOM 9940 C CA . ARG B 1 548 ? -5.734 34.969 0.739 1 93.94 548 ARG B CA 1
ATOM 9941 C C . ARG B 1 548 ? -5.402 35.406 2.166 1 93.94 548 ARG B C 1
ATOM 9943 O O . ARG B 1 548 ? -4.398 36.062 2.402 1 93.94 548 ARG B O 1
ATOM 9950 N N . ILE B 1 549 ? -6.227 34.938 3.072 1 92.31 549 ILE B N 1
ATOM 9951 C CA . ILE B 1 549 ? -6.016 35.312 4.465 1 92.31 549 ILE B CA 1
ATOM 9952 C C . ILE B 1 549 ? -4.762 34.625 5.004 1 92.31 549 ILE B C 1
ATOM 9954 O O . ILE B 1 549 ? -3.953 35.25 5.691 1 92.31 549 ILE B O 1
ATOM 9958 N N . ASP B 1 550 ? -4.617 33.375 4.688 1 93.19 550 ASP B N 1
ATOM 9959 C CA . ASP B 1 550 ? -3.447 32.625 5.145 1 93.19 550 ASP B CA 1
ATOM 9960 C C . ASP B 1 550 ? -2.168 33.188 4.531 1 93.19 550 ASP B C 1
ATOM 9962 O O . ASP B 1 550 ? -1.133 33.281 5.199 1 93.19 550 ASP B O 1
ATOM 9966 N N . ALA B 1 551 ? -2.25 33.531 3.27 1 94.62 551 ALA B N 1
ATOM 9967 C CA . ALA B 1 551 ? -1.099 34.156 2.613 1 94.62 551 ALA B CA 1
ATOM 9968 C C . ALA B 1 551 ? -0.75 35.5 3.256 1 94.62 551 ALA B C 1
ATOM 9970 O O . ALA B 1 551 ? 0.421 35.781 3.516 1 94.62 551 ALA B O 1
ATOM 9971 N N . TRP B 1 552 ? -1.735 36.281 3.512 1 92.75 552 TRP B N 1
ATOM 9972 C CA . TRP B 1 552 ? -1.55 37.562 4.145 1 92.75 552 TRP B CA 1
ATOM 9973 C C . TRP B 1 552 ? -0.976 37.406 5.551 1 92.75 552 TRP B C 1
ATOM 9975 O O . TRP B 1 552 ? -0.067 38.156 5.941 1 92.75 552 TRP B O 1
ATOM 9985 N N . LYS B 1 553 ? -1.445 36.5 6.242 1 91.69 553 LYS B N 1
ATOM 9986 C CA . LYS B 1 553 ? -0.986 36.25 7.602 1 91.69 553 LYS B CA 1
ATOM 9987 C C . LYS B 1 553 ? 0.49 35.844 7.617 1 91.69 553 LYS B C 1
ATOM 9989 O O . LYS B 1 553 ? 1.262 36.375 8.43 1 91.69 553 LYS B O 1
ATOM 9994 N N . LEU B 1 554 ? 0.938 34.969 6.711 1 93 554 LEU B N 1
ATOM 9995 C CA . LEU B 1 554 ? 2.316 34.5 6.652 1 93 554 LEU B CA 1
ATOM 9996 C C . LEU B 1 554 ? 3.258 35.625 6.227 1 93 554 LEU B C 1
ATOM 9998 O O . LEU B 1 554 ? 4.387 35.719 6.715 1 93 554 LEU B O 1
ATOM 10002 N N . CYS B 1 555 ? 2.77 36.531 5.359 1 93.19 555 CYS B N 1
ATOM 10003 C CA . CYS B 1 555 ? 3.643 37.531 4.758 1 93.19 555 CYS B CA 1
ATOM 10004 C C . CYS B 1 555 ? 3.707 38.781 5.621 1 93.19 555 CYS B C 1
ATOM 10006 O O . CYS B 1 555 ? 4.75 39.438 5.699 1 93.19 555 CYS B O 1
ATOM 10008 N N . GLN B 1 556 ? 2.596 39.125 6.316 1 89.62 556 GLN B N 1
ATOM 10009 C CA . GLN B 1 556 ? 2.543 40.469 6.91 1 89.62 556 GLN B CA 1
ATOM 10010 C C . GLN B 1 556 ? 2.441 40.375 8.43 1 89.62 556 GLN B C 1
ATOM 10012 O O . GLN B 1 556 ? 2.91 41.281 9.141 1 89.62 556 GLN B O 1
ATOM 10017 N N . VAL B 1 557 ? 1.885 39.375 8.898 1 89.12 557 VAL B N 1
ATOM 10018 C CA . VAL B 1 557 ? 1.502 39.406 10.305 1 89.12 557 VAL B CA 1
ATOM 10019 C C . VAL B 1 557 ? 2.414 38.469 11.102 1 89.12 557 VAL B C 1
ATOM 10021 O O . VAL B 1 557 ? 2.627 38.688 12.305 1 89.12 557 VAL B O 1
ATOM 10024 N N . SER B 1 558 ? 2.961 37.5 10.453 1 91.69 558 SER B N 1
ATOM 10025 C CA . SER B 1 558 ? 3.689 36.469 11.195 1 91.69 558 SER B CA 1
ATOM 10026 C C . SER B 1 558 ? 5.195 36.594 10.977 1 91.69 558 SER B C 1
ATOM 10028 O O . SER B 1 558 ? 5.637 37.156 9.961 1 91.69 558 SER B O 1
ATOM 10030 N N . ARG B 1 559 ? 5.902 36.062 12.047 1 93.06 559 ARG B N 1
ATOM 10031 C CA . ARG B 1 559 ? 7.328 35.844 11.859 1 93.06 559 ARG B CA 1
ATOM 10032 C C . ARG B 1 559 ? 7.566 34.75 10.805 1 93.06 559 ARG B C 1
ATOM 10034 O O . ARG B 1 559 ? 6.691 33.938 10.547 1 93.06 559 ARG B O 1
ATOM 10041 N N . ARG B 1 560 ? 8.727 34.844 10.164 1 94.88 560 ARG B N 1
ATOM 10042 C CA . ARG B 1 560 ? 9.047 33.812 9.195 1 94.88 560 ARG B CA 1
ATOM 10043 C C . ARG B 1 560 ? 9.156 32.438 9.867 1 94.88 560 ARG B C 1
ATOM 10045 O O . ARG B 1 560 ? 9.938 32.281 10.805 1 94.88 560 ARG B O 1
ATOM 10052 N N . PRO B 1 561 ? 8.32 31.547 9.523 1 94.69 561 PRO B N 1
ATOM 10053 C CA . PRO B 1 561 ? 8.422 30.219 10.125 1 94.69 561 PRO B CA 1
ATOM 10054 C C . PRO B 1 561 ? 9.664 29.453 9.672 1 94.69 561 PRO B C 1
ATOM 10056 O O . PRO B 1 561 ? 10.188 29.719 8.586 1 94.69 561 PRO B O 1
ATOM 10059 N N . GLU B 1 562 ? 10.078 28.562 10.547 1 93.69 562 GLU B N 1
ATOM 10060 C CA . GLU B 1 562 ? 11.18 27.672 10.172 1 93.69 562 GLU B CA 1
ATOM 10061 C C . GLU B 1 562 ? 10.797 26.781 9 1 93.69 562 GLU B C 1
ATOM 10063 O O . GLU B 1 562 ? 9.781 26.094 9.047 1 93.69 562 GLU B O 1
ATOM 10068 N N . PRO B 1 563 ? 11.594 26.844 7.918 1 95.12 563 PRO B N 1
ATOM 10069 C CA . PRO B 1 563 ? 11.273 25.984 6.773 1 95.12 563 PRO B CA 1
ATOM 10070 C C . PRO B 1 563 ? 11.469 24.5 7.078 1 95.12 563 PRO B C 1
ATOM 10072 O O . PRO B 1 563 ? 12.461 24.125 7.719 1 95.12 563 PRO B O 1
ATOM 10075 N N . ARG B 1 564 ? 10.531 23.734 6.688 1 94.06 564 ARG B N 1
ATOM 10076 C CA . ARG B 1 564 ? 10.57 22.281 6.898 1 94.06 564 ARG B CA 1
ATOM 10077 C C . ARG B 1 564 ? 10.203 21.531 5.621 1 94.06 564 ARG B C 1
ATOM 10079 O O . ARG B 1 564 ? 9.469 22.047 4.777 1 94.06 564 ARG B O 1
ATOM 10086 N N . GLY B 1 565 ? 10.82 20.328 5.516 1 93.12 565 GLY B N 1
ATOM 10087 C CA . GLY B 1 565 ? 10.469 19.469 4.402 1 93.12 565 GLY B CA 1
ATOM 10088 C C . GLY B 1 565 ? 9.242 18.609 4.676 1 93.12 565 GLY B C 1
ATOM 10089 O O . GLY B 1 565 ? 8.867 18.422 5.832 1 93.12 565 GLY B O 1
ATOM 10090 N N . ALA B 1 566 ? 8.594 18.234 3.621 1 94.44 566 ALA B N 1
ATOM 10091 C CA . ALA B 1 566 ? 7.449 17.328 3.729 1 94.44 566 ALA B CA 1
ATOM 10092 C C . ALA B 1 566 ? 7.262 16.531 2.447 1 94.44 566 ALA B C 1
ATOM 10094 O O . ALA B 1 566 ? 7.379 17.062 1.345 1 94.44 566 ALA B O 1
ATOM 10095 N N . GLU B 1 567 ? 6.965 15.289 2.629 1 94.69 567 GLU B N 1
ATOM 10096 C CA . GLU B 1 567 ? 6.762 14.406 1.485 1 94.69 567 GLU B CA 1
ATOM 10097 C C . GLU B 1 567 ? 5.297 14.383 1.059 1 94.69 567 GLU B C 1
ATOM 10099 O O . GLU B 1 567 ? 4.992 14.352 -0.136 1 94.69 567 GLU B O 1
ATOM 10104 N N . ASP B 1 568 ? 4.449 14.352 1.976 1 96.31 568 ASP B N 1
ATOM 10105 C CA . ASP B 1 568 ? 3.012 14.258 1.752 1 96.31 568 ASP B CA 1
ATOM 10106 C C . ASP B 1 568 ? 2.232 14.828 2.934 1 96.31 568 ASP B C 1
ATOM 10108 O O . ASP B 1 568 ? 2.826 15.359 3.877 1 96.31 568 ASP B O 1
ATOM 10112 N N . ILE B 1 569 ? 0.916 14.797 2.818 1 96.31 569 ILE B N 1
ATOM 10113 C CA . ILE B 1 569 ? 0.113 15.391 3.879 1 96.31 569 ILE B CA 1
ATOM 10114 C C . ILE B 1 569 ? -0.172 14.352 4.957 1 96.31 569 ILE B C 1
ATOM 10116 O O . ILE B 1 569 ? -0.858 14.641 5.941 1 96.31 569 ILE B O 1
ATOM 10120 N N . GLY B 1 570 ? 0.291 13.133 4.746 1 93.44 570 GLY B N 1
ATOM 10121 C CA . GLY B 1 570 ? 0.304 12.109 5.773 1 93.44 570 GLY B CA 1
ATOM 10122 C C . GLY B 1 570 ? -1.085 11.648 6.176 1 93.44 570 GLY B C 1
ATOM 10123 O O . GLY B 1 570 ? -1.904 11.305 5.32 1 93.44 570 GLY B O 1
ATOM 10124 N N . THR B 1 571 ? -1.393 11.688 7.473 1 95 571 THR B N 1
ATOM 10125 C CA . THR B 1 571 ? -2.617 11.156 8.062 1 95 571 THR B CA 1
ATOM 10126 C C . THR B 1 571 ? -3.832 11.953 7.598 1 95 571 THR B C 1
ATOM 10128 O O . THR B 1 571 ? -4.949 11.438 7.57 1 95 571 THR B O 1
ATOM 10131 N N . TRP B 1 572 ? -3.643 13.18 7.168 1 96.88 572 TRP B N 1
ATOM 10132 C CA . TRP B 1 572 ? -4.754 13.961 6.625 1 96.88 572 TRP B CA 1
ATOM 10133 C C . TRP B 1 572 ? -5.359 13.266 5.41 1 96.88 572 TRP B C 1
ATOM 10135 O O . TRP B 1 572 ? -6.582 13.258 5.238 1 96.88 572 TRP B O 1
ATOM 10145 N N . HIS B 1 573 ? -4.473 12.711 4.598 1 95.69 573 HIS B N 1
ATOM 10146 C CA . HIS B 1 573 ? -4.969 12 3.422 1 95.69 573 HIS B CA 1
ATOM 10147 C C . HIS B 1 573 ? -5.793 10.781 3.82 1 95.69 573 HIS B C 1
ATOM 10149 O O . HIS B 1 573 ? -6.832 10.508 3.215 1 95.69 573 HIS B O 1
ATOM 10155 N N . THR B 1 574 ? -5.344 10.062 4.777 1 92.44 574 THR B N 1
ATOM 10156 C CA . THR B 1 574 ? -6.07 8.906 5.277 1 92.44 574 THR B CA 1
ATOM 10157 C C . THR B 1 574 ? -7.453 9.305 5.777 1 92.44 574 THR B C 1
ATOM 10159 O O . THR B 1 574 ? -8.445 8.625 5.496 1 92.44 574 THR B O 1
ATOM 10162 N N . ILE B 1 575 ? -7.5 10.359 6.457 1 95.19 575 ILE B N 1
ATOM 10163 C CA . ILE B 1 575 ? -8.758 10.852 7.012 1 95.19 575 ILE B CA 1
ATOM 10164 C C . ILE B 1 575 ? -9.703 11.242 5.879 1 95.19 575 ILE B C 1
ATOM 10166 O O . ILE B 1 575 ? -10.891 10.914 5.918 1 95.19 575 ILE B O 1
ATOM 10170 N N . LEU B 1 576 ? -9.203 11.898 4.891 1 96.38 576 LEU B N 1
ATOM 10171 C CA . LEU B 1 576 ? -10.016 12.289 3.744 1 96.38 576 LEU B CA 1
ATOM 10172 C C . LEU B 1 576 ? -10.594 11.062 3.045 1 96.38 576 LEU B C 1
ATOM 10174 O O . LEU B 1 576 ? -11.75 11.062 2.623 1 96.38 576 LEU B O 1
ATOM 10178 N N . THR B 1 577 ? -9.82 10.031 2.955 1 92.06 577 THR B N 1
ATOM 10179 C CA . THR B 1 577 ? -10.273 8.797 2.324 1 92.06 577 THR B CA 1
ATOM 10180 C C . THR B 1 577 ? -11.383 8.141 3.145 1 92.06 577 THR B C 1
ATOM 10182 O O . THR B 1 577 ? -12.383 7.676 2.59 1 92.06 577 THR B O 1
ATOM 10185 N N . ILE B 1 578 ? -11.219 8.172 4.414 1 89.81 578 ILE B N 1
ATOM 10186 C CA . ILE B 1 578 ? -12.234 7.613 5.305 1 89.81 578 ILE B CA 1
ATOM 10187 C C . ILE B 1 578 ? -13.516 8.438 5.207 1 89.81 578 ILE B C 1
ATOM 10189 O O . ILE B 1 578 ? -14.609 7.879 5.09 1 89.81 578 ILE B O 1
ATOM 10193 N N . MET B 1 579 ? -13.344 9.695 5.207 1 94.62 579 MET B N 1
ATOM 10194 C CA . MET B 1 579 ? -14.5 10.586 5.129 1 94.62 579 MET B CA 1
ATOM 10195 C C . MET B 1 579 ? -15.219 10.422 3.793 1 94.62 579 MET B C 1
ATOM 10197 O O . MET B 1 579 ? -16.438 10.547 3.725 1 94.62 579 MET B O 1
ATOM 10201 N N . SER B 1 580 ? -14.461 10.188 2.789 1 94.19 580 SER B N 1
ATOM 10202 C CA . SER B 1 580 ? -15.047 9.938 1.478 1 94.19 580 SER B CA 1
ATOM 10203 C C . SER B 1 580 ? -15.961 8.719 1.5 1 94.19 580 SER B C 1
ATOM 10205 O O . SER B 1 580 ? -17.078 8.766 0.981 1 94.19 580 SER B O 1
ATOM 10207 N N . SER B 1 581 ? -15.539 7.668 2.104 1 90.62 581 SER B N 1
ATOM 10208 C CA . SER B 1 581 ? -16.359 6.461 2.219 1 90.62 581 SER B CA 1
ATOM 10209 C C . SER B 1 581 ? -17.562 6.691 3.123 1 90.62 581 SER B C 1
ATOM 10211 O O . SER B 1 581 ? -18.656 6.211 2.836 1 90.62 581 SER B O 1
ATOM 10213 N N . MET B 1 582 ? -17.375 7.457 4.176 1 91.69 582 MET B N 1
ATOM 10214 C CA . MET B 1 582 ? -18.453 7.77 5.098 1 91.69 582 MET B CA 1
ATOM 10215 C C . MET B 1 582 ? -19.516 8.633 4.422 1 91.69 582 MET B C 1
ATOM 10217 O O . MET B 1 582 ? -20.703 8.516 4.727 1 91.69 582 MET B O 1
ATOM 10221 N N . ALA B 1 583 ? -19.047 9.477 3.58 1 95.19 583 ALA B N 1
ATOM 10222 C CA . ALA B 1 583 ? -19.984 10.328 2.859 1 95.19 583 ALA B CA 1
ATOM 10223 C C . ALA B 1 583 ? -20.938 9.508 2.006 1 95.19 583 ALA B C 1
ATOM 10225 O O . ALA B 1 583 ? -22.141 9.805 1.938 1 95.19 583 ALA B O 1
ATOM 10226 N N . VAL B 1 584 ? -20.453 8.453 1.423 1 92.94 584 VAL B N 1
ATOM 10227 C CA . VAL B 1 584 ? -21.297 7.574 0.618 1 92.94 584 VAL B CA 1
ATOM 10228 C C . VAL B 1 584 ? -22.359 6.914 1.501 1 92.94 584 VAL B C 1
ATOM 10230 O O . VAL B 1 584 ? -23.547 6.914 1.164 1 92.94 584 VAL B O 1
ATOM 10233 N N . VAL B 1 585 ? -21.938 6.461 2.598 1 89.38 585 VAL B N 1
ATOM 10234 C CA . VAL B 1 585 ? -22.844 5.75 3.504 1 89.38 585 VAL B CA 1
ATOM 10235 C C . VAL B 1 585 ? -23.875 6.719 4.074 1 89.38 585 VAL B C 1
ATOM 10237 O O . VAL B 1 585 ? -25.078 6.441 4.051 1 89.38 585 VAL B O 1
ATOM 10240 N N . SER B 1 586 ? -23.375 7.828 4.516 1 92.62 586 SER B N 1
ATOM 10241 C CA . SER B 1 586 ? -24.25 8.789 5.18 1 92.62 586 SER B CA 1
ATOM 10242 C C . SER B 1 586 ? -25.266 9.367 4.211 1 92.62 586 SER B C 1
ATOM 10244 O O . SER B 1 586 ? -26.469 9.406 4.516 1 92.62 586 SER B O 1
ATOM 10246 N N . ASN B 1 587 ? -24.906 9.734 3.064 1 93.69 587 ASN B N 1
ATOM 10247 C CA . ASN B 1 587 ? -25.828 10.352 2.115 1 93.69 587 ASN B CA 1
ATOM 10248 C C . ASN B 1 587 ? -26.812 9.336 1.546 1 93.69 587 ASN B C 1
ATOM 10250 O O . ASN B 1 587 ? -27.969 9.656 1.302 1 93.69 587 ASN B O 1
ATOM 10254 N N . SER B 1 588 ? -26.344 8.125 1.334 1 91.81 588 SER B N 1
ATOM 10255 C CA . SER B 1 588 ? -27.266 7.086 0.897 1 91.81 588 SER B CA 1
ATOM 10256 C C . SER B 1 588 ? -28.328 6.801 1.963 1 91.81 588 SER B C 1
ATOM 10258 O O . SER B 1 588 ? -29.484 6.578 1.644 1 91.81 588 SER B O 1
ATOM 10260 N N . ALA B 1 589 ? -27.906 6.82 3.172 1 90.19 589 ALA B N 1
ATOM 10261 C CA . ALA B 1 589 ? -28.828 6.594 4.277 1 90.19 589 ALA B CA 1
ATOM 10262 C C . ALA B 1 589 ? -29.812 7.746 4.41 1 90.19 589 ALA B C 1
ATOM 10264 O O . ALA B 1 589 ? -31 7.527 4.664 1 90.19 589 ALA B O 1
ATOM 10265 N N . ILE B 1 590 ? -29.375 8.93 4.254 1 91.62 590 ILE B N 1
ATOM 10266 C CA . ILE B 1 590 ? -30.25 10.102 4.352 1 91.62 590 ILE B CA 1
ATOM 10267 C C . ILE B 1 590 ? -31.281 10.07 3.238 1 91.62 590 ILE B C 1
ATOM 10269 O O . ILE B 1 590 ? -32.469 10.289 3.486 1 91.62 590 ILE B O 1
ATOM 10273 N N . VAL B 1 591 ? -30.906 9.711 2.086 1 90.25 591 VAL B N 1
ATOM 10274 C CA . VAL B 1 591 ? -31.797 9.648 0.94 1 90.25 591 VAL B CA 1
ATOM 10275 C C . VAL B 1 591 ? -32.844 8.555 1.158 1 90.25 591 VAL B C 1
ATOM 10277 O O . VAL B 1 591 ? -34.031 8.75 0.89 1 90.25 591 VAL B O 1
ATOM 10280 N N . ALA B 1 592 ? -32.438 7.543 1.687 1 88.12 592 ALA B N 1
ATOM 10281 C CA . ALA B 1 592 ? -33.312 6.379 1.798 1 88.12 592 ALA B CA 1
ATOM 10282 C C . ALA B 1 592 ? -34.219 6.492 3.02 1 88.12 592 ALA B C 1
ATOM 10284 O O . ALA B 1 592 ? -35.375 6.098 2.971 1 88.12 592 ALA B O 1
ATOM 10285 N N . PHE B 1 593 ? -33.688 7.09 4.109 1 85.69 593 PHE B N 1
ATOM 10286 C CA . PHE B 1 593 ? -34.406 6.926 5.367 1 85.69 593 PHE B CA 1
ATOM 10287 C C . PHE B 1 593 ? -34.875 8.281 5.91 1 85.69 593 PHE B C 1
ATOM 10289 O O . PHE B 1 593 ? -35.875 8.367 6.602 1 85.69 593 PHE B O 1
ATOM 10296 N N . THR B 1 594 ? -34.156 9.25 5.711 1 86.94 594 THR B N 1
ATOM 10297 C CA . THR B 1 594 ? -34.438 10.547 6.309 1 86.94 594 THR B CA 1
ATOM 10298 C C . THR B 1 594 ? -35.281 11.406 5.352 1 86.94 594 THR B C 1
ATOM 10300 O O . THR B 1 594 ? -36.219 12.086 5.773 1 86.94 594 THR B O 1
ATOM 10303 N N . SER B 1 595 ? -34.938 11.312 4.102 1 86.94 595 SER B N 1
ATOM 10304 C CA . SER B 1 595 ? -35.688 12.07 3.104 1 86.94 595 SER B CA 1
ATOM 10305 C C . SER B 1 595 ? -37.094 11.508 2.906 1 86.94 595 SER B C 1
ATOM 10307 O O . SER B 1 595 ? -37.344 10.359 3.277 1 86.94 595 SER B O 1
ATOM 10309 N N . GLU B 1 596 ? -37.938 12.281 2.379 1 84.62 596 GLU B N 1
ATOM 10310 C CA . GLU B 1 596 ? -39.312 11.836 2.154 1 84.62 596 GLU B CA 1
ATOM 10311 C C . GLU B 1 596 ? -39.5 11.391 0.711 1 84.62 596 GLU B C 1
ATOM 10313 O O . GLU B 1 596 ? -40.656 11.203 0.27 1 84.62 596 GLU B O 1
ATOM 10318 N N . ILE B 1 597 ? -38.469 11.266 0.026 1 82.56 597 ILE B N 1
ATOM 10319 C CA . ILE B 1 597 ? -38.531 10.859 -1.375 1 82.56 597 ILE B CA 1
ATOM 10320 C C . ILE B 1 597 ? -39.188 9.477 -1.488 1 82.56 597 ILE B C 1
ATOM 10322 O O . ILE B 1 597 ? -40 9.242 -2.371 1 82.56 597 ILE B O 1
ATOM 10326 N N . PHE B 1 598 ? -38.875 8.641 -0.518 1 81.31 598 PHE B N 1
ATOM 10327 C CA . PHE B 1 598 ? -39.344 7.27 -0.583 1 81.31 598 PHE B CA 1
ATOM 10328 C C . PHE B 1 598 ? -40.281 6.973 0.577 1 81.31 598 PHE B C 1
ATOM 10330 O O . PHE B 1 598 ? -40.406 5.824 1.014 1 81.31 598 PHE B O 1
ATOM 10337 N N . HIS B 1 599 ? -40.938 7.98 1.064 1 79.31 599 HIS B N 1
ATOM 10338 C CA . HIS B 1 599 ? -41.812 7.82 2.223 1 79.31 599 HIS B CA 1
ATOM 10339 C C . HIS B 1 599 ? -43 6.93 1.895 1 79.31 599 HIS B C 1
ATOM 10341 O O . HIS B 1 599 ? -43.562 6.285 2.781 1 79.31 599 HIS B O 1
ATOM 10347 N N . ASN B 1 600 ? -43.312 6.93 0.604 1 83.38 600 ASN B N 1
ATOM 10348 C CA . ASN B 1 600 ? -44.469 6.145 0.198 1 83.38 600 ASN B CA 1
ATOM 10349 C C . ASN B 1 600 ? -44.094 4.68 -0.039 1 83.38 600 ASN B C 1
ATOM 10351 O O . ASN B 1 600 ? -44.969 3.842 -0.25 1 83.38 600 ASN B O 1
ATOM 10355 N N . GLN B 1 601 ? -42.875 4.5 0.083 1 83.81 601 GLN B N 1
ATOM 10356 C CA . GLN B 1 601 ? -42.438 3.123 -0.117 1 83.81 601 GLN B CA 1
ATOM 10357 C C . GLN B 1 601 ? -42.312 2.385 1.214 1 83.81 601 GLN B C 1
ATOM 10359 O O . GLN B 1 601 ? -42.219 3.012 2.271 1 83.81 601 GLN B O 1
ATOM 10364 N N . THR B 1 602 ? -42.438 1.107 1.096 1 80.62 602 THR B N 1
ATOM 10365 C CA . THR B 1 602 ? -42.312 0.292 2.297 1 80.62 602 THR B CA 1
ATOM 10366 C C . THR B 1 602 ? -40.875 0.377 2.842 1 80.62 602 THR B C 1
ATOM 10368 O O . THR B 1 602 ? -39.938 0.738 2.115 1 80.62 602 THR B O 1
ATOM 10371 N N . TRP B 1 603 ? -40.75 0.258 4.078 1 75.31 603 TRP B N 1
ATOM 10372 C CA . TRP B 1 603 ? -39.469 0.262 4.727 1 75.31 603 TRP B CA 1
ATOM 10373 C C . TRP B 1 603 ? -38.5 -0.738 4.062 1 75.31 603 TRP B C 1
ATOM 10375 O O . TRP B 1 603 ? -37.312 -0.478 3.926 1 75.31 603 TRP B O 1
ATOM 10385 N N . THR B 1 604 ? -39.062 -1.858 3.6 1 71.69 604 THR B N 1
ATOM 10386 C CA . THR B 1 604 ? -38.281 -2.887 2.932 1 71.69 604 THR B CA 1
ATOM 10387 C C . THR B 1 604 ? -37.688 -2.357 1.627 1 71.69 604 THR B C 1
ATOM 10389 O O . THR B 1 604 ? -36.5 -2.561 1.343 1 71.69 604 THR B O 1
ATOM 10392 N N . THR B 1 605 ? -38.5 -1.74 0.948 1 79.88 605 THR B N 1
ATOM 10393 C CA . THR B 1 605 ? -38.031 -1.184 -0.32 1 79.88 605 THR B CA 1
ATOM 10394 C C . THR B 1 605 ? -36.969 -0.115 -0.088 1 79.88 605 THR B C 1
ATOM 10396 O O . THR B 1 605 ? -36 -0.025 -0.841 1 79.88 605 THR B O 1
ATOM 10399 N N . ARG B 1 606 ? -37.094 0.614 1.012 1 83.44 606 ARG B N 1
ATOM 10400 C CA . ARG B 1 606 ? -36.125 1.667 1.329 1 83.44 606 ARG B CA 1
ATOM 10401 C C . ARG B 1 606 ? -34.781 1.08 1.678 1 83.44 606 ARG B C 1
ATOM 10403 O O . ARG B 1 606 ? -33.75 1.63 1.296 1 83.44 606 ARG B O 1
ATOM 10410 N N . VAL B 1 607 ? -34.812 0.065 2.32 1 80.06 607 VAL B N 1
ATOM 10411 C CA . VAL B 1 607 ? -33.594 -0.601 2.697 1 80.06 607 VAL B CA 1
ATOM 10412 C C . VAL B 1 607 ? -32.875 -1.122 1.447 1 80.06 607 VAL B C 1
ATOM 10414 O O . VAL B 1 607 ? -31.656 -0.991 1.316 1 80.06 607 VAL B O 1
ATOM 10417 N N . TRP B 1 608 ? -33.594 -1.684 0.548 1 77.19 608 TRP B N 1
ATOM 10418 C CA . TRP B 1 608 ? -33 -2.186 -0.69 1 77.19 608 TRP B CA 1
ATOM 10419 C C . TRP B 1 608 ? -32.406 -1.047 -1.515 1 77.19 608 TRP B C 1
ATOM 10421 O O . TRP B 1 608 ? -31.375 -1.212 -2.16 1 77.19 608 TRP B O 1
ATOM 10431 N N . ILE B 1 609 ? -33.094 -0.028 -1.434 1 83.44 609 ILE B N 1
ATOM 10432 C CA . ILE B 1 609 ? -32.594 1.142 -2.145 1 83.44 609 ILE B CA 1
ATOM 10433 C C . ILE B 1 609 ? -31.297 1.611 -1.505 1 83.44 609 ILE B C 1
ATOM 10435 O O . ILE B 1 609 ? -30.312 1.889 -2.203 1 83.44 609 ILE B O 1
ATOM 10439 N N . PHE B 1 610 ? -31.297 1.649 -0.199 1 86.5 610 PHE B N 1
ATOM 10440 C CA . PHE B 1 610 ? -30.094 2.047 0.528 1 86.5 610 PHE B CA 1
ATOM 10441 C C . PHE B 1 610 ? -28.922 1.122 0.196 1 86.5 610 PHE B C 1
ATOM 10443 O O . PHE B 1 610 ? -27.844 1.587 -0.147 1 86.5 610 PHE B O 1
ATOM 10450 N N . LEU B 1 611 ? -29.156 -0.158 0.236 1 81.56 611 LEU B N 1
ATOM 10451 C CA . LEU B 1 611 ? -28.125 -1.145 -0.013 1 81.56 611 LEU B CA 1
ATOM 10452 C C . LEU B 1 611 ? -27.625 -1.06 -1.453 1 81.56 611 LEU B C 1
ATOM 10454 O O . LEU B 1 611 ? -26.422 -1.174 -1.709 1 81.56 611 LEU B O 1
ATOM 10458 N N . GLY B 1 612 ? -28.516 -0.953 -2.33 1 83.69 612 GLY B N 1
ATOM 10459 C CA . GLY B 1 612 ? -28.141 -0.831 -3.73 1 83.69 612 GLY B CA 1
ATOM 10460 C C . GLY B 1 612 ? -27.25 0.373 -4.008 1 83.69 612 GLY B C 1
ATOM 10461 O O . GLY B 1 612 ? -26.219 0.254 -4.676 1 83.69 612 GLY B O 1
ATOM 10462 N N . ILE B 1 613 ? -27.625 1.442 -3.412 1 87.81 613 ILE B N 1
ATOM 10463 C CA . ILE B 1 613 ? -26.859 2.666 -3.662 1 87.81 613 ILE B CA 1
ATOM 10464 C C . ILE B 1 613 ? -25.516 2.602 -2.938 1 87.81 613 ILE B C 1
ATOM 10466 O O . ILE B 1 613 ? -24.484 2.902 -3.521 1 87.81 613 ILE B O 1
ATOM 10470 N N . GLU B 1 614 ? -25.578 2.242 -1.706 1 89.12 614 GLU B N 1
ATOM 10471 C CA . GLU B 1 614 ? -24.375 2.215 -0.889 1 89.12 614 GLU B CA 1
ATOM 10472 C C . GLU B 1 614 ? -23.344 1.247 -1.462 1 89.12 614 GLU B C 1
ATOM 10474 O O . GLU B 1 614 ? -22.188 1.619 -1.677 1 89.12 614 GLU B O 1
ATOM 10479 N N . HIS B 1 615 ? -23.781 0.008 -1.744 1 83.62 615 HIS B N 1
ATOM 10480 C CA . HIS B 1 615 ? -22.859 -0.997 -2.258 1 83.62 615 HIS B CA 1
ATOM 10481 C C . HIS B 1 615 ? -22.406 -0.665 -3.678 1 83.62 615 HIS B C 1
ATOM 10483 O O . HIS B 1 615 ? -21.25 -0.888 -4.039 1 83.62 615 HIS B O 1
ATOM 10489 N N . GLY B 1 616 ? -23.328 -0.244 -4.426 1 87.12 616 GLY B N 1
ATOM 10490 C CA . GLY B 1 616 ? -22.969 0.172 -5.773 1 87.12 616 GLY B CA 1
ATOM 10491 C C . GLY B 1 616 ? -21.922 1.267 -5.801 1 87.12 616 GLY B C 1
ATOM 10492 O O . GLY B 1 616 ? -20.938 1.171 -6.535 1 87.12 616 GLY B O 1
ATOM 10493 N N . MET B 1 617 ? -22.094 2.207 -4.945 1 91.06 617 MET B N 1
ATOM 10494 C CA . MET B 1 617 ? -21.172 3.34 -4.898 1 91.06 617 MET B CA 1
ATOM 10495 C C . MET B 1 617 ? -19.844 2.928 -4.309 1 91.06 617 MET B C 1
ATOM 10497 O O . MET B 1 617 ? -18.781 3.393 -4.754 1 91.06 617 MET B O 1
ATOM 10501 N N . LEU B 1 618 ? -19.875 2.129 -3.299 1 87.44 618 LEU B N 1
ATOM 10502 C CA . LEU B 1 618 ? -18.625 1.676 -2.697 1 87.44 618 LEU B CA 1
ATOM 10503 C C . LEU B 1 618 ? -17.828 0.803 -3.67 1 87.44 618 LEU B C 1
ATOM 10505 O O . LEU B 1 618 ? -16.609 0.878 -3.727 1 87.44 618 LEU B O 1
ATOM 10509 N N . LEU B 1 619 ? -18.516 -0.035 -4.422 1 84.44 619 LEU B N 1
ATOM 10510 C CA . LEU B 1 619 ? -17.875 -0.842 -5.445 1 84.44 619 LEU B CA 1
ATOM 10511 C C . LEU B 1 619 ? -17.25 0.044 -6.523 1 84.44 619 LEU B C 1
ATOM 10513 O O . LEU B 1 619 ? -16.125 -0.21 -6.973 1 84.44 619 LEU B O 1
ATOM 10517 N N . PHE B 1 620 ? -18.016 0.956 -6.805 1 86.69 620 PHE B N 1
ATOM 10518 C CA . PHE B 1 620 ? -17.5 1.886 -7.809 1 86.69 620 PHE B CA 1
ATOM 10519 C C . PHE B 1 620 ? -16.281 2.621 -7.297 1 86.69 620 PHE B C 1
ATOM 10521 O O . PHE B 1 620 ? -15.312 2.82 -8.039 1 86.69 620 PHE B O 1
ATOM 10528 N N . LYS B 1 621 ? -16.375 3.051 -6.121 1 88.5 621 LYS B N 1
ATOM 10529 C CA . LYS B 1 621 ? -15.227 3.705 -5.492 1 88.5 621 LYS B CA 1
ATOM 10530 C C . LYS B 1 621 ? -14 2.803 -5.523 1 88.5 621 LYS B C 1
ATOM 10532 O O . LYS B 1 621 ? -12.898 3.252 -5.863 1 88.5 621 LYS B O 1
ATOM 10537 N N . TYR B 1 622 ? -14.141 1.61 -5.23 1 81.75 622 TYR B N 1
ATOM 10538 C CA . TYR B 1 622 ? -13.047 0.65 -5.234 1 81.75 622 TYR B CA 1
ATOM 10539 C C . TYR B 1 622 ? -12.477 0.469 -6.637 1 81.75 622 TYR B C 1
ATOM 10541 O O . TYR B 1 622 ? -11.266 0.377 -6.816 1 81.75 622 TYR B O 1
ATOM 10549 N N . LEU B 1 623 ? -13.336 0.389 -7.574 1 81.88 623 LEU B N 1
ATOM 10550 C CA . LEU B 1 623 ? -12.922 0.23 -8.969 1 81.88 623 LEU B CA 1
ATOM 10551 C C . LEU B 1 623 ? -12.109 1.432 -9.43 1 81.88 623 LEU B C 1
ATOM 10553 O O . LEU B 1 623 ? -11.086 1.272 -10.109 1 81.88 623 LEU B O 1
ATOM 10557 N N . LEU B 1 624 ? -12.555 2.559 -9.016 1 84.81 624 LEU B N 1
ATOM 10558 C CA . LEU B 1 624 ? -11.836 3.771 -9.391 1 84.81 624 LEU B CA 1
ATOM 10559 C C . LEU B 1 624 ? -10.453 3.801 -8.75 1 84.81 624 LEU B C 1
ATOM 10561 O O . LEU B 1 624 ? -9.477 4.188 -9.391 1 84.81 624 LEU B O 1
ATOM 10565 N N . GLU B 1 625 ? -10.391 3.404 -7.547 1 83.69 625 GLU B N 1
ATOM 10566 C CA . GLU B 1 625 ? -9.117 3.369 -6.836 1 83.69 625 GLU B CA 1
ATOM 10567 C C . GLU B 1 625 ? -8.156 2.371 -7.473 1 83.69 625 GLU B C 1
ATOM 10569 O O . GLU B 1 625 ? -6.945 2.598 -7.504 1 83.69 625 GLU B O 1
ATOM 10574 N N . ALA B 1 626 ? -8.688 1.314 -8.023 1 74.81 626 ALA B N 1
ATOM 10575 C CA . ALA B 1 626 ? -7.875 0.284 -8.656 1 74.81 626 ALA B CA 1
ATOM 10576 C C . ALA B 1 626 ? -7.426 0.721 -10.047 1 74.81 626 ALA B C 1
ATOM 10578 O O . ALA B 1 626 ? -6.34 0.36 -10.5 1 74.81 626 ALA B O 1
ATOM 10579 N N . LEU B 1 627 ? -8.219 1.486 -10.68 1 78.62 627 LEU B N 1
ATOM 10580 C CA . LEU B 1 627 ? -7.969 1.873 -12.062 1 78.62 627 LEU B CA 1
ATOM 10581 C C . LEU B 1 627 ? -7.012 3.059 -12.133 1 78.62 627 LEU B C 1
ATOM 10583 O O . LEU B 1 627 ? -6.273 3.209 -13.102 1 78.62 627 LEU B O 1
ATOM 10587 N N . ILE B 1 628 ? -7.113 3.863 -11.141 1 84.12 628 ILE B N 1
ATOM 10588 C CA . ILE B 1 628 ? -6.266 5.051 -11.141 1 84.12 628 ILE B CA 1
ATOM 10589 C C . ILE B 1 628 ? -5.008 4.789 -10.32 1 84.12 628 ILE B C 1
ATOM 10591 O O . ILE B 1 628 ? -5.082 4.629 -9.094 1 84.12 628 ILE B O 1
ATOM 10595 N N . ASN B 1 629 ? -3.871 4.859 -11.031 1 85.19 629 ASN B N 1
ATOM 10596 C CA . ASN B 1 629 ? -2.607 4.641 -10.336 1 85.19 629 ASN B CA 1
ATOM 10597 C C . ASN B 1 629 ? -2.279 5.797 -9.391 1 85.19 629 ASN B C 1
ATOM 10599 O O . ASN B 1 629 ? -2.439 6.961 -9.758 1 85.19 629 ASN B O 1
ATOM 10603 N N . ASP B 1 630 ? -1.81 5.527 -8.258 1 88.31 630 ASP B N 1
ATOM 10604 C CA . ASP B 1 630 ? -1.446 6.527 -7.258 1 88.31 630 ASP B CA 1
ATOM 10605 C C . ASP B 1 630 ? -0.284 7.391 -7.742 1 88.31 630 ASP B C 1
ATOM 10607 O O . ASP B 1 630 ? -0.268 8.602 -7.52 1 88.31 630 ASP B O 1
ATOM 10611 N N . THR B 1 631 ? 0.646 6.703 -8.398 1 92.31 631 THR B N 1
ATOM 10612 C CA . THR B 1 631 ? 1.798 7.406 -8.953 1 92.31 631 THR B CA 1
ATOM 10613 C C . THR B 1 631 ? 1.727 7.441 -10.484 1 92.31 631 THR B C 1
ATOM 10615 O O . THR B 1 631 ? 1.683 6.395 -11.133 1 92.31 631 THR B O 1
ATOM 10618 N N . PRO B 1 632 ? 1.701 8.625 -11.008 1 93.62 632 PRO B N 1
ATOM 10619 C CA . PRO B 1 632 ? 1.684 8.727 -12.469 1 93.62 632 PRO B CA 1
ATOM 10620 C C . PRO B 1 632 ? 2.91 8.094 -13.117 1 93.62 632 PRO B C 1
ATOM 10622 O O . PRO B 1 632 ? 3.982 8.047 -12.508 1 93.62 632 PRO B O 1
ATOM 10625 N N . ALA B 1 633 ? 2.787 7.676 -14.344 1 90.38 633 ALA B N 1
ATOM 10626 C CA . ALA B 1 633 ? 3.861 7 -15.07 1 90.38 633 ALA B CA 1
ATOM 10627 C C . ALA B 1 633 ? 5.062 7.926 -15.25 1 90.38 633 ALA B C 1
ATOM 10629 O O . ALA B 1 633 ? 6.211 7.48 -15.18 1 90.38 633 ALA B O 1
ATOM 10630 N N . ASP B 1 634 ? 4.781 9.156 -15.461 1 93.81 634 ASP B N 1
ATOM 10631 C CA . ASP B 1 634 ? 5.859 10.125 -15.672 1 93.81 634 ASP B CA 1
ATOM 10632 C C . ASP B 1 634 ? 6.723 10.266 -14.422 1 93.81 634 ASP B C 1
ATOM 10634 O O . ASP B 1 634 ? 7.945 10.367 -14.516 1 93.81 634 ASP B O 1
ATOM 10638 N N . VAL B 1 635 ? 6.047 10.25 -13.25 1 96.06 635 VAL B N 1
ATOM 10639 C CA . VAL B 1 635 ? 6.766 10.336 -11.984 1 96.06 635 VAL B CA 1
ATOM 10640 C C . VAL B 1 635 ? 7.605 9.078 -11.773 1 96.06 635 VAL B C 1
ATOM 10642 O O . VAL B 1 635 ? 8.758 9.164 -11.352 1 96.06 635 VAL B O 1
ATOM 10645 N N . GLY B 1 636 ? 7.02 7.965 -12.125 1 94.5 636 GLY B N 1
ATOM 10646 C CA . GLY B 1 636 ? 7.758 6.719 -12.008 1 94.5 636 GLY B CA 1
ATOM 10647 C C . GLY B 1 636 ? 9.016 6.691 -12.859 1 94.5 636 GLY B C 1
ATOM 10648 O O . GLY B 1 636 ? 10.078 6.277 -12.398 1 94.5 636 GLY B O 1
ATOM 10649 N N . ILE B 1 637 ? 8.938 7.184 -14.039 1 94.38 637 ILE B N 1
ATOM 10650 C CA . ILE B 1 637 ? 10.062 7.223 -14.961 1 94.38 637 ILE B CA 1
ATOM 10651 C C . ILE B 1 637 ? 11.148 8.141 -14.414 1 94.38 637 ILE B C 1
ATOM 10653 O O . ILE B 1 637 ? 12.32 7.758 -14.367 1 94.38 637 ILE B O 1
ATOM 10657 N N . GLN B 1 638 ? 10.711 9.25 -13.977 1 95.69 638 GLN B N 1
ATOM 10658 C CA . GLN B 1 638 ? 11.688 10.234 -13.523 1 95.69 638 GLN B CA 1
ATOM 10659 C C . GLN B 1 638 ? 12.383 9.766 -12.25 1 95.69 638 GLN B C 1
ATOM 10661 O O . GLN B 1 638 ? 13.562 10.062 -12.031 1 95.69 638 GLN B O 1
ATOM 10666 N N . LEU B 1 639 ? 11.688 9.148 -11.391 1 95.69 639 LEU B N 1
ATOM 10667 C CA . LEU B 1 639 ? 12.289 8.641 -10.156 1 95.69 639 LEU B CA 1
ATOM 10668 C C . LEU B 1 639 ? 13.297 7.535 -10.469 1 95.69 639 LEU B C 1
ATOM 10670 O O . LEU B 1 639 ? 14.352 7.457 -9.828 1 95.69 639 LEU B O 1
ATOM 10674 N N . LYS B 1 640 ? 12.984 6.727 -11.438 1 94.06 640 LYS B N 1
ATOM 10675 C CA . LYS B 1 640 ? 13.922 5.684 -11.852 1 94.06 640 LYS B CA 1
ATOM 10676 C C . LYS B 1 640 ? 15.156 6.289 -12.523 1 94.06 640 LYS B C 1
ATOM 10678 O O . LYS B 1 640 ? 16.266 5.797 -12.344 1 94.06 640 LYS B O 1
ATOM 10683 N N . ARG B 1 641 ? 14.906 7.324 -13.328 1 95.62 641 ARG B N 1
ATOM 10684 C CA . ARG B 1 641 ? 16.031 8.062 -13.906 1 95.62 641 ARG B CA 1
ATOM 10685 C C . ARG B 1 641 ? 16.938 8.617 -12.812 1 95.62 641 ARG B C 1
ATOM 10687 O O . ARG B 1 641 ? 18.156 8.508 -12.906 1 95.62 641 ARG B O 1
ATOM 10694 N N . ASN B 1 642 ? 16.266 9.219 -11.797 1 96 642 ASN B N 1
ATOM 10695 C CA . ASN B 1 642 ? 17 9.781 -10.68 1 96 642 ASN B CA 1
ATOM 10696 C C . ASN B 1 642 ? 17.859 8.727 -9.984 1 96 642 ASN B C 1
ATOM 10698 O O . ASN B 1 642 ? 19.047 8.961 -9.711 1 96 642 ASN B O 1
ATOM 10702 N N . GLU B 1 643 ? 17.328 7.605 -9.734 1 92.94 643 GLU B N 1
ATOM 10703 C CA . GLU B 1 643 ? 18.047 6.523 -9.07 1 92.94 643 GLU B CA 1
ATOM 10704 C C . GLU B 1 643 ? 19.219 6.031 -9.922 1 92.94 643 GLU B C 1
ATOM 10706 O O . GLU B 1 643 ? 20.312 5.793 -9.406 1 92.94 643 GLU B O 1
ATOM 10711 N N . PHE B 1 644 ? 19.047 5.93 -11.281 1 92.81 644 PHE B N 1
ATOM 10712 C CA . PHE B 1 644 ? 20.078 5.457 -12.203 1 92.81 644 PHE B CA 1
ATOM 10713 C C . PHE B 1 644 ? 21.219 6.461 -12.297 1 92.81 644 PHE B C 1
ATOM 10715 O O . PHE B 1 644 ? 22.391 6.09 -12.156 1 92.81 644 PHE B O 1
ATOM 10722 N N . ILE B 1 645 ? 20.875 7.648 -12.484 1 94.19 645 ILE B N 1
ATOM 10723 C CA . ILE B 1 645 ? 21.875 8.688 -12.703 1 94.19 645 ILE B CA 1
ATOM 10724 C C . ILE B 1 645 ? 22.703 8.891 -11.438 1 94.19 645 ILE B C 1
ATOM 10726 O O . ILE B 1 645 ? 23.938 9 -11.508 1 94.19 645 ILE B O 1
ATOM 10730 N N . VAL B 1 646 ? 22.031 8.93 -10.312 1 92.31 646 VAL B N 1
ATOM 10731 C CA . VAL B 1 646 ? 22.75 9.125 -9.055 1 92.31 646 VAL B CA 1
ATOM 10732 C C . VAL B 1 646 ? 23.656 7.93 -8.789 1 92.31 646 VAL B C 1
ATOM 10734 O O . VAL B 1 646 ? 24.781 8.094 -8.312 1 92.31 646 VAL B O 1
ATOM 10737 N N . SER B 1 647 ? 23.188 6.746 -9.094 1 88.12 647 SER B N 1
ATOM 10738 C CA . SER B 1 647 ? 24.016 5.555 -8.898 1 88.12 647 SER B CA 1
ATOM 10739 C C . SER B 1 647 ? 25.266 5.598 -9.773 1 88.12 647 SER B C 1
ATOM 10741 O O . SER B 1 647 ? 26.344 5.156 -9.352 1 88.12 647 SER B O 1
ATOM 10743 N N . LYS B 1 648 ? 25.141 6.172 -10.953 1 88.69 648 LYS B N 1
ATOM 10744 C CA . LYS B 1 648 ? 26.266 6.242 -11.883 1 88.69 648 LYS B CA 1
ATOM 10745 C C . LYS B 1 648 ? 27.172 7.438 -11.57 1 88.69 648 LYS B C 1
ATOM 10747 O O . LYS B 1 648 ? 28.359 7.27 -11.328 1 88.69 648 LYS B O 1
ATOM 10752 N N . VAL B 1 649 ? 26.562 8.508 -11.5 1 90.19 649 VAL B N 1
ATOM 10753 C CA . VAL B 1 649 ? 27.312 9.75 -11.453 1 90.19 649 VAL B CA 1
ATOM 10754 C C . VAL B 1 649 ? 27.859 9.977 -10.047 1 90.19 649 VAL B C 1
ATOM 10756 O O . VAL B 1 649 ? 28.984 10.438 -9.875 1 90.19 649 VAL B O 1
ATOM 10759 N N . VAL B 1 650 ? 27.094 9.688 -9.023 1 87.38 650 VAL B N 1
ATOM 10760 C CA . VAL B 1 650 ? 27.5 9.992 -7.648 1 87.38 650 VAL B CA 1
ATOM 10761 C C . VAL B 1 650 ? 28.25 8.805 -7.055 1 87.38 650 VAL B C 1
ATOM 10763 O O . VAL B 1 650 ? 29.281 8.977 -6.422 1 87.38 650 VAL B O 1
ATOM 10766 N N . TYR B 1 651 ? 27.766 7.59 -7.305 1 81 651 TYR B N 1
ATOM 10767 C CA . TYR B 1 651 ? 28.344 6.441 -6.617 1 81 651 TYR B CA 1
ATOM 10768 C C . TYR B 1 651 ? 29.234 5.633 -7.551 1 81 651 TYR B C 1
ATOM 10770 O O . TYR B 1 651 ? 29.891 4.691 -7.121 1 81 651 TYR B O 1
ATOM 10778 N N . ASN B 1 652 ? 29.297 5.945 -8.844 1 80.44 652 ASN B N 1
ATOM 10779 C CA . ASN B 1 652 ? 30.141 5.281 -9.836 1 80.44 652 ASN B CA 1
ATOM 10780 C C . ASN B 1 652 ? 29.875 3.777 -9.875 1 80.44 652 ASN B C 1
ATOM 10782 O O . ASN B 1 652 ? 30.828 2.982 -9.914 1 80.44 652 ASN B O 1
ATOM 10786 N N . MET B 1 653 ? 28.641 3.467 -9.781 1 76.81 653 MET B N 1
ATOM 10787 C CA . MET B 1 653 ? 28.281 2.053 -9.844 1 76.81 653 MET B CA 1
ATOM 10788 C C . MET B 1 653 ? 28.375 1.54 -11.281 1 76.81 653 MET B C 1
ATOM 10790 O O . MET B 1 653 ? 27.672 2.041 -12.164 1 76.81 653 MET B O 1
ATOM 10794 N N . PRO B 1 654 ? 29.312 0.629 -11.508 1 71.5 654 PRO B N 1
ATOM 10795 C CA . PRO B 1 654 ? 29.453 0.133 -12.883 1 71.5 654 PRO B CA 1
ATOM 10796 C C . PRO B 1 654 ? 28.328 -0.805 -13.289 1 71.5 654 PRO B C 1
ATOM 10798 O O . PRO B 1 654 ? 27.672 -1.406 -12.43 1 71.5 654 PRO B O 1
ATOM 10801 N N . ASP B 1 655 ? 27.984 -0.673 -14.539 1 72.88 655 ASP B N 1
ATOM 10802 C CA . ASP B 1 655 ? 27.031 -1.629 -15.086 1 72.88 655 ASP B CA 1
ATOM 10803 C C . ASP B 1 655 ? 27.656 -2.449 -16.219 1 72.88 655 ASP B C 1
ATOM 10805 O O . ASP B 1 655 ? 28.844 -2.312 -16.5 1 72.88 655 ASP B O 1
ATOM 10809 N N . ASP B 1 656 ? 26.984 -3.469 -16.703 1 62.62 656 ASP B N 1
ATOM 10810 C CA . ASP B 1 656 ? 27.5 -4.418 -17.688 1 62.62 656 ASP B CA 1
ATOM 10811 C C . ASP B 1 656 ? 28.047 -3.695 -18.922 1 62.62 656 ASP B C 1
ATOM 10813 O O . ASP B 1 656 ? 28.984 -4.18 -19.562 1 62.62 656 ASP B O 1
ATOM 10817 N N . ASP B 1 657 ? 27.625 -2.525 -19.156 1 63.88 657 ASP B N 1
ATOM 10818 C CA . ASP B 1 657 ? 28.031 -1.805 -20.344 1 63.88 657 ASP B CA 1
ATOM 10819 C C . ASP B 1 657 ? 29.344 -1.062 -20.125 1 63.88 657 ASP B C 1
ATOM 10821 O O . ASP B 1 657 ? 29.922 -0.521 -21.062 1 63.88 657 ASP B O 1
ATOM 10825 N N . ASP B 1 658 ? 29.797 -1.183 -18.859 1 69.25 658 ASP B N 1
ATOM 10826 C CA . ASP B 1 658 ? 30.938 -0.35 -18.516 1 69.25 658 ASP B CA 1
ATOM 10827 C C . ASP B 1 658 ? 32.25 -1.148 -18.594 1 69.25 658 ASP B C 1
ATOM 10829 O O . ASP B 1 658 ? 33.312 -0.652 -18.219 1 69.25 658 ASP B O 1
ATOM 10833 N N . GLU B 1 659 ? 32.125 -2.387 -19 1 63.03 659 GLU B N 1
ATOM 10834 C CA . GLU B 1 659 ? 33.312 -3.244 -18.969 1 63.03 659 GLU B CA 1
ATOM 10835 C C . GLU B 1 659 ? 34.469 -2.625 -19.75 1 63.03 659 GLU B C 1
ATOM 10837 O O . GLU B 1 659 ? 35.594 -2.615 -19.281 1 63.03 659 GLU B O 1
ATOM 10842 N N . GLU B 1 660 ? 34.125 -2.145 -20.922 1 58.06 660 GLU B N 1
ATOM 10843 C CA . GLU B 1 660 ? 35.188 -1.563 -21.75 1 58.06 660 GLU B CA 1
ATOM 10844 C C . GLU B 1 660 ? 35.75 -0.319 -21.094 1 58.06 660 GLU B C 1
ATOM 10846 O O . GLU B 1 660 ? 36.969 -0.112 -21.109 1 58.06 660 GLU B O 1
ATOM 10851 N N . ALA B 1 661 ? 34.938 0.374 -20.422 1 59.44 661 ALA B N 1
ATOM 10852 C CA . ALA B 1 661 ? 35.375 1.611 -19.781 1 59.44 661 ALA B CA 1
ATOM 10853 C C . ALA B 1 661 ? 36.156 1.321 -18.516 1 59.44 661 ALA B C 1
ATOM 10855 O O . ALA B 1 661 ? 37.156 2.008 -18.203 1 59.44 661 ALA B O 1
ATOM 10856 N N . VAL B 1 662 ? 35.719 0.391 -17.781 1 60.44 662 VAL B N 1
ATOM 10857 C CA . VAL B 1 662 ? 36.406 0.012 -16.547 1 60.44 662 VAL B CA 1
ATOM 10858 C C . VAL B 1 662 ? 37.75 -0.603 -16.859 1 60.44 662 VAL B C 1
ATOM 10860 O O . VAL B 1 662 ? 38.75 -0.344 -16.172 1 60.44 662 VAL B O 1
ATOM 10863 N N . ARG B 1 663 ? 37.812 -1.492 -17.859 1 53.56 663 ARG B N 1
ATOM 10864 C CA . ARG B 1 663 ? 39.094 -2.1 -18.297 1 53.56 663 ARG B CA 1
ATOM 10865 C C . ARG B 1 663 ? 40.062 -1.04 -18.781 1 53.56 663 ARG B C 1
ATOM 10867 O O . ARG B 1 663 ? 41.281 -1.18 -18.578 1 53.56 663 ARG B O 1
ATOM 10874 N N . ALA B 1 664 ? 39.469 -0.177 -19.453 1 49.12 664 ALA B N 1
ATOM 10875 C CA . ALA B 1 664 ? 40.344 0.866 -19.984 1 49.12 664 ALA B CA 1
ATOM 10876 C C . ALA B 1 664 ? 41.031 1.636 -18.859 1 49.12 664 ALA B C 1
ATOM 10878 O O . ALA B 1 664 ? 42.125 2.205 -19.062 1 49.12 664 ALA B O 1
ATOM 10879 N N . GLY B 1 665 ? 40.312 1.755 -17.672 1 44.31 665 GLY B N 1
ATOM 10880 C CA . GLY B 1 665 ? 40.938 2.441 -16.562 1 44.31 665 GLY B CA 1
ATOM 10881 C C . GLY B 1 665 ? 41.938 1.583 -15.812 1 44.31 665 GLY B C 1
ATOM 10882 O O . GLY B 1 665 ? 42.625 2.061 -14.906 1 44.31 665 GLY B O 1
ATOM 10883 N N . MET B 1 666 ? 41.594 0.271 -15.789 1 39.19 666 MET B N 1
ATOM 10884 C CA . MET B 1 666 ? 42.594 -0.557 -15.133 1 39.19 666 MET B CA 1
ATOM 10885 C C . MET B 1 666 ? 43.938 -0.491 -15.875 1 39.19 666 MET B C 1
ATOM 10887 O O . MET B 1 666 ? 43.969 -0.51 -17.109 1 39.19 666 MET B O 1
ATOM 10891 N N . PRO B 1 667 ? 44.844 -0.006 -15.289 1 31.77 667 PRO B N 1
ATOM 10892 C CA . PRO B 1 667 ? 46.125 -0.043 -15.977 1 31.77 667 PRO B CA 1
ATOM 10893 C C . PRO B 1 667 ? 46.438 -1.408 -16.594 1 31.77 667 PRO B C 1
ATOM 10895 O O . PRO B 1 667 ? 46.156 -2.441 -15.984 1 31.77 667 PRO B O 1
ATOM 10898 N N . THR B 1 668 ? 46.094 -1.616 -17.875 1 32.16 668 THR B N 1
ATOM 10899 C CA . THR B 1 668 ? 46.656 -2.799 -18.516 1 32.16 668 THR B CA 1
ATOM 10900 C C . THR B 1 668 ? 48.031 -3.148 -17.938 1 32.16 668 THR B C 1
ATOM 10902 O O . THR B 1 668 ? 49 -2.404 -18.109 1 32.16 668 THR B O 1
ATOM 10905 N N . LEU B 1 669 ? 48 -3.625 -16.734 1 30.22 669 LEU B N 1
ATOM 10906 C CA . LEU B 1 669 ? 49.344 -4.168 -16.516 1 30.22 669 LEU B CA 1
ATOM 10907 C C . LEU B 1 669 ? 49.688 -5.207 -17.578 1 30.22 669 LEU B C 1
ATOM 10909 O O . LEU B 1 669 ? 49.062 -6.258 -17.656 1 30.22 669 LEU B O 1
ATOM 10913 N N . SER B 1 670 ? 49.781 -4.773 -18.844 1 28.27 670 SER B N 1
ATOM 10914 C CA . SER B 1 670 ? 50.438 -5.641 -19.812 1 28.27 670 SER B CA 1
ATOM 10915 C C . SER B 1 670 ? 51.625 -6.348 -19.203 1 28.27 670 SER B C 1
ATOM 10917 O O . SER B 1 670 ? 52.625 -5.703 -18.828 1 28.27 670 SER B O 1
ATOM 10919 N N . ASP B 1 671 ? 51.25 -7.18 -18.234 1 28.83 671 ASP B N 1
ATOM 10920 C CA . ASP B 1 671 ? 52.438 -7.988 -17.922 1 28.83 671 ASP B CA 1
ATOM 10921 C C . ASP B 1 671 ? 52.969 -8.672 -19.172 1 28.83 671 ASP B C 1
ATOM 10923 O O . ASP B 1 671 ? 52.312 -9.539 -19.75 1 28.83 671 ASP B O 1
ATOM 10927 N N . HIS B 1 672 ? 53.469 -7.926 -20.094 1 29.86 672 HIS B N 1
ATOM 10928 C CA . HIS B 1 672 ? 54.281 -8.367 -21.234 1 29.86 672 HIS B CA 1
ATOM 10929 C C . HIS B 1 672 ? 55.469 -9.234 -20.766 1 29.86 672 HIS B C 1
ATOM 10931 O O . HIS B 1 672 ? 56.5 -9.273 -21.406 1 29.86 672 HIS B O 1
ATOM 10937 N N . THR B 1 673 ? 55.281 -9.75 -19.516 1 30.89 673 THR B N 1
ATOM 10938 C CA . THR B 1 673 ? 56.438 -10.57 -19.219 1 30.89 673 THR B CA 1
ATOM 10939 C C . THR B 1 673 ? 56.5 -11.773 -20.156 1 30.89 673 THR B C 1
ATOM 10941 O O . THR B 1 673 ? 55.562 -12.539 -20.25 1 30.89 673 THR B O 1
ATOM 10944 N N . ILE B 1 674 ? 57.156 -11.625 -21.25 1 29.97 674 ILE B N 1
ATOM 10945 C CA . ILE B 1 674 ? 57.625 -12.617 -22.203 1 29.97 674 ILE B CA 1
ATOM 10946 C C . ILE B 1 674 ? 58.375 -13.727 -21.453 1 29.97 674 ILE B C 1
ATOM 10948 O O . ILE B 1 674 ? 59.312 -13.461 -20.703 1 29.97 674 ILE B O 1
ATOM 10952 N N . ILE B 1 675 ? 57.531 -14.625 -20.984 1 32.84 675 ILE B N 1
ATOM 10953 C CA . ILE B 1 675 ? 58.219 -15.758 -20.391 1 32.84 675 ILE B CA 1
ATOM 10954 C C . ILE B 1 675 ? 59.094 -16.438 -21.453 1 32.84 675 ILE B C 1
ATOM 10956 O O . ILE B 1 675 ? 58.688 -16.562 -22.609 1 32.84 675 ILE B O 1
ATOM 10960 N N . SER B 1 676 ? 60.375 -16.359 -21.219 1 32.53 676 SER B N 1
ATOM 10961 C CA . SER B 1 676 ? 61.438 -16.859 -22.109 1 32.53 676 SER B CA 1
ATOM 10962 C C . SER B 1 676 ? 61.188 -18.312 -22.484 1 32.53 676 SER B C 1
ATOM 10964 O O . SER B 1 676 ? 61.312 -18.688 -23.656 1 32.53 676 SER B O 1
ATOM 10966 N N . SER B 1 677 ? 61.5 -19.234 -21.5 1 27.11 677 SER B N 1
ATOM 10967 C CA . SER B 1 677 ? 61.969 -20.547 -21.922 1 27.11 677 SER B CA 1
ATOM 10968 C C . SER B 1 677 ? 60.812 -21.484 -22.25 1 27.11 677 SER B C 1
ATOM 10970 O O . SER B 1 677 ? 59.781 -21.438 -21.594 1 27.11 677 SER B O 1
ATOM 10972 N N . ASP B 1 678 ? 60.531 -21.656 -23.516 1 30.8 678 ASP B N 1
ATOM 10973 C CA . ASP B 1 678 ? 59.812 -22.719 -24.234 1 30.8 678 ASP B CA 1
ATOM 10974 C C . ASP B 1 678 ? 60.125 -24.094 -23.625 1 30.8 678 ASP B C 1
ATOM 10976 O O . ASP B 1 678 ? 59.844 -25.125 -24.234 1 30.8 678 ASP B O 1
ATOM 10980 N N . GLU B 1 679 ? 60.5 -24.266 -22.266 1 26.44 679 GLU B N 1
ATOM 10981 C CA . GLU B 1 679 ? 60.75 -25.672 -22 1 26.44 679 GLU B CA 1
ATOM 10982 C C . GLU B 1 679 ? 59.469 -26.484 -22 1 26.44 679 GLU B C 1
ATOM 10984 O O . GLU B 1 679 ? 58.438 -26 -21.547 1 26.44 679 GLU B O 1
#